Protein AF-0000000070213658 (afdb_homodimer)

Secondary structure (DSSP, 8-state):
------PPPTT----HHHHHHHHHHHT----HHHHHHHHHHHHHHHHHHHHHHHSPP------TTTT--EEEEPPPGGG-TTS-EEEEEEE--TT--S-STTTT-EEEEETTB--TTS---TT-SSS-----SS--HHHHHHHHTT-EEEEEEP--GGG--SSSS--TT-PPBPSSSTTBB--SSSHHHHHHHHTTSSSEEEEEESSSTTHHHHHHHTSEEEEPSTTSS--TTBPPS-TTT-EEEEEESSHHHHHHHHHHH-S--SSSGGGTTSPPGGGS--GGGGGG--SSSTTTT-EEEEEGGGG--TT--HHHHHHHHHHHHHHHHTT-EEEEE--GGGGGHHHHHHHHHHHHHHHHHHT---S--S---HHHHHHHSS--HHHHHT--HHHHHHHHHHHHHHHH-TTHHHHHHHHHHHHHHHHHHHHHH-SEEEEES-SSSPPBPPPTT--HHHHHHTTTTTTTTTHHHHHH---EEEEEEEEEE-SSSTTTTTT-EEEEEEEEE--TT-HHHHHHHHHHHHHH--GGG-/------PPPTT----HHHHHHHHHHHT----HHHHHHHHHHHHHHHHHHHHHHHSPP------TTTT--EEEEPPPGGG-TTS-EEEEEEE--TT--S-STTTT-EEEEETTB--TTS---TT-SSS-----SS--HHHHHHHHTT-EEEEEEP--GGG--SSSS--TT-PPBPSSSTTBB--SSSHHHHHHHHTTSSSEEEEEESSSTTHHHHHHHTSEEEEPSTTSS--TTBPPS-TTT-EEEEEESSHHHHHHHHHHH-S--SSSGGGTTSPPGGGS--GGGGGG--SSSTTTT-EEEEEGGGG--TT--HHHHHHHHHHHHHHHHTT-EEEEE--GGGGGHHHHHHHHHHHHHHHHHHT---S--S---HHHHHHHSS--HHHHHT--HHHHHHHHHHHHHHHH-TTHHHHHHHHHHHHHHHHHHHHHH-SEEEEES-SSSPPBPPPTT--HHHHHHTTTTTTTTTHHHHHH---EEEEEEEEEE-SSSTTTTTT-EEEEEEEEE--TT-HHHHHHHHHHHHHH--GGG-

Foldseek 3Di:
DDDPDLDADPPQPQDLVNVVVVCVVVVHDDDPVCSVVVSSVVRSVSVVVVVVVPDDDDADDDDCVQWPKADWDADDCVVCVQVWAGIWIKTAGPPDPQPFLQAPFEEAEALLFADAPHDRQLLFPLFDDDGFRHGFLLRVLCRNSGYIYTHYTHFAHNFLDQWQARGPSGGRAALQDGQFTLTARNSSQLNCQLVPVGQKYKDKWQQCHQQSNCQQNFWKGKFAFFQFAACARGDDQFNLLITMAMIGRALLSRQSSSLRGTADPVFWPRNVPHHHSVPADSLNCLVVQDLALSQAPAEEEEAPLLCDFPLADVVLVVLQVVLVVVNVRSHYHYYYDYLPCLQCLVVLLCLQRLQRSLCCQEVNDPDTGHDDRVSVSVRSPPGDPVSVVGHALSSVVSNVSNVVCVPPPVCSNVVSLVVLCVLLVSVVVVCVVGFKYKHWQFRDHTGGAQDPPHDSVSNCVNCVRGSSNRRSCSSNRWMKMKHWQAWAFDDDTDCNVVRRITTTIMIITGDRSPVSSSSSSRNSSVVPDDHHVD/DDDPDQDADPPQPQDLVNVVVVCVVVVHDDDPVCSVVVSSVVRSVSVVVVVVVPDDDDADDDDCVQWPKADWDADDCVVCVQVWAGIWIKTAGPPDPQPFLQAPFEEAEALLFADAPHDRQLLFPLFDDDGFRHGFLLRVLCRNSGYIYTHYTHFAHNFLDQWQARGPSGGRAALQDGQFTLTARNSSQLNCQLVVVGQKYKDKWQQCHQQSNCQQNFWKGKFAFFQFAACARGDDQFNLLITMAMIGRALLSRQSSSLRGTADPVFWPRNVPHHHSVPADSLNCLVVQDLALSQAPAEEEEAPLLCDFPLADVVLVVLQVVLVVVNVRSHYHYYYDYLPCLQCLVVLLCLQRLQRSQCCQEVNDPDTGHDDRVSVSVRRPPGDPSSVVGHALSSVVSNVSNVVCVPPPVCSNVVSLVVLCVLLVSVVVVCVVGFKYKHWQFRDHTGGAQDPPDDSVSNCVNCVRGSSNRRSCSSNRWMKMKHWQAWAFDDDTDCNVVRRITTTIMIITGDRSPVSSSSSSRNSSVVVDDHHVD

Nearest PDB structures (foldseek):
  4wj3-assembly2_D  TM=8.784E-01  e=5.407E-32  Pseudomonas aeruginosa PAO1
  2gi3-assembly1_A-2  TM=8.662E-01  e=4.539E-31  Thermotoga maritima
  6c62-assembly1_A  TM=8.951E-01  e=3.576E-29  Pseudomonas sp. ADP
  6c6g-assembly1_B-2  TM=8.966E-01  e=1.036E-28  Pseudomonas sp. ADP
  8es6-assembly1_A  TM=6.679E-01  e=8.748E-21  Escherichia coli

Radius of gyration: 29.36 Å; Cα contacts (8 Å, |Δi|>4): 2739; chains: 2; bounding box: 68×93×71 Å

Structure (mmCIF, N/CA/C/O backbone):
data_AF-0000000070213658-model_v1
#
loop_
_entity.id
_entity.type
_entity.pdbx_description
1 polymer 'Amidase signature enzyme'
#
loop_
_atom_site.group_PDB
_atom_site.id
_atom_site.type_symbol
_atom_site.label_atom_id
_atom_site.label_alt_id
_atom_site.label_comp_id
_atom_site.label_asym_id
_atom_site.label_entity_id
_atom_site.label_seq_id
_atom_site.pdbx_PDB_ins_code
_atom_site.Cartn_x
_atom_site.Cartn_y
_atom_site.Cartn_z
_atom_site.occupancy
_atom_site.B_iso_or_equiv
_atom_site.auth_seq_id
_atom_site.auth_comp_id
_atom_site.auth_asym_id
_atom_site.auth_atom_id
_atom_site.pdbx_PDB_model_num
ATOM 1 N N . MET A 1 1 ? -10.109 16.672 8.648 1 60.69 1 MET A N 1
ATOM 2 C CA . MET A 1 1 ? -10.969 16.281 7.531 1 60.69 1 MET A CA 1
ATOM 3 C C . MET A 1 1 ? -11.836 17.453 7.074 1 60.69 1 MET A C 1
ATOM 5 O O . MET A 1 1 ? -12.281 18.25 7.891 1 60.69 1 MET A O 1
ATOM 9 N N . SER A 1 2 ? -11.664 17.719 5.844 1 67.31 2 SER A N 1
ATOM 10 C CA . SER A 1 2 ? -12.008 19.031 5.301 1 67.31 2 SER A CA 1
ATOM 11 C C . SER A 1 2 ? -13.391 19.016 4.66 1 67.31 2 SER A C 1
ATOM 13 O O . SER A 1 2 ? -13.805 18 4.094 1 67.31 2 SER A O 1
ATOM 15 N N . VAL A 1 3 ? -14.25 19.828 5.121 1 75.81 3 VAL A N 1
ATOM 16 C CA . VAL A 1 3 ? -15.484 20.172 4.426 1 75.81 3 VAL A CA 1
ATOM 17 C C . VAL A 1 3 ? -15.289 21.469 3.648 1 75.81 3 VAL A C 1
ATOM 19 O O . VAL A 1 3 ? -14.742 22.438 4.176 1 75.81 3 VAL A O 1
ATOM 22 N N . PHE A 1 4 ? -15.672 21.484 2.441 1 78.19 4 PHE A N 1
ATOM 23 C CA . PHE A 1 4 ? -15.328 22.594 1.57 1 78.19 4 PHE A CA 1
ATOM 24 C C . PHE A 1 4 ? -16.562 23.422 1.239 1 78.19 4 PHE A C 1
ATOM 26 O O . PHE A 1 4 ? -16.453 24.547 0.728 1 78.19 4 PHE A O 1
ATOM 33 N N . SER A 1 5 ? -17.672 22.859 1.592 1 75.75 5 SER A N 1
ATOM 34 C CA . SER A 1 5 ? -18.938 23.562 1.466 1 75.75 5 SER A CA 1
ATOM 35 C C . SER A 1 5 ? -20 23 2.408 1 75.75 5 SER A C 1
ATOM 37 O O . SER A 1 5 ? -19.875 21.859 2.859 1 75.75 5 SER A O 1
ATOM 39 N N . LEU A 1 6 ? -20.953 23.828 2.797 1 81.12 6 LEU A N 1
ATOM 40 C CA . LEU A 1 6 ? -22.047 23.344 3.621 1 81.12 6 LEU A CA 1
ATOM 41 C C . LEU A 1 6 ? -23.375 23.391 2.848 1 81.12 6 LEU A C 1
ATOM 43 O O . LEU A 1 6 ? -24.422 23.016 3.377 1 81.12 6 LEU A O 1
ATOM 47 N N . ASP A 1 7 ? -23.25 23.734 1.605 1 84.31 7 ASP A N 1
ATOM 48 C CA . ASP A 1 7 ? -24.453 23.844 0.797 1 84.31 7 ASP A CA 1
ATOM 49 C C . ASP A 1 7 ? -24.656 22.609 -0.074 1 84.31 7 ASP A C 1
ATOM 51 O O . ASP A 1 7 ? -23.797 22.266 -0.884 1 84.31 7 ASP A O 1
ATOM 55 N N . ALA A 1 8 ? -25.875 21.953 0.117 1 85.25 8 ALA A N 1
ATOM 56 C CA . ALA A 1 8 ? -26.25 20.797 -0.706 1 85.25 8 ALA A CA 1
ATOM 57 C C . ALA A 1 8 ? -27.141 21.219 -1.875 1 85.25 8 ALA A C 1
ATOM 59 O O . ALA A 1 8 ? -27.875 22.203 -1.776 1 85.25 8 ALA A O 1
ATOM 60 N N . SER A 1 9 ? -27.062 20.5 -2.865 1 85.5 9 SER A N 1
ATOM 61 C CA . SER A 1 9 ? -27.844 20.797 -4.059 1 85.5 9 SER A CA 1
ATOM 62 C C . SER A 1 9 ? -29.328 20.484 -3.842 1 85.5 9 SER A C 1
ATOM 64 O O . SER A 1 9 ? -29.688 19.703 -2.967 1 85.5 9 SER A O 1
ATOM 66 N N . HIS A 1 10 ? -30.094 21.188 -4.742 1 87 10 HIS A N 1
ATOM 67 C CA . HIS A 1 10 ? -31.516 20.859 -4.758 1 87 10 HIS A CA 1
ATOM 68 C C . HIS A 1 10 ? -31.75 19.453 -5.297 1 87 10 HIS A C 1
ATOM 70 O O . HIS A 1 10 ? -31.141 19.062 -6.289 1 87 10 HIS A O 1
ATOM 76 N N . GLY A 1 11 ? -32.562 18.703 -4.656 1 87.94 11 GLY A N 1
ATOM 77 C CA . GLY A 1 11 ? -32.875 17.359 -5.113 1 87.94 11 GLY A CA 1
ATOM 78 C C . GLY A 1 11 ? -31.938 16.312 -4.547 1 87.94 11 GLY A C 1
ATOM 79 O O . GLY A 1 11 ? -31.984 15.156 -4.969 1 87.94 11 GLY A O 1
ATOM 80 N N . ASN A 1 12 ? -31.047 16.734 -3.627 1 91.62 12 ASN A N 1
ATOM 81 C CA . ASN A 1 12 ? -30.156 15.781 -2.961 1 91.62 12 ASN A CA 1
ATOM 82 C C . ASN A 1 12 ? -30.953 14.625 -2.342 1 91.62 12 ASN A C 1
ATOM 84 O O . ASN A 1 12 ? -31.953 14.844 -1.671 1 91.62 12 ASN A O 1
ATOM 88 N N . PRO A 1 13 ? -30.531 13.406 -2.607 1 93.12 13 PRO A N 1
ATOM 89 C CA . PRO A 1 13 ? -31.344 12.25 -2.195 1 93.12 13 PRO A CA 1
ATOM 90 C C . PRO A 1 13 ? -31.172 11.922 -0.714 1 93.12 13 PRO A C 1
ATOM 92 O O . PRO A 1 13 ? -31.891 11.062 -0.189 1 93.12 13 PRO A O 1
ATOM 95 N N . VAL A 1 14 ? -30.25 12.531 0.003 1 95.38 14 VAL A N 1
ATOM 96 C CA . VAL A 1 14 ? -29.969 12.203 1.397 1 95.38 14 VAL A CA 1
ATOM 97 C C . VAL A 1 14 ? -31.109 12.711 2.283 1 95.38 14 VAL A C 1
ATOM 99 O O . VAL A 1 14 ? -31.391 13.914 2.303 1 95.38 14 VAL A O 1
ATOM 102 N N . THR A 1 15 ? -31.781 11.836 2.99 1 95.25 15 THR A N 1
ATOM 103 C CA . THR A 1 15 ? -32.844 12.164 3.912 1 95.25 15 THR A CA 1
ATOM 104 C C . THR A 1 15 ? -32.5 11.773 5.34 1 95.25 15 THR A C 1
ATOM 106 O O . THR A 1 15 ? -31.422 11.211 5.578 1 95.25 15 THR A O 1
ATOM 109 N N . LYS A 1 16 ? -33.344 12.125 6.281 1 94.25 16 LYS A N 1
ATOM 110 C CA . LYS A 1 16 ? -33.156 11.695 7.664 1 94.25 16 LYS A CA 1
ATOM 111 C C . LYS A 1 16 ? -33.219 10.172 7.777 1 94.25 16 LYS A C 1
ATOM 113 O O . LYS A 1 16 ? -32.531 9.578 8.609 1 94.25 16 LYS A O 1
ATOM 118 N N . GLU A 1 17 ? -34.031 9.57 6.953 1 94.88 17 GLU A N 1
ATOM 119 C CA . GLU A 1 17 ? -34.125 8.117 6.93 1 94.88 17 GLU A CA 1
ATOM 120 C C . GLU A 1 17 ? -32.812 7.48 6.484 1 94.88 17 GLU A C 1
ATOM 122 O O . GLU A 1 17 ? -32.438 6.426 6.992 1 94.88 17 GLU A O 1
ATOM 127 N N . THR A 1 18 ? -32.188 8.109 5.48 1 96.19 18 THR A N 1
ATOM 128 C CA . THR A 1 18 ? -30.875 7.652 5.047 1 96.19 18 THR A CA 1
ATOM 129 C C . THR A 1 18 ? -29.891 7.645 6.219 1 96.19 18 THR A C 1
ATOM 131 O O . THR A 1 18 ? -29.172 6.664 6.418 1 96.19 18 THR A O 1
ATOM 134 N N . LEU A 1 19 ? -29.891 8.727 6.949 1 96.19 19 LEU A N 1
ATOM 135 C CA . LEU A 1 19 ? -29 8.859 8.102 1 96.19 19 LEU A CA 1
ATOM 136 C C . LEU A 1 19 ? -29.312 7.797 9.148 1 96.19 19 LEU A C 1
ATOM 138 O O . LEU A 1 19 ? -28.406 7.168 9.695 1 96.19 19 LEU A O 1
ATOM 142 N N . GLU A 1 20 ? -30.562 7.559 9.453 1 96 20 GLU A N 1
ATOM 143 C CA . GLU A 1 20 ? -31 6.586 10.453 1 96 20 GLU A CA 1
ATOM 144 C C . GLU A 1 20 ? -30.609 5.168 10.047 1 96 20 GLU A C 1
ATOM 146 O O . GLU A 1 20 ? -30.219 4.355 10.883 1 96 20 GLU A O 1
ATOM 151 N N . ALA A 1 21 ? -30.75 4.875 8.805 1 95.88 21 ALA A N 1
ATOM 152 C CA . ALA A 1 21 ? -30.359 3.562 8.297 1 95.88 21 ALA A CA 1
ATOM 153 C C . ALA A 1 21 ? -28.875 3.32 8.5 1 95.88 21 ALA A C 1
ATOM 155 O O . ALA A 1 21 ? -28.453 2.217 8.859 1 95.88 21 ALA A O 1
ATOM 156 N N . LEU A 1 22 ? -28.047 4.297 8.203 1 96.62 22 LEU A N 1
ATOM 157 C CA . LEU A 1 22 ? -26.609 4.184 8.406 1 96.62 22 LEU A CA 1
ATOM 158 C C . LEU A 1 22 ? -26.281 3.965 9.875 1 96.62 22 LEU A C 1
ATOM 160 O O . LEU A 1 22 ? -25.438 3.117 10.211 1 96.62 22 LEU A O 1
ATOM 164 N N . CYS A 1 23 ? -26.906 4.746 10.789 1 97 23 CYS A N 1
ATOM 165 C CA . CYS A 1 23 ? -26.688 4.586 12.227 1 97 23 CYS A CA 1
ATOM 166 C C . CYS A 1 23 ? -27.047 3.178 12.68 1 97 23 CYS A C 1
ATOM 168 O O . CYS A 1 23 ? -26.328 2.57 13.477 1 97 23 CYS A O 1
ATOM 170 N N . SER A 1 24 ? -28.188 2.67 12.164 1 96 24 SER A N 1
ATOM 171 C CA . SER A 1 24 ? -28.609 1.312 12.492 1 96 24 SER A CA 1
ATOM 172 C C . SER A 1 24 ? -27.547 0.291 12.086 1 96 24 SER A C 1
ATOM 174 O O . SER A 1 24 ? -27.25 -0.642 12.836 1 96 24 SER A O 1
ATOM 176 N N . GLN A 1 25 ? -27 0.42 10.938 1 93.62 25 GLN A N 1
ATOM 177 C CA . GLN A 1 25 ? -25.969 -0.491 10.445 1 93.62 25 GLN A CA 1
ATOM 178 C C . GLN A 1 25 ? -24.719 -0.416 11.312 1 93.62 25 GLN A C 1
ATOM 180 O O . GLN A 1 25 ? -24.016 -1.418 11.492 1 93.62 25 GLN A O 1
ATOM 185 N N . LEU A 1 26 ? -24.375 0.761 11.844 1 95 26 LEU A N 1
ATOM 186 C CA . LEU A 1 26 ? -23.219 0.958 12.688 1 95 26 LEU A CA 1
ATOM 187 C C . LEU A 1 26 ? -23.5 0.516 14.125 1 95 26 LEU A C 1
ATOM 189 O O . LEU A 1 26 ? -22.578 0.408 14.938 1 95 26 LEU A O 1
ATOM 193 N N . GLY A 1 27 ? -24.766 0.295 14.445 1 94.88 27 GLY A N 1
ATOM 194 C CA . GLY A 1 27 ? -25.172 -0.105 15.781 1 94.88 27 GLY A CA 1
ATOM 195 C C . GLY A 1 27 ? -25.156 1.041 16.781 1 94.88 27 GLY A C 1
ATOM 196 O O . GLY A 1 27 ? -24.859 0.844 17.953 1 94.88 27 GLY A O 1
ATOM 197 N N . VAL A 1 28 ? -25.375 2.279 16.281 1 96.94 28 VAL A N 1
ATOM 198 C CA . VAL A 1 28 ? -25.297 3.451 17.141 1 96.94 28 VAL A CA 1
ATOM 199 C C . VAL A 1 28 ? -26.516 4.348 16.891 1 96.94 28 VAL A C 1
ATOM 201 O O . VAL A 1 28 ? -27.297 4.098 15.977 1 96.94 28 VAL A O 1
ATOM 204 N N . ASN A 1 29 ? -26.672 5.371 17.797 1 95.88 29 ASN A N 1
ATOM 205 C CA . ASN A 1 29 ? -27.719 6.383 17.656 1 95.88 29 ASN A CA 1
ATOM 206 C C . ASN A 1 29 ? -27.141 7.797 17.734 1 95.88 29 ASN A C 1
ATOM 208 O O . ASN A 1 29 ? -26.125 8.031 18.391 1 95.88 29 ASN A O 1
ATOM 212 N N . ILE A 1 30 ? -27.734 8.648 16.984 1 94.81 30 ILE A N 1
ATOM 213 C CA . ILE A 1 30 ? -27.391 10.062 17.047 1 94.81 30 ILE A CA 1
ATOM 214 C C . ILE A 1 30 ? -28.484 10.828 17.781 1 94.81 30 ILE A C 1
ATOM 216 O O . ILE A 1 30 ? -29.672 10.539 17.625 1 94.81 30 ILE A O 1
ATOM 220 N N . ASP A 1 31 ? -28.078 11.781 18.531 1 93.06 31 ASP A N 1
ATOM 221 C CA . ASP A 1 31 ? -29.031 12.648 19.219 1 93.06 31 ASP A CA 1
ATOM 222 C C . ASP A 1 31 ? -29.938 13.359 18.219 1 93.06 31 ASP A C 1
ATOM 224 O O . ASP A 1 31 ? -29.469 13.852 17.188 1 93.06 31 ASP A O 1
ATOM 228 N N . ASP A 1 32 ? -31.234 13.477 18.547 1 93.75 32 ASP A N 1
ATOM 229 C CA . ASP A 1 32 ? -32.219 14.07 17.641 1 93.75 32 ASP A CA 1
ATOM 230 C C . ASP A 1 32 ? -31.828 15.492 17.25 1 93.75 32 ASP A C 1
ATOM 232 O O . ASP A 1 32 ? -32.031 15.898 16.109 1 93.75 32 ASP A O 1
ATOM 236 N N . LYS A 1 33 ? -31.219 16.172 18.141 1 94.19 33 LYS A N 1
ATOM 237 C CA . LYS A 1 33 ? -30.859 17.562 17.906 1 94.19 33 LYS A CA 1
ATOM 238 C C . LYS A 1 33 ? -29.719 17.688 16.906 1 94.19 33 LYS A C 1
ATOM 240 O O . LYS A 1 33 ? -29.484 18.766 16.344 1 94.19 33 LYS A O 1
ATOM 245 N N . GLU A 1 34 ? -29.016 16.625 16.734 1 95.62 34 GLU A N 1
ATOM 246 C CA . GLU A 1 34 ? -27.844 16.656 15.867 1 95.62 34 GLU A CA 1
ATOM 247 C C . GLU A 1 34 ? -28.156 16.031 14.508 1 95.62 34 GLU A C 1
ATOM 249 O O . GLU A 1 34 ? -27.391 16.203 13.555 1 95.62 34 GLU A O 1
ATOM 254 N N . LYS A 1 35 ? -29.25 15.375 14.312 1 95.62 35 LYS A N 1
ATOM 255 C CA . LYS A 1 35 ? -29.578 14.586 13.125 1 95.62 35 LYS A CA 1
ATOM 256 C C . LYS A 1 35 ? -29.562 15.453 11.867 1 95.62 35 LYS A C 1
ATOM 258 O O . LYS A 1 35 ? -29.031 15.055 10.836 1 95.62 35 LYS A O 1
ATOM 263 N N . GLU A 1 36 ? -30.156 16.609 11.992 1 95.38 36 GLU A N 1
ATOM 264 C CA . GLU A 1 36 ? -30.234 17.484 10.812 1 95.38 36 GLU A CA 1
ATOM 265 C C . GLU A 1 36 ? -28.859 17.938 10.383 1 95.38 36 GLU A C 1
ATOM 267 O O . GLU A 1 36 ? -28.594 18.094 9.188 1 95.38 36 GLU A O 1
ATOM 272 N N . ASP A 1 37 ? -27.984 18.188 11.328 1 95.5 37 ASP A N 1
ATOM 273 C CA . ASP A 1 37 ? -26.609 18.594 11.016 1 95.5 37 ASP A CA 1
ATOM 274 C C . ASP A 1 37 ? -25.875 17.516 10.227 1 95.5 37 ASP A C 1
ATOM 276 O O . ASP A 1 37 ? -25.281 17.797 9.188 1 95.5 37 ASP A O 1
ATOM 280 N N . TYR A 1 38 ? -25.953 16.312 10.688 1 95.88 38 TYR A N 1
ATOM 281 C CA . TYR A 1 38 ? -25.25 15.219 10.031 1 95.88 38 TYR A CA 1
ATOM 282 C C . TYR A 1 38 ? -25.906 14.875 8.703 1 95.88 38 TYR A C 1
ATOM 284 O O . TYR A 1 38 ? -25.234 14.477 7.75 1 95.88 38 TYR A O 1
ATOM 292 N N . ARG A 1 39 ? -27.25 15.016 8.617 1 95.44 39 ARG A N 1
ATOM 293 C CA . ARG A 1 39 ? -27.922 14.844 7.336 1 95.44 39 ARG A CA 1
ATOM 294 C C . ARG A 1 39 ? -27.406 15.836 6.297 1 95.44 39 ARG A C 1
ATOM 296 O O . ARG A 1 39 ? -27.125 15.453 5.156 1 95.44 39 ARG A O 1
ATOM 303 N N . ARG A 1 40 ? -27.25 17.062 6.672 1 94.38 40 ARG A N 1
ATOM 304 C CA . ARG A 1 40 ? -26.75 18.109 5.77 1 94.38 40 ARG A CA 1
ATOM 305 C C . ARG A 1 40 ? -25.312 17.812 5.344 1 94.38 40 ARG A C 1
ATOM 307 O O . ARG A 1 40 ? -24.969 17.953 4.168 1 94.38 40 ARG A O 1
ATOM 314 N N . LEU A 1 41 ? -24.484 17.469 6.309 1 93.94 41 LEU A N 1
ATOM 315 C CA . LEU A 1 41 ? -23.094 17.141 6.008 1 93.94 41 LEU A CA 1
ATOM 316 C C . LEU A 1 41 ? -23.016 15.969 5.035 1 93.94 41 LEU A C 1
ATOM 318 O O . LEU A 1 41 ? -22.188 15.961 4.121 1 93.94 41 LEU A O 1
ATOM 322 N N . LEU A 1 42 ? -23.859 14.969 5.234 1 96.12 42 LEU A N 1
ATOM 323 C CA . LEU A 1 42 ? -23.906 13.812 4.344 1 96.12 42 LEU A CA 1
ATOM 324 C C . LEU A 1 42 ? -24.391 14.219 2.953 1 96.12 42 LEU A C 1
ATOM 326 O O . LEU A 1 42 ? -23.891 13.703 1.948 1 96.12 42 LEU A O 1
ATOM 330 N N . ALA A 1 43 ? -25.359 15.125 2.893 1 95.31 43 ALA A N 1
ATOM 331 C CA . ALA A 1 43 ? -25.891 15.609 1.618 1 95.31 43 ALA A CA 1
ATOM 332 C C . ALA A 1 43 ? -24.797 16.312 0.815 1 95.31 43 ALA A C 1
ATOM 334 O O . ALA A 1 43 ? -24.703 16.156 -0.404 1 95.31 43 ALA A O 1
ATOM 335 N N . VAL A 1 44 ? -24.016 17.094 1.461 1 92.81 44 VAL A N 1
ATOM 336 C CA . VAL A 1 44 ? -22.906 17.797 0.821 1 92.81 44 VAL A CA 1
ATOM 337 C C . VAL A 1 44 ? -21.891 16.797 0.277 1 92.81 44 VAL A C 1
ATOM 339 O O . VAL A 1 44 ? -21.391 16.969 -0.831 1 92.81 44 VAL A O 1
ATOM 342 N N . PHE A 1 45 ? -21.609 15.797 1.038 1 95.25 45 PHE A N 1
ATOM 343 C CA . PHE A 1 45 ? -20.688 14.758 0.604 1 95.25 45 PHE A CA 1
ATOM 344 C C . PHE A 1 45 ? -21.234 14.031 -0.622 1 95.25 45 PHE A C 1
ATOM 346 O O . PHE A 1 45 ? -20.484 13.711 -1.544 1 95.25 45 PHE A O 1
ATOM 353 N N . HIS A 1 46 ? -22.531 13.719 -0.603 1 95.94 46 HIS A N 1
ATOM 354 C CA . HIS A 1 46 ? -23.156 13.117 -1.773 1 95.94 46 HIS A CA 1
ATOM 355 C C . HIS A 1 46 ? -22.906 13.945 -3.025 1 95.94 46 HIS A C 1
ATOM 357 O O . HIS A 1 46 ? -22.5 13.406 -4.062 1 95.94 46 HIS A O 1
ATOM 363 N N . ASP A 1 47 ? -23.125 15.234 -2.936 1 94.31 47 ASP A N 1
ATOM 364 C CA . ASP A 1 47 ? -22.938 16.125 -4.078 1 94.31 47 ASP A CA 1
ATOM 365 C C . ASP A 1 47 ? -21.484 16.109 -4.555 1 94.31 47 ASP A C 1
ATOM 367 O O . ASP A 1 47 ? -21.219 16.062 -5.758 1 94.31 47 ASP A O 1
ATOM 371 N N . ALA A 1 48 ? -20.578 16.203 -3.627 1 93.06 48 ALA A N 1
ATOM 372 C CA . ALA A 1 48 ? -19.156 16.172 -3.961 1 93.06 48 ALA A CA 1
ATOM 373 C C . ALA A 1 48 ? -18.781 14.859 -4.648 1 93.06 48 ALA A C 1
ATOM 375 O O . ALA A 1 48 ? -18 14.844 -5.598 1 93.06 48 ALA A O 1
ATOM 376 N N . SER A 1 49 ? -19.281 13.75 -4.172 1 95.56 49 SER A N 1
ATOM 377 C CA . SER A 1 49 ? -19.016 12.43 -4.746 1 95.56 49 SER A CA 1
ATOM 378 C C . SER A 1 49 ? -19.562 12.328 -6.168 1 95.56 49 SER A C 1
ATOM 380 O O . SER A 1 49 ? -18.891 11.789 -7.051 1 95.56 49 SER A O 1
ATOM 382 N N . GLU A 1 50 ? -20.734 12.891 -6.359 1 95.31 50 GLU A N 1
ATOM 383 C CA . GLU A 1 50 ? -21.312 12.906 -7.707 1 95.31 50 GLU A CA 1
ATOM 384 C C . GLU A 1 50 ? -20.422 13.695 -8.664 1 95.31 50 GLU A C 1
ATOM 386 O O . GLU A 1 50 ? -20.219 13.281 -9.805 1 95.31 50 GLU A O 1
ATOM 391 N N . GLN A 1 51 ? -19.953 14.797 -8.195 1 93.31 51 GLN A N 1
ATOM 392 C CA . GLN A 1 51 ? -19.109 15.641 -9.031 1 93.31 51 GLN A CA 1
ATOM 393 C C . GLN A 1 51 ? -17.812 14.922 -9.391 1 93.31 51 GLN A C 1
ATOM 395 O O . GLN A 1 51 ? -17.359 14.984 -10.539 1 93.31 51 GLN A O 1
ATOM 400 N N . LEU A 1 52 ? -17.188 14.289 -8.469 1 95.44 52 LEU A N 1
ATOM 401 C CA . LEU A 1 52 ? -15.961 13.547 -8.734 1 95.44 52 LEU A CA 1
ATOM 402 C C . LEU A 1 52 ? -16.219 12.406 -9.711 1 95.44 52 LEU A C 1
ATOM 404 O O . LEU A 1 52 ? -15.43 12.195 -10.641 1 95.44 52 LEU A O 1
ATOM 408 N N . MET A 1 53 ? -17.312 11.664 -9.492 1 96.31 53 MET A N 1
ATOM 409 C CA . MET A 1 53 ? -17.625 10.516 -10.336 1 96.31 53 MET A CA 1
ATOM 410 C C . MET A 1 53 ? -17.922 10.961 -11.766 1 96.31 53 MET A C 1
ATOM 412 O O . MET A 1 53 ? -17.75 10.188 -12.711 1 96.31 53 MET A O 1
ATOM 416 N N . ALA A 1 54 ? -18.312 12.25 -11.922 1 96.12 54 ALA A N 1
ATOM 417 C CA . ALA A 1 54 ? -18.656 12.773 -13.242 1 96.12 54 ALA A CA 1
ATOM 418 C C . ALA A 1 54 ? -17.422 13.172 -14.023 1 96.12 54 ALA A C 1
ATOM 420 O O . ALA A 1 54 ? -17.469 13.359 -15.242 1 96.12 54 ALA A O 1
ATOM 421 N N . MET A 1 55 ? -16.266 13.352 -13.352 1 96.88 55 MET A N 1
ATOM 422 C CA . MET A 1 55 ? -15.023 13.695 -14.039 1 96.88 55 MET A CA 1
ATOM 423 C C . MET A 1 55 ? -14.562 12.539 -14.922 1 96.88 55 MET A C 1
ATOM 425 O O . MET A 1 55 ? -14.844 11.375 -14.633 1 96.88 55 MET A O 1
ATOM 429 N N . ASP A 1 56 ? -13.812 12.906 -15.992 1 96.56 56 ASP A N 1
ATOM 430 C CA . ASP A 1 56 ? -13.172 11.867 -16.797 1 96.56 56 ASP A CA 1
ATOM 431 C C . ASP A 1 56 ? -12.141 11.102 -15.961 1 96.56 56 ASP A C 1
ATOM 433 O O . ASP A 1 56 ? -11.422 11.695 -15.156 1 96.56 56 ASP A O 1
ATOM 437 N N . ASP A 1 57 ? -12.141 9.805 -16.141 1 96.88 57 ASP A N 1
ATOM 438 C CA . ASP A 1 57 ? -11.133 9 -15.453 1 96.88 57 ASP A CA 1
ATOM 439 C C . ASP A 1 57 ? -9.734 9.289 -16 1 96.88 57 ASP A C 1
ATOM 441 O O . ASP A 1 57 ? -9.586 9.938 -17.031 1 96.88 57 ASP A O 1
ATOM 445 N N . TYR A 1 58 ? -8.711 8.938 -15.211 1 98.06 58 TYR A N 1
ATOM 446 C CA . TYR A 1 58 ? -7.32 9.102 -15.625 1 98.06 58 TYR A CA 1
ATOM 447 C C . TYR A 1 58 ? -6.668 7.746 -15.875 1 98.06 58 TYR A C 1
ATOM 449 O O . TYR A 1 58 ? -6.238 7.07 -14.938 1 98.06 58 TYR A O 1
ATOM 457 N N . VAL A 1 59 ? -6.531 7.316 -17.141 1 97.31 59 VAL A N 1
ATOM 458 C CA . VAL A 1 59 ? -6.082 5.992 -17.547 1 97.31 59 VAL A CA 1
ATOM 459 C C . VAL A 1 59 ? -4.746 6.105 -18.281 1 97.31 59 VAL A C 1
ATOM 461 O O . VAL A 1 59 ? -4.547 7.027 -19.078 1 97.31 59 VAL A O 1
ATOM 464 N N . PRO A 1 60 ? -3.762 5.207 -18 1 96.75 60 PRO A N 1
ATOM 465 C CA . PRO A 1 60 ? -2.527 5.227 -18.781 1 96.75 60 PRO A CA 1
ATOM 466 C C . PRO A 1 60 ? -2.787 5.16 -20.297 1 96.75 60 PRO A C 1
ATOM 468 O O . PRO A 1 60 ? -3.656 4.406 -20.734 1 96.75 60 PRO A O 1
ATOM 471 N N . ILE A 1 61 ? -2.035 5.895 -21.031 1 95.31 61 ILE A N 1
ATOM 472 C CA . ILE A 1 61 ? -2.27 6.039 -22.469 1 95.31 61 ILE A CA 1
ATOM 473 C C . ILE A 1 61 ? -1.697 4.836 -23.203 1 95.31 61 ILE A C 1
ATOM 475 O O . ILE A 1 61 ? -0.613 4.352 -22.875 1 95.31 61 ILE A O 1
ATOM 479 N N . VAL A 1 62 ? -2.387 4.359 -24.172 1 97.5 62 VAL A N 1
ATOM 480 C CA . VAL A 1 62 ? -1.952 3.264 -25.031 1 97.5 62 VAL A CA 1
ATOM 481 C C . VAL A 1 62 ? -1.817 3.758 -26.469 1 97.5 62 VAL A C 1
ATOM 483 O O . VAL A 1 62 ? -2.748 4.355 -27.016 1 97.5 62 VAL A O 1
ATOM 486 N N . ASP A 1 63 ? -0.671 3.609 -27.109 1 97.44 63 ASP A N 1
ATOM 487 C CA . ASP A 1 63 ? -0.44 3.961 -28.5 1 97.44 63 ASP A CA 1
ATOM 488 C C . ASP A 1 63 ? -0.965 2.871 -29.438 1 97.44 63 ASP A C 1
ATOM 490 O O . ASP A 1 63 ? -0.189 2.068 -29.953 1 97.44 63 ASP A O 1
ATOM 494 N N . LYS A 1 64 ? -2.203 2.988 -29.844 1 96.56 64 LYS A N 1
ATOM 495 C CA . LYS A 1 64 ? -2.852 1.936 -30.609 1 96.56 64 LYS A CA 1
ATOM 496 C C . LYS A 1 64 ? -2.338 1.918 -32.062 1 96.56 64 LYS A C 1
ATOM 498 O O . LYS A 1 64 ? -2.457 0.907 -32.75 1 96.56 64 LYS A O 1
ATOM 503 N N . GLU A 1 65 ? -1.812 3.033 -32.5 1 97.62 65 GLU A N 1
ATOM 504 C CA . GLU A 1 65 ? -1.233 3.061 -33.844 1 97.62 65 GLU A CA 1
ATOM 505 C C . GLU A 1 65 ? 0.075 2.277 -33.906 1 97.62 65 GLU A C 1
ATOM 507 O O . GLU A 1 65 ? 0.307 1.508 -34.844 1 97.62 65 GLU A O 1
ATOM 512 N N . ARG A 1 66 ? 0.859 2.482 -32.906 1 98 66 ARG A N 1
ATOM 513 C CA . ARG A 1 66 ? 2.139 1.787 -32.812 1 98 66 ARG A CA 1
ATOM 514 C C . ARG A 1 66 ? 1.938 0.314 -32.469 1 98 66 ARG A C 1
ATOM 516 O O . ARG A 1 66 ? 2.621 -0.554 -33 1 98 66 ARG A O 1
ATOM 523 N N . PHE A 1 67 ? 1.034 0.039 -31.578 1 98.38 67 PHE A N 1
ATOM 524 C CA . PHE A 1 67 ? 0.75 -1.316 -31.109 1 98.38 67 PHE A CA 1
ATOM 525 C C . PHE A 1 67 ? -0.656 -1.741 -31.516 1 98.38 67 PHE A C 1
ATOM 527 O O . PHE A 1 67 ? -1.498 -2.021 -30.656 1 98.38 67 PHE A O 1
ATOM 534 N N . SER A 1 68 ? -0.935 -1.856 -32.781 1 98.12 68 SER A N 1
ATOM 535 C CA . SER A 1 68 ? -2.266 -2.184 -33.281 1 98.12 68 SER A CA 1
ATOM 536 C C . SER A 1 68 ? -2.66 -3.609 -32.906 1 98.12 68 SER A C 1
ATOM 538 O O . SER A 1 68 ? -1.835 -4.523 -32.969 1 98.12 68 SER A O 1
ATOM 540 N N . ARG A 1 69 ? -3.895 -3.809 -32.5 1 98.38 69 ARG A N 1
ATOM 541 C CA . ARG A 1 69 ? -4.457 -5.125 -32.188 1 98.38 69 ARG A CA 1
ATOM 542 C C . ARG A 1 69 ? -5.102 -5.73 -33.438 1 98.38 69 ARG A C 1
ATOM 544 O O . ARG A 1 69 ? -6.07 -5.184 -33.969 1 98.38 69 ARG A O 1
ATOM 551 N N . GLU A 1 70 ? -4.574 -6.836 -33.812 1 98.06 70 GLU A N 1
ATOM 552 C CA . GLU A 1 70 ? -5.078 -7.469 -35.031 1 98.06 70 GLU A CA 1
ATOM 553 C C . GLU A 1 70 ? -5.602 -8.875 -34.75 1 98.06 70 GLU A C 1
ATOM 555 O O . GLU A 1 70 ? -5.113 -9.547 -33.844 1 98.06 70 GLU A O 1
ATOM 560 N N . ASN A 1 71 ? -6.699 -9.328 -35.469 1 97.88 71 ASN A N 1
ATOM 561 C CA . ASN A 1 71 ? -7.223 -10.688 -35.469 1 97.88 71 ASN A CA 1
ATOM 562 C C . ASN A 1 71 ? -7.594 -11.156 -34.062 1 97.88 71 ASN A C 1
ATOM 564 O O . ASN A 1 71 ? -7.109 -12.188 -33.594 1 97.88 71 ASN A O 1
ATOM 568 N N . ILE A 1 72 ? -8.383 -10.32 -33.375 1 98.44 72 ILE A N 1
ATOM 569 C CA . ILE A 1 72 ? -8.875 -10.68 -32.062 1 98.44 72 ILE A CA 1
ATOM 570 C C . ILE A 1 72 ? -10.031 -11.664 -32.188 1 98.44 72 ILE A C 1
ATOM 572 O O . ILE A 1 72 ? -11.07 -11.344 -32.781 1 98.44 72 ILE A O 1
ATOM 576 N N . TYR A 1 73 ? -9.883 -12.867 -31.594 1 97.69 73 TYR A N 1
ATOM 577 C CA . TYR A 1 73 ? -10.969 -13.836 -31.656 1 97.69 73 TYR A CA 1
ATOM 578 C C . TYR A 1 73 ? -10.82 -14.891 -30.562 1 97.69 73 TYR A C 1
ATOM 580 O O . TYR A 1 73 ? -9.734 -15.078 -30.016 1 97.69 73 TYR A O 1
ATOM 588 N N . PHE A 1 74 ? -11.93 -15.445 -30.219 1 96.75 74 PHE A N 1
ATOM 589 C CA . PHE A 1 74 ? -11.938 -16.609 -29.344 1 96.75 74 PHE A CA 1
ATOM 590 C C . PHE A 1 74 ? -11.734 -17.891 -30.141 1 96.75 74 PHE A C 1
ATOM 592 O O . PHE A 1 74 ? -12.5 -18.203 -31.047 1 96.75 74 PHE A O 1
ATOM 599 N N . PRO A 1 75 ? -10.711 -18.641 -29.781 1 96.44 75 PRO A N 1
ATOM 600 C CA . PRO A 1 75 ? -10.406 -19.797 -30.625 1 96.44 75 PRO A CA 1
ATOM 601 C C . PRO A 1 75 ? -11.438 -20.922 -30.484 1 96.44 75 PRO A C 1
ATOM 603 O O . PRO A 1 75 ? -11.977 -21.141 -29.406 1 96.44 75 PRO A O 1
ATOM 606 N N . GLU A 1 76 ? -11.617 -21.703 -31.594 1 95.38 76 GLU A N 1
ATOM 607 C CA . GLU A 1 76 ? -12.461 -22.891 -31.578 1 95.38 76 GLU A CA 1
ATOM 608 C C . GLU A 1 76 ? -11.812 -24.016 -30.781 1 95.38 76 GLU A C 1
ATOM 610 O O . GLU A 1 76 ? -10.586 -24.062 -30.641 1 95.38 76 GLU A O 1
ATOM 615 N N . LYS A 1 77 ? -12.625 -24.859 -30.359 1 92.94 77 LYS A N 1
ATOM 616 C CA . LYS A 1 77 ? -12.148 -25.969 -29.547 1 92.94 77 LYS A CA 1
ATOM 617 C C . LYS A 1 77 ? -11.086 -26.781 -30.281 1 92.94 77 LYS A C 1
ATOM 619 O O . LYS A 1 77 ? -10.125 -27.266 -29.672 1 92.94 77 LYS A O 1
ATOM 624 N N . SER A 1 78 ? -11.227 -26.953 -31.562 1 94.44 78 SER A N 1
ATOM 625 C CA . SER A 1 78 ? -10.297 -27.734 -32.375 1 94.44 78 SER A CA 1
ATOM 626 C C . SER A 1 78 ? -8.914 -27.094 -32.375 1 94.44 78 SER A C 1
ATOM 628 O O . SER A 1 78 ? -7.902 -27.797 -32.5 1 94.44 78 SER A O 1
ATOM 630 N N . ASP A 1 79 ? -8.859 -25.828 -32.219 1 94.12 79 ASP A N 1
ATOM 631 C CA . ASP A 1 79 ? -7.605 -25.078 -32.25 1 94.12 79 ASP A CA 1
ATOM 632 C C . ASP A 1 79 ? -7.113 -24.766 -30.844 1 94.12 79 ASP A C 1
ATOM 634 O O . ASP A 1 79 ? -6.195 -23.969 -30.672 1 94.12 79 ASP A O 1
ATOM 638 N N . ASN A 1 80 ? -7.734 -25.312 -29.891 1 97.69 80 ASN A N 1
ATOM 639 C CA . ASN A 1 80 ? -7.438 -25.125 -28.469 1 97.69 80 ASN A CA 1
ATOM 640 C C . ASN A 1 80 ? -7.586 -26.422 -27.688 1 97.69 80 ASN A C 1
ATOM 642 O O . ASN A 1 80 ? -8.305 -26.469 -26.688 1 97.69 80 ASN A O 1
ATOM 646 N N . ALA A 1 81 ? -6.844 -27.406 -28.141 1 96.69 81 ALA A N 1
ATOM 647 C CA . ALA A 1 81 ? -7.047 -28.781 -27.719 1 96.69 81 ALA A CA 1
ATOM 648 C C . ALA A 1 81 ? -6.793 -28.938 -26.234 1 96.69 81 ALA A C 1
ATOM 650 O O . ALA A 1 81 ? -7.352 -29.828 -25.594 1 96.69 81 ALA A O 1
ATOM 651 N N . HIS A 1 82 ? -5.992 -28.078 -25.672 1 98.56 82 HIS A N 1
ATOM 652 C CA . HIS A 1 82 ? -5.695 -28.203 -24.25 1 98.56 82 HIS A CA 1
ATOM 653 C C . HIS A 1 82 ? -6.465 -27.156 -23.438 1 98.56 82 HIS A C 1
ATOM 655 O O . HIS A 1 82 ? -6.293 -27.062 -22.219 1 98.56 82 HIS A O 1
ATOM 661 N N . GLY A 1 83 ? -7.289 -26.297 -24.094 1 98.25 83 GLY A N 1
ATOM 662 C CA . GLY A 1 83 ? -8.102 -25.297 -23.422 1 98.25 83 GLY A CA 1
ATOM 663 C C . GLY A 1 83 ? -7.277 -24.172 -22.828 1 98.25 83 GLY A C 1
ATOM 664 O O . GLY A 1 83 ? -7.684 -23.562 -21.828 1 98.25 83 GLY A O 1
ATOM 665 N N . ALA A 1 84 ? -6.137 -23.875 -23.422 1 98.75 84 ALA A N 1
ATOM 666 C CA . ALA A 1 84 ? -5.16 -23.016 -22.766 1 98.75 84 ALA A CA 1
ATOM 667 C C . ALA A 1 84 ? -5.277 -21.578 -23.266 1 98.75 84 ALA A C 1
ATOM 669 O O . ALA A 1 84 ? -4.824 -20.641 -22.609 1 98.75 84 ALA A O 1
ATOM 670 N N . TRP A 1 85 ? -5.855 -21.344 -24.422 1 98.69 85 TRP A N 1
ATOM 671 C CA . TRP A 1 85 ? -6.043 -20 -24.953 1 98.69 85 TRP A CA 1
ATOM 672 C C . TRP A 1 85 ? -7.348 -19.391 -24.453 1 98.69 85 TRP A C 1
ATOM 674 O O . TRP A 1 85 ? -8.398 -20.031 -24.5 1 98.69 85 TRP A O 1
ATOM 684 N N . ALA A 1 86 ? -7.293 -18.219 -23.922 1 98.12 86 ALA A N 1
ATOM 685 C CA . ALA A 1 86 ? -8.484 -17.453 -23.578 1 98.12 86 ALA A CA 1
ATOM 686 C C . ALA A 1 86 ? -8.953 -16.609 -24.766 1 98.12 86 ALA A C 1
ATOM 688 O O . ALA A 1 86 ? -10.141 -16.609 -25.109 1 98.12 86 ALA A O 1
ATOM 689 N N . TRP A 1 87 ? -8.023 -15.828 -25.359 1 98.12 87 TRP A N 1
ATOM 690 C CA . TRP A 1 87 ? -8.234 -15.031 -26.562 1 98.12 87 TRP A CA 1
ATOM 691 C C . TRP A 1 87 ? -6.977 -15.008 -27.422 1 98.12 87 TRP A C 1
ATOM 693 O O . TRP A 1 87 ? -5.859 -14.992 -26.906 1 98.12 87 TRP A O 1
ATOM 703 N N . LYS A 1 88 ? -7.219 -15.008 -28.672 1 98.5 88 LYS A N 1
ATOM 704 C CA . LYS A 1 88 ? -6.109 -14.852 -29.609 1 98.5 88 LYS A CA 1
ATOM 705 C C . LYS A 1 88 ? -6.09 -13.453 -30.203 1 98.5 88 LYS A C 1
ATOM 707 O O . LYS A 1 88 ? -7.137 -12.805 -30.328 1 98.5 88 LYS A O 1
ATOM 712 N N . CYS A 1 89 ? -4.957 -12.992 -30.469 1 98.62 89 CYS A N 1
ATOM 713 C CA . CYS A 1 89 ? -4.711 -11.734 -31.156 1 98.62 89 CYS A CA 1
ATOM 714 C C . CYS A 1 89 ? -3.303 -11.695 -31.734 1 98.62 89 CYS A C 1
ATOM 716 O O . CYS A 1 89 ? -2.559 -12.68 -31.641 1 98.62 89 CYS A O 1
ATOM 718 N N . ASN A 1 90 ? -3.018 -10.734 -32.5 1 98.69 90 ASN A N 1
ATOM 719 C CA . ASN A 1 90 ? -1.682 -10.469 -33 1 98.69 90 ASN A CA 1
ATOM 720 C C . ASN A 1 90 ? -1.271 -9.016 -32.812 1 98.69 90 ASN A C 1
ATOM 722 O O . ASN A 1 90 ? -1.879 -8.109 -33.375 1 98.69 90 ASN A O 1
ATOM 726 N N . ILE A 1 91 ? -0.285 -8.773 -31.984 1 98.88 91 ILE A N 1
ATOM 727 C CA . ILE A 1 91 ? 0.17 -7.422 -31.688 1 98.88 91 ILE A CA 1
ATOM 728 C C . ILE A 1 91 ? 1.692 -7.355 -31.781 1 98.88 91 ILE A C 1
ATOM 730 O O . ILE A 1 91 ? 2.393 -8.156 -31.141 1 98.88 91 ILE A O 1
ATOM 734 N N . VAL A 1 92 ? 2.279 -6.422 -32.5 1 98.25 92 VAL A N 1
ATOM 735 C CA . VAL A 1 92 ? 3.705 -6.145 -32.625 1 98.25 92 VAL A CA 1
ATOM 736 C C . VAL A 1 92 ? 3.949 -4.637 -32.531 1 98.25 92 VAL A C 1
ATOM 738 O O . VAL A 1 92 ? 3.016 -3.844 -32.688 1 98.25 92 VAL A O 1
ATOM 741 N N . ASP A 1 93 ? 5.141 -4.289 -32.188 1 98.38 93 ASP A N 1
ATOM 742 C CA . ASP A 1 93 ? 5.586 -2.904 -32.312 1 98.38 93 ASP A CA 1
ATOM 743 C C . ASP A 1 93 ? 5.883 -2.557 -33.75 1 98.38 93 ASP A C 1
ATOM 745 O O . ASP A 1 93 ? 6.891 -3 -34.312 1 98.38 93 ASP A O 1
ATOM 749 N N . LYS A 1 94 ? 5.078 -1.717 -34.312 1 97.5 94 LYS A N 1
ATOM 750 C CA . LYS A 1 94 ? 5.23 -1.354 -35.719 1 97.5 94 LYS A CA 1
ATOM 751 C C . LYS A 1 94 ? 6.469 -0.487 -35.938 1 97.5 94 LYS A C 1
ATOM 753 O O . LYS A 1 94 ? 6.926 -0.313 -37.062 1 97.5 94 LYS A O 1
ATOM 758 N N . LYS A 1 95 ? 7.039 -0.004 -34.875 1 96.19 95 LYS A N 1
ATOM 759 C CA . LYS A 1 95 ? 8.219 0.846 -34.969 1 96.19 95 LYS A CA 1
ATOM 760 C C . LYS A 1 95 ? 9.477 0.094 -34.531 1 96.19 95 LYS A C 1
ATOM 762 O O . LYS A 1 95 ? 10.547 0.686 -34.406 1 96.19 95 LYS A O 1
ATOM 767 N N . ALA A 1 96 ? 9.297 -1.186 -34.281 1 93.62 96 ALA A N 1
ATOM 768 C CA . ALA A 1 96 ? 10.438 -1.966 -33.812 1 93.62 96 ALA A CA 1
ATOM 769 C C . ALA A 1 96 ? 11.594 -1.904 -34.781 1 93.62 96 ALA A C 1
ATOM 771 O O . ALA A 1 96 ? 11.391 -1.962 -36 1 93.62 96 ALA A O 1
ATOM 772 N N . LYS A 1 97 ? 12.852 -1.757 -34.312 1 90.44 97 LYS A N 1
ATOM 773 C CA . LYS A 1 97 ? 14.039 -1.669 -35.156 1 90.44 97 LYS A CA 1
ATOM 774 C C . LYS A 1 97 ? 14.703 -3.033 -35.312 1 90.44 97 LYS A C 1
ATOM 776 O O . LYS A 1 97 ? 15.758 -3.148 -35.938 1 90.44 97 LYS A O 1
ATOM 781 N N . GLY A 1 98 ? 14.211 -4.023 -34.781 1 90.56 98 GLY A N 1
ATOM 782 C CA . GLY A 1 98 ? 14.695 -5.379 -34.969 1 90.56 98 GLY A CA 1
ATOM 783 C C . GLY A 1 98 ? 15.844 -5.73 -34.031 1 90.56 98 GLY A C 1
ATOM 784 O O . GLY A 1 98 ? 16.453 -6.793 -34.156 1 90.56 98 GLY A O 1
ATOM 785 N N . ASN A 1 99 ? 16.109 -4.91 -33.062 1 91.56 99 ASN A N 1
ATOM 786 C CA . ASN A 1 99 ? 17.234 -5.156 -32.156 1 91.56 99 ASN A CA 1
ATOM 787 C C . ASN A 1 99 ? 16.781 -5.266 -30.703 1 91.56 99 ASN A C 1
ATOM 789 O O . ASN A 1 99 ? 17.609 -5.246 -29.797 1 91.56 99 ASN A O 1
ATOM 793 N N . GLY A 1 100 ? 15.547 -5.422 -30.516 1 95.44 100 GLY A N 1
ATOM 794 C CA . GLY A 1 100 ? 15.047 -5.559 -29.156 1 95.44 100 GLY A CA 1
ATOM 795 C C . GLY A 1 100 ? 15.359 -6.906 -28.547 1 95.44 100 GLY A C 1
ATOM 796 O O . GLY A 1 100 ? 15.531 -7.898 -29.25 1 95.44 100 GLY A O 1
ATOM 797 N N . LYS A 1 101 ? 15.391 -6.973 -27.203 1 96.31 101 LYS A N 1
ATOM 798 C CA . LYS A 1 101 ? 15.773 -8.164 -26.438 1 96.31 101 LYS A CA 1
ATOM 799 C C . LYS A 1 101 ? 14.859 -9.336 -26.766 1 96.31 101 LYS A C 1
ATOM 801 O O . LYS A 1 101 ? 15.273 -10.5 -26.672 1 96.31 101 LYS A O 1
ATOM 806 N N . LEU A 1 102 ? 13.617 -9.008 -27.156 1 98.56 102 LEU A N 1
ATOM 807 C CA . LEU A 1 102 ? 12.641 -10.062 -27.375 1 98.56 102 LEU A CA 1
ATOM 808 C C . LEU A 1 102 ? 12.297 -10.203 -28.859 1 98.56 102 LEU A C 1
ATOM 810 O O . LEU A 1 102 ? 11.281 -10.805 -29.203 1 98.56 102 LEU A O 1
ATOM 814 N N . HIS A 1 103 ? 13.141 -9.648 -29.688 1 97.62 103 HIS A N 1
ATOM 815 C CA . HIS A 1 103 ? 12.891 -9.711 -31.125 1 97.62 103 HIS A CA 1
ATOM 816 C C . HIS A 1 103 ? 12.789 -11.156 -31.609 1 97.62 103 HIS A C 1
ATOM 818 O O . HIS A 1 103 ? 13.625 -11.992 -31.25 1 97.62 103 HIS A O 1
ATOM 824 N N . GLY A 1 104 ? 11.758 -11.367 -32.375 1 97.5 104 GLY A N 1
ATOM 825 C CA . GLY A 1 104 ? 11.57 -12.68 -33 1 97.5 104 GLY A CA 1
ATOM 826 C C . GLY A 1 104 ? 10.93 -13.68 -32.062 1 97.5 104 GLY A C 1
ATOM 827 O O . GLY A 1 104 ? 10.766 -14.852 -32.406 1 97.5 104 GLY A O 1
ATOM 828 N N . LYS A 1 105 ? 10.586 -13.305 -30.875 1 98.62 105 LYS A N 1
ATOM 829 C CA . LYS A 1 105 ? 9.984 -14.188 -29.875 1 98.62 105 LYS A CA 1
ATOM 830 C C . LYS A 1 105 ? 8.492 -13.898 -29.719 1 98.62 105 LYS A C 1
ATOM 832 O O . LYS A 1 105 ? 8.055 -12.766 -29.875 1 98.62 105 LYS A O 1
ATOM 837 N N . THR A 1 106 ? 7.668 -14.922 -29.406 1 98.88 106 THR A N 1
ATOM 838 C CA . THR A 1 106 ? 6.223 -14.828 -29.25 1 98.88 106 THR A CA 1
ATOM 839 C C . THR A 1 106 ? 5.82 -15.047 -27.781 1 98.88 106 THR A C 1
ATOM 841 O O . THR A 1 106 ? 6.477 -15.805 -27.062 1 98.88 106 THR A O 1
ATOM 844 N N . PHE A 1 107 ? 4.699 -14.352 -27.422 1 98.94 107 PHE A N 1
ATOM 845 C CA . PHE A 1 107 ? 4.332 -14.391 -26.016 1 98.94 107 PHE A CA 1
ATOM 846 C C . PHE A 1 107 ? 2.82 -14.5 -25.844 1 98.94 107 PHE A C 1
ATOM 848 O O . PHE A 1 107 ? 2.062 -14.031 -26.703 1 98.94 107 PHE A O 1
ATOM 855 N N . ALA A 1 108 ? 2.357 -15.148 -24.812 1 98.94 108 ALA A N 1
ATOM 856 C CA . ALA A 1 108 ? 0.992 -15.125 -24.297 1 98.94 108 ALA A CA 1
ATOM 857 C C . ALA A 1 108 ? 0.938 -14.469 -22.906 1 98.94 108 ALA A C 1
ATOM 859 O O . ALA A 1 108 ? 1.868 -14.609 -22.109 1 98.94 108 ALA A O 1
ATOM 860 N N . LEU A 1 109 ? -0.117 -13.758 -22.656 1 98.94 109 LEU A N 1
ATOM 861 C CA . LEU A 1 109 ? -0.304 -13.109 -21.359 1 98.94 109 LEU A CA 1
ATOM 862 C C . LEU A 1 109 ? -1.452 -13.75 -20.594 1 98.94 109 LEU A C 1
ATOM 864 O O . LEU A 1 109 ? -2.516 -14.016 -21.156 1 98.94 109 LEU A O 1
ATOM 868 N N . LYS A 1 110 ? -1.183 -14.039 -19.219 1 98.88 110 LYS A N 1
ATOM 869 C CA . LYS A 1 110 ? -2.291 -14.484 -18.375 1 98.88 110 LYS A CA 1
ATOM 870 C C . LYS A 1 110 ? -3.5 -13.562 -18.531 1 98.88 110 LYS A C 1
ATOM 872 O O . LYS A 1 110 ? -3.35 -12.344 -18.641 1 98.88 110 LYS A O 1
ATOM 877 N N . ASP A 1 111 ? -4.621 -14.133 -18.422 1 98.5 111 ASP A N 1
ATOM 878 C CA . ASP A 1 111 ? -5.828 -13.398 -18.766 1 98.5 111 ASP A CA 1
ATOM 879 C C . ASP A 1 111 ? -6.125 -12.297 -17.75 1 98.5 111 ASP A C 1
ATOM 881 O O . ASP A 1 111 ? -6.977 -11.445 -17.984 1 98.5 111 ASP A O 1
ATOM 885 N N . ASN A 1 112 ? -5.453 -12.258 -16.594 1 98.44 112 ASN A N 1
ATOM 886 C CA . ASN A 1 112 ? -5.648 -11.148 -15.664 1 98.44 112 ASN A CA 1
ATOM 887 C C . ASN A 1 112 ? -4.766 -9.953 -16.031 1 98.44 112 ASN A C 1
ATOM 889 O O . ASN A 1 112 ? -4.852 -8.898 -15.398 1 98.44 112 ASN A O 1
ATOM 893 N N . VAL A 1 113 ? -3.9 -10.102 -17.016 1 98.81 113 VAL A N 1
ATOM 894 C CA . VAL A 1 113 ? -3.049 -9.039 -17.516 1 98.81 113 VAL A CA 1
ATOM 895 C C . VAL A 1 113 ? -3.781 -8.273 -18.625 1 98.81 113 VAL A C 1
ATOM 897 O O . VAL A 1 113 ? -4.133 -8.852 -19.656 1 98.81 113 VAL A O 1
ATOM 900 N N . ALA A 1 114 ? -3.914 -7.004 -18.484 1 98.81 114 ALA A N 1
ATOM 901 C CA . ALA A 1 114 ? -4.766 -6.223 -19.375 1 98.81 114 ALA A CA 1
ATOM 902 C C . ALA A 1 114 ? -4.074 -5.977 -20.703 1 98.81 114 ALA A C 1
ATOM 904 O O . ALA A 1 114 ? -2.871 -5.711 -20.75 1 98.81 114 ALA A O 1
ATOM 905 N N . VAL A 1 115 ? -4.785 -6.18 -21.719 1 98.88 115 VAL A N 1
ATOM 906 C CA . VAL A 1 115 ? -4.492 -5.742 -23.078 1 98.88 115 VAL A CA 1
ATOM 907 C C . VAL A 1 115 ? -5.656 -4.914 -23.609 1 98.88 115 VAL A C 1
ATOM 909 O O . VAL A 1 115 ? -6.758 -5.434 -23.812 1 98.88 115 VAL A O 1
ATOM 912 N N . LYS A 1 116 ? -5.398 -3.633 -23.812 1 98.56 116 LYS A N 1
ATOM 913 C CA . LYS A 1 116 ? -6.473 -2.75 -24.266 1 98.56 116 LYS A CA 1
ATOM 914 C C . LYS A 1 116 ? -7.168 -3.32 -25.484 1 98.56 116 LYS A C 1
ATOM 916 O O . LYS A 1 116 ? -6.512 -3.793 -26.422 1 98.56 116 LYS A O 1
ATOM 921 N N . ASP A 1 117 ? -8.469 -3.379 -25.484 1 98.31 117 ASP A N 1
ATOM 922 C CA . ASP A 1 117 ? -9.344 -3.738 -26.594 1 98.31 117 ASP A CA 1
ATOM 923 C C . ASP A 1 117 ? -9.375 -5.25 -26.797 1 98.31 117 ASP A C 1
ATOM 925 O O . ASP A 1 117 ? -10.062 -5.746 -27.688 1 98.31 117 ASP A O 1
ATOM 929 N N . VAL A 1 118 ? -8.609 -6.051 -26.109 1 98.62 118 VAL A N 1
ATOM 930 C CA . VAL A 1 118 ? -8.719 -7.504 -26.094 1 98.62 118 VAL A CA 1
ATOM 931 C C . VAL A 1 118 ? -9.484 -7.949 -24.844 1 98.62 118 VAL A C 1
ATOM 933 O O . VAL A 1 118 ? -9.125 -7.574 -23.719 1 98.62 118 VAL A O 1
ATOM 936 N N . PRO A 1 119 ? -10.508 -8.742 -25.016 1 98.19 119 PRO A N 1
ATOM 937 C CA . PRO A 1 119 ? -11.32 -9.125 -23.859 1 98.19 119 PRO A CA 1
ATOM 938 C C . PRO A 1 119 ? -10.492 -9.789 -22.75 1 98.19 119 PRO A C 1
ATOM 940 O O . PRO A 1 119 ? -9.492 -10.445 -23.047 1 98.19 119 PRO A O 1
ATOM 943 N N . MET A 1 120 ? -10.883 -9.547 -21.547 1 97.56 120 MET A N 1
ATOM 944 C CA . MET A 1 120 ? -10.312 -10.109 -20.328 1 97.56 120 MET A CA 1
ATOM 945 C C . MET A 1 120 ? -11.359 -10.867 -19.531 1 97.56 120 MET A C 1
ATOM 947 O O . MET A 1 120 ? -12.156 -10.266 -18.812 1 97.56 120 MET A O 1
ATOM 951 N N . LEU A 1 121 ? -11.273 -12.164 -19.562 1 90.5 121 LEU A N 1
ATOM 952 C CA . LEU A 1 121 ? -12.297 -13.039 -19 1 90.5 121 LEU A CA 1
ATOM 953 C C . LEU A 1 121 ? -12.078 -13.234 -17.5 1 90.5 121 LEU A C 1
ATOM 955 O O . LEU A 1 121 ? -13.031 -13.523 -16.766 1 90.5 121 LEU A O 1
ATOM 959 N N . LEU A 1 122 ? -10.859 -13.18 -17.031 1 96.31 122 LEU A N 1
ATOM 960 C CA . LEU A 1 122 ? -10.43 -13.562 -15.695 1 96.31 122 LEU A CA 1
ATOM 961 C C . LEU A 1 122 ? -10.82 -15 -15.383 1 96.31 122 LEU A C 1
ATOM 963 O O . LEU A 1 122 ? -11.148 -15.32 -14.242 1 96.31 122 LEU A O 1
ATOM 967 N N . GLY A 1 123 ? -10.969 -15.766 -16.375 1 96.38 123 GLY A N 1
ATOM 968 C CA . GLY A 1 123 ? -11.305 -17.172 -16.25 1 96.38 123 GLY A CA 1
ATOM 969 C C . GLY A 1 123 ? -12.664 -17.406 -15.617 1 96.38 123 GLY A C 1
ATOM 970 O O . GLY A 1 123 ? -12.922 -18.484 -15.07 1 96.38 123 GLY A O 1
ATOM 971 N N . THR A 1 124 ? -13.531 -16.453 -15.609 1 96.81 124 THR A N 1
ATOM 972 C CA . THR A 1 124 ? -14.719 -16.594 -14.781 1 96.81 124 THR A CA 1
ATOM 973 C C . THR A 1 124 ? -15.977 -16.297 -15.594 1 96.81 124 THR A C 1
ATOM 975 O O . THR A 1 124 ? -15.898 -15.711 -16.672 1 96.81 124 THR A O 1
ATOM 978 N N . ASN A 1 125 ? -17.094 -16.828 -15.102 1 95.31 125 ASN A N 1
ATOM 979 C CA . ASN A 1 125 ? -18.422 -16.391 -15.547 1 95.31 125 ASN A CA 1
ATOM 980 C C . ASN A 1 125 ? -19.125 -15.555 -14.492 1 95.31 125 ASN A C 1
ATOM 982 O O . ASN A 1 125 ? -20.312 -15.266 -14.617 1 95.31 125 ASN A O 1
ATOM 986 N N . PHE A 1 126 ? -18.422 -15.203 -13.461 1 96.25 126 PHE A N 1
ATOM 987 C CA . PHE A 1 126 ? -18.938 -14.336 -12.406 1 96.25 126 PHE A CA 1
ATOM 988 C C . PHE A 1 126 ? -19.203 -12.938 -12.945 1 96.25 126 PHE A C 1
ATOM 990 O O . PHE A 1 126 ? -20.172 -12.281 -12.539 1 96.25 126 PHE A O 1
ATOM 997 N N . ILE A 1 127 ? -18.297 -12.438 -13.789 1 95.25 127 ILE A N 1
ATOM 998 C CA . ILE A 1 127 ? -18.5 -11.234 -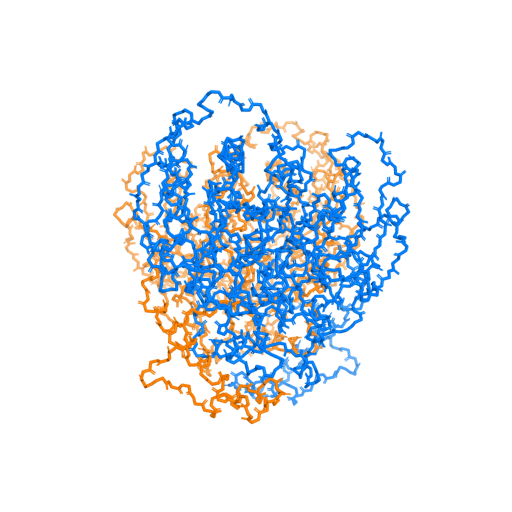14.594 1 95.25 127 ILE A CA 1
ATOM 999 C C . ILE A 1 127 ? -18.359 -11.57 -16.078 1 95.25 127 ILE A C 1
ATOM 1001 O O . ILE A 1 127 ? -17.75 -12.586 -16.438 1 95.25 127 ILE A O 1
ATOM 1005 N N . LYS A 1 128 ? -18.953 -10.719 -16.984 1 93.69 128 LYS A N 1
ATOM 1006 C CA . LYS A 1 128 ? -18.922 -10.992 -18.422 1 93.69 128 LYS A CA 1
ATOM 1007 C C . LYS A 1 128 ? -18.672 -9.719 -19.219 1 93.69 128 LYS A C 1
ATOM 1009 O O . LYS A 1 128 ? -18.969 -8.617 -18.75 1 93.69 128 LYS A O 1
ATOM 1014 N N . GLY A 1 129 ? -18.031 -9.945 -20.328 1 92.75 129 GLY A N 1
ATOM 1015 C CA . GLY A 1 129 ? -17.984 -8.898 -21.344 1 92.75 129 GLY A CA 1
ATOM 1016 C C . GLY A 1 129 ? -16.969 -7.816 -21.047 1 92.75 129 GLY A C 1
ATOM 1017 O O . GLY A 1 129 ? -17.031 -6.719 -21.609 1 92.75 129 GLY A O 1
ATOM 1018 N N . TYR A 1 130 ? -16.047 -8.07 -20.156 1 96.94 130 TYR A N 1
ATOM 1019 C CA . TYR A 1 130 ? -15.086 -7.027 -19.812 1 96.94 130 TYR A CA 1
ATOM 1020 C C . TYR A 1 130 ? -14.016 -6.902 -20.891 1 96.94 130 TYR A C 1
ATOM 1022 O O . TYR A 1 130 ? -13.422 -7.902 -21.312 1 96.94 130 TYR A O 1
ATOM 1030 N N . VAL A 1 131 ? -13.797 -5.73 -21.359 1 98.31 131 VAL A N 1
ATOM 1031 C CA . VAL A 1 131 ? -12.703 -5.371 -22.266 1 98.31 131 VAL A CA 1
ATOM 1032 C C . VAL A 1 131 ? -11.898 -4.215 -21.656 1 98.31 131 VAL A C 1
ATOM 1034 O O . VAL A 1 131 ? -12.422 -3.107 -21.5 1 98.31 131 VAL A O 1
ATOM 1037 N N . PRO A 1 132 ? -10.68 -4.453 -21.359 1 98.19 132 PRO A N 1
ATOM 1038 C CA . PRO A 1 132 ? -9.891 -3.4 -20.719 1 98.19 132 PRO A CA 1
ATOM 1039 C C . PRO A 1 132 ? -9.664 -2.191 -21.609 1 98.19 132 PRO A C 1
ATOM 1041 O O . PRO A 1 132 ? -9.609 -2.33 -22.844 1 98.19 132 PRO A O 1
ATOM 1044 N N . ASP A 1 133 ? -9.461 -1.021 -20.969 1 97.69 133 ASP A N 1
ATOM 1045 C CA . ASP A 1 133 ? -9.172 0.221 -21.672 1 97.69 133 ASP A CA 1
ATOM 1046 C C . ASP A 1 133 ? -7.707 0.618 -21.5 1 97.69 133 ASP A C 1
ATOM 1048 O O . ASP A 1 133 ? -7.324 1.752 -21.812 1 97.69 133 ASP A O 1
ATOM 1052 N N . VAL A 1 134 ? -6.898 -0.295 -21.016 1 98.31 134 VAL A N 1
ATOM 1053 C CA . VAL A 1 134 ? -5.492 -0.021 -20.75 1 98.31 134 VAL A CA 1
ATOM 1054 C C . VAL A 1 134 ? -4.652 -1.249 -21.078 1 98.31 134 VAL A C 1
ATOM 1056 O O . VAL A 1 134 ? -5.156 -2.375 -21.078 1 98.31 134 VAL A O 1
ATOM 1059 N N . ASP A 1 135 ? -3.369 -0.995 -21.453 1 98.81 135 ASP A N 1
ATOM 1060 C CA . ASP A 1 135 ? -2.367 -2.057 -21.422 1 98.81 135 ASP A CA 1
ATOM 1061 C C . ASP A 1 135 ? -1.68 -2.133 -20.062 1 98.81 135 ASP A C 1
ATOM 1063 O O . ASP A 1 135 ? -1.315 -1.106 -19.484 1 98.81 135 ASP A O 1
ATOM 1067 N N . ALA A 1 136 ? -1.62 -3.377 -19.562 1 98.88 136 ALA A N 1
ATOM 1068 C CA . ALA A 1 136 ? -0.713 -3.525 -18.422 1 98.88 136 ALA A CA 1
ATOM 1069 C C . ALA A 1 136 ? 0.7 -3.08 -18.781 1 98.88 136 ALA A C 1
ATOM 1071 O O . ALA A 1 136 ? 1.099 -3.15 -19.953 1 98.88 136 ALA A O 1
ATOM 1072 N N . THR A 1 137 ? 1.471 -2.627 -17.766 1 98.75 137 THR A N 1
ATOM 1073 C CA . THR A 1 137 ? 2.85 -2.207 -18 1 98.75 137 THR A CA 1
ATOM 1074 C C . THR A 1 137 ? 3.65 -3.314 -18.672 1 98.75 137 THR A C 1
ATOM 1076 O O . THR A 1 137 ? 4.418 -3.055 -19.594 1 98.75 137 THR A O 1
ATOM 1079 N N . VAL A 1 138 ? 3.473 -4.555 -18.281 1 98.81 138 VAL A N 1
ATOM 1080 C CA . VAL A 1 138 ? 4.23 -5.68 -18.812 1 98.81 138 VAL A CA 1
ATOM 1081 C C . VAL A 1 138 ? 3.871 -5.891 -20.281 1 98.81 138 VAL A C 1
ATOM 1083 O O . VAL A 1 138 ? 4.723 -6.277 -21.094 1 98.81 138 VAL A O 1
ATOM 1086 N N . THR A 1 139 ? 2.6 -5.641 -20.656 1 98.88 139 THR A N 1
ATOM 1087 C CA . THR A 1 139 ? 2.176 -5.73 -22.047 1 98.88 139 THR A CA 1
ATOM 1088 C C . THR A 1 139 ? 2.982 -4.773 -22.922 1 98.88 139 THR A C 1
ATOM 1090 O O . THR A 1 139 ? 3.592 -5.188 -23.906 1 98.88 139 THR A O 1
ATOM 1093 N N . THR A 1 140 ? 3.039 -3.533 -22.531 1 98.75 140 THR A N 1
ATOM 1094 C CA . THR A 1 140 ? 3.742 -2.492 -23.281 1 98.75 140 THR A CA 1
ATOM 1095 C C . THR A 1 140 ? 5.234 -2.797 -23.344 1 98.75 140 THR A C 1
ATOM 1097 O O . THR A 1 140 ? 5.852 -2.645 -24.406 1 98.75 140 THR A O 1
ATOM 1100 N N . ARG A 1 141 ? 5.785 -3.303 -22.312 1 98.75 141 ARG A N 1
ATOM 1101 C CA . ARG A 1 141 ? 7.227 -3.525 -22.25 1 98.75 141 ARG A CA 1
ATOM 1102 C C . ARG A 1 141 ? 7.641 -4.691 -23.125 1 98.75 141 ARG A C 1
ATOM 1104 O O . ARG A 1 141 ? 8.711 -4.668 -23.75 1 98.75 141 ARG A O 1
ATOM 1111 N N . ILE A 1 142 ? 6.832 -5.719 -23.172 1 98.88 142 ILE A N 1
ATOM 1112 C CA . ILE A 1 142 ? 7.102 -6.828 -24.078 1 98.88 142 ILE A CA 1
ATOM 1113 C C . ILE A 1 142 ? 7.109 -6.328 -25.531 1 98.88 142 ILE A C 1
ATOM 1115 O O . ILE A 1 142 ? 8.016 -6.652 -26.297 1 98.88 142 ILE A O 1
ATOM 1119 N N . LEU A 1 143 ? 6.141 -5.52 -25.875 1 98.75 143 LEU A N 1
ATOM 1120 C CA . LEU A 1 143 ? 6.035 -4.984 -27.234 1 98.75 143 LEU A CA 1
ATOM 1121 C C . LEU A 1 143 ? 7.207 -4.059 -27.547 1 98.75 143 LEU A C 1
ATOM 1123 O O . LEU A 1 143 ? 7.832 -4.18 -28.594 1 98.75 143 LEU A O 1
ATOM 1127 N N . GLU A 1 144 ? 7.559 -3.195 -26.641 1 98.19 144 GLU A N 1
ATOM 1128 C CA . GLU A 1 144 ? 8.656 -2.256 -26.828 1 98.19 144 GLU A CA 1
ATOM 1129 C C . GLU A 1 144 ? 9.992 -2.99 -26.984 1 98.19 144 GLU A C 1
ATOM 1131 O O . GLU A 1 144 ? 10.898 -2.5 -27.641 1 98.19 144 GLU A O 1
ATOM 1136 N N . ALA A 1 145 ? 10.078 -4.152 -26.359 1 98.44 145 ALA A N 1
ATOM 1137 C CA . ALA A 1 145 ? 11.297 -4.949 -26.438 1 98.44 145 ALA A CA 1
ATOM 1138 C C . ALA A 1 145 ? 11.336 -5.773 -27.719 1 98.44 145 ALA A C 1
ATOM 1140 O O . ALA A 1 145 ? 12.281 -6.539 -27.938 1 98.44 145 ALA A O 1
ATOM 1141 N N . GLY A 1 146 ? 10.328 -5.66 -28.531 1 98.19 146 GLY A N 1
ATOM 1142 C CA . GLY A 1 146 ? 10.32 -6.293 -29.828 1 98.19 146 GLY A CA 1
ATOM 1143 C C . GLY A 1 146 ? 9.555 -7.605 -29.859 1 98.19 146 GLY A C 1
ATOM 1144 O O . GLY A 1 146 ? 9.492 -8.281 -30.891 1 98.19 146 GLY A O 1
ATOM 1145 N N . GLY A 1 147 ? 8.945 -8 -28.75 1 98.75 147 GLY A N 1
ATOM 1146 C CA . GLY A 1 147 ? 8.172 -9.234 -28.688 1 98.75 147 GLY A CA 1
ATOM 1147 C C . GLY A 1 147 ? 6.848 -9.141 -29.422 1 98.75 147 GLY A C 1
ATOM 1148 O O . GLY A 1 147 ? 6.324 -8.047 -29.625 1 98.75 147 GLY A O 1
ATOM 1149 N N . GLN A 1 148 ? 6.375 -10.289 -29.859 1 98.75 148 GLN A N 1
ATOM 1150 C CA . GLN A 1 148 ? 5.059 -10.43 -30.469 1 98.75 148 GLN A CA 1
ATOM 1151 C C . GLN A 1 148 ? 4.074 -11.102 -29.516 1 98.75 148 GLN A C 1
ATOM 1153 O O . GLN A 1 148 ? 4.348 -12.188 -29 1 98.75 148 GLN A O 1
ATOM 1158 N N . ILE A 1 149 ? 2.947 -10.453 -29.234 1 98.94 149 ILE A N 1
ATOM 1159 C CA . ILE A 1 149 ? 1.928 -11.031 -28.375 1 98.94 149 ILE A CA 1
ATOM 1160 C C . ILE A 1 149 ? 0.867 -11.734 -29.219 1 98.94 149 ILE A C 1
ATOM 1162 O O . ILE A 1 149 ? 0.244 -11.109 -30.078 1 98.94 149 ILE A O 1
ATOM 1166 N N . LEU A 1 150 ? 0.669 -13 -28.906 1 98.88 150 LEU A N 1
ATOM 1167 C CA . LEU A 1 150 ? -0.236 -13.82 -29.703 1 98.88 150 LEU A CA 1
ATOM 1168 C C . LEU A 1 150 ? -1.603 -13.93 -29.031 1 98.88 150 LEU A C 1
ATOM 1170 O O . LEU A 1 150 ? -2.553 -14.438 -29.641 1 98.88 150 LEU A O 1
ATOM 1174 N N . GLY A 1 151 ? -1.725 -13.492 -27.875 1 98.75 151 GLY A N 1
ATOM 1175 C CA . GLY A 1 151 ? -3.031 -13.531 -27.234 1 98.75 151 GLY A CA 1
ATOM 1176 C C . GLY A 1 151 ? -2.955 -13.656 -25.719 1 98.75 151 GLY A C 1
ATOM 1177 O O . GLY A 1 151 ? -1.95 -13.281 -25.109 1 98.75 151 GLY A O 1
ATOM 1178 N N . LYS A 1 152 ? -4.145 -13.961 -25.156 1 98.75 152 LYS A N 1
ATOM 1179 C CA . LYS A 1 152 ? -4.348 -14.156 -23.734 1 98.75 152 LYS A CA 1
ATOM 1180 C C . LYS A 1 152 ? -4.438 -15.641 -23.375 1 98.75 152 LYS A C 1
ATOM 1182 O O . LYS A 1 152 ? -5.051 -16.422 -24.125 1 98.75 152 LYS A O 1
ATOM 1187 N N . ALA A 1 153 ? -3.762 -15.992 -22.281 1 98.88 153 ALA A N 1
ATOM 1188 C CA . ALA A 1 153 ? -3.816 -17.359 -21.781 1 98.88 153 ALA A CA 1
ATOM 1189 C C . ALA A 1 153 ? -4.855 -17.5 -20.672 1 98.88 153 ALA A C 1
ATOM 1191 O O . ALA A 1 153 ? -4.973 -16.609 -19.812 1 98.88 153 ALA A O 1
ATOM 1192 N N . VAL A 1 154 ? -5.566 -18.641 -20.672 1 98.44 154 VAL A N 1
ATOM 1193 C CA . VAL A 1 154 ? -6.609 -18.891 -19.672 1 98.44 154 VAL A CA 1
ATOM 1194 C C . VAL A 1 154 ? -6.012 -18.859 -18.266 1 98.44 154 VAL A C 1
ATOM 1196 O O . VAL A 1 154 ? -4.906 -19.359 -18.047 1 98.44 154 VAL A O 1
ATOM 1199 N N . CYS A 1 155 ? -6.684 -18.203 -17.375 1 98.12 155 CYS A N 1
ATOM 1200 C CA . CYS A 1 155 ? -6.383 -18.344 -15.961 1 98.12 155 CYS A CA 1
ATOM 1201 C C . CYS A 1 155 ? -7.539 -19 -15.219 1 98.12 155 CYS A C 1
ATOM 1203 O O . CYS A 1 155 ? -8.625 -19.156 -15.781 1 98.12 155 CYS A O 1
ATOM 1205 N N . GLU A 1 156 ? -7.258 -19.484 -14.055 1 97.38 156 GLU A N 1
ATOM 1206 C CA . GLU A 1 156 ? -8.297 -20.062 -13.211 1 97.38 156 GLU A CA 1
ATOM 1207 C C . GLU A 1 156 ? -9.336 -19.016 -12.812 1 97.38 156 GLU A C 1
ATOM 1209 O O . GLU A 1 156 ? -9.07 -17.828 -12.883 1 97.38 156 GLU A O 1
ATOM 1214 N N . ASN A 1 157 ? -10.547 -19.547 -12.422 1 96.44 157 ASN A N 1
ATOM 1215 C CA . ASN A 1 157 ? -11.68 -18.688 -12.102 1 96.44 157 ASN A CA 1
ATOM 1216 C C . ASN A 1 157 ? -11.289 -17.609 -11.102 1 96.44 157 ASN A C 1
ATOM 1218 O O . ASN A 1 157 ? -11.094 -17.891 -9.914 1 96.44 157 ASN A O 1
ATOM 1222 N N . MET A 1 158 ? -11.164 -16.312 -11.57 1 96 158 MET A N 1
ATOM 1223 C CA . MET A 1 158 ? -10.789 -15.133 -10.789 1 96 158 MET A CA 1
ATOM 1224 C C . MET A 1 158 ? -9.414 -15.32 -10.156 1 96 158 MET A C 1
ATOM 1226 O O . MET A 1 158 ? -9.086 -14.656 -9.164 1 96 158 MET A O 1
ATOM 1230 N N . CYS A 1 159 ? -8.664 -16.312 -10.648 1 96.69 159 CYS A N 1
ATOM 1231 C CA . CYS A 1 159 ? -7.312 -16.625 -10.18 1 96.69 159 CYS A CA 1
ATOM 1232 C C . CYS A 1 159 ? -7.34 -17.156 -8.758 1 96.69 159 CYS A C 1
ATOM 1234 O O . CYS A 1 159 ? -6.395 -16.953 -7.992 1 96.69 159 CYS A O 1
ATOM 1236 N N . HIS A 1 160 ? -8.477 -17.875 -8.367 1 95.5 160 HIS A N 1
ATOM 1237 C CA . HIS A 1 160 ? -8.664 -18.312 -6.988 1 95.5 160 HIS A CA 1
ATOM 1238 C C . HIS A 1 160 ? -8.438 -19.812 -6.848 1 95.5 160 HIS A C 1
ATOM 1240 O O . HIS A 1 160 ? -8.766 -20.406 -5.816 1 95.5 160 HIS A O 1
ATOM 1246 N N . SER A 1 161 ? -7.859 -20.422 -7.852 1 94.75 161 SER A N 1
ATOM 1247 C CA . SER A 1 161 ? -7.605 -21.859 -7.789 1 94.75 161 SER A CA 1
ATOM 1248 C C . SER A 1 161 ? -6.199 -22.188 -8.281 1 94.75 161 SER A C 1
ATOM 1250 O O . SER A 1 161 ? -5.688 -21.547 -9.203 1 94.75 161 SER A O 1
ATOM 1252 N N . ALA A 1 162 ? -5.695 -23.25 -7.629 1 95 162 ALA A N 1
ATOM 1253 C CA . ALA A 1 162 ? -4.359 -23.688 -8.016 1 95 162 ALA A CA 1
ATOM 1254 C C . ALA A 1 162 ? -4.43 -24.922 -8.906 1 95 162 ALA A C 1
ATOM 1256 O O . ALA A 1 162 ? -3.396 -25.469 -9.305 1 95 162 ALA A O 1
ATOM 1257 N N . THR A 1 163 ? -5.672 -25.188 -9.156 1 93.56 163 THR A N 1
ATOM 1258 C CA . THR A 1 163 ? -5.867 -26.328 -10.055 1 93.56 163 THR A CA 1
ATOM 1259 C C . THR A 1 163 ? -6.371 -25.844 -11.414 1 93.56 163 THR A C 1
ATOM 1261 O O . THR A 1 163 ? -6.629 -24.656 -11.609 1 93.56 163 THR A O 1
ATOM 1264 N N . SER A 1 164 ? -6.371 -26.625 -12.445 1 97.06 164 SER A N 1
ATOM 1265 C CA . SER A 1 164 ? -6.637 -26.203 -13.812 1 97.06 164 SER A CA 1
ATOM 1266 C C . SER A 1 164 ? -7.996 -26.703 -14.289 1 97.06 164 SER A C 1
ATOM 1268 O O . SER A 1 164 ? -8.148 -27.062 -15.461 1 97.06 164 SER A O 1
ATOM 1270 N N . HIS A 1 165 ? -9 -26.75 -13.281 1 96.75 165 HIS A N 1
ATOM 1271 C CA . HIS A 1 165 ? -10.32 -27.203 -13.695 1 96.75 165 HIS A CA 1
ATOM 1272 C C . HIS A 1 165 ? -11.391 -26.172 -13.352 1 96.75 165 HIS A C 1
ATOM 1274 O O . HIS A 1 165 ? -12.586 -26.484 -13.383 1 96.75 165 HIS A O 1
ATOM 1280 N N . SER A 1 166 ? -11.062 -24.953 -13 1 95.75 166 SER A N 1
ATOM 1281 C CA . SER A 1 166 ? -12.031 -24.016 -12.453 1 95.75 166 SER A CA 1
ATOM 1282 C C . SER A 1 166 ? -12.453 -22.984 -13.5 1 95.75 166 SER A C 1
ATOM 1284 O O . SER A 1 166 ? -13.438 -22.281 -13.312 1 95.75 166 SER A O 1
ATOM 1286 N N . SER A 1 167 ? -11.742 -22.859 -14.555 1 96.06 167 SER A N 1
ATOM 1287 C CA . SER A 1 167 ? -11.992 -21.781 -15.523 1 96.06 167 SER A CA 1
ATOM 1288 C C . SER A 1 167 ? -13.391 -21.906 -16.125 1 96.06 167 SER A C 1
ATOM 1290 O O . SER A 1 167 ? -13.883 -23.016 -16.344 1 96.06 167 SER A O 1
ATOM 1292 N N . GLY A 1 168 ? -13.977 -20.75 -16.438 1 93.81 168 GLY A N 1
ATOM 1293 C CA . GLY A 1 168 ? -15.289 -20.719 -17.062 1 93.81 168 GLY A CA 1
ATOM 1294 C C . GLY A 1 168 ? -15.281 -21.266 -18.484 1 93.81 168 GLY A C 1
ATOM 1295 O O . GLY A 1 168 ? -16.328 -21.672 -19 1 93.81 168 GLY A O 1
ATOM 1296 N N . THR A 1 169 ? -14.125 -21.328 -19.094 1 95 169 THR A N 1
ATOM 1297 C CA . THR A 1 169 ? -14.031 -21.812 -20.469 1 95 169 THR A CA 1
ATOM 1298 C C . THR A 1 169 ? -13.773 -23.312 -20.484 1 95 169 THR A C 1
ATOM 1300 O O . THR A 1 169 ? -13.711 -23.922 -21.562 1 95 169 THR A O 1
ATOM 1303 N N . GLY A 1 170 ? -13.617 -23.922 -19.344 1 94.5 170 GLY A N 1
ATOM 1304 C CA . GLY A 1 170 ? -13.383 -25.359 -19.25 1 94.5 170 GLY A CA 1
ATOM 1305 C C . GLY A 1 170 ? -12.016 -25.703 -18.688 1 94.5 170 GLY A C 1
ATOM 1306 O O . GLY A 1 170 ? -11.234 -24.812 -18.359 1 94.5 170 GLY A O 1
ATOM 1307 N N . VAL A 1 171 ? -11.766 -26.984 -18.672 1 96.81 171 VAL A N 1
ATOM 1308 C CA . VAL A 1 171 ? -10.547 -27.531 -18.078 1 96.81 171 VAL A CA 1
ATOM 1309 C C . VAL A 1 171 ? -9.352 -27.172 -18.953 1 96.81 171 VAL A C 1
ATOM 1311 O O . VAL A 1 171 ? -9.445 -27.172 -20.188 1 96.81 171 VAL A O 1
ATOM 1314 N N . VAL A 1 172 ? -8.273 -26.797 -18.312 1 98.44 172 VAL A N 1
ATOM 1315 C CA . VAL A 1 172 ? -6.98 -26.703 -18.984 1 98.44 172 VAL A CA 1
ATOM 1316 C C . VAL A 1 172 ? -6.184 -27.984 -18.766 1 98.44 172 VAL A C 1
ATOM 1318 O O . VAL A 1 172 ? -5.797 -28.297 -17.625 1 98.44 172 VAL A O 1
ATOM 1321 N N . GLU A 1 173 ? -5.879 -28.672 -19.812 1 98.62 173 GLU A N 1
ATOM 1322 C CA . GLU A 1 173 ? -5.285 -30 -19.734 1 98.62 173 GLU A CA 1
ATOM 1323 C C . GLU A 1 173 ? -3.773 -29.922 -19.547 1 98.62 173 GLU A C 1
ATOM 1325 O O . GLU A 1 173 ? -3.113 -29.078 -20.141 1 98.62 173 GLU A O 1
ATOM 1330 N N . ASN A 1 174 ? -3.305 -30.828 -18.75 1 98.69 174 ASN A N 1
ATOM 1331 C CA . ASN A 1 174 ? -1.86 -30.953 -18.594 1 98.69 174 ASN A CA 1
ATOM 1332 C C . ASN A 1 174 ? -1.175 -31.328 -19.891 1 98.69 174 ASN A C 1
ATOM 1334 O O . ASN A 1 174 ? -1.65 -32.219 -20.625 1 98.69 174 ASN A O 1
ATOM 1338 N N . PRO A 1 175 ? -0.106 -30.672 -20.219 1 98.62 175 PRO A N 1
ATOM 1339 C CA . PRO A 1 175 ? 0.538 -30.922 -21.5 1 98.62 175 PRO A CA 1
ATOM 1340 C C . PRO A 1 175 ? 1.183 -32.312 -21.578 1 98.62 175 PRO A C 1
ATOM 1342 O O . PRO A 1 175 ? 1.479 -32.812 -22.672 1 98.62 175 PRO A O 1
ATOM 1345 N N . PHE A 1 176 ? 1.475 -33 -20.438 1 98.06 176 PHE A N 1
ATOM 1346 C CA . PHE A 1 176 ? 2.092 -34.312 -20.422 1 98.06 176 PHE A CA 1
ATOM 1347 C C . PHE A 1 176 ? 1.031 -35.406 -20.453 1 98.06 176 PHE A C 1
ATOM 1349 O O . PHE A 1 176 ? 1.285 -36.531 -20.938 1 98.06 176 PHE A O 1
ATOM 1356 N N . ALA A 1 177 ? -0.146 -35.094 -19.859 1 98.12 177 ALA A N 1
ATOM 1357 C CA . ALA A 1 177 ? -1.209 -36.094 -19.812 1 98.12 177 ALA A CA 1
ATOM 1358 C C . ALA A 1 177 ? -2.568 -35.438 -19.594 1 98.12 177 ALA A C 1
ATOM 1360 O O . ALA A 1 177 ? -2.811 -34.844 -18.547 1 98.12 177 ALA A O 1
ATOM 1361 N N . LYS A 1 178 ? -3.449 -35.594 -20.594 1 97.5 178 LYS A N 1
ATOM 1362 C CA . LYS A 1 178 ? -4.816 -35.094 -20.406 1 97.5 178 LYS A CA 1
ATOM 1363 C C . LYS A 1 178 ? -5.48 -35.812 -19.219 1 97.5 178 LYS A C 1
ATOM 1365 O O . LYS A 1 178 ? -5.223 -36.969 -18.969 1 97.5 178 LYS A O 1
ATOM 1370 N N . GLY A 1 179 ? -6.352 -35.062 -18.531 1 97.88 179 GLY A N 1
ATOM 1371 C CA . GLY A 1 179 ? -7 -35.594 -17.344 1 97.88 179 GLY A CA 1
ATOM 1372 C C . GLY A 1 179 ? -6.34 -35.125 -16.062 1 97.88 179 GLY A C 1
ATOM 1373 O O . GLY A 1 179 ? -6.871 -35.375 -14.969 1 97.88 179 GLY A O 1
ATOM 1374 N N . TYR A 1 180 ? -5.211 -34.531 -16.156 1 98.5 180 TYR A N 1
ATOM 1375 C CA . TYR A 1 180 ? -4.48 -34.062 -14.977 1 98.5 180 TYR A CA 1
ATOM 1376 C C . TYR A 1 180 ? -4.34 -32.562 -14.969 1 98.5 180 TYR A C 1
ATOM 1378 O O . TYR A 1 180 ? -4.496 -31.906 -16.016 1 98.5 180 TYR A O 1
ATOM 1386 N N . SER A 1 181 ? -4.105 -32.062 -13.797 1 98.38 181 SER A N 1
ATOM 1387 C CA . SER A 1 181 ? -4.02 -30.625 -13.586 1 98.38 181 SER A CA 1
ATOM 1388 C C . SER A 1 181 ? -2.752 -30.047 -14.219 1 98.38 181 SER A C 1
ATOM 1390 O O . SER A 1 181 ? -1.66 -30.578 -14.023 1 98.38 181 SER A O 1
ATOM 1392 N N . ALA A 1 182 ? -2.895 -28.938 -14.961 1 98.75 182 ALA A N 1
ATOM 1393 C CA . ALA A 1 182 ? -1.763 -28.156 -15.445 1 98.75 182 ALA A CA 1
ATOM 1394 C C . ALA A 1 182 ? -1.271 -27.188 -14.367 1 98.75 182 ALA A C 1
ATOM 1396 O O . ALA A 1 182 ? -0.267 -26.5 -14.562 1 98.75 182 ALA A O 1
ATOM 1397 N N . GLY A 1 183 ? -1.916 -27.203 -13.219 1 98.12 183 GLY A N 1
ATOM 1398 C CA . GLY A 1 183 ? -1.619 -26.219 -12.195 1 98.12 183 GLY A CA 1
ATOM 1399 C C . GLY A 1 183 ? -2.271 -24.875 -12.461 1 98.12 183 GLY A C 1
ATOM 1400 O O . GLY A 1 183 ? -2.676 -24.578 -13.586 1 98.12 183 GLY A O 1
ATOM 1401 N N . GLY A 1 184 ? -2.439 -24.031 -11.5 1 97.12 184 GLY A N 1
ATOM 1402 C CA . GLY A 1 184 ? -3.006 -22.688 -11.578 1 97.12 184 GLY A CA 1
ATOM 1403 C C . GLY A 1 184 ? -2.422 -21.734 -10.555 1 97.12 184 GLY A C 1
ATOM 1404 O O . GLY A 1 184 ? -1.607 -22.141 -9.719 1 97.12 184 GLY A O 1
ATOM 1405 N N . SER A 1 185 ? -2.746 -20.359 -10.68 1 97.5 185 SER A N 1
ATOM 1406 C CA . SER A 1 185 ? -3.875 -19.922 -11.5 1 97.5 185 SER A CA 1
ATOM 1407 C C . SER A 1 185 ? -3.426 -19.531 -12.898 1 97.5 185 SER A C 1
ATOM 1409 O O . SER A 1 185 ? -4.246 -19.156 -13.734 1 97.5 185 SER A O 1
ATOM 1411 N N . SER A 1 186 ? -2.131 -19.594 -13.25 1 98.75 186 SER A N 1
ATOM 1412 C CA . SER A 1 186 ? -1.661 -19.297 -14.602 1 98.75 186 SER A CA 1
ATOM 1413 C C . SER A 1 186 ? -1.617 -20.562 -15.453 1 98.75 186 SER A C 1
ATOM 1415 O O . SER A 1 186 ? -0.622 -20.828 -16.141 1 98.75 186 SER A O 1
ATOM 1417 N N . SER A 1 187 ? -2.654 -21.312 -15.5 1 98.75 187 SER A N 1
ATOM 1418 C CA . SER A 1 187 ? -2.715 -22.625 -16.125 1 98.75 187 SER A CA 1
ATOM 1419 C C . SER A 1 187 ? -2.459 -22.531 -17.625 1 98.75 187 SER A C 1
ATOM 1421 O O . SER A 1 187 ? -1.602 -23.25 -18.156 1 98.75 187 SER A O 1
ATOM 1423 N N . GLY A 1 188 ? -3.182 -21.641 -18.266 1 98.88 188 GLY A N 1
ATOM 1424 C CA . GLY A 1 188 ? -2.996 -21.484 -19.703 1 98.88 188 GLY A CA 1
ATOM 1425 C C . GLY A 1 188 ? -1.58 -21.094 -20.078 1 98.88 188 GLY A C 1
ATOM 1426 O O . GLY A 1 188 ? -1.021 -21.625 -21.047 1 98.88 188 GLY A O 1
ATOM 1427 N N . SER A 1 189 ? -0.998 -20.188 -19.344 1 98.94 189 SER A N 1
ATOM 1428 C CA . SER A 1 189 ? 0.371 -19.75 -19.594 1 98.94 189 SER A CA 1
ATOM 1429 C C . SER A 1 189 ? 1.347 -20.922 -19.531 1 98.94 189 SER A C 1
ATOM 1431 O O . SER A 1 189 ? 2.201 -21.062 -20.406 1 98.94 189 SER A O 1
ATOM 1433 N N . GLY A 1 190 ? 1.197 -21.719 -18.484 1 98.94 190 GLY A N 1
ATOM 1434 C CA . GLY A 1 190 ? 2.068 -22.875 -18.359 1 98.94 190 GLY A CA 1
ATOM 1435 C C . GLY A 1 190 ? 1.955 -23.844 -19.516 1 98.94 190 GLY A C 1
ATOM 1436 O O . GLY A 1 190 ? 2.969 -24.281 -20.062 1 98.94 190 GLY A O 1
ATOM 1437 N N . VAL A 1 191 ? 0.779 -24.141 -19.938 1 98.94 191 VAL A N 1
ATOM 1438 C CA . VAL A 1 191 ? 0.505 -25.125 -20.984 1 98.94 191 VAL A CA 1
ATOM 1439 C C . VAL A 1 191 ? 1.013 -24.625 -22.328 1 98.94 191 VAL A C 1
ATOM 1441 O O . VAL A 1 191 ? 1.667 -25.375 -23.062 1 98.94 191 VAL A O 1
ATOM 1444 N N . LEU A 1 192 ? 0.706 -23.359 -22.641 1 98.94 192 LEU A N 1
ATOM 1445 C CA . LEU A 1 192 ? 1.087 -22.812 -23.938 1 98.94 192 LEU A CA 1
ATOM 1446 C C . LEU A 1 192 ? 2.604 -22.797 -24.094 1 98.94 192 LEU A C 1
ATOM 1448 O O . LEU A 1 192 ? 3.117 -23.062 -25.188 1 98.94 192 LEU A O 1
ATOM 1452 N N . VAL A 1 193 ? 3.316 -22.484 -23.047 1 98.94 193 VAL A N 1
ATOM 1453 C CA . VAL A 1 193 ? 4.777 -22.5 -23.078 1 98.94 193 VAL A CA 1
ATOM 1454 C C . VAL A 1 193 ? 5.273 -23.938 -23.219 1 98.94 193 VAL A C 1
ATOM 1456 O O . VAL A 1 193 ? 6.145 -24.219 -24.047 1 98.94 193 VAL A O 1
ATOM 1459 N N . ALA A 1 194 ? 4.738 -24.859 -22.438 1 98.88 194 ALA A N 1
ATOM 1460 C CA . ALA A 1 194 ? 5.168 -26.25 -22.453 1 98.88 194 ALA A CA 1
ATOM 1461 C C . ALA A 1 194 ? 4.961 -26.875 -23.828 1 98.88 194 ALA A C 1
ATOM 1463 O O . ALA A 1 194 ? 5.777 -27.672 -24.281 1 98.88 194 ALA A O 1
ATOM 1464 N N . LEU A 1 195 ? 3.914 -26.516 -24.531 1 98.62 195 LEU A N 1
ATOM 1465 C CA . LEU A 1 195 ? 3.568 -27.078 -25.828 1 98.62 195 LEU A CA 1
ATOM 1466 C C . LEU A 1 195 ? 4.367 -26.406 -26.938 1 98.62 195 LEU A C 1
ATOM 1468 O O . LEU A 1 195 ? 4.332 -26.859 -28.094 1 98.62 195 LEU A O 1
ATOM 1472 N N . GLY A 1 196 ? 5.027 -25.312 -26.625 1 98.5 196 GLY A N 1
ATOM 1473 C CA . GLY A 1 196 ? 5.793 -24.594 -27.625 1 98.5 196 GLY A CA 1
ATOM 1474 C C . GLY A 1 196 ? 4.934 -23.719 -28.531 1 98.5 196 GLY A C 1
ATOM 1475 O O . GLY A 1 196 ? 5.359 -23.328 -29.609 1 98.5 196 GLY A O 1
ATOM 1476 N N . GLU A 1 197 ? 3.736 -23.469 -28.078 1 98.44 197 GLU A N 1
ATOM 1477 C CA . GLU A 1 197 ? 2.869 -22.594 -28.875 1 98.44 197 GLU A CA 1
ATOM 1478 C C . GLU A 1 197 ? 3.334 -21.141 -28.797 1 98.44 197 GLU A C 1
ATOM 1480 O O . GLU A 1 197 ? 3.047 -20.344 -29.703 1 98.44 197 GLU A O 1
ATOM 1485 N N . VAL A 1 198 ? 3.971 -20.781 -27.719 1 98.88 198 VAL A N 1
ATOM 1486 C CA . VAL A 1 198 ? 4.652 -19.516 -27.547 1 98.88 198 VAL A CA 1
ATOM 1487 C C . VAL A 1 198 ? 6.043 -19.734 -26.969 1 98.88 198 VAL A C 1
ATOM 1489 O O . VAL A 1 198 ? 6.312 -20.797 -26.391 1 98.88 198 VAL A O 1
ATOM 1492 N N . ASP A 1 199 ? 6.949 -18.719 -27.141 1 98.88 199 ASP A N 1
ATOM 1493 C CA . ASP A 1 199 ? 8.297 -18.797 -26.594 1 98.88 199 ASP A CA 1
ATOM 1494 C C . ASP A 1 199 ? 8.305 -18.5 -25.094 1 98.88 199 ASP A C 1
ATOM 1496 O O . ASP A 1 199 ? 9.156 -19 -24.359 1 98.88 199 ASP A O 1
ATOM 1500 N N . GLY A 1 200 ? 7.457 -17.703 -24.641 1 98.94 200 GLY A N 1
ATOM 1501 C CA . GLY A 1 200 ? 7.293 -17.344 -23.234 1 98.94 200 GLY A CA 1
ATOM 1502 C C . GLY A 1 200 ? 5.902 -16.828 -22.906 1 98.94 200 GLY A C 1
ATOM 1503 O O . GLY A 1 200 ? 5.109 -16.547 -23.812 1 98.94 200 GLY A O 1
ATOM 1504 N N . ALA A 1 201 ? 5.602 -16.75 -21.656 1 99 201 ALA A N 1
ATOM 1505 C CA . ALA A 1 201 ? 4.324 -16.219 -21.188 1 99 201 ALA A CA 1
ATOM 1506 C C . ALA A 1 201 ? 4.5 -15.438 -19.891 1 99 201 ALA A C 1
ATOM 1508 O O . ALA A 1 201 ? 5.535 -15.547 -19.219 1 99 201 ALA A O 1
ATOM 1509 N N . ILE A 1 202 ? 3.533 -14.578 -19.609 1 98.94 202 ILE A N 1
ATOM 1510 C CA . ILE A 1 202 ? 3.434 -13.898 -18.328 1 98.94 202 ILE A CA 1
ATOM 1511 C C . ILE A 1 202 ? 2.416 -14.617 -17.438 1 98.94 202 ILE A C 1
ATOM 1513 O O . ILE A 1 202 ? 1.331 -14.977 -17.906 1 98.94 202 ILE A O 1
ATOM 1517 N N . GLY A 1 203 ? 2.84 -14.93 -16.234 1 98.94 203 GLY A N 1
ATOM 1518 C CA . GLY A 1 203 ? 1.924 -15.359 -15.195 1 98.94 203 GLY A CA 1
ATOM 1519 C C . GLY A 1 203 ? 1.829 -14.375 -14.047 1 98.94 203 GLY A C 1
ATOM 1520 O O . GLY A 1 203 ? 2.592 -13.414 -13.984 1 98.94 203 GLY A O 1
ATOM 1521 N N . ALA A 1 204 ? 0.814 -14.57 -13.227 1 98.69 204 ALA A N 1
ATOM 1522 C CA . ALA A 1 204 ? 0.692 -13.875 -11.953 1 98.69 204 ALA A CA 1
ATOM 1523 C C . ALA A 1 204 ? 0.694 -14.859 -10.789 1 98.69 204 ALA A C 1
ATOM 1525 O O . ALA A 1 204 ? 0.286 -16.016 -10.945 1 98.69 204 ALA A O 1
ATOM 1526 N N . ASP A 1 205 ? 1.231 -14.414 -9.672 1 98.56 205 ASP A N 1
ATOM 1527 C CA . ASP A 1 205 ? 1.464 -15.297 -8.539 1 98.56 205 ASP A CA 1
ATOM 1528 C C . ASP A 1 205 ? 1.076 -14.625 -7.227 1 98.56 205 ASP A C 1
ATOM 1530 O O . ASP A 1 205 ? 1.694 -13.641 -6.824 1 98.56 205 ASP A O 1
ATOM 1534 N N . GLN A 1 206 ? 0.041 -15.164 -6.539 1 96.88 206 GLN A N 1
ATOM 1535 C CA . GLN A 1 206 ? -0.415 -14.633 -5.258 1 96.88 206 GLN A CA 1
ATOM 1536 C C . GLN A 1 206 ? -0.289 -15.68 -4.156 1 96.88 206 GLN A C 1
ATOM 1538 O O . GLN A 1 206 ? -0.525 -15.383 -2.982 1 96.88 206 GLN A O 1
ATOM 1543 N N . GLY A 1 207 ? 0.046 -16.859 -4.441 1 97.44 207 GLY A N 1
ATOM 1544 C CA . GLY A 1 207 ? 0.255 -17.953 -3.518 1 97.44 207 GLY A CA 1
ATOM 1545 C C . GLY A 1 207 ? 1.029 -19.109 -4.129 1 97.44 207 GLY A C 1
ATOM 1546 O O . GLY A 1 207 ? 1.174 -20.156 -3.51 1 97.44 207 GLY A O 1
ATOM 1547 N N . GLY A 1 208 ? 1.49 -18.906 -5.375 1 98.31 208 GLY A N 1
ATOM 1548 C CA . GLY A 1 208 ? 2.193 -19.938 -6.113 1 98.31 208 GLY A CA 1
ATOM 1549 C C . GLY A 1 208 ? 1.792 -20 -7.574 1 98.31 208 GLY A C 1
ATOM 1550 O O . GLY A 1 208 ? 2.314 -20.828 -8.328 1 98.31 208 GLY A O 1
ATOM 1551 N N . SER A 1 209 ? 1.076 -19.062 -8.055 1 98.56 209 SER A N 1
ATOM 1552 C CA . SER A 1 209 ? 0.317 -19.219 -9.297 1 98.56 209 SER A CA 1
ATOM 1553 C C . SER A 1 209 ? 1.224 -19.094 -10.516 1 98.56 209 SER A C 1
ATOM 1555 O O . SER A 1 209 ? 0.785 -19.312 -11.648 1 98.56 209 SER A O 1
ATOM 1557 N N . ILE A 1 210 ? 2.416 -18.734 -10.391 1 98.88 210 ILE A N 1
ATOM 1558 C CA . ILE A 1 210 ? 3.398 -18.906 -11.453 1 98.88 210 ILE A CA 1
ATOM 1559 C C . ILE A 1 210 ? 4.145 -20.219 -11.266 1 98.88 210 ILE A C 1
ATOM 1561 O O . ILE A 1 210 ? 4.344 -20.969 -12.227 1 98.88 210 ILE A O 1
ATOM 1565 N N . ARG A 1 211 ? 4.453 -20.547 -10.078 1 98.94 211 ARG A N 1
ATOM 1566 C CA . ARG A 1 211 ? 5.324 -21.656 -9.727 1 98.94 211 ARG A CA 1
ATOM 1567 C C . ARG A 1 211 ? 4.566 -22.984 -9.789 1 98.94 211 ARG A C 1
ATOM 1569 O O . ARG A 1 211 ? 5.121 -24 -10.195 1 98.94 211 ARG A O 1
ATOM 1576 N N . VAL A 1 212 ? 3.26 -22.953 -9.438 1 98.81 212 VAL A N 1
ATOM 1577 C CA . VAL A 1 212 ? 2.453 -24.172 -9.477 1 98.81 212 VAL A CA 1
ATOM 1578 C C . VAL A 1 212 ? 2.305 -24.656 -10.914 1 98.81 212 VAL A C 1
ATOM 1580 O O . VAL A 1 212 ? 2.656 -25.797 -11.242 1 98.81 212 VAL A O 1
ATOM 1583 N N . PRO A 1 213 ? 1.845 -23.812 -11.812 1 98.88 213 PRO A N 1
ATOM 1584 C CA . PRO A 1 213 ? 1.749 -24.312 -13.188 1 98.88 213 PRO A CA 1
ATOM 1585 C C . PRO A 1 213 ? 3.115 -24.578 -13.812 1 98.88 213 PRO A C 1
ATOM 1587 O O . PRO A 1 213 ? 3.252 -25.469 -14.656 1 98.88 213 PRO A O 1
ATOM 1590 N N . ALA A 1 214 ? 4.137 -23.797 -13.453 1 98.94 214 ALA A N 1
ATOM 1591 C CA . ALA A 1 214 ? 5.477 -24.141 -13.938 1 98.94 214 ALA A CA 1
ATOM 1592 C C . ALA A 1 214 ? 5.875 -25.547 -13.516 1 98.94 214 ALA A C 1
ATOM 1594 O O . ALA A 1 214 ? 6.41 -26.312 -14.32 1 98.94 214 ALA A O 1
ATOM 1595 N N . ALA A 1 215 ? 5.621 -25.891 -12.305 1 98.88 215 ALA A N 1
ATOM 1596 C CA . ALA A 1 215 ? 5.941 -27.219 -11.766 1 98.88 215 ALA A CA 1
ATOM 1597 C C . ALA A 1 215 ? 5.168 -28.312 -12.492 1 98.88 215 ALA A C 1
ATOM 1599 O O . ALA A 1 215 ? 5.754 -29.297 -12.953 1 98.88 215 ALA A O 1
ATOM 1600 N N . ASN A 1 216 ? 3.848 -28.125 -12.625 1 98.81 216 ASN A N 1
ATOM 1601 C CA . ASN A 1 216 ? 2.992 -29.172 -13.195 1 98.81 216 ASN A CA 1
ATOM 1602 C C . ASN A 1 216 ? 3.221 -29.312 -14.695 1 98.81 216 ASN A C 1
ATOM 1604 O O . ASN A 1 216 ? 3.002 -30.391 -15.258 1 98.81 216 ASN A O 1
ATOM 1608 N N . CYS A 1 217 ? 3.674 -28.25 -15.367 1 98.88 217 CYS A N 1
ATOM 1609 C CA . CYS A 1 217 ? 3.859 -28.281 -16.812 1 98.88 217 CYS A CA 1
ATOM 1610 C C . CYS A 1 217 ? 5.32 -28.516 -17.172 1 98.88 217 CYS A C 1
ATOM 1612 O O . CYS A 1 217 ? 5.68 -28.547 -18.344 1 98.88 217 CYS A O 1
ATOM 1614 N N . GLY A 1 218 ? 6.203 -28.656 -16.203 1 98.81 218 GLY A N 1
ATOM 1615 C CA . GLY A 1 218 ? 7.602 -28.953 -16.469 1 98.81 218 GLY A CA 1
ATOM 1616 C C . GLY A 1 218 ? 8.336 -27.812 -17.156 1 98.81 218 GLY A C 1
ATOM 1617 O O . GLY A 1 218 ? 9.109 -28.047 -18.094 1 98.81 218 GLY A O 1
ATOM 1618 N N . ILE A 1 219 ? 8.07 -26.609 -16.766 1 98.94 219 ILE A N 1
ATOM 1619 C CA . ILE A 1 219 ? 8.758 -25.453 -17.328 1 98.94 219 ILE A CA 1
ATOM 1620 C C . ILE A 1 219 ? 9.344 -24.594 -16.219 1 98.94 219 ILE A C 1
ATOM 1622 O O . ILE A 1 219 ? 9.32 -24.984 -15.039 1 98.94 219 ILE A O 1
ATOM 1626 N N . ILE A 1 220 ? 9.984 -23.422 -16.562 1 98.94 220 ILE A N 1
ATOM 1627 C CA . ILE A 1 220 ? 10.609 -22.484 -15.641 1 98.94 220 ILE A CA 1
ATOM 1628 C C . ILE A 1 220 ? 9.633 -21.359 -15.312 1 98.94 220 ILE A C 1
ATOM 1630 O O . ILE A 1 220 ? 9.047 -20.75 -16.219 1 98.94 220 ILE A O 1
ATOM 1634 N N . GLY A 1 221 ? 9.352 -21.109 -14.062 1 98.94 221 GLY A N 1
ATOM 1635 C CA . GLY A 1 221 ? 8.547 -19.984 -13.633 1 98.94 221 GLY A CA 1
ATOM 1636 C C . GLY A 1 221 ? 9.188 -19.172 -12.516 1 98.94 221 GLY A C 1
ATOM 1637 O O . GLY A 1 221 ? 9.664 -19.75 -11.531 1 98.94 221 GLY A O 1
ATOM 1638 N N . LEU A 1 222 ? 9.227 -17.828 -12.648 1 99 222 LEU A N 1
ATOM 1639 C CA . LEU A 1 222 ? 9.828 -16.953 -11.633 1 99 222 LEU A CA 1
ATOM 1640 C C . LEU A 1 222 ? 8.773 -16.047 -11.016 1 99 222 LEU A C 1
ATOM 1642 O O . LEU A 1 222 ? 8.078 -15.312 -11.727 1 99 222 LEU A O 1
ATOM 1646 N N . LYS A 1 223 ? 8.586 -16.141 -9.727 1 98.94 223 LYS A N 1
ATOM 1647 C CA . LYS A 1 223 ? 8 -15.055 -8.938 1 98.94 223 LYS A CA 1
ATOM 1648 C C . LYS A 1 223 ? 9.07 -14.07 -8.477 1 98.94 223 LYS A C 1
ATOM 1650 O O . LYS A 1 223 ? 9.797 -14.336 -7.516 1 98.94 223 LYS A O 1
ATOM 1655 N N . PRO A 1 224 ? 9.18 -12.922 -9.086 1 98.94 224 PRO A N 1
ATOM 1656 C CA . PRO A 1 224 ? 10.258 -11.992 -8.75 1 98.94 224 PRO A CA 1
ATOM 1657 C C . PRO A 1 224 ? 10.086 -11.367 -7.367 1 98.94 224 PRO A C 1
ATOM 1659 O O . PRO A 1 224 ? 9.086 -11.617 -6.691 1 98.94 224 PRO A O 1
ATOM 1662 N N . THR A 1 225 ? 11.18 -10.672 -6.945 1 98.88 225 THR A N 1
ATOM 1663 C CA . THR A 1 225 ? 11.055 -9.859 -5.742 1 98.88 225 THR A CA 1
ATOM 1664 C C . THR A 1 225 ? 9.789 -9 -5.801 1 98.88 225 THR A C 1
ATOM 1666 O O . THR A 1 225 ? 9.438 -8.477 -6.859 1 98.88 225 THR A O 1
ATOM 1669 N N . PHE A 1 226 ? 9.078 -8.891 -4.641 1 98.62 226 PHE A N 1
ATOM 1670 C CA . PHE A 1 226 ? 7.895 -8.047 -4.531 1 98.62 226 PHE A CA 1
ATOM 1671 C C . PHE A 1 226 ? 8.172 -6.648 -5.066 1 98.62 226 PHE A C 1
ATOM 1673 O O . PHE A 1 226 ? 9.094 -5.973 -4.602 1 98.62 226 PHE A O 1
ATOM 1680 N N . GLY A 1 227 ? 7.43 -6.246 -6.125 1 98.12 227 GLY A N 1
ATOM 1681 C CA . GLY A 1 227 ? 7.5 -4.891 -6.641 1 98.12 227 GLY A CA 1
ATOM 1682 C C . GLY A 1 227 ? 8.492 -4.738 -7.781 1 98.12 227 GLY A C 1
ATOM 1683 O O . GLY A 1 227 ? 8.57 -3.68 -8.406 1 98.12 227 GLY A O 1
ATOM 1684 N N . LEU A 1 228 ? 9.273 -5.793 -8.133 1 98.81 228 LEU A N 1
ATOM 1685 C CA . LEU A 1 228 ? 10.273 -5.684 -9.188 1 98.81 228 LEU A CA 1
ATOM 1686 C C . LEU A 1 228 ? 9.602 -5.473 -10.547 1 98.81 228 LEU A C 1
ATOM 1688 O O . LEU A 1 228 ? 10.141 -4.77 -11.398 1 98.81 228 LEU A O 1
ATOM 1692 N N . VAL A 1 229 ? 8.523 -6.156 -10.797 1 98.94 229 VAL A N 1
ATOM 1693 C CA . VAL A 1 229 ? 7.691 -5.969 -11.977 1 98.94 229 VAL A CA 1
ATOM 1694 C C . VAL A 1 229 ? 6.379 -5.297 -11.578 1 98.94 229 VAL A C 1
ATOM 1696 O O . VAL A 1 229 ? 5.66 -5.789 -10.711 1 98.94 229 VAL A O 1
ATOM 1699 N N . PRO A 1 230 ? 6.055 -4.129 -12.203 1 98.56 230 PRO A N 1
ATOM 1700 C CA . PRO A 1 230 ? 4.828 -3.422 -11.82 1 98.56 230 PRO A CA 1
ATOM 1701 C C . PRO A 1 230 ? 3.568 -4.246 -12.07 1 98.56 230 PRO A C 1
ATOM 1703 O O . PRO A 1 230 ? 3.488 -4.969 -13.07 1 98.56 230 PRO A O 1
ATOM 1706 N N . TYR A 1 231 ? 2.584 -4.035 -11.25 1 98.25 231 TYR A N 1
ATOM 1707 C CA . TYR A 1 231 ? 1.307 -4.73 -11.375 1 98.25 231 TYR A CA 1
ATOM 1708 C C . TYR A 1 231 ? 0.276 -3.854 -12.078 1 98.25 231 TYR A C 1
ATOM 1710 O O . TYR A 1 231 ? -0.907 -4.195 -12.125 1 98.25 231 TYR A O 1
ATOM 1718 N N . THR A 1 232 ? 0.649 -2.676 -12.602 1 98.5 232 THR A N 1
ATOM 1719 C CA . THR A 1 232 ? -0.227 -1.732 -13.289 1 98.5 232 THR A CA 1
ATOM 1720 C C . THR A 1 232 ? -0.979 -2.418 -14.422 1 98.5 232 THR A C 1
ATOM 1722 O O . THR A 1 232 ? -0.364 -3.018 -15.312 1 98.5 232 THR A O 1
ATOM 1725 N N . GLY A 1 233 ? -2.309 -2.318 -14.352 1 98.19 233 GLY A N 1
ATOM 1726 C CA . GLY A 1 233 ? -3.137 -2.855 -15.422 1 98.19 233 GLY A CA 1
ATOM 1727 C C . GLY A 1 233 ? -3.389 -4.344 -15.289 1 98.19 233 GLY A C 1
ATOM 1728 O O . GLY A 1 233 ? -3.934 -4.973 -16.203 1 98.19 233 GLY A O 1
ATOM 1729 N N . CYS A 1 234 ? -2.98 -4.988 -14.219 1 98.19 234 CYS A N 1
ATOM 1730 C CA . CYS A 1 234 ? -3.291 -6.383 -13.914 1 98.19 234 CYS A CA 1
ATOM 1731 C C . CYS A 1 234 ? -4.406 -6.48 -12.883 1 98.19 234 CYS A C 1
ATOM 1733 O O . CYS A 1 234 ? -4.453 -5.688 -11.938 1 98.19 234 CYS A O 1
ATOM 1735 N N . GLY A 1 235 ? -5.324 -7.434 -13.07 1 97 235 GLY A N 1
ATOM 1736 C CA . GLY A 1 235 ? -6.34 -7.672 -12.055 1 97 235 GLY A CA 1
ATOM 1737 C C . GLY A 1 235 ? -5.766 -8.164 -10.742 1 97 235 GLY A C 1
ATOM 1738 O O . GLY A 1 235 ? -5.082 -9.188 -10.703 1 97 235 GLY A O 1
ATOM 1739 N N . SER A 1 236 ? -6.051 -7.465 -9.68 1 95.56 236 SER A N 1
ATOM 1740 C CA . SER A 1 236 ? -5.488 -7.738 -8.359 1 95.56 236 SER A CA 1
ATOM 1741 C C . SER A 1 236 ? -6.465 -8.523 -7.492 1 95.56 236 SER A C 1
ATOM 1743 O O . SER A 1 236 ? -7.676 -8.297 -7.559 1 95.56 236 SER A O 1
ATOM 1745 N N . ASN A 1 237 ? -5.977 -9.508 -6.707 1 94.38 237 ASN A N 1
ATOM 1746 C CA . ASN A 1 237 ? -6.746 -10.125 -5.633 1 94.38 237 ASN A CA 1
ATOM 1747 C C . ASN A 1 237 ? -6.469 -9.461 -4.289 1 94.38 237 ASN A C 1
ATOM 1749 O O . ASN A 1 237 ? -7.398 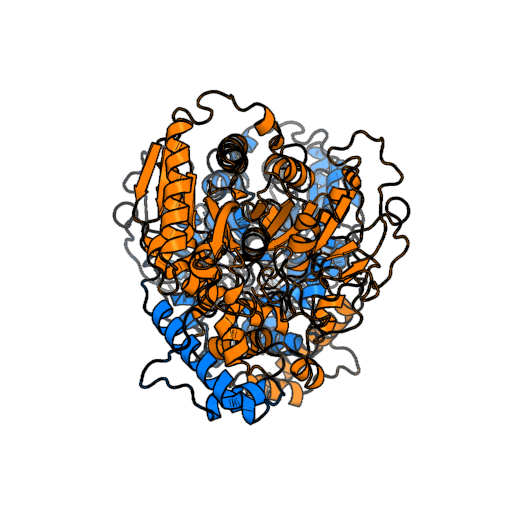-9.062 -3.584 1 94.38 237 ASN A O 1
ATOM 1753 N N . GLU A 1 238 ? -5.234 -9.406 -3.922 1 95.19 238 GLU A N 1
ATOM 1754 C CA . GLU A 1 238 ? -4.75 -8.75 -2.713 1 95.19 238 GLU A CA 1
ATOM 1755 C C . GLU A 1 238 ? -3.363 -8.148 -2.93 1 95.19 238 GLU A C 1
ATOM 1757 O O . GLU A 1 238 ? -2.42 -8.867 -3.279 1 95.19 238 GLU A O 1
ATOM 1762 N N . PRO A 1 239 ? -3.162 -6.871 -2.691 1 95.75 239 PRO A N 1
ATOM 1763 C CA . PRO A 1 239 ? -1.991 -6.152 -3.201 1 95.75 239 PRO A CA 1
ATOM 1764 C C . PRO A 1 239 ? -0.685 -6.637 -2.576 1 95.75 239 PRO A C 1
ATOM 1766 O O . PRO A 1 239 ? 0.37 -6.57 -3.213 1 95.75 239 PRO A O 1
ATOM 1769 N N . THR A 1 240 ? -0.604 -7.109 -1.377 1 96.38 240 THR A N 1
ATOM 1770 C CA . THR A 1 240 ? 0.657 -7.461 -0.736 1 96.38 240 THR A CA 1
ATOM 1771 C C . THR A 1 240 ? 1.132 -8.836 -1.197 1 96.38 240 THR A C 1
ATOM 1773 O O . THR A 1 240 ? 2.281 -9.211 -0.962 1 96.38 240 THR A O 1
ATOM 1776 N N . ASN A 1 241 ? 0.223 -9.523 -1.926 1 96.12 241 ASN A N 1
ATOM 1777 C CA . ASN A 1 241 ? 0.54 -10.852 -2.43 1 96.12 241 ASN A CA 1
ATOM 1778 C C . ASN A 1 241 ? 0.797 -10.836 -3.934 1 96.12 241 ASN A C 1
ATOM 1780 O O . ASN A 1 241 ? 1.324 -11.805 -4.488 1 96.12 241 ASN A O 1
ATOM 1784 N N . ASP A 1 242 ? 0.465 -9.781 -4.637 1 96.94 242 ASP A N 1
ATOM 1785 C CA . ASP A 1 242 ? 0.44 -9.719 -6.094 1 96.94 242 ASP A CA 1
ATOM 1786 C C . ASP A 1 242 ? 1.855 -9.711 -6.668 1 96.94 242 ASP A C 1
ATOM 1788 O O . ASP A 1 242 ? 2.67 -8.859 -6.309 1 96.94 242 ASP A O 1
ATOM 1792 N N . HIS A 1 243 ? 2.127 -10.68 -7.547 1 98.56 243 HIS A N 1
ATOM 1793 C CA . HIS A 1 243 ? 3.352 -10.711 -8.336 1 98.56 243 HIS A CA 1
ATOM 1794 C C . HIS A 1 243 ? 3.055 -11.055 -9.797 1 98.56 243 HIS A C 1
ATOM 1796 O O . HIS A 1 243 ? 2.125 -11.812 -10.086 1 98.56 243 HIS A O 1
ATOM 1802 N N . VAL A 1 244 ? 3.752 -10.484 -10.703 1 98.69 244 VAL A N 1
ATOM 1803 C CA . VAL A 1 244 ? 3.766 -10.867 -12.109 1 98.69 244 VAL A CA 1
ATOM 1804 C C . VAL A 1 244 ? 5.184 -11.258 -12.523 1 98.69 244 VAL A C 1
ATOM 1806 O O . VAL A 1 244 ? 6.16 -10.695 -12.031 1 98.69 244 VAL A O 1
ATOM 1809 N N . GLY A 1 245 ? 5.285 -12.297 -13.344 1 98.88 245 GLY A N 1
ATOM 1810 C CA . GLY A 1 245 ? 6.617 -12.758 -13.703 1 98.88 245 GLY A CA 1
ATOM 1811 C C . GLY A 1 245 ? 6.625 -13.656 -14.93 1 98.88 245 GLY A C 1
ATOM 1812 O O . GLY A 1 245 ? 5.57 -13.992 -15.469 1 98.88 245 GLY A O 1
ATOM 1813 N N . PRO A 1 246 ? 7.785 -14.039 -15.352 1 98.94 246 PRO A N 1
ATOM 1814 C CA . PRO A 1 246 ? 7.957 -14.789 -16.594 1 98.94 246 PRO A CA 1
ATOM 1815 C C . PRO A 1 246 ? 7.801 -16.297 -16.406 1 98.94 246 PRO A C 1
ATOM 1817 O O . PRO A 1 246 ? 8.148 -16.828 -15.344 1 98.94 246 PRO A O 1
ATOM 1820 N N . MET A 1 247 ? 7.281 -16.969 -17.375 1 99 247 MET A N 1
ATOM 1821 C CA . MET A 1 247 ? 7.215 -18.406 -17.562 1 99 247 MET A CA 1
ATOM 1822 C C . MET A 1 247 ? 7.797 -18.828 -18.906 1 99 247 MET A C 1
ATOM 1824 O O . MET A 1 247 ? 7.363 -18.328 -19.953 1 99 247 MET A O 1
ATOM 1828 N N . THR A 1 248 ? 8.805 -19.656 -18.906 1 98.94 248 THR A N 1
ATOM 1829 C CA . THR A 1 248 ? 9.508 -20.031 -20.125 1 98.94 248 THR A CA 1
ATOM 1830 C C . THR A 1 248 ? 9.953 -21.484 -20.047 1 98.94 248 THR A C 1
ATOM 1832 O O . THR A 1 248 ? 9.727 -22.172 -19.047 1 98.94 248 THR A O 1
ATOM 1835 N N . ARG A 1 249 ? 10.609 -21.969 -21.156 1 98.81 249 ARG A N 1
ATOM 1836 C CA . ARG A 1 249 ? 11.062 -23.359 -21.203 1 98.81 249 ARG A CA 1
ATOM 1837 C C . ARG A 1 249 ? 12.461 -23.5 -20.609 1 98.81 249 ARG A C 1
ATOM 1839 O O . ARG A 1 249 ? 12.828 -24.562 -20.125 1 98.81 249 ARG A O 1
ATOM 1846 N N . THR A 1 250 ? 13.234 -22.422 -20.688 1 98.81 250 THR A N 1
ATOM 1847 C CA . THR A 1 250 ? 14.594 -22.484 -20.156 1 98.81 250 THR A CA 1
ATOM 1848 C C . THR A 1 250 ? 14.852 -21.328 -19.188 1 98.81 250 THR A C 1
ATOM 1850 O O . THR A 1 250 ? 14.141 -20.312 -19.203 1 98.81 250 THR A O 1
ATOM 1853 N N . VAL A 1 251 ? 15.859 -21.516 -18.375 1 98.94 251 VAL A N 1
ATOM 1854 C CA . VAL A 1 251 ? 16.234 -20.5 -17.375 1 98.94 251 VAL A CA 1
ATOM 1855 C C . VAL A 1 251 ? 16.734 -19.25 -18.078 1 98.94 251 VAL A C 1
ATOM 1857 O O . VAL A 1 251 ? 16.391 -18.125 -17.688 1 98.94 251 VAL A O 1
ATOM 1860 N N . LEU A 1 252 ? 17.531 -19.375 -19.141 1 98.88 252 LEU A N 1
ATOM 1861 C CA . LEU A 1 252 ? 18.078 -18.234 -19.844 1 98.88 252 LEU A CA 1
ATOM 1862 C C . LEU A 1 252 ? 16.953 -17.406 -20.484 1 98.88 252 LEU A C 1
ATOM 1864 O O . LEU A 1 252 ? 16.969 -16.172 -20.406 1 98.88 252 LEU A O 1
ATOM 1868 N N . GLU A 1 253 ? 15.977 -18.047 -21.141 1 98.81 253 GLU A N 1
ATOM 1869 C CA . GLU A 1 253 ? 14.844 -17.344 -21.719 1 98.81 253 GLU A CA 1
ATOM 1870 C C . GLU A 1 253 ? 14.055 -16.594 -20.641 1 98.81 253 GLU A C 1
ATOM 1872 O O . GLU A 1 253 ? 13.523 -15.508 -20.906 1 98.81 253 GLU A O 1
ATOM 1877 N N . ASN A 1 254 ? 13.984 -17.234 -19.5 1 98.94 254 ASN A N 1
ATOM 1878 C CA . ASN A 1 254 ? 13.305 -16.594 -18.375 1 98.94 254 ASN A CA 1
ATOM 1879 C C . ASN A 1 254 ? 14.008 -15.305 -17.953 1 98.94 254 ASN A C 1
ATOM 1881 O O . ASN A 1 254 ? 13.367 -14.281 -17.734 1 98.94 254 ASN A O 1
ATOM 1885 N N . ALA A 1 255 ? 15.312 -15.383 -17.844 1 98.94 255 ALA A N 1
ATOM 1886 C CA . ALA A 1 255 ? 16.125 -14.234 -17.484 1 98.94 255 ALA A CA 1
ATOM 1887 C C . ALA A 1 255 ? 15.969 -13.102 -18.5 1 98.94 255 ALA A C 1
ATOM 1889 O O . ALA A 1 255 ? 15.836 -11.938 -18.109 1 98.94 255 ALA A O 1
ATOM 1890 N N . VAL A 1 256 ? 15.984 -13.414 -19.781 1 98.88 256 VAL A N 1
ATOM 1891 C CA . VAL A 1 256 ? 15.852 -12.422 -20.844 1 98.88 256 VAL A CA 1
ATOM 1892 C C . VAL A 1 256 ? 14.484 -11.742 -20.75 1 98.88 256 VAL A C 1
ATOM 1894 O O . VAL A 1 256 ? 14.375 -10.523 -20.875 1 98.88 256 VAL A O 1
ATOM 1897 N N . LEU A 1 257 ? 13.445 -12.523 -20.547 1 98.94 257 LEU A N 1
ATOM 1898 C CA . LEU A 1 257 ? 12.102 -11.977 -20.438 1 98.94 257 LEU A CA 1
ATOM 1899 C C . LEU A 1 257 ? 11.984 -11.07 -19.219 1 98.94 257 LEU A C 1
ATOM 1901 O O . LEU A 1 257 ? 11.391 -9.984 -19.297 1 98.94 257 LEU A O 1
ATOM 1905 N N . LEU A 1 258 ? 12.547 -11.5 -18.062 1 98.94 258 LEU A N 1
ATOM 1906 C CA . LEU A 1 258 ? 12.523 -10.648 -16.875 1 98.94 258 LEU A CA 1
ATOM 1907 C C . LEU A 1 258 ? 13.219 -9.32 -17.156 1 98.94 258 LEU A C 1
ATOM 1909 O O . LEU A 1 258 ? 12.734 -8.266 -16.734 1 98.94 258 LEU A O 1
ATOM 1913 N N . GLU A 1 259 ? 14.383 -9.398 -17.781 1 98.69 259 GLU A N 1
ATOM 1914 C CA . GLU A 1 259 ? 15.164 -8.211 -18.109 1 98.69 259 GLU A CA 1
ATOM 1915 C C . GLU A 1 259 ? 14.328 -7.195 -18.891 1 98.69 259 GLU A C 1
ATOM 1917 O O . GLU A 1 259 ? 14.484 -5.988 -18.703 1 98.69 259 GLU A O 1
ATOM 1922 N N . ALA A 1 260 ? 13.438 -7.629 -19.719 1 98.69 260 ALA A N 1
ATOM 1923 C CA . ALA A 1 260 ? 12.609 -6.77 -20.562 1 98.69 260 ALA A CA 1
ATOM 1924 C C . ALA A 1 260 ? 11.469 -6.152 -19.766 1 98.69 260 ALA A C 1
ATOM 1926 O O . ALA A 1 260 ? 11.016 -5.047 -20.078 1 98.69 260 ALA A O 1
ATOM 1927 N N . ILE A 1 261 ? 11 -6.77 -18.672 1 98.88 261 ILE A N 1
ATOM 1928 C CA . ILE A 1 261 ? 9.727 -6.344 -18.109 1 98.88 261 ILE A CA 1
ATOM 1929 C C . ILE A 1 261 ? 9.953 -5.75 -16.719 1 98.88 261 ILE A C 1
ATOM 1931 O O . ILE A 1 261 ? 9.062 -5.121 -16.141 1 98.88 261 ILE A O 1
ATOM 1935 N N . ALA A 1 262 ? 11.141 -5.871 -16.156 1 98.88 262 ALA A N 1
ATOM 1936 C CA . ALA A 1 262 ? 11.422 -5.473 -14.781 1 98.88 262 ALA A CA 1
ATOM 1937 C C . ALA A 1 262 ? 11.656 -3.967 -14.68 1 98.88 262 ALA A C 1
ATOM 1939 O O . ALA A 1 262 ? 11.953 -3.312 -15.68 1 98.88 262 ALA A O 1
ATOM 1940 N N . GLY A 1 263 ? 11.477 -3.426 -13.445 1 98.81 263 GLY A N 1
ATOM 1941 C CA . GLY A 1 263 ? 11.75 -2.031 -13.125 1 98.81 263 GLY A CA 1
ATOM 1942 C C . GLY A 1 263 ? 10.492 -1.232 -12.836 1 98.81 263 GLY A C 1
ATOM 1943 O O . GLY A 1 263 ? 9.398 -1.593 -13.289 1 98.81 263 GLY A O 1
ATOM 1944 N N . THR A 1 264 ? 10.617 -0.111 -12.078 1 98.5 264 THR A N 1
ATOM 1945 C CA . THR A 1 264 ? 9.492 0.735 -11.703 1 98.5 264 THR A CA 1
ATOM 1946 C C . THR A 1 264 ? 8.844 1.362 -12.93 1 98.5 264 THR A C 1
ATOM 1948 O O . THR A 1 264 ? 9.523 1.643 -13.922 1 98.5 264 THR A O 1
ATOM 1951 N N . ASP A 1 265 ? 7.539 1.533 -12.898 1 98.25 265 ASP A N 1
ATOM 1952 C CA . ASP A 1 265 ? 6.848 2.262 -13.953 1 98.25 265 ASP A CA 1
ATOM 1953 C C . ASP A 1 265 ? 6.367 3.625 -13.461 1 98.25 265 ASP A C 1
ATOM 1955 O O . ASP A 1 265 ? 5.656 4.336 -14.172 1 98.25 265 ASP A O 1
ATOM 1959 N N . ASN A 1 266 ? 6.664 3.92 -12.141 1 96.75 266 ASN A N 1
ATOM 1960 C CA . ASN A 1 266 ? 6.301 5.176 -11.492 1 96.75 266 ASN A CA 1
ATOM 1961 C C . ASN A 1 266 ? 4.785 5.344 -11.406 1 96.75 266 ASN A C 1
ATOM 1963 O O . ASN A 1 266 ? 4.285 6.469 -11.367 1 96.75 266 ASN A O 1
ATOM 1967 N N . ILE A 1 267 ? 4 4.305 -11.469 1 98 267 ILE A N 1
ATOM 1968 C CA . ILE A 1 267 ? 2.551 4.293 -11.305 1 98 267 ILE A CA 1
ATOM 1969 C C . ILE A 1 267 ? 2.174 3.426 -10.109 1 98 267 ILE A C 1
ATOM 1971 O O . ILE A 1 267 ? 1.609 3.918 -9.125 1 98 267 ILE A O 1
ATOM 1975 N N . ASP A 1 268 ? 2.572 2.188 -10.117 1 97.38 268 ASP A N 1
ATOM 1976 C CA . ASP A 1 268 ? 2.322 1.225 -9.047 1 97.38 268 ASP A CA 1
ATOM 1977 C C . ASP A 1 268 ? 3.273 1.444 -7.875 1 97.38 268 ASP A C 1
ATOM 1979 O O . ASP A 1 268 ? 4.477 1.197 -7.992 1 97.38 268 ASP A O 1
ATOM 1983 N N . ASP A 1 269 ? 2.732 1.867 -6.676 1 96.75 269 ASP A N 1
ATOM 1984 C CA . ASP A 1 269 ? 3.629 2.229 -5.578 1 96.75 269 ASP A CA 1
ATOM 1985 C C . ASP A 1 269 ? 4.297 0.99 -4.988 1 96.75 269 ASP A C 1
ATOM 1987 O O . ASP A 1 269 ? 5.297 1.1 -4.27 1 96.75 269 ASP A O 1
ATOM 1991 N N . ARG A 1 270 ? 3.951 -0.251 -5.344 1 97.12 270 ARG A N 1
ATOM 1992 C CA . ARG A 1 270 ? 4.695 -1.462 -5.008 1 97.12 270 ARG A CA 1
ATOM 1993 C C . ARG A 1 270 ? 6.074 -1.456 -5.66 1 97.12 270 ARG A C 1
ATOM 1995 O O . ARG A 1 270 ? 7.02 -2.045 -5.129 1 97.12 270 ARG A O 1
ATOM 2002 N N . SER A 1 271 ? 6.145 -0.807 -6.82 1 97.75 271 SER A N 1
ATOM 2003 C CA . SER A 1 271 ? 7.359 -0.902 -7.625 1 97.75 271 SER A CA 1
ATOM 2004 C C . SER A 1 271 ? 8.266 0.302 -7.398 1 97.75 271 SER A C 1
ATOM 2006 O O . SER A 1 271 ? 9.344 0.391 -7.988 1 97.75 271 SER A O 1
ATOM 2008 N N . PHE A 1 272 ? 7.93 1.216 -6.469 1 96.31 272 PHE A N 1
ATOM 2009 C CA . PHE A 1 272 ? 8.68 2.453 -6.305 1 96.31 272 PHE A CA 1
ATOM 2010 C C . PHE A 1 272 ? 10.125 2.158 -5.918 1 96.31 272 PHE A C 1
ATOM 2012 O O . PHE A 1 272 ? 11.039 2.906 -6.285 1 96.31 272 PHE A O 1
ATOM 2019 N N . ALA A 1 273 ? 10.312 1.046 -5.242 1 96.25 273 ALA A N 1
ATOM 2020 C CA . ALA A 1 273 ? 11.641 0.726 -4.738 1 96.25 273 ALA A CA 1
ATOM 2021 C C . ALA A 1 273 ? 12.492 0.056 -5.816 1 96.25 273 ALA A C 1
ATOM 2023 O O . ALA A 1 273 ? 13.711 -0.031 -5.691 1 96.25 273 ALA A O 1
ATOM 2024 N N . ALA A 1 274 ? 11.828 -0.481 -6.879 1 98.19 274 ALA A N 1
ATOM 2025 C CA . ALA A 1 274 ? 12.562 -1.122 -7.965 1 98.19 274 ALA A CA 1
ATOM 2026 C C . ALA A 1 274 ? 13.398 -0.104 -8.734 1 98.19 274 ALA A C 1
ATOM 2028 O O . ALA A 1 274 ? 13.055 1.078 -8.797 1 98.19 274 ALA A O 1
ATOM 2029 N N . PRO A 1 275 ? 14.555 -0.521 -9.352 1 97.38 275 PRO A N 1
ATOM 2030 C CA . PRO A 1 275 ? 15.32 0.391 -10.211 1 97.38 275 PRO A CA 1
ATOM 2031 C C . PRO A 1 275 ? 14.547 0.819 -11.453 1 97.38 275 PRO A C 1
ATOM 2033 O O . PRO A 1 275 ? 13.609 0.135 -11.867 1 97.38 275 PRO A O 1
ATOM 2036 N N . HIS A 1 276 ? 14.992 1.98 -11.953 1 97.62 276 HIS A N 1
ATOM 2037 C CA . HIS A 1 276 ? 14.523 2.332 -13.289 1 97.62 276 HIS A CA 1
ATOM 2038 C C . HIS A 1 276 ? 14.852 1.232 -14.297 1 97.62 276 HIS A C 1
ATOM 2040 O O . HIS A 1 276 ? 15.891 0.577 -14.188 1 97.62 276 HIS A O 1
ATOM 2046 N N . PRO A 1 277 ? 13.984 0.997 -15.305 1 97.81 277 PRO A N 1
ATOM 2047 C CA . PRO A 1 277 ? 14.234 -0.065 -16.281 1 97.81 277 PRO A CA 1
ATOM 2048 C C . PRO A 1 277 ? 15.625 0.007 -16.891 1 97.81 277 PRO A C 1
ATOM 2050 O O . PRO A 1 277 ? 16.234 -1.028 -17.188 1 97.81 277 PRO A O 1
ATOM 2053 N N . SER A 1 278 ? 16.203 1.207 -17.031 1 97.5 278 SER A N 1
ATOM 2054 C CA . SER A 1 278 ? 17.531 1.377 -17.641 1 97.5 278 SER A CA 1
ATOM 2055 C C . SER A 1 278 ? 18.641 0.951 -16.688 1 97.5 278 SER A C 1
ATOM 2057 O O . SER A 1 278 ? 19.797 0.829 -17.094 1 97.5 278 SER A O 1
ATOM 2059 N N . LYS A 1 279 ? 18.312 0.673 -15.43 1 97.75 279 LYS A N 1
ATOM 2060 C CA . LYS A 1 279 ? 19.328 0.38 -14.422 1 97.75 279 LYS A CA 1
ATOM 2061 C C . LYS A 1 279 ? 19.125 -1.016 -13.836 1 97.75 279 LYS A C 1
ATOM 2063 O O . LYS A 1 279 ? 19.766 -1.367 -12.836 1 97.75 279 LYS A O 1
ATOM 2068 N N . ILE A 1 280 ? 18.234 -1.789 -14.375 1 97.88 280 ILE A N 1
ATOM 2069 C CA . ILE A 1 280 ? 18.047 -3.156 -13.898 1 97.88 280 ILE A CA 1
ATOM 2070 C C . ILE A 1 280 ? 19.281 -3.996 -14.25 1 97.88 280 ILE A C 1
ATOM 2072 O O . ILE A 1 280 ? 19.969 -3.715 -15.227 1 97.88 280 ILE A O 1
ATOM 2076 N N . PRO A 1 281 ? 19.641 -4.98 -13.484 1 98.06 281 PRO A N 1
ATOM 2077 C CA . PRO A 1 281 ? 20.75 -5.871 -13.844 1 98.06 281 PRO A CA 1
ATOM 2078 C C . PRO A 1 281 ? 20.531 -6.559 -15.195 1 98.06 281 PRO A C 1
ATOM 2080 O O . PRO A 1 281 ? 19.391 -6.82 -15.586 1 98.06 281 PRO A O 1
ATOM 2083 N N . ILE A 1 282 ? 21.656 -6.844 -15.828 1 98.38 282 ILE A N 1
ATOM 2084 C CA . ILE A 1 282 ? 21.578 -7.652 -17.047 1 98.38 282 ILE A CA 1
ATOM 2085 C C . ILE A 1 282 ? 21.422 -9.125 -16.672 1 98.38 282 ILE A C 1
ATOM 2087 O O . ILE A 1 282 ? 22.406 -9.875 -16.656 1 98.38 282 ILE A O 1
ATOM 2091 N N . TYR A 1 283 ? 20.219 -9.547 -16.438 1 98.75 283 TYR A N 1
ATOM 2092 C CA . TYR A 1 283 ? 19.953 -10.898 -15.961 1 98.75 283 TYR A CA 1
ATOM 2093 C C . TYR A 1 283 ? 20.469 -11.938 -16.938 1 98.75 283 TYR A C 1
ATOM 2095 O O . TYR A 1 283 ? 20.922 -13.016 -16.547 1 98.75 283 TYR A O 1
ATOM 2103 N N . SER A 1 284 ? 20.438 -11.688 -18.203 1 98.31 284 SER A N 1
ATOM 2104 C CA . SER A 1 284 ? 20.844 -12.617 -19.25 1 98.31 284 SER A CA 1
ATOM 2105 C C . SER A 1 284 ? 22.344 -12.867 -19.219 1 98.31 284 SER A C 1
ATOM 2107 O O . SER A 1 284 ? 22.844 -13.789 -19.875 1 98.31 284 SER A O 1
ATOM 2109 N N . SER A 1 285 ? 23.062 -12.156 -18.406 1 98.31 285 SER A N 1
ATOM 2110 C CA . SER A 1 285 ? 24.5 -12.336 -18.281 1 98.31 285 SER A CA 1
ATOM 2111 C C . SER A 1 285 ? 24.828 -13.695 -17.656 1 98.31 285 SER A C 1
ATOM 2113 O O . SER A 1 285 ? 25.969 -14.148 -17.719 1 98.31 285 SER A O 1
ATOM 2115 N N . ILE A 1 286 ? 23.859 -14.352 -17.172 1 98.12 286 ILE A N 1
ATOM 2116 C CA . ILE A 1 286 ? 24.078 -15.664 -16.578 1 98.12 286 ILE A CA 1
ATOM 2117 C C . ILE A 1 286 ? 24.609 -16.625 -17.641 1 98.12 286 ILE A C 1
ATOM 2119 O O . ILE A 1 286 ? 25.172 -17.672 -17.328 1 98.12 286 ILE A O 1
ATOM 2123 N N . SER A 1 287 ? 24.375 -16.297 -18.922 1 97.69 287 SER A N 1
ATOM 2124 C CA . SER A 1 287 ? 24.906 -17.109 -20.016 1 97.69 287 SER A CA 1
ATOM 2125 C C . SER A 1 287 ? 26.422 -17.188 -19.953 1 97.69 287 SER A C 1
ATOM 2127 O O . SER A 1 287 ? 27.031 -18.078 -20.547 1 97.69 287 SER A O 1
ATOM 2129 N N . ASN A 1 288 ? 27.047 -16.281 -19.188 1 97.62 288 ASN A N 1
ATOM 2130 C CA . ASN A 1 288 ? 28.5 -16.203 -19.094 1 97.62 288 ASN A CA 1
ATOM 2131 C C . ASN A 1 288 ? 29.031 -17 -17.891 1 97.62 288 ASN A C 1
ATOM 2133 O O . ASN A 1 288 ? 30.234 -17.016 -17.625 1 97.62 288 ASN A O 1
ATOM 2137 N N . LEU A 1 289 ? 28.188 -17.688 -17.188 1 97.06 289 LEU A N 1
ATOM 2138 C CA . LEU A 1 289 ? 28.625 -18.484 -16.047 1 97.06 289 LEU A CA 1
ATOM 2139 C C . LEU A 1 289 ? 29.656 -19.516 -16.469 1 97.06 289 LEU A C 1
ATOM 2141 O O . LEU A 1 289 ? 29.516 -20.156 -17.516 1 97.06 289 LEU A O 1
ATOM 2145 N N . PRO A 1 290 ? 30.672 -19.703 -15.656 1 96.75 290 PRO A N 1
ATOM 2146 C CA . PRO A 1 290 ? 31.688 -20.719 -16 1 96.75 290 PRO A CA 1
ATOM 2147 C C . PRO A 1 290 ? 31.094 -22.125 -16.109 1 96.75 290 PRO A C 1
ATOM 2149 O O . PRO A 1 290 ? 30.109 -22.438 -15.445 1 96.75 290 PRO A O 1
ATOM 2152 N N . LYS A 1 291 ? 31.781 -22.906 -16.953 1 94.56 291 LYS A N 1
ATOM 2153 C CA . LYS A 1 291 ? 31.328 -24.281 -17.141 1 94.56 291 LYS A CA 1
ATOM 2154 C C . LYS A 1 291 ? 31.781 -25.172 -15.992 1 94.56 291 LYS A C 1
ATOM 2156 O O . LYS A 1 291 ? 31.047 -26.062 -15.562 1 94.56 291 LYS A O 1
ATOM 2161 N N . HIS A 1 292 ? 33.031 -24.875 -15.531 1 95.88 292 HIS A N 1
ATOM 2162 C CA . HIS A 1 292 ? 33.562 -25.688 -14.453 1 95.88 292 HIS A CA 1
ATOM 2163 C C . HIS A 1 292 ? 33.281 -25.047 -13.094 1 95.88 292 HIS A C 1
ATOM 2165 O O . HIS A 1 292 ? 33.719 -23.938 -12.812 1 95.88 292 HIS A O 1
ATOM 2171 N N . LYS A 1 293 ? 32.594 -25.719 -12.266 1 97.25 293 LYS A N 1
ATOM 2172 C CA . LYS A 1 293 ? 32.219 -25.328 -10.906 1 97.25 293 LYS A CA 1
ATOM 2173 C C . LYS A 1 293 ? 31.672 -23.906 -10.867 1 97.25 293 LYS A C 1
ATOM 2175 O O . LYS A 1 293 ? 32.188 -23.062 -10.141 1 97.25 293 LYS A O 1
ATOM 2180 N N . PRO A 1 294 ? 30.641 -23.703 -11.617 1 98 294 PRO A N 1
ATOM 2181 C CA . PRO A 1 294 ? 30.094 -22.344 -11.758 1 98 294 PRO A CA 1
ATOM 2182 C C . PRO A 1 294 ? 29.609 -21.766 -10.438 1 98 294 PRO A C 1
ATOM 2184 O O . PRO A 1 294 ? 29.438 -20.547 -10.32 1 98 294 PRO A O 1
ATOM 2187 N N . LEU A 1 295 ? 29.484 -22.625 -9.406 1 98.56 295 LEU A N 1
ATOM 2188 C CA . LEU A 1 295 ? 28.938 -22.156 -8.141 1 98.56 295 LEU A CA 1
ATOM 2189 C C . LEU A 1 295 ? 29.969 -22.297 -7.023 1 98.56 295 LEU A C 1
ATOM 2191 O O . LEU A 1 295 ? 29.609 -22.438 -5.852 1 98.56 295 LEU A O 1
ATOM 2195 N N . GLN A 1 296 ? 31.219 -22.297 -7.434 1 98.06 296 GLN A N 1
ATOM 2196 C CA . GLN A 1 296 ? 32.281 -22.406 -6.453 1 98.06 296 GLN A CA 1
ATOM 2197 C C . GLN A 1 296 ? 32.188 -21.312 -5.391 1 98.06 296 GLN A C 1
ATOM 2199 O O . GLN A 1 296 ? 32.062 -20.141 -5.711 1 98.06 296 GLN A O 1
ATOM 2204 N N . GLY A 1 297 ? 32.188 -21.719 -4.16 1 97.62 297 GLY A N 1
ATOM 2205 C CA . GLY A 1 297 ? 32.188 -20.797 -3.041 1 97.62 297 GLY A CA 1
ATOM 2206 C C . GLY A 1 297 ? 30.797 -20.391 -2.59 1 97.62 297 GLY A C 1
ATOM 2207 O O . GLY A 1 297 ? 30.641 -19.703 -1.579 1 97.62 297 GLY A O 1
ATOM 2208 N N . LYS A 1 298 ? 29.766 -20.859 -3.277 1 98.56 298 LYS A N 1
ATOM 2209 C CA . LYS A 1 298 ? 28.406 -20.516 -2.898 1 98.56 298 LYS A CA 1
ATOM 2210 C C . LYS A 1 298 ? 27.859 -21.5 -1.849 1 98.56 298 LYS A C 1
ATOM 2212 O O . LYS A 1 298 ? 28.203 -22.672 -1.861 1 98.56 298 LYS A O 1
ATOM 2217 N N . SER A 1 299 ? 27.094 -20.969 -0.919 1 98.81 299 SER A N 1
ATOM 2218 C CA . SER A 1 299 ? 26.469 -21.766 0.132 1 98.81 299 SER A CA 1
ATOM 2219 C C . SER A 1 299 ? 24.953 -21.797 -0.031 1 98.81 299 SER A C 1
ATOM 2221 O O . SER A 1 299 ? 24.297 -20.766 -0.045 1 98.81 299 SER A O 1
ATOM 2223 N N . PHE A 1 300 ? 24.422 -23.031 -0.122 1 98.88 300 PHE A N 1
ATOM 2224 C CA . PHE A 1 300 ? 22.984 -23.25 -0.254 1 98.88 300 PHE A CA 1
ATOM 2225 C C . PHE A 1 300 ? 22.422 -23.938 0.98 1 98.88 300 PHE A C 1
ATOM 2227 O O . PHE A 1 300 ? 23.172 -24.547 1.751 1 98.88 300 PHE A O 1
ATOM 2234 N N . ALA A 1 301 ? 21.078 -23.766 1.196 1 98.94 301 ALA A N 1
ATOM 2235 C CA . ALA A 1 301 ? 20.469 -24.422 2.346 1 98.94 301 ALA A CA 1
ATOM 2236 C C . ALA A 1 301 ? 19.094 -24.969 1.989 1 98.94 301 ALA A C 1
ATOM 2238 O O . ALA A 1 301 ? 18.328 -24.328 1.273 1 98.94 301 ALA A O 1
ATOM 2239 N N . ILE A 1 302 ? 18.812 -26.188 2.475 1 98.88 302 ILE A N 1
ATOM 2240 C CA . ILE A 1 302 ? 17.469 -26.766 2.447 1 98.88 302 ILE A CA 1
ATOM 2241 C C . ILE A 1 302 ? 16.703 -26.359 3.705 1 98.88 302 ILE A C 1
ATOM 2243 O O . ILE A 1 302 ? 17.234 -26.469 4.816 1 98.88 302 ILE A O 1
ATOM 2247 N N . ILE A 1 303 ? 15.484 -25.812 3.557 1 98.88 303 ILE A N 1
ATOM 2248 C CA . ILE A 1 303 ? 14.641 -25.547 4.719 1 98.88 303 ILE A CA 1
ATOM 2249 C C . ILE A 1 303 ? 14.047 -26.859 5.234 1 98.88 303 ILE A C 1
ATOM 2251 O O . ILE A 1 303 ? 13.195 -27.453 4.574 1 98.88 303 ILE A O 1
ATOM 2255 N N . THR A 1 304 ? 14.359 -27.234 6.426 1 98.56 304 THR A N 1
ATOM 2256 C CA . THR A 1 304 ? 13.93 -28.5 7.004 1 98.56 304 THR A CA 1
ATOM 2257 C C . THR A 1 304 ? 12.414 -28.594 7.055 1 98.56 304 THR A C 1
ATOM 2259 O O . THR A 1 304 ? 11.836 -29.625 6.719 1 98.56 304 THR A O 1
ATOM 2262 N N . GLU A 1 305 ? 11.734 -27.516 7.438 1 98.25 305 GLU A N 1
ATOM 2263 C CA . GLU A 1 305 ? 10.289 -27.484 7.625 1 98.25 305 GLU A CA 1
ATOM 2264 C C . GLU A 1 305 ? 9.555 -27.641 6.297 1 98.25 305 GLU A C 1
ATOM 2266 O O . GLU A 1 305 ? 8.375 -27.984 6.273 1 98.25 305 GLU A O 1
ATOM 2271 N N . SER A 1 306 ? 10.234 -27.406 5.207 1 98.25 306 SER A N 1
ATOM 2272 C CA . SER A 1 306 ? 9.609 -27.562 3.896 1 98.25 306 SER A CA 1
ATOM 2273 C C . SER A 1 306 ? 9.445 -29.031 3.531 1 98.25 306 SER A C 1
ATOM 2275 O O . SER A 1 306 ? 8.703 -29.375 2.607 1 98.25 306 SER A O 1
ATOM 2277 N N . LEU A 1 307 ? 10.062 -29.953 4.258 1 98.06 307 LEU A N 1
ATOM 2278 C CA . LEU A 1 307 ? 10.047 -31.375 3.971 1 98.06 307 LEU A CA 1
ATOM 2279 C C . LEU A 1 307 ? 9.109 -32.125 4.922 1 98.06 307 LEU A C 1
ATOM 2281 O O . LEU A 1 307 ? 9.062 -33.344 4.926 1 98.06 307 LEU A O 1
ATOM 2285 N N . SER A 1 308 ? 8.352 -31.406 5.719 1 92 308 SER A N 1
ATOM 2286 C CA . SER A 1 308 ? 7.523 -32.062 6.738 1 92 308 SER A CA 1
ATOM 2287 C C . SER A 1 308 ? 6.062 -31.625 6.609 1 92 308 SER A C 1
ATOM 2289 O O . SER A 1 308 ? 5.273 -31.812 7.539 1 92 308 SER A O 1
ATOM 2291 N N . THR A 1 309 ? 5.617 -31.25 5.543 1 86.38 309 THR A N 1
ATOM 2292 C CA . THR A 1 309 ? 4.211 -30.875 5.383 1 86.38 309 THR A CA 1
ATOM 2293 C C . THR A 1 309 ? 3.336 -32.125 5.301 1 86.38 309 THR A C 1
ATOM 2295 O O . THR A 1 309 ? 3.754 -33.156 4.758 1 86.38 309 THR A O 1
ATOM 2298 N N . PRO A 1 310 ? 2.139 -32.125 5.832 1 82.19 310 PRO A N 1
ATOM 2299 C CA . PRO A 1 310 ? 1.288 -33.312 5.914 1 82.19 310 PRO A CA 1
ATOM 2300 C C . PRO A 1 310 ? 0.994 -33.938 4.547 1 82.19 310 PRO A C 1
ATOM 2302 O O . PRO A 1 310 ? 0.87 -35.156 4.426 1 82.19 310 PRO A O 1
ATOM 2305 N N . ALA A 1 311 ? 0.947 -33.25 3.562 1 85 311 ALA A N 1
ATOM 2306 C CA . ALA A 1 311 ? 0.538 -33.719 2.242 1 85 311 ALA A CA 1
ATOM 2307 C C . ALA A 1 311 ? 1.743 -34.188 1.429 1 85 311 ALA A C 1
ATOM 2309 O O . ALA A 1 311 ? 1.59 -34.688 0.318 1 85 311 ALA A O 1
ATOM 2310 N N . LEU A 1 312 ? 2.85 -34.188 1.971 1 92 312 LEU A N 1
ATOM 2311 C CA . LEU A 1 312 ? 4.066 -34.344 1.18 1 92 312 LEU A CA 1
ATOM 2312 C C . LEU A 1 312 ? 4.297 -35.812 0.817 1 92 312 LEU A C 1
ATOM 2314 O O . LEU A 1 312 ? 4.297 -36.688 1.693 1 92 312 LEU A O 1
ATOM 2318 N N . ASP A 1 313 ? 4.484 -36.094 -0.497 1 95.94 313 ASP A N 1
ATOM 2319 C CA . ASP A 1 313 ? 4.848 -37.375 -1.096 1 95.94 313 ASP A CA 1
ATOM 2320 C C . ASP A 1 313 ? 6.328 -37.656 -0.89 1 95.94 313 ASP A C 1
ATOM 2322 O O . ASP A 1 313 ? 7.191 -36.906 -1.3 1 95.94 313 ASP A O 1
ATOM 2326 N N . SER A 1 314 ? 6.695 -38.812 -0.301 1 97.44 314 SER A N 1
ATOM 2327 C CA . SER A 1 314 ? 8.078 -39.188 -0.009 1 97.44 314 SER A CA 1
ATOM 2328 C C . SER A 1 314 ? 8.898 -39.281 -1.288 1 97.44 314 SER A C 1
ATOM 2330 O O . SER A 1 314 ? 10.109 -39.031 -1.278 1 97.44 314 SER A O 1
ATOM 2332 N N . ARG A 1 315 ? 8.266 -39.625 -2.346 1 97.94 315 ARG A N 1
ATOM 2333 C CA . ARG A 1 315 ? 8.977 -39.719 -3.619 1 97.94 315 ARG A CA 1
ATOM 2334 C C . ARG A 1 315 ? 9.438 -38.344 -4.07 1 97.94 315 ARG A C 1
ATOM 2336 O O . ARG A 1 315 ? 10.508 -38.188 -4.672 1 97.94 315 ARG A O 1
ATOM 2343 N N . VAL A 1 316 ? 8.594 -37.344 -3.83 1 98.06 316 VAL A N 1
ATOM 2344 C CA . VAL A 1 316 ? 8.961 -35.969 -4.152 1 98.06 316 VAL A CA 1
ATOM 2345 C C . VAL A 1 316 ? 10.18 -35.562 -3.338 1 98.06 316 VAL A C 1
ATOM 2347 O O . VAL A 1 316 ? 11.109 -34.938 -3.863 1 98.06 316 VAL A O 1
ATOM 2350 N N . ILE A 1 317 ? 10.258 -35.938 -2.037 1 98.12 317 ILE A N 1
ATOM 2351 C CA . ILE A 1 317 ? 11.383 -35.625 -1.17 1 98.12 317 ILE A CA 1
ATOM 2352 C C . ILE A 1 317 ? 12.656 -36.25 -1.724 1 98.12 317 ILE A C 1
ATOM 2354 O O . ILE A 1 317 ? 13.703 -35.594 -1.793 1 98.12 317 ILE A O 1
ATOM 2358 N N . GLN A 1 318 ? 12.57 -37.469 -2.086 1 98.12 318 GLN A N 1
ATOM 2359 C CA . GLN A 1 318 ? 13.734 -38.188 -2.598 1 98.12 318 GLN A CA 1
ATOM 2360 C C . GLN A 1 318 ? 14.234 -37.594 -3.9 1 98.12 318 GLN A C 1
ATOM 2362 O O . GLN A 1 318 ? 15.438 -37.406 -4.094 1 98.12 318 GLN A O 1
ATOM 2367 N N . THR A 1 319 ? 13.281 -37.344 -4.828 1 98.25 319 THR A N 1
ATOM 2368 C CA . THR A 1 319 ? 13.641 -36.688 -6.082 1 98.25 319 THR A CA 1
ATOM 2369 C C . THR A 1 319 ? 14.312 -35.344 -5.82 1 98.25 319 THR A C 1
ATOM 2371 O O . THR A 1 319 ? 15.312 -35 -6.453 1 98.25 319 THR A O 1
ATOM 2374 N N . PHE A 1 320 ? 13.797 -34.594 -4.836 1 98.56 320 PHE A N 1
ATOM 2375 C CA . PHE A 1 320 ? 14.328 -33.281 -4.438 1 98.56 320 PHE A CA 1
ATOM 2376 C C . PHE A 1 320 ? 15.742 -33.438 -3.891 1 98.56 320 PHE A C 1
ATOM 2378 O O . PHE A 1 320 ? 16.641 -32.719 -4.301 1 98.56 320 PHE A O 1
ATOM 2385 N N . ARG A 1 321 ? 15.977 -34.344 -3.053 1 98.12 321 ARG A N 1
ATOM 2386 C CA . ARG A 1 321 ? 17.297 -34.531 -2.465 1 98.12 321 ARG A CA 1
ATOM 2387 C C . ARG A 1 321 ? 18.312 -34.938 -3.529 1 98.12 321 ARG A C 1
ATOM 2389 O O . ARG A 1 321 ? 19.453 -34.5 -3.502 1 98.12 321 ARG A O 1
ATOM 2396 N N . THR A 1 322 ? 17.906 -35.781 -4.422 1 98.25 322 THR A N 1
ATOM 2397 C CA . THR A 1 322 ? 18.766 -36.188 -5.523 1 98.25 322 THR A CA 1
ATOM 2398 C C . THR A 1 322 ? 19.156 -34.969 -6.371 1 98.25 322 THR A C 1
ATOM 2400 O O . THR A 1 322 ? 20.328 -34.781 -6.707 1 98.25 322 THR A O 1
ATOM 2403 N N . ALA A 1 323 ? 18.141 -34.219 -6.688 1 98.62 323 ALA A N 1
ATOM 2404 C CA . ALA A 1 323 ? 18.406 -33 -7.48 1 98.62 323 ALA A CA 1
ATOM 2405 C C . ALA A 1 323 ? 19.344 -32.062 -6.75 1 98.62 323 ALA A C 1
ATOM 2407 O O . ALA A 1 323 ? 20.25 -31.484 -7.352 1 98.62 323 ALA A O 1
ATOM 2408 N N . VAL A 1 324 ? 19.141 -31.844 -5.453 1 98.62 324 VAL A N 1
ATOM 2409 C CA . VAL A 1 324 ? 19.922 -30.906 -4.641 1 98.62 324 VAL A CA 1
ATOM 2410 C C . VAL A 1 324 ? 21.359 -31.391 -4.555 1 98.62 324 VAL A C 1
ATOM 2412 O O . VAL A 1 324 ? 22.297 -30.578 -4.531 1 98.62 324 VAL A O 1
ATOM 2415 N N . SER A 1 325 ? 21.562 -32.656 -4.516 1 98.06 325 SER A N 1
ATOM 2416 C CA . SER A 1 325 ? 22.906 -33.219 -4.402 1 98.06 325 SER A CA 1
ATOM 2417 C C . SER A 1 325 ? 23.766 -32.812 -5.602 1 98.06 325 SER A C 1
ATOM 2419 O O . SER A 1 325 ? 24.984 -32.781 -5.504 1 98.06 325 SER A O 1
ATOM 2421 N N . LYS A 1 326 ? 23.141 -32.562 -6.723 1 98 326 LYS A N 1
ATOM 2422 C CA . LYS A 1 326 ? 23.875 -32.188 -7.938 1 98 326 LYS A CA 1
ATOM 2423 C C . LYS A 1 326 ? 24.562 -30.828 -7.77 1 98 326 LYS A C 1
ATOM 2425 O O . LYS A 1 326 ? 25.516 -30.516 -8.484 1 98 326 LYS A O 1
ATOM 2430 N N . TYR A 1 327 ? 24.125 -29.969 -6.844 1 98.5 327 TYR A N 1
ATOM 2431 C CA . TYR A 1 327 ? 24.734 -28.656 -6.625 1 98.5 327 TYR A CA 1
ATOM 2432 C C . TYR A 1 327 ? 26.156 -28.797 -6.074 1 98.5 327 TYR A C 1
ATOM 2434 O O . TYR A 1 327 ? 27.016 -27.953 -6.309 1 98.5 327 TYR A O 1
ATOM 2442 N N . THR A 1 328 ? 26.406 -29.891 -5.355 1 97.75 328 THR A N 1
ATOM 2443 C CA . THR A 1 328 ? 27.75 -30.141 -4.84 1 97.75 328 THR A CA 1
ATOM 2444 C C . THR A 1 328 ? 28.734 -30.359 -5.984 1 97.75 328 THR A C 1
ATOM 2446 O O . THR A 1 328 ? 29.859 -29.875 -5.934 1 97.75 328 THR A O 1
ATOM 2449 N N . ASP A 1 329 ? 28.312 -31.016 -6.996 1 96.75 329 ASP A N 1
ATOM 2450 C CA . ASP A 1 329 ? 29.141 -31.234 -8.18 1 96.75 329 ASP A CA 1
ATOM 2451 C C . ASP A 1 329 ? 29.422 -29.922 -8.898 1 96.75 329 ASP A C 1
ATOM 2453 O O . ASP A 1 329 ? 30.422 -29.781 -9.586 1 96.75 329 ASP A O 1
ATOM 2457 N N . LEU A 1 330 ? 28.562 -29.047 -8.727 1 98.06 330 LEU A N 1
ATOM 2458 C CA . LEU A 1 330 ? 28.672 -27.75 -9.406 1 98.06 330 LEU A CA 1
ATOM 2459 C C . LEU A 1 330 ? 29.5 -26.766 -8.578 1 98.06 330 LEU A C 1
ATOM 2461 O O . LEU A 1 330 ? 29.734 -25.641 -9.008 1 98.06 330 LEU A O 1
ATOM 2465 N N . GLY A 1 331 ? 29.875 -27.156 -7.379 1 98.31 331 GLY A N 1
ATOM 2466 C CA . GLY A 1 331 ? 30.812 -26.375 -6.594 1 98.31 331 GLY A CA 1
ATOM 2467 C C . GLY A 1 331 ? 30.188 -25.781 -5.34 1 98.31 331 GLY A C 1
ATOM 2468 O O . GLY A 1 331 ? 30.891 -25.281 -4.465 1 98.31 331 GLY A O 1
ATOM 2469 N N . ALA A 1 332 ? 28.906 -25.875 -5.191 1 98.69 332 ALA A N 1
ATOM 2470 C CA . ALA A 1 332 ? 28.234 -25.297 -4.031 1 98.69 332 ALA A CA 1
ATOM 2471 C C . ALA A 1 332 ? 28.297 -26.234 -2.832 1 98.69 332 ALA A C 1
ATOM 2473 O O . ALA A 1 332 ? 28.5 -27.438 -2.992 1 98.69 332 ALA A O 1
ATOM 2474 N N . THR A 1 333 ? 28.219 -25.641 -1.643 1 98.62 333 THR A N 1
ATOM 2475 C CA . THR A 1 333 ? 27.922 -26.422 -0.447 1 98.62 333 THR A CA 1
ATOM 2476 C C . THR A 1 333 ? 26.438 -26.344 -0.118 1 98.62 333 THR A C 1
ATOM 2478 O O . THR A 1 333 ? 25.781 -25.312 -0.345 1 98.62 333 THR A O 1
ATOM 2481 N N . VAL A 1 334 ? 25.906 -27.453 0.359 1 98.56 334 VAL A N 1
ATOM 2482 C CA . VAL A 1 334 ? 24.484 -27.5 0.709 1 98.56 334 VAL A CA 1
ATOM 2483 C C . VAL A 1 334 ? 24.328 -28.016 2.141 1 98.56 334 VAL A C 1
ATOM 2485 O O . VAL A 1 334 ? 24.891 -29.047 2.51 1 98.56 334 VAL A O 1
ATOM 2488 N N . THR A 1 335 ? 23.625 -27.25 2.957 1 98.25 335 THR A N 1
ATOM 2489 C CA . THR A 1 335 ? 23.297 -27.609 4.332 1 98.25 335 THR A CA 1
ATOM 2490 C C . THR A 1 335 ? 21.797 -27.594 4.559 1 98.25 335 THR A C 1
ATOM 2492 O O . THR A 1 335 ? 21.047 -26.984 3.787 1 98.25 335 THR A O 1
ATOM 2495 N N . GLU A 1 336 ? 21.328 -28.453 5.441 1 98.38 336 GLU A N 1
ATOM 2496 C CA . GLU A 1 336 ? 19.938 -28.375 5.875 1 98.38 336 GLU A CA 1
ATOM 2497 C C . GLU A 1 336 ? 19.797 -27.531 7.148 1 98.38 336 GLU A C 1
ATOM 2499 O O . GLU A 1 336 ? 20.516 -27.766 8.125 1 98.38 336 GLU A O 1
ATOM 2504 N N . ILE A 1 337 ? 18.953 -26.562 7.102 1 98.81 337 ILE A N 1
ATOM 2505 C CA . ILE A 1 337 ? 18.781 -25.688 8.242 1 98.81 337 ILE A CA 1
ATOM 2506 C C . ILE A 1 337 ? 17.312 -25.625 8.641 1 98.81 337 ILE A C 1
ATOM 2508 O O . ILE A 1 337 ? 16.438 -25.938 7.844 1 98.81 337 ILE A O 1
ATOM 2512 N N . SER A 1 338 ? 17.109 -25.203 9.914 1 98.62 338 SER A N 1
ATOM 2513 C CA . SER A 1 338 ? 15.75 -25.031 10.422 1 98.62 338 SER A CA 1
ATOM 2514 C C . SER A 1 338 ? 15.312 -23.562 10.367 1 98.62 338 SER A C 1
ATOM 2516 O O . SER A 1 338 ? 16.047 -22.688 10.812 1 98.62 338 SER A O 1
ATOM 2518 N N . ILE A 1 339 ? 14.219 -23.297 9.75 1 98.69 339 ILE A N 1
ATOM 2519 C CA . ILE A 1 339 ? 13.461 -22.047 9.828 1 98.69 339 ILE A CA 1
ATOM 2520 C C . ILE A 1 339 ? 12.039 -22.344 10.297 1 98.69 339 ILE A C 1
ATOM 2522 O O . ILE A 1 339 ? 11.117 -22.406 9.484 1 98.69 339 ILE A O 1
ATOM 2526 N N . PRO A 1 340 ? 11.82 -22.453 11.539 1 98 340 PRO A N 1
ATOM 2527 C CA . PRO A 1 340 ? 10.578 -23 12.094 1 98 340 PRO A CA 1
ATOM 2528 C C . PRO A 1 340 ? 9.344 -22.25 11.594 1 98 340 PRO A C 1
ATOM 2530 O O . PRO A 1 340 ? 8.297 -22.875 11.367 1 98 340 PRO A O 1
ATOM 2533 N N . LEU A 1 341 ? 9.445 -20.969 11.367 1 98.06 341 LEU A N 1
ATOM 2534 C CA . LEU A 1 341 ? 8.281 -20.172 10.984 1 98.06 341 LEU A CA 1
ATOM 2535 C C . LEU A 1 341 ? 7.801 -20.562 9.586 1 98.06 341 LEU A C 1
ATOM 2537 O O . LEU A 1 341 ? 6.672 -20.234 9.211 1 98.06 341 LEU A O 1
ATOM 2541 N N . HIS A 1 342 ? 8.586 -21.203 8.789 1 98.31 342 HIS A N 1
ATOM 2542 C CA . HIS A 1 342 ? 8.18 -21.656 7.465 1 98.31 342 HIS A CA 1
ATOM 2543 C C . HIS A 1 342 ? 6.926 -22.516 7.547 1 98.31 342 HIS A C 1
ATOM 2545 O O . HIS A 1 342 ? 6.055 -22.438 6.676 1 98.31 342 HIS A O 1
ATOM 2551 N N . SER A 1 343 ? 6.773 -23.297 8.602 1 96.12 343 SER A N 1
ATOM 2552 C CA . SER A 1 343 ? 5.645 -24.219 8.758 1 96.12 343 SER A CA 1
ATOM 2553 C C . SER A 1 343 ? 4.348 -23.453 8.992 1 96.12 343 SER A C 1
ATOM 2555 O O . SER A 1 343 ? 3.256 -24 8.836 1 96.12 343 SER A O 1
ATOM 2557 N N . LYS A 1 344 ? 4.445 -22.172 9.352 1 96 344 LYS A N 1
ATOM 2558 C CA . LYS A 1 344 ? 3.271 -21.344 9.617 1 96 344 LYS A CA 1
ATOM 2559 C C . LYS A 1 344 ? 2.975 -20.422 8.445 1 96 344 LYS A C 1
ATOM 2561 O O . LYS A 1 344 ? 1.964 -19.703 8.445 1 96 344 LYS A O 1
ATOM 2566 N N . GLY A 1 345 ? 3.857 -20.438 7.461 1 96.62 345 GLY A N 1
ATOM 2567 C CA . GLY A 1 345 ? 3.793 -19.469 6.371 1 96.62 345 GLY A CA 1
ATOM 2568 C C . GLY A 1 345 ? 2.479 -19.516 5.613 1 96.62 345 GLY A C 1
ATOM 2569 O O . GLY A 1 345 ? 1.914 -18.469 5.277 1 96.62 345 GLY A O 1
ATOM 2570 N N . ALA A 1 346 ? 1.967 -20.672 5.332 1 95.12 346 ALA A N 1
ATOM 2571 C CA . ALA A 1 346 ? 0.717 -20.828 4.586 1 95.12 346 ALA A CA 1
ATOM 2572 C C . ALA A 1 346 ? -0.463 -20.281 5.387 1 95.12 346 ALA A C 1
ATOM 2574 O O . ALA A 1 346 ? -1.376 -19.672 4.82 1 95.12 346 ALA A O 1
ATOM 2575 N N . ALA A 1 347 ? -0.471 -20.547 6.664 1 94.81 347 ALA A N 1
ATOM 2576 C CA . ALA A 1 347 ? -1.53 -20.016 7.527 1 94.81 347 ALA A CA 1
ATOM 2577 C C . ALA A 1 347 ? -1.494 -18.5 7.586 1 94.81 347 ALA A C 1
ATOM 2579 O O . ALA A 1 347 ? -2.539 -17.844 7.547 1 94.81 347 ALA A O 1
ATOM 2580 N N . ILE A 1 348 ? -0.279 -17.938 7.73 1 97.25 348 ILE A N 1
ATOM 2581 C CA . ILE A 1 348 ? -0.101 -16.5 7.746 1 97.25 348 ILE A CA 1
ATOM 2582 C C . ILE A 1 348 ? -0.634 -15.891 6.445 1 97.25 348 ILE A C 1
ATOM 2584 O O . ILE A 1 348 ? -1.41 -14.938 6.469 1 97.25 348 ILE A O 1
ATOM 2588 N N . TRP A 1 349 ? -0.271 -16.5 5.379 1 97.31 349 TRP A N 1
ATOM 2589 C CA . TRP A 1 349 ? -0.751 -16.078 4.062 1 97.31 349 TRP A CA 1
ATOM 2590 C C . TRP A 1 349 ? -2.275 -16.125 4.008 1 97.31 349 TRP A C 1
ATOM 2592 O O . TRP A 1 349 ? -2.902 -15.211 3.455 1 97.31 349 TRP A O 1
ATOM 2602 N N . THR A 1 350 ? -2.918 -17.109 4.527 1 96.19 350 THR A N 1
ATOM 2603 C CA . THR A 1 350 ? -4.367 -17.281 4.5 1 96.19 350 THR A CA 1
ATOM 2604 C C . THR A 1 350 ? -5.059 -16.125 5.223 1 96.19 350 THR A C 1
ATOM 2606 O O . THR A 1 350 ? -6.082 -15.617 4.754 1 96.19 350 THR A O 1
ATOM 2609 N N . GLY A 1 351 ? -4.48 -15.75 6.359 1 95.81 351 GLY A N 1
ATOM 2610 C CA . GLY A 1 351 ? -5.043 -14.617 7.086 1 95.81 351 GLY A CA 1
ATOM 2611 C C . GLY A 1 351 ? -5.102 -13.344 6.258 1 95.81 351 GLY A C 1
ATOM 2612 O O . GLY A 1 351 ? -6.098 -12.617 6.305 1 95.81 351 GLY A O 1
ATOM 2613 N N . VAL A 1 352 ? -4.09 -13.102 5.457 1 96 352 VAL A N 1
ATOM 2614 C CA . VAL A 1 352 ? -4.016 -11.914 4.617 1 96 352 VAL A CA 1
ATOM 2615 C C . VAL A 1 352 ? -4.906 -12.086 3.389 1 96 352 VAL A C 1
ATOM 2617 O O . VAL A 1 352 ? -5.715 -11.219 3.07 1 96 352 VAL A O 1
ATOM 2620 N N . SER A 1 353 ? -4.836 -13.211 2.768 1 95.44 353 SER A N 1
ATOM 2621 C CA . SER A 1 353 ? -5.469 -13.453 1.475 1 95.44 353 SER A CA 1
ATOM 2622 C C . SER A 1 353 ? -6.988 -13.484 1.598 1 95.44 353 SER A C 1
ATOM 2624 O O . SER A 1 353 ? -7.695 -12.945 0.74 1 95.44 353 SER A O 1
ATOM 2626 N N . LYS A 1 354 ? -7.555 -14.125 2.65 1 96 354 LYS A N 1
ATOM 2627 C CA . LYS A 1 354 ? -9 -14.258 2.783 1 96 354 LYS A CA 1
ATOM 2628 C C . LYS A 1 354 ? -9.648 -12.922 3.137 1 96 354 LYS A C 1
ATOM 2630 O O . LYS A 1 354 ? -10.617 -12.508 2.498 1 96 354 LYS A O 1
ATOM 2635 N N . VAL A 1 355 ? -9.062 -12.258 4.109 1 95.25 355 VAL A N 1
ATOM 2636 C CA . VAL A 1 355 ? -9.641 -10.992 4.531 1 95.25 355 VAL A CA 1
ATOM 2637 C C . VAL A 1 355 ? -9.414 -9.93 3.451 1 95.25 355 VAL A C 1
ATOM 2639 O O . VAL A 1 355 ? -10.352 -9.258 3.025 1 95.25 355 VAL A O 1
ATOM 2642 N N . GLY A 1 356 ? -8.164 -9.828 2.99 1 94.5 356 GLY A N 1
ATOM 2643 C CA . GLY A 1 356 ? -7.84 -8.859 1.956 1 94.5 356 GLY A CA 1
ATOM 2644 C C . GLY A 1 356 ? -8.539 -9.141 0.638 1 94.5 356 GLY A C 1
ATOM 2645 O O . GLY A 1 356 ? -8.922 -8.211 -0.073 1 94.5 356 GLY A O 1
ATOM 2646 N N . GLY A 1 357 ? -8.648 -10.406 0.255 1 94.25 357 GLY A N 1
ATOM 2647 C CA . GLY A 1 357 ? -9.367 -10.766 -0.956 1 94.25 357 GLY A CA 1
ATOM 2648 C C . GLY A 1 357 ? -10.82 -10.352 -0.93 1 94.25 357 GLY A C 1
ATOM 2649 O O . GLY A 1 357 ? -11.344 -9.828 -1.917 1 94.25 357 GLY A O 1
ATOM 2650 N N . PHE A 1 358 ? -11.508 -10.57 0.224 1 95.38 358 PHE A N 1
ATOM 2651 C CA . PHE A 1 358 ? -12.891 -10.156 0.416 1 95.38 358 PHE A CA 1
ATOM 2652 C C . PHE A 1 358 ? -13.023 -8.641 0.294 1 95.38 358 PHE A C 1
ATOM 2654 O O . PHE A 1 358 ? -13.883 -8.148 -0.438 1 95.38 358 PHE A O 1
ATOM 2661 N N . LEU A 1 359 ? -12.141 -7.91 0.957 1 93.5 359 LEU A N 1
ATOM 2662 C CA . LEU A 1 359 ? -12.203 -6.453 0.97 1 93.5 359 LEU A CA 1
ATOM 2663 C C . LEU A 1 359 ? -11.922 -5.887 -0.417 1 93.5 359 LEU A C 1
ATOM 2665 O O . LEU A 1 359 ? -12.617 -4.969 -0.869 1 93.5 359 LEU A O 1
ATOM 2669 N N . ALA A 1 360 ? -10.961 -6.402 -1.112 1 92.94 360 ALA A N 1
ATOM 2670 C CA . ALA A 1 360 ? -10.633 -5.949 -2.461 1 92.94 360 ALA A CA 1
ATOM 2671 C C . ALA A 1 360 ? -11.828 -6.113 -3.4 1 92.94 360 ALA A C 1
ATOM 2673 O O . ALA A 1 360 ? -12.047 -5.285 -4.285 1 92.94 360 ALA A O 1
ATOM 2674 N N . LYS A 1 361 ? -12.602 -7.148 -3.227 1 93.06 361 LYS A N 1
ATOM 2675 C CA . LYS A 1 361 ? -13.703 -7.461 -4.137 1 93.06 361 LYS A CA 1
ATOM 2676 C C . LYS A 1 361 ? -14.953 -6.672 -3.773 1 93.06 361 LYS A C 1
ATOM 2678 O O . LYS A 1 361 ? -15.82 -6.449 -4.621 1 93.06 361 LYS A O 1
ATOM 2683 N N . THR A 1 362 ? -15.055 -6.23 -2.518 1 91.06 362 THR A N 1
ATOM 2684 C CA . THR A 1 362 ? -16.312 -5.648 -2.074 1 91.06 362 THR A CA 1
ATOM 2685 C C . THR A 1 362 ? -16.172 -4.141 -1.882 1 91.06 362 THR A C 1
ATOM 2687 O O . THR A 1 362 ? -17.125 -3.391 -2.102 1 91.06 362 THR A O 1
ATOM 2690 N N . THR A 1 363 ? -15.023 -3.631 -1.47 1 87.44 363 THR A N 1
ATOM 2691 C CA . THR A 1 363 ? -14.828 -2.205 -1.228 1 87.44 363 THR A CA 1
ATOM 2692 C C . THR A 1 363 ? -13.812 -1.625 -2.203 1 87.44 363 THR A C 1
ATOM 2694 O O . THR A 1 363 ? -13.695 -0.405 -2.336 1 87.44 363 THR A O 1
ATOM 2697 N N . GLY A 1 364 ? -13.164 -2.518 -2.938 1 86.75 364 GLY A N 1
ATOM 2698 C CA . GLY A 1 364 ? -12.039 -2.072 -3.754 1 86.75 364 GLY A CA 1
ATOM 2699 C C . GLY A 1 364 ? -10.734 -1.987 -2.984 1 86.75 364 GLY A C 1
ATOM 2700 O O . GLY A 1 364 ? -10.734 -1.971 -1.751 1 86.75 364 GLY A O 1
ATOM 2701 N N . SER A 1 365 ? -9.664 -1.913 -3.729 1 85.25 365 SER A N 1
ATOM 2702 C CA . SER A 1 365 ? -8.344 -1.807 -3.121 1 85.25 365 SER A CA 1
ATOM 2703 C C . SER A 1 365 ? -8.133 -0.43 -2.5 1 85.25 365 SER A C 1
ATOM 2705 O O . SER A 1 365 ? -8.43 0.59 -3.121 1 85.25 365 SER A O 1
ATOM 2707 N N . PHE A 1 366 ? -7.77 -0.354 -1.235 1 85.06 366 PHE A N 1
ATOM 2708 C CA . PHE A 1 366 ? -7.461 0.914 -0.583 1 85.06 366 PHE A CA 1
ATOM 2709 C C . PHE A 1 366 ? -6.074 0.875 0.047 1 85.06 366 PHE A C 1
ATOM 2711 O O . PHE A 1 366 ? -5.543 -0.202 0.322 1 85.06 366 PHE A O 1
ATOM 2718 N N . GLY A 1 367 ? -5.516 2.053 0.189 1 90.38 367 GLY A N 1
ATOM 2719 C CA . GLY A 1 367 ? -4.246 2.234 0.873 1 90.38 367 GLY A CA 1
ATOM 2720 C C . GLY A 1 367 ? -3.053 2.203 -0.064 1 90.38 367 GLY A C 1
ATOM 2721 O O . GLY A 1 367 ? -1.905 2.191 0.384 1 90.38 367 GLY A O 1
ATOM 2722 N N . ARG A 1 368 ? -3.4 2.154 -1.396 1 95.25 368 ARG A N 1
ATOM 2723 C CA . ARG A 1 368 ? -2.326 2.1 -2.383 1 95.25 368 ARG A CA 1
ATOM 2724 C C . ARG A 1 368 ? -2.41 3.275 -3.35 1 95.25 368 ARG A C 1
ATOM 2726 O O . ARG A 1 368 ? -3.502 3.77 -3.643 1 95.25 368 ARG A O 1
ATOM 2733 N N . ARG A 1 369 ? -1.23 3.746 -3.803 1 96.31 369 ARG A N 1
ATOM 2734 C CA . ARG A 1 369 ? -1.149 4.676 -4.922 1 96.31 369 ARG A CA 1
ATOM 2735 C C . ARG A 1 369 ? -0.935 3.936 -6.238 1 96.31 369 ARG A C 1
ATOM 2737 O O . ARG A 1 369 ? -0.219 2.932 -6.281 1 96.31 369 ARG A O 1
ATOM 2744 N N . GLY A 1 370 ? -1.585 4.371 -7.309 1 95.38 370 GLY A N 1
ATOM 2745 C CA . GLY A 1 370 ? -1.428 3.717 -8.594 1 95.38 370 GLY A CA 1
ATOM 2746 C C . GLY A 1 370 ? -2.645 3.865 -9.492 1 95.38 370 GLY A C 1
ATOM 2747 O O . GLY A 1 370 ? -3.324 4.895 -9.461 1 95.38 370 GLY A O 1
ATOM 2748 N N . HIS A 1 371 ? -2.846 2.859 -10.367 1 97.56 371 HIS A N 1
ATOM 2749 C CA . HIS A 1 371 ? -3.977 2.84 -11.289 1 97.56 371 HIS A CA 1
ATOM 2750 C C . HIS A 1 371 ? -5.012 1.803 -10.867 1 97.56 371 HIS A C 1
ATOM 2752 O O . HIS A 1 371 ? -4.68 0.634 -10.656 1 97.56 371 HIS A O 1
ATOM 2758 N N . GLN A 1 372 ? -6.191 2.264 -10.711 1 97.12 372 GLN A N 1
ATOM 2759 C CA . GLN A 1 372 ? -7.332 1.386 -10.469 1 97.12 372 GLN A CA 1
ATOM 2760 C C . GLN A 1 372 ? -8.109 1.131 -11.758 1 97.12 372 GLN A C 1
ATOM 2762 O O . GLN A 1 372 ? -8.375 2.061 -12.523 1 97.12 372 GLN A O 1
ATOM 2767 N N . MET A 1 373 ? -8.391 -0.115 -11.969 1 96.69 373 MET A N 1
ATOM 2768 C CA . MET A 1 373 ? -9.18 -0.483 -13.141 1 96.69 373 MET A CA 1
ATOM 2769 C C . MET A 1 373 ? -10.664 -0.296 -12.883 1 96.69 373 MET A C 1
ATOM 2771 O O . MET A 1 373 ? -11.383 -1.262 -12.602 1 96.69 373 MET A O 1
ATOM 2775 N N . LEU A 1 374 ? -11.109 0.916 -13.07 1 95.62 374 LEU A N 1
ATOM 2776 C CA . LEU A 1 374 ? -12.445 1.369 -12.672 1 95.62 374 LEU A CA 1
ATOM 2777 C C . LEU A 1 374 ? -13.523 0.532 -13.344 1 95.62 374 LEU A C 1
ATOM 2779 O O . LEU A 1 374 ? -14.5 0.132 -12.703 1 95.62 374 LEU A O 1
ATOM 2783 N N . ASP A 1 375 ? -13.391 0.243 -14.578 1 94.69 375 ASP A N 1
ATOM 2784 C CA . ASP A 1 375 ? -14.398 -0.516 -15.312 1 94.69 375 ASP A CA 1
ATOM 2785 C C . ASP A 1 375 ? -14.484 -1.95 -14.797 1 94.69 375 ASP A C 1
ATOM 2787 O O . ASP A 1 375 ? -15.586 -2.504 -14.68 1 94.69 375 ASP A O 1
ATOM 2791 N N . LEU A 1 376 ? -13.359 -2.529 -14.578 1 96.31 376 LEU A N 1
ATOM 2792 C CA . LEU A 1 376 ? -13.359 -3.881 -14.031 1 96.31 376 LEU A CA 1
ATOM 2793 C C . LEU A 1 376 ? -14.016 -3.906 -12.656 1 96.31 376 LEU A C 1
ATOM 2795 O O . LEU A 1 376 ? -14.844 -4.77 -12.375 1 96.31 376 LEU A O 1
ATOM 2799 N N . ASN A 1 377 ? -13.625 -2.951 -11.805 1 95.19 377 ASN A N 1
ATOM 2800 C CA . ASN A 1 377 ? -14.188 -2.852 -10.461 1 95.19 377 ASN A CA 1
ATOM 2801 C C . ASN A 1 377 ? -15.711 -2.73 -10.5 1 95.19 377 ASN A C 1
ATOM 2803 O O . ASN A 1 377 ? -16.406 -3.291 -9.648 1 95.19 377 ASN A O 1
ATOM 2807 N N . SER A 1 378 ? -16.219 -1.998 -11.469 1 93.94 378 SER A N 1
ATOM 2808 C CA . SER A 1 378 ? -17.641 -1.743 -11.578 1 93.94 378 SER A CA 1
ATOM 2809 C C . SER A 1 378 ? -18.406 -3.02 -11.914 1 93.94 378 SER A C 1
ATOM 2811 O O . SER A 1 378 ? -19.625 -3.109 -11.672 1 93.94 378 SER A O 1
ATOM 2813 N N . LEU A 1 379 ? -17.688 -3.994 -12.492 1 94.69 379 LEU A N 1
ATOM 2814 C CA . LEU A 1 379 ? -18.328 -5.262 -12.836 1 94.69 379 LEU A CA 1
ATOM 2815 C C . LEU A 1 379 ? -18.25 -6.242 -11.664 1 94.69 379 LEU A C 1
ATOM 2817 O O . LEU A 1 379 ? -19.078 -7.156 -11.562 1 94.69 379 LEU A O 1
ATOM 2821 N N . LEU A 1 380 ? -17.312 -6.059 -10.797 1 94.25 380 LEU A N 1
ATOM 2822 C CA . LEU A 1 380 ? -17.094 -6.98 -9.688 1 94.25 380 LEU A CA 1
ATOM 2823 C C . LEU A 1 380 ? -18.062 -6.695 -8.539 1 94.25 380 LEU A C 1
ATOM 2825 O O . LEU A 1 380 ? -18.531 -7.621 -7.875 1 94.25 380 LEU A O 1
ATOM 2829 N N . HIS A 1 381 ? -18.328 -5.477 -8.289 1 92.25 381 HIS A N 1
ATOM 2830 C CA . HIS A 1 381 ? -19.172 -5.055 -7.176 1 92.25 381 HIS A CA 1
ATOM 2831 C C . HIS A 1 381 ? -20.047 -3.865 -7.566 1 92.25 381 HIS A C 1
ATOM 2833 O O . HIS A 1 381 ? -19.594 -2.955 -8.258 1 92.25 381 HIS A O 1
ATOM 2839 N N . PRO A 1 382 ? -21.297 -3.785 -7.121 1 91.69 382 PRO A N 1
ATOM 2840 C CA . PRO A 1 382 ? -21.969 -4.812 -6.324 1 91.69 382 PRO A CA 1
ATOM 2841 C C . PRO A 1 382 ? -22.312 -6.059 -7.137 1 91.69 382 PRO A C 1
ATOM 2843 O O . PRO A 1 382 ? -22.547 -5.969 -8.344 1 91.69 382 PRO A O 1
ATOM 2846 N N . MET A 1 383 ? -22.25 -7.219 -6.395 1 91.94 383 MET A N 1
ATOM 2847 C CA . MET A 1 383 ? -22.609 -8.484 -7.035 1 91.94 383 MET A CA 1
ATOM 2848 C C . MET A 1 383 ? -24.062 -8.836 -6.766 1 91.94 383 MET A C 1
ATOM 2850 O O . MET A 1 383 ? -24.641 -8.406 -5.762 1 91.94 383 MET A O 1
ATOM 2854 N N . GLY A 1 384 ? -24.703 -9.609 -7.723 1 93.88 384 GLY A N 1
ATOM 2855 C CA . GLY A 1 384 ? -26.016 -10.18 -7.535 1 93.88 384 GLY A CA 1
ATOM 2856 C C . GLY A 1 384 ? -26.016 -11.695 -7.473 1 93.88 384 GLY A C 1
ATOM 2857 O O . GLY A 1 384 ? -24.953 -12.32 -7.523 1 93.88 384 GLY A O 1
ATOM 2858 N N . GLN A 1 385 ? -27.172 -12.211 -7.254 1 96.56 385 GLN A N 1
ATOM 2859 C CA . GLN A 1 385 ? -27.328 -13.664 -7.188 1 96.56 385 GLN A CA 1
ATOM 2860 C C . GLN A 1 385 ? -26.797 -14.328 -8.453 1 96.56 385 GLN A C 1
ATOM 2862 O O . GLN A 1 385 ? -26.234 -15.422 -8.391 1 96.56 385 GLN A O 1
ATOM 2867 N N . GLU A 1 386 ? -26.984 -13.688 -9.555 1 95.69 386 GLU A N 1
ATOM 2868 C CA . GLU A 1 386 ? -26.547 -14.258 -10.828 1 95.69 386 GLU A CA 1
ATOM 2869 C C . GLU A 1 386 ? -25.031 -14.391 -10.883 1 95.69 386 GLU A C 1
ATOM 2871 O O . GLU A 1 386 ? -24.516 -15.367 -11.43 1 95.69 386 GLU A O 1
ATOM 2876 N N . ASN A 1 387 ? -24.312 -13.352 -10.391 1 96.19 387 ASN A N 1
ATOM 2877 C CA . ASN A 1 387 ? -22.859 -13.453 -10.266 1 96.19 387 ASN A CA 1
ATOM 2878 C C . ASN A 1 387 ? -22.453 -14.609 -9.352 1 96.19 387 ASN A C 1
ATOM 2880 O O . ASN A 1 387 ? -21.641 -15.453 -9.734 1 96.19 387 ASN A O 1
ATOM 2884 N N . TRP A 1 388 ? -23.141 -14.648 -8.242 1 96.5 388 TRP A N 1
ATOM 2885 C CA . TRP A 1 388 ? -22.844 -15.633 -7.199 1 96.5 388 TRP A CA 1
ATOM 2886 C C . TRP A 1 388 ? -23.047 -17.047 -7.719 1 96.5 388 TRP A C 1
ATOM 2888 O O . TRP A 1 388 ? -22.25 -17.953 -7.43 1 96.5 388 TRP A O 1
ATOM 2898 N N . ASN A 1 389 ? -24.062 -17.219 -8.516 1 95.81 389 ASN A N 1
ATOM 2899 C CA . ASN A 1 389 ? -24.375 -18.531 -9.055 1 95.81 389 ASN A CA 1
ATOM 2900 C C . ASN A 1 389 ? -23.266 -19.047 -9.969 1 95.81 389 ASN A C 1
ATOM 2902 O O . ASN A 1 389 ? -23.062 -20.25 -10.094 1 95.81 389 ASN A O 1
ATOM 2906 N N . GLU A 1 390 ? -22.562 -18.156 -10.516 1 94.69 390 GLU A N 1
ATOM 2907 C CA . GLU A 1 390 ? -21.516 -18.516 -11.477 1 94.69 390 GLU A CA 1
ATOM 2908 C C . GLU A 1 390 ? -20.156 -18.578 -10.812 1 94.69 390 GLU A C 1
ATOM 2910 O O . GLU A 1 390 ? -19.156 -18.938 -11.453 1 94.69 390 GLU A O 1
ATOM 2915 N N . ALA A 1 391 ? -20.078 -18.312 -9.586 1 94.62 391 ALA A N 1
ATOM 2916 C CA . ALA A 1 391 ? -18.812 -18.297 -8.883 1 94.62 391 ALA A CA 1
ATOM 2917 C C . ALA A 1 391 ? -18.297 -19.703 -8.625 1 94.62 391 ALA A C 1
ATOM 2919 O O . ALA A 1 391 ? -19.094 -20.609 -8.305 1 94.62 391 ALA A O 1
ATOM 2920 N N . TYR A 1 392 ? -17 -19.859 -8.852 1 94.44 392 TYR A N 1
ATOM 2921 C CA . TYR A 1 392 ? -16.359 -21.109 -8.445 1 94.44 392 TYR A CA 1
ATOM 2922 C C . TYR A 1 392 ? -16.297 -21.219 -6.926 1 94.44 392 TYR A C 1
ATOM 2924 O O . TYR A 1 392 ? -16.438 -20.234 -6.215 1 94.44 392 TYR A O 1
ATOM 2932 N N . ALA A 1 393 ? -16.141 -22.438 -6.434 1 94.25 393 ALA A N 1
ATOM 2933 C CA . ALA A 1 393 ? -16.188 -22.734 -5.004 1 94.25 393 ALA A CA 1
ATOM 2934 C C . ALA A 1 393 ? -15.172 -21.891 -4.234 1 94.25 393 ALA A C 1
ATOM 2936 O O . ALA A 1 393 ? -15.469 -21.406 -3.146 1 94.25 393 ALA A O 1
ATOM 2937 N N . SER A 1 394 ? -14.031 -21.719 -4.754 1 94.19 394 SER A N 1
ATOM 2938 C CA . SER A 1 394 ? -12.992 -20.969 -4.066 1 94.19 394 SER A CA 1
ATOM 2939 C C . SER A 1 394 ? -13.367 -19.5 -3.938 1 94.19 394 SER A C 1
ATOM 2941 O O . SER A 1 394 ? -13.016 -18.844 -2.957 1 94.19 394 SER A O 1
ATOM 2943 N N . THR A 1 395 ? -14.047 -18.922 -4.938 1 94.75 395 THR A N 1
ATOM 2944 C CA . THR A 1 395 ? -14.516 -17.547 -4.879 1 94.75 395 THR A CA 1
ATOM 2945 C C . THR A 1 395 ? -15.562 -17.375 -3.785 1 94.75 395 THR A C 1
ATOM 2947 O O . THR A 1 395 ? -15.492 -16.438 -2.99 1 94.75 395 THR A O 1
ATOM 2950 N N . LYS A 1 396 ? -16.531 -18.297 -3.756 1 95.94 396 LYS A N 1
ATOM 2951 C CA . LYS A 1 396 ? -17.531 -18.266 -2.689 1 95.94 396 LYS A CA 1
ATOM 2952 C C . LYS A 1 396 ? -16.859 -18.359 -1.316 1 95.94 396 LYS A C 1
ATOM 2954 O O . LYS A 1 396 ? -17.266 -17.672 -0.376 1 95.94 396 LYS A O 1
ATOM 2959 N N . ASN A 1 397 ? -15.891 -19.234 -1.303 1 95.5 397 ASN A N 1
ATOM 2960 C CA . ASN A 1 397 ? -15.148 -19.422 -0.06 1 95.5 397 ASN A CA 1
ATOM 2961 C C . ASN A 1 397 ? -14.484 -18.125 0.397 1 95.5 397 ASN A C 1
ATOM 2963 O O . ASN A 1 397 ? -14.43 -17.844 1.595 1 95.5 397 ASN A O 1
ATOM 2967 N N . ILE A 1 398 ? -13.961 -17.312 -0.491 1 95.81 398 ILE A N 1
ATOM 2968 C CA . ILE A 1 398 ? -13.32 -16.047 -0.173 1 95.81 398 ILE A CA 1
ATOM 2969 C C . ILE A 1 398 ? -14.352 -15.07 0.41 1 95.81 398 ILE A C 1
ATOM 2971 O O . ILE A 1 398 ? -14.109 -14.453 1.447 1 95.81 398 ILE A O 1
ATOM 2975 N N . TYR A 1 399 ? -15.5 -14.961 -0.196 1 96.44 399 TYR A N 1
ATOM 2976 C CA . TYR A 1 399 ? -16.547 -14.062 0.278 1 96.44 399 TYR A CA 1
ATOM 2977 C C . TYR A 1 399 ? -17.016 -14.453 1.674 1 96.44 399 TYR A C 1
ATOM 2979 O O . TYR A 1 399 ? -17.125 -13.609 2.562 1 96.44 399 TYR A O 1
ATOM 2987 N N . LEU A 1 400 ? -17.203 -15.75 1.864 1 97 400 LEU A N 1
ATOM 2988 C CA . LEU A 1 400 ? -17.75 -16.234 3.133 1 97 400 LEU A CA 1
ATOM 2989 C C . LEU A 1 400 ? -16.703 -16.125 4.242 1 97 400 LEU A C 1
ATOM 2991 O O . LEU A 1 400 ? -17 -15.586 5.312 1 97 400 LEU A O 1
ATOM 2995 N N . ASN A 1 401 ? -15.461 -16.625 3.98 1 97.38 401 ASN A N 1
ATOM 2996 C CA . ASN A 1 401 ? -14.391 -16.547 4.969 1 97.38 401 ASN A CA 1
ATOM 2997 C C . ASN A 1 401 ? -14.031 -15.109 5.305 1 97.38 401 ASN A C 1
ATOM 2999 O O . ASN A 1 401 ? -13.828 -14.773 6.473 1 97.38 401 ASN A O 1
ATOM 3003 N N . GLY A 1 402 ? -13.922 -14.273 4.262 1 96.38 402 GLY A N 1
ATOM 3004 C CA . GLY A 1 402 ? -13.57 -12.883 4.473 1 96.38 402 GLY A CA 1
ATOM 3005 C C . GLY A 1 402 ? -14.578 -12.125 5.312 1 96.38 402 GLY A C 1
ATOM 3006 O O . GLY A 1 402 ? -14.219 -11.445 6.273 1 96.38 402 GLY A O 1
ATOM 3007 N N . LEU A 1 403 ? -15.852 -12.211 4.945 1 96.19 403 LEU A N 1
ATOM 3008 C CA . LEU A 1 403 ? -16.906 -11.547 5.703 1 96.19 403 LEU A CA 1
ATOM 3009 C C . LEU A 1 403 ? -16.938 -12.047 7.145 1 96.19 403 LEU A C 1
ATOM 3011 O O . LEU A 1 403 ? -17.062 -11.25 8.078 1 96.19 403 LEU A O 1
ATOM 3015 N N . TYR A 1 404 ? -16.797 -13.359 7.32 1 96.75 404 TYR A N 1
ATOM 3016 C CA . TYR A 1 404 ? -16.75 -13.961 8.648 1 96.75 404 TYR A CA 1
ATOM 3017 C C . TYR A 1 404 ? -15.625 -13.367 9.477 1 96.75 404 TYR A C 1
ATOM 3019 O O . TYR A 1 404 ? -15.828 -13.008 10.641 1 96.75 404 TYR A O 1
ATOM 3027 N N . ALA A 1 405 ? -14.477 -13.281 8.914 1 95.62 405 ALA A N 1
ATOM 3028 C CA . ALA A 1 405 ? -13.289 -12.812 9.633 1 95.62 405 ALA A CA 1
ATOM 3029 C C . ALA A 1 405 ? -13.453 -11.359 10.07 1 95.62 405 ALA A C 1
ATOM 3031 O O . ALA A 1 405 ? -13.023 -10.977 11.164 1 95.62 405 ALA A O 1
ATOM 3032 N N . THR A 1 406 ? -14.031 -10.477 9.234 1 93.31 406 THR A N 1
ATOM 3033 C CA . THR A 1 406 ? -14.203 -9.078 9.594 1 93.31 406 THR A CA 1
ATOM 3034 C C . THR A 1 406 ? -15.078 -8.945 10.836 1 93.31 406 THR A C 1
ATOM 3036 O O . THR A 1 406 ? -14.984 -7.949 11.562 1 93.31 406 THR A O 1
ATOM 3039 N N . GLN A 1 407 ? -15.898 -9.969 11.141 1 93.12 407 GLN A N 1
ATOM 3040 C CA . GLN A 1 407 ? -16.828 -9.906 12.25 1 93.12 407 GLN A CA 1
ATOM 3041 C C . GLN A 1 407 ? -16.297 -10.648 13.469 1 93.12 407 GLN A C 1
ATOM 3043 O O . GLN A 1 407 ? -16.359 -10.141 14.594 1 93.12 407 GLN A O 1
ATOM 3048 N N . LYS A 1 408 ? -15.711 -11.828 13.227 1 94.62 408 LYS A N 1
ATOM 3049 C CA . LYS A 1 408 ? -15.352 -12.711 14.336 1 94.62 408 LYS A CA 1
ATOM 3050 C C . LYS A 1 408 ? -13.875 -12.57 14.688 1 94.62 408 LYS A C 1
ATOM 3052 O O . LYS A 1 408 ? -13.469 -12.883 15.805 1 94.62 408 LYS A O 1
ATOM 3057 N N . PHE A 1 409 ? -13.07 -12.133 13.781 1 95.12 409 PHE A N 1
ATOM 3058 C CA . PHE A 1 409 ? -11.641 -11.93 13.977 1 95.12 409 PHE A CA 1
ATOM 3059 C C . PHE A 1 409 ? -11.203 -10.578 13.422 1 95.12 409 PHE A C 1
ATOM 3061 O O . PHE A 1 409 ? -10.344 -10.508 12.539 1 95.12 409 PHE A O 1
ATOM 3068 N N . PRO A 1 410 ? -11.672 -9.453 14.031 1 93.38 410 PRO A N 1
ATOM 3069 C CA . PRO A 1 410 ? -11.43 -8.133 13.438 1 93.38 410 PRO A CA 1
ATOM 3070 C C . PRO A 1 410 ? -9.945 -7.77 13.398 1 93.38 410 PRO A C 1
ATOM 3072 O O . PRO A 1 410 ? -9.547 -6.879 12.641 1 93.38 410 PRO A O 1
ATOM 3075 N N . ASN A 1 411 ? -9.062 -8.438 14.148 1 94.69 411 ASN A N 1
ATOM 3076 C CA . ASN A 1 411 ? -7.641 -8.102 14.188 1 94.69 411 ASN A CA 1
ATOM 3077 C C . ASN A 1 411 ? -6.805 -9.117 13.414 1 94.69 411 ASN A C 1
ATOM 3079 O O . ASN A 1 411 ? -5.574 -9.078 13.461 1 94.69 411 ASN A O 1
ATOM 3083 N N . LEU A 1 412 ? -7.465 -10.031 12.719 1 96.19 412 LEU A N 1
ATOM 3084 C CA . LEU A 1 412 ? -6.762 -11.117 12.031 1 96.19 412 LEU A CA 1
ATOM 3085 C C . LEU A 1 412 ? -5.816 -10.562 10.969 1 96.19 412 LEU A C 1
ATOM 3087 O O . LEU A 1 412 ? -4.668 -11 10.867 1 96.19 412 LEU A O 1
ATOM 3091 N N . LEU A 1 413 ? -6.34 -9.656 10.195 1 95.5 413 LEU A N 1
ATOM 3092 C CA . LEU A 1 413 ? -5.523 -9.07 9.141 1 95.5 413 LEU A CA 1
ATOM 3093 C C . LEU A 1 413 ? -4.285 -8.398 9.719 1 95.5 413 LEU A C 1
ATOM 3095 O O . LEU A 1 413 ? -3.178 -8.578 9.203 1 95.5 413 LEU A O 1
ATOM 3099 N N . ALA A 1 414 ? -4.414 -7.629 10.789 1 96.56 414 ALA A N 1
ATOM 3100 C CA . ALA A 1 414 ? -3.299 -6.953 11.445 1 96.56 414 ALA A CA 1
ATOM 3101 C C . ALA A 1 414 ? -2.273 -7.957 11.961 1 96.56 414 ALA A C 1
ATOM 3103 O O . ALA A 1 414 ? -1.072 -7.801 11.727 1 96.56 414 ALA A O 1
ATOM 3104 N N . LYS A 1 415 ? -2.783 -8.992 12.664 1 97.38 415 LYS A N 1
ATOM 3105 C CA . LYS A 1 415 ? -1.923 -10.055 13.18 1 97.38 415 LYS A CA 1
ATOM 3106 C C . LYS A 1 415 ? -1.145 -10.727 12.047 1 97.38 415 LYS A C 1
ATOM 3108 O O . LYS A 1 415 ? 0.073 -10.891 12.141 1 97.38 415 LYS A O 1
ATOM 3113 N N . ALA A 1 416 ? -1.844 -11.102 11.016 1 97.44 416 ALA A N 1
ATOM 3114 C CA . ALA A 1 416 ? -1.221 -11.789 9.891 1 97.44 416 ALA A CA 1
ATOM 3115 C C . ALA A 1 416 ? -0.195 -10.891 9.203 1 97.44 416 ALA A C 1
ATOM 3117 O O . ALA A 1 416 ? 0.832 -11.367 8.711 1 97.44 416 ALA A O 1
ATOM 3118 N N . THR A 1 417 ? -0.452 -9.602 9.125 1 97.38 417 THR A N 1
ATOM 3119 C CA . THR A 1 417 ? 0.484 -8.656 8.531 1 97.38 417 THR A CA 1
ATOM 3120 C C . THR A 1 417 ? 1.78 -8.602 9.328 1 97.38 417 THR A C 1
ATOM 3122 O O . THR A 1 417 ? 2.873 -8.656 8.766 1 97.38 417 THR A O 1
ATOM 3125 N N . ASN A 1 418 ? 1.688 -8.477 10.625 1 98.19 418 ASN A N 1
ATOM 3126 C CA . ASN A 1 418 ? 2.871 -8.477 11.477 1 98.19 418 ASN A CA 1
ATOM 3127 C C . ASN A 1 418 ? 3.66 -9.773 11.344 1 98.19 418 ASN A C 1
ATOM 3129 O O . ASN A 1 418 ? 4.891 -9.75 11.258 1 98.19 418 ASN A O 1
ATOM 3133 N N . LEU A 1 419 ? 2.928 -10.852 11.266 1 98.44 419 LEU A N 1
ATOM 3134 C CA . LEU A 1 419 ? 3.58 -12.148 11.148 1 98.44 419 LEU A CA 1
ATOM 3135 C C . LEU A 1 419 ? 4.203 -12.32 9.766 1 98.44 419 LEU A C 1
ATOM 3137 O O . LEU A 1 419 ? 5.215 -13.016 9.625 1 98.44 419 LEU A O 1
ATOM 3141 N N . SER A 1 420 ? 3.641 -11.727 8.75 1 98.19 420 SER A N 1
ATOM 3142 C CA . SER A 1 420 ? 4.254 -11.719 7.43 1 98.19 420 SER A CA 1
ATOM 3143 C C . SER A 1 420 ? 5.625 -11.055 7.461 1 98.19 420 SER A C 1
ATOM 3145 O O . SER A 1 420 ? 6.562 -11.523 6.812 1 98.19 420 SER A O 1
ATOM 3147 N N . ARG A 1 421 ? 5.758 -9.945 8.148 1 98.25 421 ARG A N 1
ATOM 3148 C CA . ARG A 1 421 ? 7.051 -9.297 8.32 1 98.25 421 ARG A CA 1
ATOM 3149 C C . ARG A 1 421 ? 8.031 -10.219 9.047 1 98.25 421 ARG A C 1
ATOM 3151 O O . ARG A 1 421 ? 9.211 -10.266 8.719 1 98.25 421 ARG A O 1
ATOM 3158 N N . GLN A 1 422 ? 7.547 -10.945 10.047 1 98.62 422 GLN A N 1
ATOM 3159 C CA . GLN A 1 422 ? 8.383 -11.898 10.766 1 98.62 422 GLN A CA 1
ATOM 3160 C C . GLN A 1 422 ? 8.922 -12.977 9.828 1 98.62 422 GLN A C 1
ATOM 3162 O O . GLN A 1 422 ? 10.078 -13.383 9.938 1 98.62 422 GLN A O 1
ATOM 3167 N N . LEU A 1 423 ? 8.055 -13.406 8.969 1 98.56 423 LEU A N 1
ATOM 3168 C CA . LEU A 1 423 ? 8.445 -14.398 7.969 1 98.56 423 LEU A CA 1
ATOM 3169 C C . LEU A 1 423 ? 9.586 -13.867 7.102 1 98.56 423 LEU A C 1
ATOM 3171 O O . LEU A 1 423 ? 10.57 -14.57 6.863 1 98.56 423 LEU A O 1
ATOM 3175 N N . ARG A 1 424 ? 9.461 -12.672 6.598 1 98.56 424 ARG A N 1
ATOM 3176 C CA . ARG A 1 424 ? 10.508 -12.062 5.789 1 98.56 424 ARG A CA 1
ATOM 3177 C C . ARG A 1 424 ? 11.82 -11.984 6.562 1 98.56 424 ARG A C 1
ATOM 3179 O O . ARG A 1 424 ? 12.875 -12.367 6.047 1 98.56 424 ARG A O 1
ATOM 3186 N N . ASP A 1 425 ? 11.734 -11.539 7.812 1 98.38 425 ASP A N 1
ATOM 3187 C CA . ASP A 1 425 ? 12.93 -11.406 8.641 1 98.38 425 ASP A CA 1
ATOM 3188 C C . ASP A 1 425 ? 13.602 -12.758 8.859 1 98.38 425 ASP A C 1
ATOM 3190 O O . ASP A 1 425 ? 14.828 -12.852 8.898 1 98.38 425 ASP A O 1
ATOM 3194 N N . ALA A 1 426 ? 12.797 -13.789 9.023 1 98.81 426 ALA A N 1
ATOM 3195 C CA . ALA A 1 426 ? 13.336 -15.133 9.227 1 98.81 426 ALA A CA 1
ATOM 3196 C C . ALA A 1 426 ? 14.133 -15.594 8.016 1 98.81 426 ALA A C 1
ATOM 3198 O O . ALA A 1 426 ? 15.234 -16.125 8.156 1 98.81 426 ALA A O 1
ATOM 3199 N N . TYR A 1 427 ? 13.602 -15.43 6.852 1 98.94 427 TYR A N 1
ATOM 3200 C CA . TYR A 1 427 ? 14.312 -15.812 5.633 1 98.94 427 TYR A CA 1
ATOM 3201 C C . TYR A 1 427 ? 15.531 -14.922 5.414 1 98.94 427 TYR A C 1
ATOM 3203 O O . TYR A 1 427 ? 16.578 -15.398 4.969 1 98.94 427 TYR A O 1
ATOM 3211 N N . ASP A 1 428 ? 15.406 -13.625 5.668 1 98.69 428 ASP A N 1
ATOM 3212 C CA . ASP A 1 428 ? 16.547 -12.711 5.547 1 98.69 428 ASP A CA 1
ATOM 3213 C C . ASP A 1 428 ? 17.703 -13.156 6.434 1 98.69 428 ASP A C 1
ATOM 3215 O O . ASP A 1 428 ? 18.859 -13.102 6.023 1 98.69 428 ASP A O 1
ATOM 3219 N N . THR A 1 429 ? 17.375 -13.555 7.652 1 98.69 429 THR A N 1
ATOM 3220 C CA . THR A 1 429 ? 18.406 -14.023 8.578 1 98.69 429 THR A CA 1
ATOM 3221 C C . THR A 1 429 ? 19.141 -15.227 7.996 1 98.69 429 THR A C 1
ATOM 3223 O O . THR A 1 429 ? 20.375 -15.281 8.047 1 98.69 429 THR A O 1
ATOM 3226 N N . ALA A 1 430 ? 18.422 -16.141 7.426 1 98.88 430 ALA A N 1
ATOM 3227 C CA . ALA A 1 430 ? 19.047 -17.297 6.797 1 98.88 430 ALA A CA 1
ATOM 3228 C C . ALA A 1 430 ? 19.875 -16.891 5.586 1 98.88 430 ALA A C 1
ATOM 3230 O O . ALA A 1 430 ? 20.984 -17.391 5.391 1 98.88 430 ALA A O 1
ATOM 3231 N N . LEU A 1 431 ? 19.438 -15.977 4.82 1 98.81 431 LEU A N 1
ATOM 3232 C CA . LEU A 1 431 ? 20.062 -15.578 3.561 1 98.81 431 LEU A CA 1
ATOM 3233 C C . LEU A 1 431 ? 21.25 -14.648 3.803 1 98.81 431 LEU A C 1
ATOM 3235 O O . LEU A 1 431 ? 21.969 -14.297 2.865 1 98.81 431 LEU A O 1
ATOM 3239 N N . GLN A 1 432 ? 21.406 -14.242 5.016 1 98.31 432 GLN A N 1
ATOM 3240 C CA . GLN A 1 432 ? 22.656 -13.586 5.387 1 98.31 432 GLN A CA 1
ATOM 3241 C C . GLN A 1 432 ? 23.812 -14.578 5.438 1 98.31 432 GLN A C 1
ATOM 3243 O O . GLN A 1 432 ? 24.969 -14.219 5.195 1 98.31 432 GLN A O 1
ATOM 3248 N N . GLN A 1 433 ? 23.469 -15.812 5.711 1 98.25 433 GLN A N 1
ATOM 3249 C CA . GLN A 1 433 ? 24.469 -16.859 5.871 1 98.25 433 GLN A CA 1
ATOM 3250 C C . GLN A 1 433 ? 24.578 -17.719 4.613 1 98.25 433 GLN A C 1
ATOM 3252 O O . GLN A 1 433 ? 25.656 -18.25 4.312 1 98.25 433 GLN A O 1
ATOM 3257 N N . TYR A 1 434 ? 23.516 -17.844 3.914 1 98.81 434 TYR A N 1
ATOM 3258 C CA . TYR A 1 434 ? 23.453 -18.672 2.719 1 98.81 434 TYR A CA 1
ATOM 3259 C C . TYR A 1 434 ? 23.094 -17.844 1.493 1 98.81 434 TYR A C 1
ATOM 3261 O O . TYR A 1 434 ? 22.375 -16.844 1.598 1 98.81 434 TYR A O 1
ATOM 3269 N N . ASP A 1 435 ? 23.562 -18.234 0.354 1 98.88 435 ASP A N 1
ATOM 3270 C CA . ASP A 1 435 ? 23.281 -17.5 -0.88 1 98.88 435 ASP A CA 1
ATOM 3271 C C . ASP A 1 435 ? 21.891 -17.844 -1.419 1 98.88 435 ASP A C 1
ATOM 3273 O O . ASP A 1 435 ? 21.25 -16.984 -2.033 1 98.88 435 ASP A O 1
ATOM 3277 N N . ILE A 1 436 ? 21.5 -19.078 -1.234 1 98.88 436 ILE A N 1
ATOM 3278 C CA . ILE A 1 436 ? 20.266 -19.609 -1.805 1 98.88 436 ILE A CA 1
ATOM 3279 C C . ILE A 1 436 ? 19.594 -20.562 -0.807 1 98.88 436 ILE A C 1
ATOM 3281 O O . ILE A 1 436 ? 20.266 -21.312 -0.112 1 98.88 436 ILE A O 1
ATOM 3285 N N . LEU A 1 437 ? 18.25 -20.469 -0.736 1 98.94 437 LEU A N 1
ATOM 3286 C CA . LEU A 1 437 ? 17.453 -21.5 -0.081 1 98.94 437 LEU A CA 1
ATOM 3287 C C . LEU A 1 437 ? 16.781 -22.406 -1.11 1 98.94 437 LEU A C 1
ATOM 3289 O O . LEU A 1 437 ? 16.5 -21.969 -2.229 1 98.94 437 LEU A O 1
ATOM 3293 N N . LEU A 1 438 ? 16.547 -23.672 -0.713 1 98.94 438 LEU A N 1
ATOM 3294 C CA . LEU A 1 438 ? 15.953 -24.656 -1.6 1 98.94 438 LEU A CA 1
ATOM 3295 C C . LEU A 1 438 ? 14.797 -25.375 -0.911 1 98.94 438 LEU A C 1
ATOM 3297 O O . LEU A 1 438 ? 14.883 -25.703 0.275 1 98.94 438 LEU A O 1
ATOM 3301 N N . THR A 1 439 ? 13.695 -25.547 -1.62 1 98.94 439 THR A N 1
ATOM 3302 C CA . THR A 1 439 ? 12.547 -26.344 -1.188 1 98.94 439 THR A CA 1
ATOM 3303 C C . THR A 1 439 ? 11.93 -27.078 -2.367 1 98.94 439 THR A C 1
ATOM 3305 O O . THR A 1 439 ? 12.125 -26.703 -3.521 1 98.94 439 THR A O 1
ATOM 3308 N N . PRO A 1 440 ? 11.203 -28.266 -2.061 1 98.75 440 PRO A N 1
ATOM 3309 C CA . PRO A 1 440 ? 10.281 -28.703 -3.115 1 98.75 440 PRO A CA 1
ATOM 3310 C C . PRO A 1 440 ? 9.266 -27.625 -3.488 1 98.75 440 PRO A C 1
ATOM 3312 O O . PRO A 1 440 ? 8.859 -26.828 -2.637 1 98.75 440 PRO A O 1
ATOM 3315 N N . THR A 1 441 ? 8.891 -27.547 -4.73 1 98.62 441 THR A N 1
ATOM 3316 C CA . THR A 1 441 ? 7.852 -26.594 -5.098 1 98.62 441 THR A CA 1
ATOM 3317 C C . THR A 1 441 ? 6.492 -27.062 -4.586 1 98.62 441 THR A C 1
ATOM 3319 O O . THR A 1 441 ? 5.797 -26.312 -3.898 1 98.62 441 THR A O 1
ATOM 3322 N N . LEU A 1 442 ? 6.121 -28.266 -4.949 1 98.06 442 LEU A N 1
ATOM 3323 C CA . LEU A 1 442 ? 4.824 -28.828 -4.598 1 98.06 442 LEU A CA 1
ATOM 3324 C C . LEU A 1 442 ? 4.992 -30.109 -3.791 1 98.06 442 LEU A C 1
ATOM 3326 O O . LEU A 1 442 ? 6.008 -30.797 -3.914 1 98.06 442 LEU A O 1
ATOM 3330 N N . PRO A 1 443 ? 4.023 -30.453 -2.98 1 96.75 443 PRO A N 1
ATOM 3331 C CA . PRO A 1 443 ? 4.164 -31.609 -2.1 1 96.75 443 PRO A CA 1
ATOM 3332 C C . PRO A 1 443 ? 3.926 -32.938 -2.824 1 96.75 443 PRO A C 1
ATOM 3334 O O . PRO A 1 443 ? 4.324 -34 -2.33 1 96.75 443 PRO A O 1
ATOM 3337 N N . TYR A 1 444 ? 3.283 -32.906 -3.967 1 96.5 444 TYR A N 1
ATOM 3338 C CA . TYR A 1 444 ? 2.941 -34.094 -4.727 1 96.5 444 TYR A CA 1
ATOM 3339 C C . TYR A 1 444 ? 2.803 -33.781 -6.211 1 96.5 444 TYR A C 1
ATOM 3341 O O . TYR A 1 444 ? 2.807 -32.625 -6.605 1 96.5 444 TYR A O 1
ATOM 3349 N N . VAL A 1 445 ? 2.766 -34.875 -7.039 1 96.75 445 VAL A N 1
ATOM 3350 C CA . VAL A 1 445 ? 2.613 -34.688 -8.477 1 96.75 445 VAL A CA 1
ATOM 3351 C C . VAL A 1 445 ? 1.194 -34.219 -8.797 1 96.75 445 VAL A C 1
ATOM 3353 O O . VAL A 1 445 ? 0.29 -34.344 -7.965 1 96.75 445 VAL A O 1
ATOM 3356 N N . ALA A 1 446 ? 0.986 -33.656 -9.977 1 98 446 ALA A N 1
ATOM 3357 C CA . ALA A 1 446 ? -0.3 -33.094 -10.391 1 98 446 ALA A CA 1
ATOM 3358 C C . ALA A 1 446 ? -1.432 -34.094 -10.148 1 98 446 ALA A C 1
ATOM 3360 O O . ALA A 1 446 ? -1.291 -35.281 -10.422 1 98 446 ALA A O 1
ATOM 3361 N N . THR A 1 447 ? -2.559 -33.625 -9.641 1 96.44 447 THR A N 1
ATOM 3362 C CA . THR A 1 447 ? -3.742 -34.469 -9.406 1 96.44 447 THR A CA 1
ATOM 3363 C C . THR A 1 447 ? -4.613 -34.5 -10.656 1 96.44 447 THR A C 1
ATOM 3365 O O . THR A 1 447 ? -4.473 -33.688 -11.555 1 96.44 447 THR A O 1
ATOM 3368 N N . SER A 1 448 ? -5.453 -35.562 -10.688 1 97.69 448 SER A N 1
ATOM 3369 C CA . SER A 1 448 ? -6.469 -35.562 -11.734 1 97.69 448 SER A CA 1
ATOM 3370 C C . SER A 1 448 ? -7.5 -34.469 -11.531 1 97.69 448 SER A C 1
ATOM 3372 O O . SER A 1 448 ? -7.59 -33.906 -10.445 1 97.69 448 SER A O 1
ATOM 3374 N N . HIS A 1 449 ? -8.219 -34.094 -12.57 1 97.62 449 HIS A N 1
ATOM 3375 C CA . HIS A 1 449 ? -9.266 -33.062 -12.469 1 97.62 449 HIS A CA 1
ATOM 3376 C C . HIS A 1 449 ? -10.414 -33.562 -11.586 1 97.62 449 HIS A C 1
ATOM 3378 O O . HIS A 1 449 ? -10.688 -34.75 -11.516 1 97.62 449 HIS A O 1
ATOM 3384 N N . ALA A 1 450 ? -11.031 -32.594 -10.914 1 95.12 450 ALA A N 1
ATOM 3385 C CA . ALA A 1 450 ? -12.281 -32.906 -10.234 1 95.12 450 ALA A CA 1
ATOM 3386 C C . ALA A 1 450 ? -13.367 -33.312 -11.242 1 95.12 450 ALA A C 1
ATOM 3388 O O . ALA A 1 450 ? -13.414 -32.75 -12.352 1 95.12 450 ALA A O 1
ATOM 3389 N N . GLY A 1 451 ? -14.203 -34.219 -10.789 1 92.25 451 GLY A N 1
ATOM 3390 C CA . GLY A 1 451 ? -15.312 -34.594 -11.648 1 92.25 451 GLY A CA 1
ATOM 3391 C C . GLY A 1 451 ? -16.281 -33.469 -11.922 1 92.25 451 GLY A C 1
ATOM 3392 O O . GLY A 1 451 ? -16.359 -32.5 -11.164 1 92.25 451 GLY A O 1
ATOM 3393 N N . VAL A 1 452 ? -17.031 -33.594 -12.969 1 88.38 452 VAL A N 1
ATOM 3394 C CA . VAL A 1 452 ? -17.984 -32.562 -13.414 1 88.38 452 VAL A CA 1
ATOM 3395 C C . VAL A 1 452 ? -19.031 -32.344 -12.336 1 88.38 452 VAL A C 1
ATOM 3397 O O . VAL A 1 452 ? -19.5 -31.219 -12.148 1 88.38 452 VAL A O 1
ATOM 3400 N N . ASP A 1 453 ? -19.328 -33.344 -11.555 1 92.19 453 ASP A N 1
ATOM 3401 C CA . ASP A 1 453 ? -20.359 -33.25 -10.531 1 92.19 453 ASP A CA 1
ATOM 3402 C C . ASP A 1 453 ? -19.766 -33.094 -9.141 1 92.19 453 ASP A C 1
ATOM 3404 O O . ASP A 1 453 ? -20.438 -33.344 -8.141 1 92.19 453 ASP A O 1
ATOM 3408 N N . ALA A 1 454 ? -18.484 -32.781 -9.188 1 95.25 454 ALA A N 1
ATOM 3409 C CA . ALA A 1 454 ? -17.812 -32.688 -7.898 1 95.25 454 ALA A CA 1
ATOM 3410 C C . ALA A 1 454 ? -18.438 -31.609 -7.027 1 95.25 454 ALA A C 1
ATOM 3412 O O . ALA A 1 454 ? -18.812 -30.547 -7.527 1 95.25 454 ALA A O 1
ATOM 3413 N N . THR A 1 455 ? -18.641 -31.859 -5.672 1 95.12 455 THR A N 1
ATOM 3414 C CA . THR A 1 455 ? -19.094 -30.875 -4.691 1 95.12 455 THR A CA 1
ATOM 3415 C C . THR A 1 455 ? -18.016 -29.844 -4.43 1 95.12 455 THR A C 1
ATOM 3417 O O . THR A 1 455 ? -16.859 -30.016 -4.824 1 95.12 455 THR A O 1
ATOM 3420 N N . PRO A 1 456 ? -18.422 -28.703 -3.779 1 94.06 456 PRO A N 1
ATOM 3421 C CA . PRO A 1 456 ? -17.406 -27.719 -3.424 1 94.06 456 PRO A CA 1
ATOM 3422 C C . PRO A 1 456 ? -16.25 -28.312 -2.627 1 94.06 456 PRO A C 1
ATOM 3424 O O . PRO A 1 456 ? -15.078 -28 -2.889 1 94.06 456 PRO A O 1
ATOM 3427 N N . LEU A 1 457 ? -16.5 -29.172 -1.725 1 93.5 457 LEU A N 1
ATOM 3428 C CA . LEU A 1 457 ? -15.461 -29.781 -0.899 1 93.5 457 LEU A CA 1
ATOM 3429 C C . LEU A 1 457 ? -14.555 -30.672 -1.739 1 93.5 457 LEU A C 1
ATOM 3431 O O . LEU A 1 457 ? -13.336 -30.703 -1.528 1 93.5 457 LEU A O 1
ATOM 3435 N N . GLU A 1 458 ? -15.148 -31.422 -2.645 1 94.12 458 GLU A N 1
ATOM 3436 C CA . GLU A 1 458 ? -14.375 -32.281 -3.527 1 94.12 458 GLU A CA 1
ATOM 3437 C C . GLU A 1 458 ? -13.469 -31.469 -4.449 1 94.12 458 GLU A C 1
ATOM 3439 O O . GLU A 1 458 ? -12.336 -31.875 -4.727 1 94.12 458 GLU A O 1
ATOM 3444 N N . GLN A 1 459 ? -13.969 -30.375 -4.977 1 94.38 459 GLN A N 1
ATOM 3445 C CA . GLN A 1 459 ? -13.188 -29.469 -5.824 1 94.38 459 GLN A CA 1
ATOM 3446 C C . GLN A 1 459 ? -11.984 -28.922 -5.066 1 94.38 459 GLN A C 1
ATOM 3448 O O . GLN A 1 459 ? -10.859 -28.938 -5.578 1 94.38 459 GLN A O 1
ATOM 3453 N N . ILE A 1 460 ? -12.203 -28.5 -3.846 1 92.56 460 ILE A N 1
ATOM 3454 C CA . ILE A 1 460 ? -11.156 -27.891 -3.033 1 92.56 460 ILE A CA 1
ATOM 3455 C C . ILE A 1 460 ? -10.164 -28.953 -2.572 1 92.56 460 ILE A C 1
ATOM 3457 O O . ILE A 1 460 ? -8.961 -28.688 -2.494 1 92.56 460 ILE A O 1
ATOM 3461 N N . ALA A 1 461 ? -10.594 -30.172 -2.373 1 91.81 461 ALA A N 1
ATOM 3462 C CA . ALA A 1 461 ? -9.766 -31.266 -1.896 1 91.81 461 ALA A CA 1
ATOM 3463 C C . ALA A 1 461 ? -8.641 -31.578 -2.883 1 91.81 461 ALA A C 1
ATOM 3465 O O . ALA A 1 461 ? -7.578 -32.062 -2.492 1 91.81 461 ALA A O 1
ATOM 3466 N N . LYS A 1 462 ? -8.82 -31.25 -4.129 1 93.06 462 LYS A N 1
ATOM 3467 C CA . LYS A 1 462 ? -7.84 -31.516 -5.172 1 93.06 462 LYS A CA 1
ATOM 3468 C C . LYS A 1 462 ? -6.578 -30.688 -4.965 1 93.06 462 LYS A C 1
ATOM 3470 O O . LYS A 1 462 ? -5.531 -30.969 -5.555 1 93.06 462 LYS A O 1
ATOM 3475 N N . GLN A 1 463 ? -6.637 -29.672 -4.098 1 93 463 GLN A N 1
ATOM 3476 C CA . GLN A 1 463 ? -5.484 -28.781 -3.951 1 93 463 GLN A CA 1
ATOM 3477 C C . GLN A 1 463 ? -5.086 -28.625 -2.486 1 93 463 GLN A C 1
ATOM 3479 O O . GLN A 1 463 ? -4.406 -27.672 -2.115 1 93 463 GLN A O 1
ATOM 3484 N N . ILE A 1 464 ? -5.5 -29.531 -1.63 1 90.69 464 ILE A N 1
ATOM 3485 C CA . ILE A 1 464 ? -5.172 -29.422 -0.212 1 90.69 464 ILE A CA 1
ATOM 3486 C C . ILE A 1 464 ? -3.66 -29.516 -0.023 1 90.69 464 ILE A C 1
ATOM 3488 O O . ILE A 1 464 ? -3.016 -30.438 -0.513 1 90.69 464 ILE A O 1
ATOM 3492 N N . GLY A 1 465 ? -3.082 -28.484 0.61 1 92.44 465 GLY A N 1
ATOM 3493 C CA . GLY A 1 465 ? -1.669 -28.469 0.951 1 92.44 465 GLY A CA 1
ATOM 3494 C C . GLY A 1 465 ? -0.778 -28.109 -0.226 1 92.44 465 GLY A C 1
ATOM 3495 O O . GLY A 1 465 ? 0.44 -28 -0.076 1 92.44 465 GLY A O 1
ATOM 3496 N N . LEU A 1 466 ? -1.38 -27.875 -1.336 1 95.56 466 LEU A N 1
ATOM 3497 C CA . LEU A 1 466 ? -0.645 -27.734 -2.588 1 95.56 466 LEU A CA 1
ATOM 3498 C C . LEU A 1 466 ? 0.341 -26.578 -2.506 1 95.56 466 LEU A C 1
ATOM 3500 O O . LEU A 1 466 ? 1.458 -26.656 -3.021 1 95.56 466 LEU A O 1
ATOM 3504 N N . THR A 1 467 ? -0.039 -25.438 -1.861 1 96.38 467 THR A N 1
ATOM 3505 C CA . THR A 1 467 ? 0.761 -24.219 -1.891 1 96.38 467 THR A CA 1
ATOM 3506 C C . THR A 1 467 ? 1.482 -24 -0.562 1 96.38 467 THR A C 1
ATOM 3508 O O . THR A 1 467 ? 1.854 -22.891 -0.219 1 96.38 467 THR A O 1
ATOM 3511 N N . SER A 1 468 ? 1.705 -25.094 0.19 1 95.94 468 SER A N 1
ATOM 3512 C CA . SER A 1 468 ? 2.311 -24.984 1.514 1 95.94 468 SER A CA 1
ATOM 3513 C C . SER A 1 468 ? 3.725 -24.422 1.436 1 95.94 468 SER A C 1
ATOM 3515 O O . SER A 1 468 ? 4.156 -23.688 2.324 1 95.94 468 SER A O 1
ATOM 3517 N N . ASN A 1 469 ? 4.457 -24.734 0.353 1 97.75 469 ASN A N 1
ATOM 3518 C CA . ASN A 1 469 ? 5.836 -24.281 0.225 1 97.75 469 ASN A CA 1
ATOM 3519 C C . ASN A 1 469 ? 5.934 -23.031 -0.654 1 97.75 469 ASN A C 1
ATOM 3521 O O . ASN A 1 469 ? 6.984 -22.391 -0.712 1 97.75 469 ASN A O 1
ATOM 3525 N N . THR A 1 470 ? 4.871 -22.656 -1.332 1 98.38 470 THR A N 1
ATOM 3526 C CA . THR A 1 470 ? 4.957 -21.516 -2.242 1 98.38 470 THR A CA 1
ATOM 3527 C C . THR A 1 470 ? 4.379 -20.25 -1.593 1 98.38 470 THR A C 1
ATOM 3529 O O . THR A 1 470 ? 4.992 -19.188 -1.639 1 98.38 470 THR A O 1
ATOM 3532 N N . ALA A 1 471 ? 3.277 -20.359 -0.823 1 97.69 471 ALA A N 1
ATOM 3533 C CA . ALA A 1 471 ? 2.51 -19.234 -0.294 1 97.69 471 ALA A CA 1
ATOM 3534 C C . ALA A 1 471 ? 3.355 -18.391 0.653 1 97.69 471 ALA A C 1
ATOM 3536 O O . ALA A 1 471 ? 3.264 -17.156 0.647 1 97.69 471 ALA A O 1
ATOM 3537 N N . PRO A 1 472 ? 4.262 -19.062 1.462 1 97.94 472 PRO A N 1
ATOM 3538 C CA . PRO A 1 472 ? 5.039 -18.25 2.41 1 97.94 472 PRO A CA 1
ATOM 3539 C C . PRO A 1 472 ? 5.871 -17.172 1.726 1 97.94 472 PRO A C 1
ATOM 3541 O O . PRO A 1 472 ? 6.02 -16.078 2.264 1 97.94 472 PRO A O 1
ATOM 3544 N N . PHE A 1 473 ? 6.336 -17.422 0.544 1 98.81 473 PHE A N 1
ATOM 3545 C CA . PHE A 1 473 ? 7.266 -16.516 -0.117 1 98.81 473 PHE A CA 1
ATOM 3546 C C . PHE A 1 473 ? 6.52 -15.367 -0.782 1 98.81 473 PHE A C 1
ATOM 3548 O O . PHE A 1 473 ? 7.125 -14.359 -1.142 1 98.81 473 PHE A O 1
ATOM 3555 N N . ASN A 1 474 ? 5.164 -15.5 -0.99 1 98.44 474 ASN A N 1
ATOM 3556 C CA . ASN A 1 474 ? 4.375 -14.352 -1.43 1 98.44 474 ASN A CA 1
ATOM 3557 C C . ASN A 1 474 ? 4.262 -13.297 -0.332 1 98.44 474 ASN A C 1
ATOM 3559 O O . ASN A 1 474 ? 4.297 -12.102 -0.611 1 98.44 474 ASN A O 1
ATOM 3563 N N . GLN A 1 475 ? 4.184 -13.734 0.913 1 96.88 475 GLN A N 1
ATOM 3564 C CA . GLN A 1 475 ? 4.121 -12.797 2.033 1 96.88 475 GLN A CA 1
ATOM 3565 C C . GLN A 1 475 ? 5.496 -12.211 2.334 1 96.88 475 GLN A C 1
ATOM 3567 O O . GLN A 1 475 ? 5.609 -11.031 2.688 1 96.88 475 GLN A O 1
ATOM 3572 N N . SER A 1 476 ? 6.516 -13.086 2.166 1 98.38 476 SER A N 1
ATOM 3573 C CA . SER A 1 476 ? 7.844 -12.578 2.492 1 98.38 476 SER A CA 1
ATOM 3574 C C . SER A 1 476 ? 8.398 -11.711 1.367 1 98.38 476 SER A C 1
ATOM 3576 O O . SER A 1 476 ? 9.289 -10.891 1.592 1 98.38 476 SER A O 1
ATOM 3578 N N . GLY A 1 477 ? 7.969 -11.914 0.111 1 98.56 477 GLY A N 1
ATOM 3579 C CA . GLY A 1 477 ? 8.312 -11.062 -1.013 1 98.56 477 GLY A CA 1
ATOM 3580 C C . GLY A 1 477 ? 9.578 -11.492 -1.725 1 98.56 477 GLY A C 1
ATOM 3581 O O . GLY A 1 477 ? 9.977 -10.875 -2.719 1 98.56 477 GLY A O 1
ATOM 3582 N N . HIS A 1 478 ? 10.227 -12.578 -1.333 1 98.94 478 HIS A N 1
ATOM 3583 C CA . HIS A 1 478 ? 11.5 -13.023 -1.89 1 98.94 478 HIS A CA 1
ATOM 3584 C C . HIS A 1 478 ? 11.328 -13.547 -3.314 1 98.94 478 HIS A C 1
ATOM 3586 O O . HIS A 1 478 ? 10.266 -14.062 -3.664 1 98.94 478 HIS A O 1
ATOM 3592 N N . PRO A 1 479 ? 12.352 -13.391 -4.145 1 98.94 479 PRO A N 1
ATOM 3593 C CA . PRO A 1 479 ? 12.297 -14.016 -5.465 1 98.94 479 PRO A CA 1
ATOM 3594 C C . PRO A 1 479 ? 12.438 -15.539 -5.402 1 98.94 479 PRO A C 1
ATOM 3596 O O . PRO A 1 479 ? 13.289 -16.047 -4.664 1 98.94 479 PRO A O 1
ATOM 3599 N N . VAL A 1 480 ? 11.594 -16.203 -6.164 1 99 480 VAL A N 1
ATOM 3600 C CA . VAL A 1 480 ? 11.578 -17.672 -6.145 1 99 480 VAL A CA 1
ATOM 3601 C C . VAL A 1 480 ? 11.375 -18.203 -7.559 1 99 480 VAL A C 1
ATOM 3603 O O . VAL A 1 480 ? 10.398 -17.859 -8.227 1 99 480 VAL A O 1
ATOM 3606 N N . LEU A 1 481 ? 12.297 -19.047 -7.969 1 99 481 LEU A N 1
ATOM 3607 C CA . LEU A 1 481 ? 12.195 -19.703 -9.266 1 99 481 LEU A CA 1
ATOM 3608 C C . LEU A 1 481 ? 11.852 -21.188 -9.094 1 99 481 LEU A C 1
ATOM 3610 O O . LEU A 1 481 ? 12.445 -21.875 -8.258 1 99 481 LEU A O 1
ATOM 3614 N N . ALA A 1 482 ? 10.812 -21.625 -9.812 1 98.94 482 ALA A N 1
ATOM 3615 C CA . ALA A 1 482 ? 10.484 -23.047 -9.891 1 98.94 482 ALA A CA 1
ATOM 3616 C C . ALA A 1 482 ? 11.062 -23.672 -11.156 1 98.94 482 ALA A C 1
ATOM 3618 O O . ALA A 1 482 ? 10.938 -23.109 -12.25 1 98.94 482 ALA A O 1
ATOM 3619 N N . MET A 1 483 ? 11.711 -24.812 -11.023 1 98.88 483 MET A N 1
ATOM 3620 C CA . MET A 1 483 ? 12.281 -25.5 -12.172 1 98.88 483 MET A CA 1
ATOM 3621 C C . MET A 1 483 ? 12.07 -27 -12.062 1 98.88 483 MET A C 1
ATOM 3623 O O . MET A 1 483 ? 12.078 -27.562 -10.961 1 98.88 483 MET A O 1
ATOM 3627 N N . PRO A 1 484 ? 11.852 -27.688 -13.156 1 98.88 484 PRO A N 1
ATOM 3628 C CA . PRO A 1 484 ? 11.656 -29.141 -13.125 1 98.88 484 PRO A CA 1
ATOM 3629 C C . PRO A 1 484 ? 12.938 -29.906 -12.781 1 98.88 484 PRO A C 1
ATOM 3631 O O . PRO A 1 484 ? 14.023 -29.516 -13.219 1 98.88 484 PRO A O 1
ATOM 3634 N N . ILE A 1 485 ? 12.766 -31.016 -12.016 1 98.81 485 ILE A N 1
ATOM 3635 C CA . ILE A 1 485 ? 13.961 -31.703 -11.531 1 98.81 485 ILE A CA 1
ATOM 3636 C C . ILE A 1 485 ? 13.789 -33.219 -11.695 1 98.81 485 ILE A C 1
ATOM 3638 O O . ILE A 1 485 ? 14.664 -34 -11.312 1 98.81 485 ILE A O 1
ATOM 3642 N N . GLY A 1 486 ? 12.664 -33.594 -12.156 1 98.56 486 GLY A N 1
ATOM 3643 C CA . GLY A 1 486 ? 12.414 -35 -12.344 1 98.56 486 GLY A CA 1
ATOM 3644 C C . GLY A 1 486 ? 10.977 -35.312 -12.719 1 98.56 486 GLY A C 1
ATOM 3645 O O . GLY A 1 486 ? 10.18 -34.406 -12.953 1 98.56 486 GLY A O 1
ATOM 3646 N N . MET A 1 487 ? 10.711 -36.625 -12.891 1 98.25 487 MET A N 1
ATOM 3647 C CA . MET A 1 487 ? 9.367 -37.125 -13.172 1 98.25 487 MET A CA 1
ATOM 3648 C C . MET A 1 487 ? 9 -38.281 -12.25 1 98.25 487 MET A C 1
ATOM 3650 O O . MET A 1 487 ? 9.859 -39.094 -11.906 1 98.25 487 MET A O 1
ATOM 3654 N N . LEU A 1 488 ? 7.785 -38.344 -11.844 1 98.38 488 LEU A N 1
ATOM 3655 C CA . LEU A 1 488 ? 7.293 -39.406 -10.992 1 98.38 488 LEU A CA 1
ATOM 3656 C C . LEU A 1 488 ? 5.969 -39.969 -11.523 1 98.38 488 LEU A C 1
ATOM 3658 O O . LEU A 1 488 ? 5.164 -39.219 -12.078 1 98.38 488 LEU A O 1
ATOM 3662 N N . PRO A 1 489 ? 5.684 -41.25 -11.336 1 97.75 489 PRO A N 1
ATOM 3663 C CA . PRO A 1 489 ? 4.395 -41.812 -11.742 1 97.75 489 PRO A CA 1
ATOM 3664 C C . PRO A 1 489 ? 3.227 -41.25 -10.938 1 97.75 489 PRO A C 1
ATOM 3666 O O . PRO A 1 489 ? 3.365 -40.969 -9.742 1 97.75 489 PRO A O 1
ATOM 3669 N N . VAL A 1 490 ? 2.133 -41.094 -11.633 1 97.62 490 VAL A N 1
ATOM 3670 C CA . VAL A 1 490 ? 0.919 -40.656 -10.953 1 97.62 490 VAL A CA 1
ATOM 3671 C C . VAL A 1 490 ? 0.378 -41.781 -10.078 1 97.62 490 VAL A C 1
ATOM 3673 O O . VAL A 1 490 ? 0.626 -42.938 -10.336 1 97.62 490 VAL A O 1
ATOM 3676 N N . LEU A 1 491 ? -0.344 -41.344 -9.031 1 95.06 491 LEU A N 1
ATOM 3677 C CA . LEU A 1 491 ? -0.88 -42.312 -8.086 1 95.06 491 LEU A CA 1
ATOM 3678 C C . LEU A 1 491 ? -2.4 -42.375 -8.18 1 95.06 491 LEU A C 1
ATOM 3680 O O . LEU A 1 491 ? -3.025 -43.25 -7.566 1 95.06 491 LEU A O 1
ATOM 3684 N N . GLU A 1 492 ? -3.035 -41.469 -8.891 1 95.56 492 GLU A N 1
ATOM 3685 C CA . GLU A 1 492 ? -4.484 -41.438 -9.07 1 95.56 492 GLU A CA 1
ATOM 3686 C C . GLU A 1 492 ? -4.855 -40.969 -10.469 1 95.56 492 GLU A C 1
ATOM 3688 O O . GLU A 1 492 ? -3.99 -40.531 -11.234 1 95.56 492 GLU A O 1
ATOM 3693 N N . GLY A 1 493 ? -6.156 -41.188 -10.797 1 95.38 493 GLY A N 1
ATOM 3694 C CA . GLY A 1 493 ? -6.648 -40.688 -12.07 1 95.38 493 GLY A CA 1
ATOM 3695 C C . GLY A 1 493 ? -6.473 -41.656 -13.211 1 95.38 493 GLY A C 1
ATOM 3696 O O . GLY A 1 493 ? -6.172 -42.844 -12.984 1 95.38 493 GLY A O 1
ATOM 3697 N N . PRO A 1 494 ? -6.727 -41.25 -14.383 1 95.38 494 PRO A N 1
ATOM 3698 C CA . PRO A 1 494 ? -6.871 -42.125 -15.531 1 95.38 494 PRO A CA 1
ATOM 3699 C C . PRO A 1 494 ? -5.535 -42.719 -16 1 95.38 494 PRO A C 1
ATOM 3701 O O . PRO A 1 494 ? -5.512 -43.688 -16.75 1 95.38 494 PRO A O 1
ATOM 3704 N N . GLY A 1 495 ? -4.457 -42.219 -15.602 1 96.25 495 GLY A N 1
ATOM 3705 C CA . GLY A 1 495 ? -3.172 -42.625 -16.156 1 96.25 495 GLY A CA 1
ATOM 3706 C C . GLY A 1 495 ? -2.402 -43.562 -15.258 1 96.25 495 GLY A C 1
ATOM 3707 O O . GLY A 1 495 ? -1.237 -43.875 -15.523 1 96.25 495 GLY A O 1
ATOM 3708 N N . VAL A 1 496 ? -3.01 -44.094 -14.148 1 97.06 496 VAL A N 1
ATOM 3709 C CA . VAL A 1 496 ? -2.307 -44.906 -13.164 1 97.06 496 VAL A CA 1
ATOM 3710 C C . VAL A 1 496 ? -1.869 -46.219 -13.812 1 97.06 496 VAL A C 1
ATOM 3712 O O . VAL A 1 496 ? -0.708 -46.625 -13.695 1 97.06 496 VAL A O 1
ATOM 3715 N N . GLU A 1 497 ? -2.734 -46.906 -14.5 1 96.75 497 GLU A N 1
ATOM 3716 C CA . GLU A 1 497 ? -2.459 -48.219 -15.086 1 96.75 497 GLU A CA 1
ATOM 3717 C C . GLU A 1 497 ? -1.414 -48.094 -16.188 1 96.75 497 GLU A C 1
ATOM 3719 O O . GLU A 1 497 ? -0.633 -49.031 -16.406 1 96.75 497 GLU A O 1
ATOM 3724 N N . GLU A 1 498 ? -1.399 -47 -16.844 1 96.62 498 GLU A N 1
ATOM 3725 C CA . GLU A 1 498 ? -0.47 -46.781 -17.953 1 96.62 498 GLU A CA 1
ATOM 3726 C C . GLU A 1 498 ? 0.896 -46.344 -17.453 1 96.62 498 GLU A C 1
ATOM 3728 O O . GLU A 1 498 ? 1.845 -46.219 -18.234 1 96.62 498 GLU A O 1
ATOM 3733 N N . GLY A 1 499 ? 0.988 -46.094 -16.203 1 96.31 499 GLY A N 1
ATOM 3734 C CA . GLY A 1 499 ? 2.256 -45.656 -15.625 1 96.31 499 GLY A CA 1
ATOM 3735 C C . GLY A 1 499 ? 2.662 -44.25 -16.047 1 96.31 499 GLY A C 1
ATOM 3736 O O . GLY A 1 499 ? 3.85 -43.969 -16.234 1 96.31 499 GLY A O 1
ATOM 3737 N N . ILE A 1 500 ? 1.716 -43.406 -16.25 1 97.19 500 ILE A N 1
ATOM 3738 C CA . ILE A 1 500 ? 1.982 -42 -16.656 1 97.19 500 ILE A CA 1
ATOM 3739 C C . ILE A 1 500 ? 2.854 -41.344 -15.609 1 97.19 500 ILE A C 1
ATOM 3741 O O . ILE A 1 500 ? 2.625 -41.5 -14.406 1 97.19 500 ILE A O 1
ATOM 3745 N N . LYS A 1 501 ? 3.896 -40.625 -16.047 1 98.25 501 LYS A N 1
ATOM 3746 C CA . LYS A 1 501 ? 4.758 -39.844 -15.164 1 98.25 501 LYS A CA 1
ATOM 3747 C C . LYS A 1 501 ? 4.562 -38.344 -15.383 1 98.25 501 LYS A C 1
ATOM 3749 O O . LYS A 1 501 ? 4.336 -37.906 -16.516 1 98.25 501 LYS A O 1
ATOM 3754 N N . LEU A 1 502 ? 4.578 -37.625 -14.344 1 98.56 502 LEU A N 1
ATOM 3755 C CA . LEU A 1 502 ? 4.426 -36.156 -14.391 1 98.56 502 LEU A CA 1
ATOM 3756 C C . LEU A 1 502 ? 5.598 -35.469 -13.703 1 98.56 502 LEU A C 1
ATOM 3758 O O . LEU A 1 502 ? 6.312 -36.094 -12.914 1 98.56 502 LEU A O 1
ATOM 3762 N N . PRO A 1 503 ? 5.801 -34.219 -14 1 98.75 503 PRO A N 1
ATOM 3763 C CA . PRO A 1 503 ? 6.988 -33.5 -13.531 1 98.75 503 PRO A CA 1
ATOM 3764 C C . PRO A 1 503 ? 6.98 -33.25 -12.023 1 98.75 503 PRO A C 1
ATOM 3766 O O . PRO A 1 503 ? 5.914 -33.094 -11.422 1 98.75 503 PRO A O 1
ATOM 3769 N N . VAL A 1 504 ? 8.18 -33.219 -11.477 1 98.5 504 VAL A N 1
ATOM 3770 C CA . VAL A 1 504 ? 8.5 -32.75 -10.133 1 98.5 504 VAL A CA 1
ATOM 3771 C C . VAL A 1 504 ? 9.391 -31.516 -10.219 1 98.5 504 VAL A C 1
ATOM 3773 O O . VAL A 1 504 ? 10.188 -31.391 -11.148 1 98.5 504 VAL A O 1
ATOM 3776 N N . SER A 1 505 ? 9.227 -30.609 -9.266 1 98.81 505 SER A N 1
ATOM 3777 C CA . SER A 1 505 ? 9.867 -29.297 -9.359 1 98.81 505 SER A CA 1
ATOM 3778 C C . SER A 1 505 ? 10.492 -28.891 -8.031 1 98.81 505 SER A C 1
ATOM 3780 O O . SER A 1 505 ? 10.055 -29.344 -6.965 1 98.81 505 SER A O 1
ATOM 3782 N N . MET A 1 506 ? 11.531 -28.109 -8.055 1 98.88 506 MET A N 1
ATOM 3783 C CA . MET A 1 506 ? 12.102 -27.5 -6.855 1 98.88 506 MET A CA 1
ATOM 3784 C C . MET A 1 506 ? 12.102 -25.984 -6.965 1 98.88 506 MET A C 1
ATOM 3786 O O . MET A 1 506 ? 12.055 -25.438 -8.07 1 98.88 506 MET A O 1
ATOM 3790 N N . GLN A 1 507 ? 12.117 -25.312 -5.797 1 98.94 507 GLN A N 1
ATOM 3791 C CA . GLN A 1 507 ? 12.203 -23.859 -5.715 1 98.94 507 GLN A CA 1
ATOM 3792 C C . GLN A 1 507 ? 13.617 -23.406 -5.371 1 98.94 507 GLN A C 1
ATOM 3794 O O . GLN A 1 507 ? 14.281 -24.016 -4.535 1 98.94 507 GLN A O 1
ATOM 3799 N N . VAL A 1 508 ? 14.094 -22.406 -6.086 1 99 508 VAL A N 1
ATOM 3800 C CA . VAL A 1 508 ? 15.336 -21.688 -5.82 1 99 508 VAL A CA 1
ATOM 3801 C C . VAL A 1 508 ? 15.008 -20.281 -5.293 1 99 508 VAL A C 1
ATOM 3803 O O . VAL A 1 508 ? 14.516 -19.438 -6.035 1 99 508 VAL A O 1
ATOM 3806 N N . ILE A 1 509 ? 15.289 -20.016 -3.98 1 98.94 509 ILE A N 1
ATOM 3807 C CA . ILE A 1 509 ? 14.883 -18.797 -3.301 1 98.94 509 ILE A CA 1
ATOM 3808 C C . ILE A 1 509 ? 16.094 -17.906 -3.039 1 98.94 509 ILE A C 1
ATOM 3810 O O . ILE A 1 509 ? 17.109 -18.391 -2.521 1 98.94 509 ILE A O 1
ATOM 3814 N N . GLY A 1 510 ? 16.062 -16.656 -3.447 1 98.94 510 GLY A N 1
ATOM 3815 C CA . GLY A 1 510 ? 17.172 -15.742 -3.252 1 98.94 510 GLY A CA 1
ATOM 3816 C C . GLY A 1 510 ? 16.828 -14.57 -2.354 1 98.94 510 GLY A C 1
ATOM 3817 O O . GLY A 1 510 ? 15.727 -14.508 -1.806 1 98.94 510 GLY A O 1
ATOM 3818 N N . LYS A 1 511 ? 17.859 -13.656 -2.121 1 98.69 511 LYS A N 1
ATOM 3819 C CA . LYS A 1 511 ? 17.688 -12.414 -1.381 1 98.69 511 LYS A CA 1
ATOM 3820 C C . LYS A 1 511 ? 16.828 -11.422 -2.16 1 98.69 511 LYS A C 1
ATOM 3822 O O . LYS A 1 511 ? 16.719 -11.516 -3.385 1 98.69 511 LYS A O 1
ATOM 3827 N N . TRP A 1 512 ? 16.141 -10.516 -1.385 1 98.25 512 TRP A N 1
ATOM 3828 C CA . TRP A 1 512 ? 15.477 -9.406 -2.062 1 98.25 512 TRP A CA 1
ATOM 3829 C C . TRP A 1 512 ? 16.422 -8.719 -3.043 1 98.25 512 TRP A C 1
ATOM 3831 O O . TRP A 1 512 ? 17.547 -8.383 -2.691 1 98.25 512 TRP A O 1
ATOM 3841 N N . TRP A 1 513 ? 15.906 -8.602 -4.367 1 98.06 513 TRP A N 1
ATOM 3842 C CA . TRP A 1 513 ? 16.562 -7.867 -5.445 1 98.06 513 TRP A CA 1
ATOM 3843 C C . TRP A 1 513 ? 17.719 -8.664 -6.02 1 98.06 513 TRP A C 1
ATOM 3845 O O . TRP A 1 513 ? 18.5 -8.141 -6.824 1 98.06 513 TRP A O 1
ATOM 3855 N N . ASP A 1 514 ? 17.875 -9.922 -5.605 1 98.38 514 ASP A N 1
ATOM 3856 C CA . ASP A 1 514 ? 18.969 -10.734 -6.129 1 98.38 514 ASP A CA 1
ATOM 3857 C C . ASP A 1 514 ? 18.453 -11.82 -7.066 1 98.38 514 ASP A C 1
ATOM 3859 O O . ASP A 1 514 ? 18.734 -13.008 -6.867 1 98.38 514 ASP A O 1
ATOM 3863 N N . GLU A 1 515 ? 17.766 -11.406 -8.055 1 98.88 515 GLU A N 1
ATOM 3864 C CA . GLU A 1 515 ? 17.328 -12.344 -9.086 1 98.88 515 GLU A CA 1
ATOM 3865 C C . GLU A 1 515 ? 18.516 -12.945 -9.828 1 98.88 515 GLU A C 1
ATOM 3867 O O . GLU A 1 515 ? 18.453 -14.102 -10.266 1 98.88 515 GLU A O 1
ATOM 3872 N N . VAL A 1 516 ? 19.625 -12.203 -9.922 1 98.75 516 VAL A N 1
ATOM 3873 C CA . VAL A 1 516 ? 20.812 -12.719 -10.594 1 98.75 516 VAL A CA 1
ATOM 3874 C C . VAL A 1 516 ? 21.281 -14 -9.906 1 98.75 516 VAL A C 1
ATOM 3876 O O . VAL A 1 516 ? 21.547 -15.008 -10.57 1 98.75 516 VAL A O 1
ATOM 3879 N N . GLY A 1 517 ? 21.359 -13.938 -8.555 1 98.75 517 GLY A N 1
ATOM 3880 C CA . GLY A 1 517 ? 21.766 -15.125 -7.82 1 98.75 517 GLY A CA 1
ATOM 3881 C C . GLY A 1 517 ? 20.828 -16.312 -8.023 1 98.75 517 GLY A C 1
ATOM 3882 O O . GLY A 1 517 ? 21.281 -17.438 -8.18 1 98.75 517 GLY A O 1
ATOM 3883 N N . VAL A 1 518 ? 19.562 -16.078 -8.055 1 98.94 518 VAL A N 1
ATOM 3884 C CA . VAL A 1 518 ? 18.562 -17.109 -8.281 1 98.94 518 VAL A CA 1
ATOM 3885 C C . VAL A 1 518 ? 18.75 -17.734 -9.664 1 98.94 518 VAL A C 1
ATOM 3887 O O . VAL A 1 518 ? 18.781 -18.953 -9.797 1 98.94 518 VAL A O 1
ATOM 3890 N N . PHE A 1 519 ? 18.922 -16.875 -10.688 1 98.94 519 PHE A N 1
ATOM 3891 C CA . PHE A 1 519 ? 19.078 -17.344 -12.055 1 98.94 519 PHE A CA 1
ATOM 3892 C C . PHE A 1 519 ? 20.375 -18.125 -12.211 1 98.94 519 PHE A C 1
ATOM 3894 O O . PHE A 1 519 ? 20.438 -19.125 -12.93 1 98.94 519 PHE A O 1
ATOM 3901 N N . GLU A 1 520 ? 21.469 -17.656 -11.586 1 98.88 520 GLU A N 1
ATOM 3902 C CA . GLU A 1 520 ? 22.75 -18.344 -11.68 1 98.88 520 GLU A CA 1
ATOM 3903 C C . GLU A 1 520 ? 22.656 -19.766 -11.133 1 98.88 520 GLU A C 1
ATOM 3905 O O . GLU A 1 520 ? 23.125 -20.719 -11.766 1 98.88 520 GLU A O 1
ATOM 3910 N N . ALA A 1 521 ? 22.031 -19.891 -9.977 1 98.88 521 ALA A N 1
ATOM 3911 C CA . ALA A 1 521 ? 21.859 -21.203 -9.367 1 98.88 521 ALA A CA 1
ATOM 3912 C C . ALA A 1 521 ? 21.031 -22.125 -10.266 1 98.88 521 ALA A C 1
ATOM 3914 O O . ALA A 1 521 ? 21.406 -23.281 -10.492 1 98.88 521 ALA A O 1
ATOM 3915 N N . ALA A 1 522 ? 19.938 -21.641 -10.766 1 98.94 522 ALA A N 1
ATOM 3916 C CA . ALA A 1 522 ? 19.031 -22.438 -11.594 1 98.94 522 ALA A CA 1
ATOM 3917 C C . ALA A 1 522 ? 19.688 -22.797 -12.922 1 98.94 522 ALA A C 1
ATOM 3919 O O . ALA A 1 522 ? 19.594 -23.938 -13.383 1 98.94 522 ALA A O 1
ATOM 3920 N N . PHE A 1 523 ? 20.359 -21.844 -13.547 1 98.88 523 PHE A N 1
ATOM 3921 C CA . PHE A 1 523 ? 20.969 -22.047 -14.859 1 98.88 523 PHE A CA 1
ATOM 3922 C C . PHE A 1 523 ? 22.094 -23.062 -14.781 1 98.88 523 PHE A C 1
ATOM 3924 O O . PHE A 1 523 ? 22.219 -23.938 -15.648 1 98.88 523 PHE A O 1
ATOM 3931 N N . ALA A 1 524 ? 22.938 -22.922 -13.766 1 98.81 524 ALA A N 1
ATOM 3932 C CA . ALA A 1 524 ? 24.016 -23.891 -13.57 1 98.81 524 ALA A CA 1
ATOM 3933 C C . ALA A 1 524 ? 23.484 -25.312 -13.492 1 98.81 524 ALA A C 1
ATOM 3935 O O . ALA A 1 524 ? 24.047 -26.25 -14.07 1 98.81 524 ALA A O 1
ATOM 3936 N N . TRP A 1 525 ? 22.406 -25.484 -12.758 1 98.69 525 TRP A N 1
ATOM 3937 C CA . TRP A 1 525 ? 21.797 -26.797 -12.609 1 98.69 525 TRP A CA 1
ATOM 3938 C C . TRP A 1 525 ? 21.219 -27.297 -13.938 1 98.69 525 TRP A C 1
ATOM 3940 O O . TRP A 1 525 ? 21.469 -28.438 -14.336 1 98.69 525 TRP A O 1
ATOM 3950 N N . GLU A 1 526 ? 20.422 -26.453 -14.602 1 98.44 526 GLU A N 1
ATOM 3951 C CA . GLU A 1 526 ? 19.719 -26.797 -15.836 1 98.44 526 GLU A CA 1
ATOM 3952 C C . GLU A 1 526 ? 20.719 -27.234 -16.922 1 98.44 526 GLU A C 1
ATOM 3954 O O . GLU A 1 526 ? 20.438 -28.172 -17.672 1 98.44 526 GLU A O 1
ATOM 3959 N N . ARG A 1 527 ? 21.844 -26.609 -16.953 1 97.19 527 ARG A N 1
ATOM 3960 C CA . ARG A 1 527 ? 22.828 -26.859 -17.984 1 97.19 527 ARG A CA 1
ATOM 3961 C C . ARG A 1 527 ? 23.422 -28.266 -17.844 1 97.19 527 ARG A C 1
ATOM 3963 O O . ARG A 1 527 ? 23.781 -28.891 -18.844 1 97.19 527 ARG A O 1
ATOM 3970 N N . GLU A 1 528 ? 23.469 -28.812 -16.719 1 96.5 528 GLU A N 1
ATOM 3971 C CA . GLU A 1 528 ? 24.234 -30.031 -16.469 1 96.5 528 GLU A CA 1
ATOM 3972 C C . GLU A 1 528 ? 23.328 -31.234 -16.219 1 96.5 528 GLU A C 1
ATOM 3974 O O . GLU A 1 528 ? 23.797 -32.375 -16.141 1 96.5 528 GLU A O 1
ATOM 3979 N N . ASN A 1 529 ? 22.031 -30.938 -16.125 1 96.75 529 ASN A N 1
ATOM 3980 C CA . ASN A 1 529 ? 21.156 -32.031 -15.727 1 96.75 529 ASN A CA 1
ATOM 3981 C C . ASN A 1 529 ? 19.938 -32.125 -16.641 1 96.75 529 ASN A C 1
ATOM 3983 O O . ASN A 1 529 ? 19.359 -31.109 -17.031 1 96.75 529 ASN A O 1
ATOM 3987 N N . ASP A 1 530 ? 19.594 -33.344 -17.031 1 96.44 530 ASP A N 1
ATOM 3988 C CA . ASP A 1 530 ? 18.359 -33.656 -17.766 1 96.44 530 ASP A CA 1
ATOM 3989 C C . ASP A 1 530 ? 17.297 -34.188 -16.812 1 96.44 530 ASP A C 1
ATOM 3991 O O . ASP A 1 530 ? 17.25 -35.375 -16.531 1 96.44 530 ASP A O 1
ATOM 3995 N N . TRP A 1 531 ? 16.406 -33.344 -16.469 1 96.56 531 TRP A N 1
ATOM 3996 C CA . TRP A 1 531 ? 15.43 -33.688 -15.438 1 96.56 531 TRP A CA 1
ATOM 3997 C C . TRP A 1 531 ? 14.453 -34.75 -15.922 1 96.56 531 TRP A C 1
ATOM 3999 O O . TRP A 1 531 ? 13.891 -35.5 -15.125 1 96.56 531 TRP A O 1
ATOM 4009 N N . ARG A 1 532 ? 14.18 -34.844 -17.219 1 94.88 532 ARG A N 1
ATOM 4010 C CA . ARG A 1 532 ? 13.211 -35.812 -17.734 1 94.88 532 ARG A CA 1
ATOM 4011 C C . ARG A 1 532 ? 13.672 -37.219 -17.5 1 94.88 532 ARG A C 1
ATOM 4013 O O . ARG A 1 532 ? 12.852 -38.156 -17.406 1 94.88 532 ARG A O 1
ATOM 4020 N N . GLY A 1 533 ? 15.016 -37.344 -17.422 1 91.81 533 GLY A N 1
ATOM 4021 C CA . GLY A 1 533 ? 15.578 -38.656 -17.172 1 91.81 533 GLY A CA 1
ATOM 4022 C C . GLY A 1 533 ? 15.758 -38.969 -15.703 1 91.81 533 GLY A C 1
ATOM 4023 O O . GLY A 1 533 ? 16.125 -40.094 -15.344 1 91.81 533 GLY A O 1
ATOM 4024 N N . MET A 1 534 ? 15.5 -38.094 -14.914 1 88.38 534 MET A N 1
ATOM 4025 C CA . MET A 1 534 ? 15.695 -38.25 -13.477 1 88.38 534 MET A CA 1
ATOM 4026 C C . MET A 1 534 ? 14.422 -38.75 -12.805 1 88.38 534 MET A C 1
ATOM 4028 O O . MET A 1 534 ? 13.328 -38.312 -13.125 1 88.38 534 MET A O 1
ATOM 4032 N N . MET B 1 1 ? -6.227 -20.219 -3.926 1 59.94 1 MET B N 1
ATOM 4033 C CA . MET B 1 1 ? -6.508 -20.031 -2.504 1 59.94 1 MET B CA 1
ATOM 4034 C C . MET B 1 1 ? -6.48 -21.375 -1.772 1 59.94 1 MET B C 1
ATOM 4036 O O . MET B 1 1 ? -6.879 -22.391 -2.33 1 59.94 1 MET B O 1
ATOM 4040 N N . SER B 1 2 ? -5.629 -21.359 -0.824 1 66.5 2 SER B N 1
ATOM 4041 C CA . SER B 1 2 ? -5.113 -22.625 -0.295 1 66.5 2 SER B CA 1
ATOM 4042 C C . SER B 1 2 ? -5.887 -23.062 0.944 1 66.5 2 SER B C 1
ATOM 4044 O O . SER B 1 2 ? -6.312 -22.219 1.743 1 66.5 2 SER B O 1
ATOM 4046 N N . VAL B 1 3 ? -6.496 -24.172 0.864 1 75.56 3 VAL B N 1
ATOM 4047 C CA . VAL B 1 3 ? -6.98 -24.875 2.043 1 75.56 3 VAL B CA 1
ATOM 4048 C C . VAL B 1 3 ? -5.957 -25.938 2.465 1 75.56 3 VAL B C 1
ATOM 4050 O O . VAL B 1 3 ? -5.457 -26.688 1.63 1 75.56 3 VAL B O 1
ATOM 4053 N N . PHE B 1 4 ? -5.625 -25.953 3.697 1 77.81 4 PHE B N 1
ATOM 4054 C CA . PHE B 1 4 ? -4.5 -26.781 4.137 1 77.81 4 PHE B CA 1
ATOM 4055 C C . PHE B 1 4 ? -4.984 -27.953 4.965 1 77.81 4 PHE B C 1
ATOM 4057 O O . PHE B 1 4 ? -4.227 -28.891 5.223 1 77.81 4 PHE B O 1
ATOM 4064 N N . SER B 1 5 ? -6.238 -27.891 5.309 1 75.38 5 SER B N 1
ATOM 4065 C CA . SER B 1 5 ? -6.898 -29 5.988 1 75.38 5 SER B CA 1
ATOM 4066 C C . SER B 1 5 ? -8.406 -28.953 5.789 1 75.38 5 SER B C 1
ATOM 4068 O O . SER B 1 5 ? -8.969 -27.891 5.469 1 75.38 5 SER B O 1
ATOM 4070 N N . LEU B 1 6 ? -9.055 -30.109 5.863 1 80.75 6 LEU B N 1
ATOM 4071 C CA . LEU B 1 6 ? -10.508 -30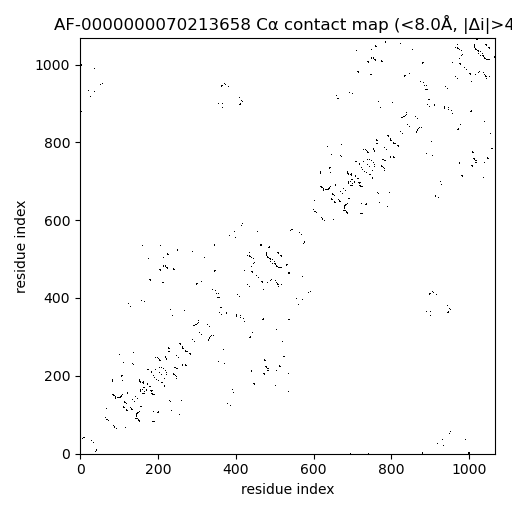.156 5.777 1 80.75 6 LEU B CA 1
ATOM 4072 C C . LEU B 1 6 ? -11.117 -30.578 7.105 1 80.75 6 LEU B C 1
ATOM 4074 O O . LEU B 1 6 ? -12.344 -30.672 7.23 1 80.75 6 LEU B O 1
ATOM 4078 N N . ASP B 1 7 ? -10.266 -30.703 8.07 1 84.25 7 ASP B N 1
ATOM 4079 C CA . ASP B 1 7 ? -10.75 -31.172 9.375 1 84.25 7 ASP B CA 1
ATOM 4080 C C . ASP B 1 7 ? -10.891 -30 10.352 1 84.25 7 ASP B C 1
ATOM 4082 O O . ASP B 1 7 ? -9.922 -29.297 10.641 1 84.25 7 ASP B O 1
ATOM 4086 N N . ALA B 1 8 ? -12.18 -29.859 10.859 1 84.81 8 ALA B N 1
ATOM 4087 C CA . ALA B 1 8 ? -12.453 -28.828 11.867 1 84.81 8 ALA B CA 1
ATOM 4088 C C . ALA B 1 8 ? -12.375 -29.422 13.273 1 84.81 8 ALA B C 1
ATOM 4090 O O . ALA B 1 8 ? -12.648 -30.609 13.477 1 84.81 8 ALA B O 1
ATOM 4091 N N . SER B 1 9 ? -12.039 -28.625 14.195 1 86.25 9 SER B N 1
ATOM 4092 C CA . SER B 1 9 ? -11.914 -29.062 15.586 1 86.25 9 SER B CA 1
ATOM 4093 C C . SER B 1 9 ? -13.281 -29.328 16.203 1 86.25 9 SER B C 1
ATOM 4095 O O . SER B 1 9 ? -14.297 -28.828 15.734 1 86.25 9 SER B O 1
ATOM 4097 N N . HIS B 1 10 ? -13.156 -30.172 17.266 1 87 10 HIS B N 1
ATOM 4098 C CA . HIS B 1 10 ? -14.359 -30.391 18.062 1 87 10 HIS B CA 1
ATOM 4099 C C . HIS B 1 10 ? -14.773 -29.125 18.797 1 87 10 HIS B C 1
ATOM 4101 O O . HIS B 1 10 ? -13.93 -28.422 19.359 1 87 10 HIS B O 1
ATOM 4107 N N . GLY B 1 11 ? -16.016 -28.781 18.75 1 87.88 11 GLY B N 1
ATOM 4108 C CA . GLY B 1 11 ? -16.5 -27.594 19.438 1 87.88 11 GLY B CA 1
ATOM 4109 C C . GLY B 1 11 ? -16.453 -26.344 18.578 1 87.88 11 GLY B C 1
ATOM 4110 O O . GLY B 1 11 ? -16.688 -25.234 19.078 1 87.88 11 GLY B O 1
ATOM 4111 N N . ASN B 1 12 ? -16.078 -26.5 17.297 1 91.69 12 ASN B N 1
ATOM 4112 C CA . ASN B 1 12 ? -16.094 -25.359 16.375 1 91.69 12 ASN B CA 1
ATOM 4113 C C . ASN B 1 12 ? -17.438 -24.656 16.375 1 91.69 12 ASN B C 1
ATOM 4115 O O . ASN B 1 12 ? -18.484 -25.297 16.312 1 91.69 12 ASN B O 1
ATOM 4119 N N . PRO B 1 13 ? -17.422 -23.344 16.516 1 93.19 13 PRO B N 1
ATOM 4120 C CA . PRO B 1 13 ? -18.688 -22.609 16.703 1 93.19 13 PRO B CA 1
ATOM 4121 C C . PRO B 1 13 ? -19.453 -22.406 15.406 1 93.19 13 PRO B C 1
ATOM 4123 O O . PRO B 1 13 ? -20.578 -21.922 15.422 1 93.19 13 PRO B O 1
ATOM 4126 N N . VAL B 1 14 ? -18.875 -22.719 14.242 1 95.38 14 VAL B N 1
ATOM 4127 C CA . VAL B 1 14 ? -19.516 -22.453 12.953 1 95.38 14 VAL B CA 1
ATOM 4128 C C . VAL B 1 14 ? -20.656 -23.438 12.727 1 95.38 14 VAL B C 1
ATOM 4130 O O . VAL B 1 14 ? -20.469 -24.641 12.727 1 95.38 14 VAL B O 1
ATOM 4133 N N . THR B 1 15 ? -21.875 -22.938 12.57 1 95.19 15 THR B N 1
ATOM 4134 C CA . THR B 1 15 ? -23.062 -23.734 12.305 1 95.19 15 THR B CA 1
ATOM 4135 C C . THR B 1 15 ? -23.656 -23.375 10.945 1 95.19 15 THR B C 1
ATOM 4137 O O . THR B 1 15 ? -23.156 -22.484 10.258 1 95.19 15 THR B O 1
ATOM 4140 N N . LYS B 1 16 ? -24.688 -24.109 10.555 1 94.25 16 LYS B N 1
ATOM 4141 C CA . LYS B 1 16 ? -25.406 -23.781 9.328 1 94.25 16 LYS B CA 1
ATOM 4142 C C . LYS B 1 16 ? -26.078 -22.422 9.438 1 94.25 16 LYS B C 1
ATOM 4144 O O . LYS B 1 16 ? -26.188 -21.703 8.445 1 94.25 16 LYS B O 1
ATOM 4149 N N . GLU B 1 17 ? -26.484 -22.062 10.625 1 94.81 17 GLU B N 1
ATOM 4150 C CA . GLU B 1 17 ? -27.078 -20.75 10.852 1 94.81 17 GLU B CA 1
ATOM 4151 C C . GLU B 1 17 ? -26.062 -19.641 10.625 1 94.81 17 GLU B C 1
ATOM 4153 O O . GLU B 1 17 ? -26.406 -18.578 10.109 1 94.81 17 GLU B O 1
ATOM 4158 N N . THR B 1 18 ? -24.828 -19.891 11.07 1 96.19 18 THR B N 1
ATOM 4159 C CA . THR B 1 18 ? -23.75 -18.953 10.812 1 96.19 18 THR B CA 1
ATOM 4160 C C . THR B 1 18 ? -23.594 -18.703 9.312 1 96.19 18 THR B C 1
ATOM 4162 O O . THR B 1 18 ? -23.484 -17.547 8.875 1 96.19 18 THR B O 1
ATOM 4165 N N . LEU B 1 19 ? -23.578 -19.781 8.57 1 96.12 19 LEU B N 1
ATOM 4166 C CA . LEU B 1 19 ? -23.453 -19.703 7.121 1 96.12 19 LEU B CA 1
ATOM 4167 C C . LEU B 1 19 ? -24.625 -18.938 6.512 1 96.12 19 LEU B C 1
ATOM 4169 O O . LEU B 1 19 ? -24.422 -18.078 5.645 1 96.12 19 LEU B O 1
ATOM 4173 N N . GLU B 1 20 ? -25.844 -19.203 6.922 1 95.94 20 GLU B N 1
ATOM 4174 C CA . GLU B 1 20 ? -27.047 -18.562 6.398 1 95.94 20 GLU B CA 1
ATOM 4175 C C . GLU B 1 20 ? -27.047 -17.062 6.699 1 95.94 20 GLU B C 1
ATOM 4177 O O . GLU B 1 20 ? -27.469 -16.25 5.871 1 95.94 20 GLU B O 1
ATOM 4182 N N . ALA B 1 21 ? -26.625 -16.719 7.859 1 95.88 21 ALA B N 1
ATOM 4183 C CA . ALA B 1 21 ? -26.531 -15.312 8.227 1 95.88 21 ALA B CA 1
ATOM 4184 C C . ALA B 1 21 ? -25.562 -14.562 7.312 1 95.88 21 ALA B C 1
ATOM 4186 O O . ALA B 1 21 ? -25.828 -13.43 6.91 1 95.88 21 ALA B O 1
ATOM 4187 N N . LEU B 1 22 ? -24.422 -15.133 7.023 1 96.5 22 LEU B N 1
ATOM 4188 C CA . LEU B 1 22 ? -23.453 -14.523 6.117 1 96.5 22 LEU B CA 1
ATOM 4189 C C . LEU B 1 22 ? -24.047 -14.352 4.723 1 96.5 22 LEU B C 1
ATOM 4191 O O . LEU B 1 22 ? -23.875 -13.305 4.102 1 96.5 22 LEU B O 1
ATOM 4195 N N . CYS B 1 23 ? -24.719 -15.398 4.191 1 97 23 CYS B N 1
ATOM 4196 C CA . CYS B 1 23 ? -25.359 -15.328 2.883 1 97 23 CYS B CA 1
ATOM 4197 C C . CYS B 1 23 ? -26.391 -14.203 2.84 1 97 23 CYS B C 1
ATOM 4199 O O . CYS B 1 23 ? -26.469 -13.461 1.858 1 97 23 CYS B O 1
ATOM 4201 N N . SER B 1 24 ? -27.172 -14.078 3.914 1 96 24 SER B N 1
ATOM 4202 C CA . SER B 1 24 ? -28.156 -13 4.008 1 96 24 SER B CA 1
ATOM 4203 C C . SER B 1 24 ? -27.5 -11.633 3.914 1 96 24 SER B C 1
ATOM 4205 O O . SER B 1 24 ? -28 -10.742 3.225 1 96 24 SER B O 1
ATOM 4207 N N . GLN B 1 25 ? -26.422 -11.445 4.586 1 93.69 25 GLN B N 1
ATOM 4208 C CA . GLN B 1 25 ? -25.703 -10.18 4.566 1 93.69 25 GLN B CA 1
ATOM 4209 C C . GLN B 1 25 ? -25.156 -9.875 3.178 1 93.69 25 GLN B C 1
ATOM 4211 O O . GLN B 1 25 ? -25.078 -8.719 2.771 1 93.69 25 GLN B O 1
ATOM 4216 N N . LEU B 1 26 ? -24.75 -10.898 2.43 1 94.94 26 LEU B N 1
ATOM 4217 C CA . LEU B 1 26 ? -24.219 -10.742 1.081 1 94.94 26 LEU B CA 1
ATOM 4218 C C . LEU B 1 26 ? -25.344 -10.586 0.066 1 94.94 26 LEU B C 1
ATOM 4220 O O . LEU B 1 26 ? -25.094 -10.227 -1.089 1 94.94 26 LEU B O 1
ATOM 4224 N N . GLY B 1 27 ? -26.562 -10.875 0.464 1 94.94 27 GLY B N 1
ATOM 4225 C CA . GLY B 1 27 ? -27.719 -10.797 -0.422 1 94.94 27 GLY B CA 1
ATOM 4226 C C . GLY B 1 27 ? -27.812 -11.953 -1.396 1 94.94 27 GLY B C 1
ATOM 4227 O O . GLY B 1 27 ? -28.25 -11.781 -2.533 1 94.94 27 GLY B O 1
ATOM 4228 N N . VAL B 1 28 ? -27.266 -13.133 -0.992 1 96.94 28 VAL B N 1
ATOM 4229 C CA . VAL B 1 28 ? -27.234 -14.281 -1.888 1 96.94 28 VAL B CA 1
ATOM 4230 C C . VAL B 1 28 ? -27.719 -15.523 -1.146 1 96.94 28 VAL B C 1
ATOM 4232 O O . VAL B 1 28 ? -27.938 -15.484 0.067 1 96.94 28 VAL B O 1
ATOM 4235 N N . ASN B 1 29 ? -27.953 -16.625 -1.937 1 95.88 29 ASN B N 1
ATOM 4236 C CA . ASN B 1 29 ? -28.328 -17.922 -1.396 1 95.88 29 ASN B CA 1
ATOM 4237 C C . ASN B 1 29 ? -27.406 -19.031 -1.91 1 95.88 29 ASN B C 1
ATOM 4239 O O . ASN B 1 29 ? -26.906 -18.953 -3.033 1 95.88 29 ASN B O 1
ATOM 4243 N N . ILE B 1 30 ? -27.156 -19.953 -1.061 1 94.75 30 ILE B N 1
ATOM 4244 C CA . ILE B 1 30 ? -26.422 -21.156 -1.446 1 94.75 30 ILE B CA 1
ATOM 4245 C C . ILE B 1 30 ? -27.375 -22.328 -1.578 1 94.75 30 ILE B C 1
ATOM 4247 O O . ILE B 1 30 ? -28.297 -22.484 -0.785 1 94.75 30 ILE B O 1
ATOM 4251 N N . ASP B 1 31 ? -27.125 -23.156 -2.521 1 93.12 31 ASP B N 1
ATOM 4252 C CA . ASP B 1 31 ? -27.906 -24.375 -2.691 1 93.12 31 ASP B CA 1
ATOM 4253 C C . ASP B 1 31 ? -27.828 -25.25 -1.446 1 93.12 31 ASP B C 1
ATOM 4255 O O . ASP B 1 31 ? -26.75 -25.422 -0.866 1 93.12 31 ASP B O 1
ATOM 4259 N N . ASP B 1 32 ? -28.938 -25.859 -1.071 1 93.81 32 ASP B N 1
ATOM 4260 C CA . ASP B 1 32 ? -29.031 -26.672 0.14 1 93.81 32 ASP B CA 1
ATOM 4261 C C . ASP B 1 32 ? -28 -27.812 0.118 1 93.81 32 ASP B C 1
ATOM 4263 O O . ASP B 1 32 ? -27.422 -28.141 1.152 1 93.81 32 ASP B O 1
ATOM 4267 N N . LYS B 1 33 ? -27.75 -28.312 -1.025 1 94.25 33 LYS B N 1
ATOM 4268 C CA . LYS B 1 33 ? -26.844 -29.453 -1.159 1 94.25 33 LYS B CA 1
ATOM 4269 C C . LYS B 1 33 ? -25.391 -29.047 -0.919 1 94.25 33 LYS B C 1
ATOM 4271 O O . LYS B 1 33 ? -24.531 -29.906 -0.698 1 94.25 33 LYS B O 1
ATOM 4276 N N . GLU B 1 34 ? -25.156 -27.781 -1.032 1 95.62 34 GLU B N 1
ATOM 4277 C CA . GLU B 1 34 ? -23.781 -27.312 -0.905 1 95.62 34 GLU B CA 1
ATOM 4278 C C . GLU B 1 34 ? -23.531 -26.703 0.473 1 95.62 34 GLU B C 1
ATOM 4280 O O . GLU B 1 34 ? -22.391 -26.469 0.861 1 95.62 34 GLU B O 1
ATOM 4285 N N . LYS B 1 35 ? -24.516 -26.469 1.282 1 95.69 35 LYS B N 1
ATOM 4286 C CA . LYS B 1 35 ? -24.422 -25.719 2.535 1 95.69 35 LYS B CA 1
ATOM 4287 C C . LYS B 1 35 ? -23.453 -26.391 3.504 1 95.69 35 LYS B C 1
ATOM 4289 O O . LYS B 1 35 ? -22.641 -25.719 4.141 1 95.69 35 LYS B O 1
ATOM 4294 N N . GLU B 1 36 ? -23.562 -27.688 3.588 1 95.38 36 GLU B N 1
ATOM 4295 C CA . GLU B 1 36 ? -22.703 -28.391 4.531 1 95.38 36 GLU B CA 1
ATOM 4296 C C . GLU B 1 36 ? -21.234 -28.281 4.125 1 95.38 36 GLU B C 1
ATOM 4298 O O . GLU B 1 36 ? -20.344 -28.188 4.984 1 95.38 36 GLU B O 1
ATOM 4303 N N . ASP B 1 37 ? -20.969 -28.297 2.846 1 95.5 37 ASP B N 1
ATOM 4304 C CA . ASP B 1 37 ? -19.594 -28.141 2.355 1 95.5 37 ASP B CA 1
ATOM 4305 C C . ASP B 1 37 ? -19.016 -26.797 2.762 1 95.5 37 ASP B C 1
ATOM 4307 O O . ASP B 1 37 ? -17.906 -26.734 3.303 1 95.5 37 ASP B O 1
ATOM 4311 N N . TYR B 1 38 ? -19.75 -25.75 2.535 1 95.88 38 TYR B N 1
ATOM 4312 C CA . TYR B 1 38 ? -19.25 -24.422 2.846 1 95.88 38 TYR B CA 1
ATOM 4313 C C . TYR B 1 38 ? -19.188 -24.188 4.352 1 95.88 38 TYR B C 1
ATOM 4315 O O . TYR B 1 38 ? -18.312 -23.484 4.848 1 95.88 38 TYR B O 1
ATOM 4323 N N . ARG B 1 39 ? -20.125 -24.812 5.105 1 95.44 39 ARG B N 1
ATOM 4324 C CA . ARG B 1 39 ? -20.047 -24.766 6.562 1 95.44 39 ARG B CA 1
ATOM 4325 C C . ARG B 1 39 ? -18.734 -25.375 7.062 1 95.44 39 ARG B C 1
ATOM 4327 O O . ARG B 1 39 ? -18.062 -24.812 7.926 1 95.44 39 ARG B O 1
ATOM 4334 N N . ARG B 1 40 ? -18.375 -26.5 6.527 1 94.38 40 ARG B N 1
ATOM 4335 C CA . ARG B 1 40 ? -17.156 -27.188 6.922 1 94.38 40 ARG B CA 1
ATOM 4336 C C . ARG B 1 40 ? -15.922 -26.359 6.574 1 94.38 40 ARG B C 1
ATOM 4338 O O . ARG B 1 40 ? -14.992 -26.25 7.375 1 94.38 40 ARG B O 1
ATOM 4345 N N . LEU B 1 41 ? -15.898 -25.844 5.359 1 94 41 LEU B N 1
ATOM 4346 C CA . LEU B 1 41 ? -14.789 -24.984 4.938 1 94 41 LEU B CA 1
ATOM 4347 C C . LEU B 1 41 ? -14.648 -23.781 5.852 1 94 41 LEU B C 1
ATOM 4349 O O . LEU B 1 41 ? -13.539 -23.391 6.203 1 94 41 LEU B O 1
ATOM 4353 N N . LEU B 1 42 ? -15.773 -23.188 6.23 1 96.12 42 LEU B N 1
ATOM 4354 C CA . LEU B 1 42 ? -15.766 -22.047 7.137 1 96.12 42 LEU B CA 1
ATOM 4355 C C . LEU B 1 42 ? -15.273 -22.438 8.523 1 96.12 42 LEU B C 1
ATOM 4357 O O . LEU B 1 42 ? -14.547 -21.688 9.172 1 96.12 42 LEU B O 1
ATOM 4361 N N . ALA B 1 43 ? -15.664 -23.625 8.977 1 95.31 43 ALA B N 1
ATOM 4362 C CA . ALA B 1 43 ? -15.234 -24.141 10.273 1 95.31 43 ALA B CA 1
ATOM 4363 C C . ALA B 1 43 ? -13.719 -24.312 10.32 1 95.31 43 ALA B C 1
ATOM 4365 O O . ALA B 1 43 ? -13.078 -24 11.328 1 95.31 43 ALA B O 1
ATOM 4366 N N . VAL B 1 44 ? -13.164 -24.812 9.289 1 92.88 44 VAL B N 1
ATOM 4367 C CA . VAL B 1 44 ? -11.727 -25 9.188 1 92.88 44 VAL B CA 1
ATOM 4368 C C . VAL B 1 44 ? -11.016 -23.656 9.227 1 92.88 44 VAL B C 1
ATOM 4370 O O . VAL B 1 44 ? -9.984 -23.5 9.891 1 92.88 44 VAL B O 1
ATOM 4373 N N . PHE B 1 45 ? -11.547 -22.703 8.539 1 95.31 45 PHE B N 1
ATOM 4374 C CA . PHE B 1 45 ? -10.992 -21.359 8.547 1 95.31 45 PHE B CA 1
ATOM 4375 C C . PHE B 1 45 ? -11.039 -20.75 9.945 1 95.31 45 PHE B C 1
ATOM 4377 O O . PHE B 1 45 ? -10.094 -20.094 10.375 1 95.31 45 PHE B O 1
ATOM 4384 N N . HIS B 1 46 ? -12.156 -20.938 10.625 1 95.94 46 HIS B N 1
ATOM 4385 C CA . HIS B 1 46 ? -12.25 -20.484 12.008 1 95.94 46 HIS B CA 1
ATOM 4386 C C . HIS B 1 46 ? -11.109 -21.031 12.852 1 95.94 46 HIS B C 1
ATOM 4388 O O . HIS B 1 46 ? -10.453 -20.281 13.586 1 95.94 46 HIS B O 1
ATOM 4394 N N . ASP B 1 47 ? -10.859 -22.312 12.758 1 94.38 47 ASP B N 1
ATOM 4395 C CA . ASP B 1 47 ? -9.805 -22.953 13.531 1 94.38 47 ASP B CA 1
ATOM 4396 C C . ASP B 1 47 ? -8.438 -22.359 13.188 1 94.38 47 ASP B C 1
ATOM 4398 O O . ASP B 1 47 ? -7.629 -22.094 14.078 1 94.38 47 ASP B O 1
ATOM 4402 N N . ALA B 1 48 ? -8.172 -22.219 11.922 1 93.06 48 ALA B N 1
ATOM 4403 C CA . ALA B 1 48 ? -6.91 -21.641 11.477 1 93.06 48 ALA B CA 1
ATOM 4404 C C . ALA B 1 48 ? -6.746 -20.219 12.008 1 93.06 48 ALA B C 1
ATOM 4406 O O . ALA B 1 48 ? -5.648 -19.828 12.406 1 93.06 48 ALA B O 1
ATOM 4407 N N . SER B 1 49 ? -7.781 -19.406 11.977 1 95.62 49 SER B N 1
ATOM 4408 C CA . SER B 1 49 ? -7.758 -18.047 12.469 1 95.62 49 SER B CA 1
ATOM 4409 C C . SER B 1 49 ? -7.469 -18 13.969 1 95.62 49 SER B C 1
ATOM 4411 O O . SER B 1 49 ? -6.695 -17.156 14.43 1 95.62 49 SER B O 1
ATOM 4413 N N . GLU B 1 50 ? -8.086 -18.922 14.68 1 95.38 50 GLU B N 1
ATOM 4414 C CA . GLU B 1 50 ? -7.816 -19 16.109 1 95.38 50 GLU B CA 1
ATOM 4415 C C . GLU B 1 50 ? -6.348 -19.312 16.391 1 95.38 50 GLU B C 1
ATOM 4417 O O . GLU B 1 50 ? -5.742 -18.734 17.297 1 95.38 50 GLU B O 1
ATOM 4422 N N . GLN B 1 51 ? -5.836 -20.219 15.633 1 93.44 51 GLN B N 1
ATOM 4423 C CA . GLN B 1 51 ? -4.441 -20.594 15.805 1 93.44 51 GLN B CA 1
ATOM 4424 C C . GLN B 1 51 ? -3.51 -19.422 15.523 1 93.44 51 GLN B C 1
ATOM 4426 O O . GLN B 1 51 ? -2.541 -19.203 16.25 1 93.44 51 GLN B O 1
ATOM 4431 N N . LEU B 1 52 ? -3.729 -18.703 14.484 1 95.44 52 LEU B N 1
ATOM 4432 C CA . LEU B 1 52 ? -2.912 -17.547 14.148 1 95.44 52 LEU B CA 1
ATOM 4433 C C . LEU B 1 52 ? -3.012 -16.484 15.227 1 95.44 52 LEU B C 1
ATOM 4435 O O . LEU B 1 52 ? -1.999 -15.906 15.633 1 95.44 52 LEU B O 1
ATOM 4439 N N . MET B 1 53 ? -4.238 -16.219 15.695 1 96.31 53 MET B N 1
ATOM 4440 C CA . MET B 1 53 ? -4.469 -15.18 16.688 1 96.31 53 MET B CA 1
ATOM 4441 C C . MET B 1 53 ? -3.799 -15.539 18.016 1 96.31 53 MET B C 1
ATOM 4443 O O . MET B 1 53 ? -3.455 -14.656 18.812 1 96.31 53 MET B O 1
ATOM 4447 N N . ALA B 1 54 ? -3.537 -16.859 18.219 1 96.12 54 ALA B N 1
ATOM 4448 C CA . ALA B 1 54 ? -2.934 -17.328 19.453 1 96.12 54 ALA B CA 1
ATOM 4449 C C . ALA B 1 54 ? -1.418 -17.156 19.422 1 96.12 54 ALA B C 1
ATOM 4451 O O . ALA B 1 54 ? -0.761 -17.219 20.469 1 96.12 54 ALA B O 1
ATOM 4452 N N . MET B 1 55 ? -0.813 -16.984 18.25 1 96.88 55 MET B N 1
ATOM 4453 C CA . MET B 1 55 ? 0.627 -16.781 18.141 1 96.88 55 MET B CA 1
ATOM 4454 C C . MET B 1 55 ? 1.025 -15.445 18.781 1 96.88 55 MET B C 1
ATOM 4456 O O . MET B 1 55 ? 0.23 -14.5 18.797 1 96.88 55 MET B O 1
ATOM 4460 N N . ASP B 1 56 ? 2.295 -15.391 19.266 1 96.56 56 ASP B N 1
ATOM 4461 C CA . ASP B 1 56 ? 2.824 -14.102 19.719 1 96.56 56 ASP B CA 1
ATOM 4462 C C . ASP B 1 56 ? 2.912 -13.109 18.562 1 96.56 56 ASP B C 1
ATOM 4464 O O . ASP B 1 56 ? 3.27 -13.484 17.438 1 96.56 56 ASP B O 1
ATOM 4468 N N . ASP B 1 57 ? 2.525 -11.898 18.828 1 96.94 57 ASP B N 1
ATOM 4469 C CA . ASP B 1 57 ? 2.658 -10.859 17.812 1 96.94 57 ASP B CA 1
ATOM 4470 C C . ASP B 1 57 ? 4.125 -10.562 17.531 1 96.94 57 ASP B C 1
ATOM 4472 O O . ASP B 1 57 ? 5.012 -10.977 18.281 1 96.94 57 ASP B O 1
ATOM 4476 N N . TYR B 1 58 ? 4.379 -9.953 16.359 1 98 58 TYR B N 1
ATOM 4477 C CA . TYR B 1 58 ? 5.73 -9.555 15.977 1 98 58 TYR B CA 1
ATOM 4478 C C . TYR B 1 58 ? 5.871 -8.039 16 1 98 58 TYR B C 1
ATOM 4480 O O . TYR B 1 58 ? 5.465 -7.352 15.062 1 98 58 TYR B O 1
ATOM 4488 N N . VAL B 1 59 ? 6.477 -7.457 17.047 1 97.31 59 VAL B N 1
ATOM 4489 C CA . VAL B 1 59 ? 6.555 -6.023 17.297 1 97.31 59 VAL B CA 1
ATOM 4490 C C . VAL B 1 59 ? 8.008 -5.566 17.234 1 97.31 59 VAL B C 1
ATOM 4492 O O . VAL B 1 59 ? 8.914 -6.262 17.703 1 97.31 59 VAL B O 1
ATOM 4495 N N . PRO B 1 60 ? 8.312 -4.41 16.562 1 96.75 60 PRO B N 1
ATOM 4496 C CA . PRO B 1 60 ? 9.68 -3.896 16.594 1 96.75 60 PRO B CA 1
ATOM 4497 C C . PRO B 1 60 ? 10.227 -3.77 18.016 1 96.75 60 PRO B C 1
ATOM 4499 O O . PRO B 1 60 ? 9.508 -3.338 18.922 1 96.75 60 PRO B O 1
ATOM 4502 N N . ILE B 1 61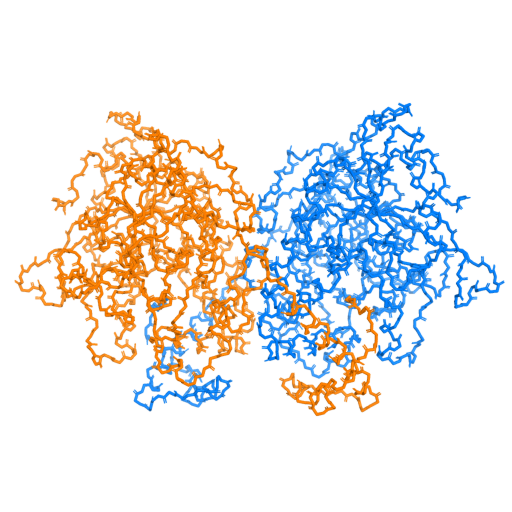 ? 11.453 -4.098 18.188 1 95.31 61 ILE B N 1
ATOM 4503 C CA . ILE B 1 61 ? 12.062 -4.164 19.516 1 95.31 61 ILE B CA 1
ATOM 4504 C C . ILE B 1 61 ? 12.453 -2.764 19.969 1 95.31 61 ILE B C 1
ATOM 4506 O O . ILE B 1 61 ? 12.953 -1.961 19.172 1 95.31 61 ILE B O 1
ATOM 4510 N N . VAL B 1 62 ? 12.25 -2.477 21.188 1 97.5 62 VAL B N 1
ATOM 4511 C CA . VAL B 1 62 ? 12.641 -1.214 21.812 1 97.5 62 VAL B CA 1
ATOM 4512 C C . VAL B 1 62 ? 13.672 -1.47 22.906 1 97.5 62 VAL B C 1
ATOM 4514 O O . VAL B 1 62 ? 13.453 -2.297 23.797 1 97.5 62 VAL B O 1
ATOM 4517 N N . ASP B 1 63 ? 14.836 -0.848 22.859 1 97.44 63 ASP B N 1
ATOM 4518 C CA . ASP B 1 63 ? 15.867 -0.939 23.891 1 97.44 63 ASP B CA 1
ATOM 4519 C C . ASP B 1 63 ? 15.555 -0.024 25.062 1 97.44 63 ASP B C 1
ATOM 4521 O O . ASP B 1 63 ? 16.125 1.06 25.188 1 97.44 63 ASP B O 1
ATOM 4525 N N . LYS B 1 64 ? 14.859 -0.544 26.047 1 96.56 64 LYS B N 1
ATOM 4526 C CA . LYS B 1 64 ? 14.375 0.277 27.156 1 96.56 64 LYS B CA 1
ATOM 4527 C C . LYS B 1 64 ? 15.516 0.632 28.109 1 96.56 64 LYS B C 1
ATOM 4529 O O . LYS B 1 64 ? 15.422 1.6 28.859 1 96.56 64 LYS B O 1
ATOM 4534 N N . GLU B 1 65 ? 16.562 -0.153 28.109 1 97.69 65 GLU B N 1
ATOM 4535 C CA . GLU B 1 65 ? 17.719 0.173 28.938 1 97.69 65 GLU B CA 1
ATOM 4536 C C . GLU B 1 65 ? 18.469 1.379 28.375 1 97.69 65 GLU B C 1
ATOM 4538 O O . GLU B 1 65 ? 18.844 2.275 29.141 1 97.69 65 GLU B O 1
ATOM 4543 N N . ARG B 1 66 ? 18.625 1.365 27.094 1 98 66 ARG B N 1
ATOM 4544 C CA . ARG B 1 66 ? 19.312 2.463 26.422 1 98 66 ARG B CA 1
ATOM 4545 C C . ARG B 1 66 ? 18.453 3.717 26.406 1 98 66 ARG B C 1
ATOM 4547 O O . ARG B 1 66 ? 18.953 4.828 26.609 1 98 66 ARG B O 1
ATOM 4554 N N . PHE B 1 67 ? 17.188 3.547 26.125 1 98.38 67 PHE B N 1
ATOM 4555 C CA . PHE B 1 67 ? 16.234 4.648 26.031 1 98.38 67 PHE B CA 1
ATOM 4556 C C . PHE B 1 67 ? 15.211 4.57 27.156 1 98.38 67 PHE B C 1
ATOM 4558 O O . PHE B 1 67 ? 14.008 4.43 26.906 1 98.38 67 PHE B O 1
ATOM 4565 N N . SER B 1 68 ? 15.609 4.711 28.391 1 98.12 68 SER B N 1
ATOM 4566 C CA . SER B 1 68 ? 14.719 4.582 29.547 1 98.12 68 SER B CA 1
ATOM 4567 C C . SER B 1 68 ? 13.703 5.715 29.578 1 98.12 68 SER B C 1
ATOM 4569 O O . SER B 1 68 ? 14.031 6.867 29.297 1 98.12 68 SER B O 1
ATOM 4571 N N . ARG B 1 69 ? 12.445 5.402 29.875 1 98.38 69 ARG B N 1
ATOM 4572 C CA . ARG B 1 69 ? 11.383 6.383 30.062 1 98.38 69 ARG B CA 1
ATOM 4573 C C . ARG B 1 69 ? 11.305 6.844 31.516 1 98.38 69 ARG B C 1
ATOM 4575 O O . ARG B 1 69 ? 11.023 6.043 32.406 1 98.38 69 ARG B O 1
ATOM 4582 N N . GLU B 1 70 ? 11.508 8.094 31.672 1 98.06 70 GLU B N 1
ATOM 4583 C CA . GLU B 1 70 ? 11.516 8.625 33.031 1 98.06 70 GLU B CA 1
ATOM 4584 C C . GLU B 1 70 ? 10.453 9.703 33.219 1 98.06 70 GLU B C 1
ATOM 4586 O O . GLU B 1 70 ? 10.109 10.414 32.25 1 98.06 70 GLU B O 1
ATOM 4591 N N . ASN B 1 71 ? 9.805 9.805 34.438 1 97.88 71 ASN B N 1
ATOM 4592 C CA . ASN B 1 71 ? 8.914 10.883 34.875 1 97.88 71 ASN B CA 1
ATOM 4593 C C . ASN B 1 71 ? 7.73 11.031 33.906 1 97.88 71 ASN B C 1
ATOM 4595 O O . ASN B 1 71 ? 7.496 12.125 33.375 1 97.88 71 ASN B O 1
ATOM 4599 N N . ILE B 1 72 ? 7.059 9.898 33.656 1 98.44 72 ILE B N 1
ATOM 4600 C CA . ILE B 1 72 ? 5.863 9.922 32.812 1 98.44 72 ILE B CA 1
ATOM 4601 C C . ILE B 1 72 ? 4.672 10.43 33.625 1 98.44 72 ILE B C 1
ATOM 4603 O O . ILE B 1 72 ? 4.289 9.82 34.625 1 98.44 72 ILE B O 1
ATOM 4607 N N . TYR B 1 73 ? 4.051 11.539 33.188 1 97.62 73 TYR B N 1
ATOM 4608 C CA . TYR B 1 73 ? 2.889 12.055 33.906 1 97.62 73 TYR B CA 1
ATOM 4609 C C . TYR B 1 73 ? 2.061 12.969 33 1 97.62 73 TYR B C 1
ATOM 4611 O O . TYR B 1 73 ? 2.559 13.484 32 1 97.62 73 TYR B O 1
ATOM 4619 N N . PHE B 1 74 ? 0.82 13.055 33.312 1 96.5 74 PHE B N 1
ATOM 4620 C CA . PHE B 1 74 ? -0.054 14.047 32.719 1 96.5 74 PHE B CA 1
ATOM 4621 C C . PHE B 1 74 ? 0.062 15.391 33.438 1 96.5 74 PHE B C 1
ATOM 4623 O O . PHE B 1 74 ? -0.171 15.477 34.625 1 96.5 74 PHE B O 1
ATOM 4630 N N . PRO B 1 75 ? 0.409 16.422 32.688 1 96.25 75 PRO B N 1
ATOM 4631 C CA . PRO B 1 75 ? 0.661 17.688 33.375 1 96.25 75 PRO B CA 1
ATOM 4632 C C . PRO B 1 75 ? -0.617 18.328 33.906 1 96.25 75 PRO B C 1
ATOM 4634 O O . PRO B 1 75 ? -1.675 18.219 33.281 1 96.25 75 PRO B O 1
ATOM 4637 N N . GLU B 1 76 ? -0.477 19.094 35.031 1 95.19 76 GLU B N 1
ATOM 4638 C CA . GLU B 1 76 ? -1.57 19.891 35.562 1 95.19 76 GLU B CA 1
ATOM 4639 C C . GLU B 1 76 ? -1.878 21.094 34.688 1 95.19 76 GLU B C 1
ATOM 4641 O O . GLU B 1 76 ? -1.018 21.547 33.938 1 95.19 76 GLU B O 1
ATOM 4646 N N . LYS B 1 77 ? -3.031 21.531 34.844 1 92.75 77 LYS B N 1
ATOM 4647 C CA . LYS B 1 77 ? -3.482 22.656 34 1 92.75 77 LYS B CA 1
ATOM 4648 C C . LYS B 1 77 ? -2.557 23.859 34.156 1 92.75 77 LYS B C 1
ATOM 4650 O O . LYS B 1 77 ? -2.303 24.578 33.219 1 92.75 77 LYS B O 1
ATOM 4655 N N . SER B 1 78 ? -2.064 24.094 35.344 1 94.25 78 SER B N 1
ATOM 4656 C CA . SER B 1 78 ? -1.198 25.25 35.625 1 94.25 78 SER B CA 1
ATOM 4657 C C . SER B 1 78 ? 0.111 25.141 34.844 1 94.25 78 SER B C 1
ATOM 4659 O O . SER B 1 78 ? 0.703 26.156 34.469 1 94.25 78 SER B O 1
ATOM 4661 N N . ASP B 1 79 ? 0.527 23.953 34.562 1 94 79 ASP B N 1
ATOM 4662 C CA . ASP B 1 79 ? 1.781 23.719 33.844 1 94 79 ASP B CA 1
ATOM 4663 C C . ASP B 1 79 ? 1.534 23.453 32.344 1 94 79 ASP B C 1
ATOM 4665 O O . ASP B 1 79 ? 2.438 23.016 31.641 1 94 79 ASP B O 1
ATOM 4669 N N . ASN B 1 80 ? 0.348 23.641 31.922 1 97.62 80 ASN B N 1
ATOM 4670 C CA . ASN B 1 80 ? -0.099 23.422 30.562 1 97.62 80 ASN B CA 1
ATOM 4671 C C . ASN B 1 80 ? -1.092 24.5 30.109 1 97.62 80 ASN B C 1
ATOM 4673 O O . ASN B 1 80 ? -2.189 24.172 29.656 1 97.62 80 ASN B O 1
ATOM 4677 N N . ALA B 1 81 ? -0.624 25.719 30.219 1 96.56 81 ALA B N 1
ATOM 4678 C CA . ALA B 1 81 ? -1.498 26.875 30.125 1 96.56 81 ALA B CA 1
ATOM 4679 C C . ALA B 1 81 ? -2.139 26.969 28.734 1 96.56 81 ALA B C 1
ATOM 4681 O O . ALA B 1 81 ? -3.225 27.531 28.578 1 96.56 81 ALA B O 1
ATOM 4682 N N . HIS B 1 82 ? -1.503 26.391 27.75 1 98.5 82 HIS B N 1
ATOM 4683 C CA . HIS B 1 82 ? -2.059 26.469 26.406 1 98.5 82 HIS B CA 1
ATOM 4684 C C . HIS B 1 82 ? -2.701 25.141 26 1 98.5 82 HIS B C 1
ATOM 4686 O O . HIS B 1 82 ? -3.166 24.984 24.875 1 98.5 82 HIS B O 1
ATOM 4692 N N . GLY B 1 83 ? -2.68 24.109 26.891 1 98.12 83 GLY B N 1
ATOM 4693 C CA . GLY B 1 83 ? -3.293 22.828 26.641 1 98.12 83 GLY B CA 1
ATOM 4694 C C . GLY B 1 83 ? -2.561 22.016 25.594 1 98.12 83 GLY B C 1
ATOM 4695 O O . GLY B 1 83 ? -3.168 21.203 24.891 1 98.12 83 GLY B O 1
ATOM 4696 N N . ALA B 1 84 ? -1.267 22.219 25.484 1 98.69 84 ALA B N 1
ATOM 4697 C CA . ALA B 1 84 ? -0.537 21.703 24.328 1 98.69 84 ALA B CA 1
ATOM 4698 C C . ALA B 1 84 ? 0.149 20.375 24.656 1 98.69 84 ALA B C 1
ATOM 4700 O O . ALA B 1 84 ? 0.493 19.609 23.766 1 98.69 84 ALA B O 1
ATOM 4701 N N . TRP B 1 85 ? 0.378 20.078 25.906 1 98.69 85 TRP B N 1
ATOM 4702 C CA . TRP B 1 85 ? 0.997 18.828 26.312 1 98.69 85 TRP B CA 1
ATOM 4703 C C . TRP B 1 85 ? -0.055 17.734 26.5 1 98.69 85 TRP B C 1
ATOM 4705 O O . TRP B 1 85 ? -1.075 17.953 27.156 1 98.69 85 TRP B O 1
ATOM 4715 N N . ALA B 1 86 ? 0.151 16.609 25.906 1 98.06 86 ALA B N 1
ATOM 4716 C CA . ALA B 1 86 ? -0.675 15.438 26.172 1 98.06 86 ALA B CA 1
ATOM 4717 C C . ALA B 1 86 ? -0.114 14.609 27.312 1 98.06 86 ALA B C 1
ATOM 4719 O O . ALA B 1 86 ? -0.854 14.211 28.219 1 98.06 86 ALA B O 1
ATOM 4720 N N . TRP B 1 87 ? 1.198 14.297 27.25 1 98.12 87 TRP B N 1
ATOM 4721 C CA . TRP B 1 87 ? 1.953 13.594 28.281 1 98.12 87 TRP B CA 1
ATOM 4722 C C . TRP B 1 87 ? 3.381 14.125 28.375 1 98.12 87 TRP B C 1
ATOM 4724 O O . TRP B 1 87 ? 3.986 14.469 27.359 1 98.12 87 TRP B O 1
ATOM 4734 N N . LYS B 1 88 ? 3.836 14.18 29.562 1 98.5 88 LYS B N 1
ATOM 4735 C CA . LYS B 1 88 ? 5.238 14.539 29.766 1 98.5 88 LYS B CA 1
ATOM 4736 C C . LYS B 1 88 ? 6.07 13.305 30.109 1 98.5 88 LYS B C 1
ATOM 4738 O O . LYS B 1 88 ? 5.559 12.344 30.688 1 98.5 88 LYS B O 1
ATOM 4743 N N . CYS B 1 89 ? 7.254 13.32 29.703 1 98.62 89 CYS B N 1
ATOM 4744 C CA . CYS B 1 89 ? 8.258 12.312 30.016 1 98.62 89 CYS B CA 1
ATOM 4745 C C . CYS B 1 89 ? 9.664 12.844 29.781 1 98.62 89 CYS B C 1
ATOM 4747 O O . CYS B 1 89 ? 9.836 14.008 29.391 1 98.62 89 CYS B O 1
ATOM 4749 N N . ASN B 1 90 ? 10.625 12.141 30.172 1 98.69 90 ASN B N 1
ATOM 4750 C CA . ASN B 1 90 ? 12.023 12.438 29.891 1 98.69 90 ASN B CA 1
ATOM 4751 C C . ASN B 1 90 ? 12.758 11.211 29.344 1 98.69 90 ASN B C 1
ATOM 4753 O O . ASN B 1 90 ? 12.906 10.211 30.047 1 98.69 90 ASN B O 1
ATOM 4757 N N . ILE B 1 91 ? 13.188 11.258 28.109 1 98.88 91 ILE B N 1
ATOM 4758 C CA . ILE B 1 91 ? 13.875 10.133 27.484 1 98.88 91 ILE B CA 1
ATOM 4759 C C . ILE B 1 91 ? 15.125 10.633 26.766 1 98.88 91 ILE B C 1
ATOM 4761 O O . ILE B 1 91 ? 15.047 11.555 25.938 1 98.88 91 ILE B O 1
ATOM 4765 N N . VAL B 1 92 ? 16.281 10.07 26.953 1 98.19 92 VAL B N 1
ATOM 4766 C CA . VAL B 1 92 ? 17.547 10.344 26.297 1 98.19 92 VAL B CA 1
ATOM 4767 C C . VAL B 1 92 ? 18.25 9.031 25.938 1 98.19 92 VAL B C 1
ATOM 4769 O O . VAL B 1 92 ? 17.875 7.969 26.453 1 98.19 92 VAL B O 1
ATOM 4772 N N . ASP B 1 93 ? 19.109 9.094 24.969 1 98.38 93 ASP B N 1
ATOM 4773 C CA . ASP B 1 93 ? 20.031 7.988 24.703 1 98.38 93 ASP B CA 1
ATOM 4774 C C . ASP B 1 93 ? 21.141 7.93 25.75 1 98.38 93 ASP B C 1
ATOM 4776 O O . ASP B 1 93 ? 22.047 8.766 25.75 1 98.38 93 ASP B O 1
ATOM 4780 N N . LYS B 1 94 ? 21.109 6.922 26.562 1 97.44 94 LYS B N 1
ATOM 4781 C CA . LYS B 1 94 ? 22.094 6.793 27.641 1 97.44 94 LYS B CA 1
ATOM 4782 C C . LYS B 1 94 ? 23.484 6.461 27.078 1 97.44 94 LYS B C 1
ATOM 4784 O O . LYS B 1 94 ? 24.484 6.586 27.781 1 97.44 94 LYS B O 1
ATOM 4789 N N . LYS B 1 95 ? 23.547 6.094 25.828 1 96.12 95 LYS B N 1
ATOM 4790 C CA . LYS B 1 95 ? 24.812 5.742 25.203 1 96.12 95 LYS B CA 1
ATOM 4791 C C . LYS B 1 95 ? 25.281 6.848 24.266 1 96.12 95 LYS B C 1
ATOM 4793 O O . LYS B 1 95 ? 26.266 6.676 23.531 1 96.12 95 LYS B O 1
ATOM 4798 N N . ALA B 1 96 ? 24.562 7.945 24.281 1 93.44 96 ALA B N 1
ATOM 4799 C CA . ALA B 1 96 ? 24.906 9.031 23.359 1 93.44 96 ALA B CA 1
ATOM 4800 C C . ALA B 1 96 ? 26.344 9.5 23.594 1 93.44 96 ALA B C 1
ATOM 4802 O O . ALA B 1 96 ? 26.781 9.602 24.75 1 93.44 96 ALA B O 1
ATOM 4803 N N . LYS B 1 97 ? 27.094 9.766 22.516 1 90.62 97 LYS B N 1
ATOM 4804 C CA . LYS B 1 97 ? 28.484 10.211 22.609 1 90.62 97 LYS B CA 1
ATOM 4805 C C . LYS B 1 97 ? 28.578 11.734 22.547 1 90.62 97 LYS B C 1
ATOM 4807 O O . LYS B 1 97 ? 29.672 12.289 22.531 1 90.62 97 LYS B O 1
ATOM 4812 N N . GLY B 1 98 ? 27.594 12.414 22.453 1 90.62 98 GLY B N 1
ATOM 4813 C CA . GLY B 1 98 ? 27.562 13.867 22.5 1 90.62 98 GLY B CA 1
ATOM 4814 C C . GLY B 1 98 ? 27.828 14.516 21.156 1 90.62 98 GLY B C 1
ATOM 4815 O O . GLY B 1 98 ? 28.016 15.727 21.062 1 90.62 98 GLY B O 1
ATOM 4816 N N . ASN B 1 99 ? 27.844 13.75 20.094 1 91.25 99 ASN B N 1
ATOM 4817 C CA . ASN B 1 99 ? 28.156 14.297 18.781 1 91.25 99 ASN B CA 1
ATOM 4818 C C . ASN B 1 99 ? 27.016 14.078 17.797 1 91.25 99 ASN B C 1
ATOM 4820 O O . ASN B 1 99 ? 27.172 14.266 16.594 1 91.25 99 ASN B O 1
ATOM 4824 N N . GLY B 1 100 ? 25.906 13.75 18.281 1 95.25 100 GLY B N 1
ATOM 4825 C CA . GLY B 1 100 ? 24.766 13.547 17.406 1 95.25 100 GLY B CA 1
ATOM 4826 C C . GLY B 1 100 ? 24.188 14.844 16.859 1 95.25 100 GLY B C 1
ATOM 4827 O O . GLY B 1 100 ? 24.328 15.898 17.484 1 95.25 100 GLY B O 1
ATOM 4828 N N . LYS B 1 101 ? 23.5 14.781 15.719 1 96.19 101 LYS B N 1
ATOM 4829 C CA . LYS B 1 101 ? 22.969 15.945 15.008 1 96.19 101 LYS B CA 1
ATOM 4830 C C . LYS B 1 101 ? 22 16.734 15.891 1 96.19 101 LYS B C 1
ATOM 4832 O O . LYS B 1 101 ? 21.859 17.953 15.719 1 96.19 101 LYS B O 1
ATOM 4837 N N . LEU B 1 102 ? 21.359 16.016 16.828 1 98.56 102 LEU B N 1
ATOM 4838 C CA . LEU B 1 102 ? 20.328 16.656 17.625 1 98.56 102 LEU B CA 1
ATOM 4839 C C . LEU B 1 102 ? 20.781 16.812 19.078 1 98.56 102 LEU B C 1
ATOM 4841 O O . LEU B 1 102 ? 19.969 17.031 19.969 1 98.56 102 LEU B O 1
ATOM 4845 N N . HIS B 1 103 ? 22.062 16.703 19.281 1 97.56 103 HIS B N 1
ATOM 4846 C CA . HIS B 1 103 ? 22.594 16.812 20.641 1 97.56 103 HIS B CA 1
ATOM 4847 C C . HIS B 1 103 ? 22.25 18.156 21.25 1 97.56 103 HIS B C 1
ATOM 4849 O O . HIS B 1 103 ? 22.422 19.203 20.625 1 97.56 103 HIS B O 1
ATOM 4855 N N . GLY B 1 104 ? 21.781 18.078 22.484 1 97.5 104 GLY B N 1
ATOM 4856 C CA . GLY B 1 104 ? 21.469 19.281 23.234 1 97.5 104 GLY B CA 1
ATOM 4857 C C . GLY B 1 104 ? 20.125 19.875 22.875 1 97.5 104 GLY B C 1
ATOM 4858 O O . GLY B 1 104 ? 19.75 20.938 23.375 1 97.5 104 GLY B O 1
ATOM 4859 N N . LYS B 1 105 ? 19.391 19.281 22 1 98.62 105 LYS B N 1
ATOM 4860 C CA . LYS B 1 105 ? 18.078 19.781 21.578 1 98.62 105 LYS B CA 1
ATOM 4861 C C . LYS B 1 105 ? 16.953 18.953 22.172 1 98.62 105 LYS B C 1
ATOM 4863 O O . LYS B 1 105 ? 17.109 17.766 22.422 1 98.62 105 LYS B O 1
ATOM 4868 N N . THR B 1 106 ? 15.773 19.562 22.453 1 98.88 106 THR B N 1
ATOM 4869 C CA . THR B 1 106 ? 14.609 18.938 23.047 1 98.88 106 THR B CA 1
ATOM 4870 C C . THR B 1 106 ? 13.461 18.844 22.047 1 98.88 106 THR B C 1
ATOM 4872 O O . THR B 1 106 ? 13.32 19.703 21.172 1 98.88 106 THR B O 1
ATOM 4875 N N . PHE B 1 107 ? 12.656 17.75 22.234 1 98.94 107 PHE B N 1
ATOM 4876 C CA . PHE B 1 107 ? 11.625 17.5 21.234 1 98.94 107 PHE B CA 1
ATOM 4877 C C . PHE B 1 107 ? 10.328 17.047 21.891 1 98.94 107 PHE B C 1
ATOM 4879 O O . PHE B 1 107 ? 10.352 16.422 22.953 1 98.94 107 PHE B O 1
ATOM 4886 N N . ALA B 1 108 ? 9.188 17.375 21.328 1 98.94 108 ALA B N 1
ATOM 4887 C CA . ALA B 1 108 ? 7.875 16.797 21.594 1 98.94 108 ALA B CA 1
ATOM 4888 C C . ALA B 1 108 ? 7.352 16.031 20.375 1 98.94 108 ALA B C 1
ATOM 4890 O O . ALA B 1 108 ? 7.613 16.422 19.234 1 98.94 108 ALA B O 1
ATOM 4891 N N . LEU B 1 109 ? 6.668 14.961 20.625 1 98.94 109 LEU B N 1
ATOM 4892 C CA . LEU B 1 109 ? 6.094 14.148 19.562 1 98.94 109 LEU B CA 1
ATOM 4893 C C . LEU B 1 109 ? 4.57 14.242 19.562 1 98.94 109 LEU B C 1
ATOM 4895 O O . LEU B 1 109 ? 3.945 14.156 20.625 1 98.94 109 LEU B O 1
ATOM 4899 N N . LYS B 1 110 ? 3.957 14.461 18.297 1 98.88 110 LYS B N 1
ATOM 4900 C CA . LYS B 1 110 ? 2.502 14.383 18.203 1 98.88 110 LYS B CA 1
ATOM 4901 C C . LYS B 1 110 ? 1.976 13.117 18.859 1 98.88 110 LYS B C 1
ATOM 4903 O O . LYS B 1 110 ? 2.596 12.055 18.766 1 98.88 110 LYS B O 1
ATOM 4908 N N . ASP B 1 111 ? 0.834 13.219 19.391 1 98.5 111 ASP B N 1
ATOM 4909 C CA . ASP B 1 111 ? 0.342 12.141 20.25 1 98.5 111 ASP B CA 1
ATOM 4910 C C . ASP B 1 111 ? -0.012 10.906 19.422 1 98.5 111 ASP B C 1
ATOM 4912 O O . ASP B 1 111 ? -0.253 9.836 19.969 1 98.5 111 ASP B O 1
ATOM 4916 N N . ASN B 1 112 ? -0.067 10.984 18.094 1 98.44 112 ASN B N 1
ATOM 4917 C CA . ASN B 1 112 ? -0.294 9.789 17.297 1 98.44 112 ASN B CA 1
ATOM 4918 C C . ASN B 1 112 ? 1.009 9.047 17.016 1 98.44 112 ASN B C 1
ATOM 4920 O O . ASN B 1 112 ? 1 7.977 16.406 1 98.44 112 ASN B O 1
ATOM 4924 N N . VAL B 1 113 ? 2.139 9.609 17.422 1 98.81 113 VAL B N 1
ATOM 4925 C CA . VAL B 1 113 ? 3.449 8.977 17.297 1 98.81 113 VAL B CA 1
ATOM 4926 C C . VAL B 1 113 ? 3.734 8.125 18.516 1 98.81 113 VAL B C 1
ATOM 4928 O O . VAL B 1 113 ? 3.787 8.633 19.641 1 98.81 113 VAL B O 1
ATOM 4931 N N . ALA B 1 114 ? 4.031 6.887 18.328 1 98.81 114 ALA B N 1
ATOM 4932 C CA . ALA B 1 114 ? 4.121 5.949 19.453 1 98.81 114 ALA B CA 1
ATOM 4933 C C . ALA B 1 114 ? 5.434 6.117 20.203 1 98.81 114 ALA B C 1
ATOM 4935 O O . ALA B 1 114 ? 6.488 6.312 19.594 1 98.81 114 ALA B O 1
ATOM 4936 N N . VAL B 1 115 ? 5.34 6.164 21.438 1 98.88 115 VAL B N 1
ATOM 4937 C CA . VAL B 1 115 ? 6.426 6.012 22.406 1 98.88 115 VAL B CA 1
ATOM 4938 C C . VAL B 1 115 ? 6.098 4.883 23.375 1 98.88 115 VAL B C 1
ATOM 4940 O O . VAL B 1 115 ? 5.164 4.992 24.172 1 98.88 115 VAL B O 1
ATOM 4943 N N . LYS B 1 116 ? 6.859 3.801 23.266 1 98.56 116 LYS B N 1
ATOM 4944 C CA . LYS B 1 116 ? 6.578 2.645 24.109 1 98.56 116 LYS B CA 1
ATOM 4945 C C . LYS B 1 116 ? 6.469 3.049 25.578 1 98.56 116 LYS B C 1
ATOM 4947 O O . LYS B 1 116 ? 7.289 3.82 26.078 1 98.56 116 LYS B O 1
ATOM 4952 N N . ASP B 1 117 ? 5.43 2.629 26.25 1 98.31 117 ASP B N 1
ATOM 4953 C CA . ASP B 1 117 ? 5.191 2.756 27.688 1 98.31 117 ASP B CA 1
ATOM 4954 C C . ASP B 1 117 ? 4.738 4.172 28.047 1 98.31 117 ASP B C 1
ATOM 4956 O O . ASP B 1 117 ? 4.484 4.469 29.219 1 98.31 117 ASP B O 1
ATOM 4960 N N . VAL B 1 118 ? 4.676 5.117 27.156 1 98.62 118 VAL B N 1
ATOM 4961 C CA . VAL B 1 118 ? 4.059 6.426 27.344 1 98.62 118 VAL B CA 1
ATOM 4962 C C . VAL B 1 118 ? 2.662 6.434 26.734 1 98.62 118 VAL B C 1
ATOM 4964 O O . VAL B 1 118 ? 2.494 6.098 25.547 1 98.62 118 VAL B O 1
ATOM 4967 N N . PRO B 1 119 ? 1.67 6.812 27.5 1 98.06 119 PRO B N 1
ATOM 4968 C CA . PRO B 1 119 ? 0.307 6.766 26.969 1 98.06 119 PRO B CA 1
ATOM 4969 C C . PRO B 1 119 ? 0.153 7.559 25.672 1 98.06 119 PRO B C 1
ATOM 4971 O O . PRO B 1 119 ? 0.854 8.555 25.469 1 98.06 119 PRO B O 1
ATOM 4974 N N . MET B 1 120 ? -0.686 7.059 24.828 1 97.56 120 MET B N 1
ATOM 4975 C CA . MET B 1 120 ? -1.063 7.656 23.547 1 97.56 120 MET B CA 1
ATOM 4976 C C . MET B 1 120 ? -2.564 7.914 23.5 1 97.56 120 MET B C 1
ATOM 4978 O O . MET B 1 120 ? -3.354 6.984 23.328 1 97.56 120 MET B O 1
ATOM 4982 N N . LEU B 1 121 ? -2.92 9.172 23.531 1 91.06 121 LEU B N 1
ATOM 4983 C CA . LEU B 1 121 ? -4.312 9.562 23.703 1 91.06 121 LEU B CA 1
ATOM 4984 C C . LEU B 1 121 ? -5.012 9.695 22.359 1 91.06 121 LEU B C 1
ATOM 4986 O O . LEU B 1 121 ? -6.234 9.57 22.266 1 91.06 121 LEU B O 1
ATOM 4990 N N . LEU B 1 122 ? -4.316 10.016 21.312 1 96.31 122 LEU B N 1
ATOM 4991 C CA . LEU B 1 122 ? -4.855 10.344 20 1 96.31 122 LEU B CA 1
ATOM 4992 C C . LEU B 1 122 ? -5.844 11.508 20.094 1 96.31 122 LEU B C 1
ATOM 4994 O O . LEU B 1 122 ? -6.801 11.57 19.312 1 96.31 122 LEU B O 1
ATOM 4998 N N . GLY B 1 123 ? -5.707 12.273 21.094 1 96.38 123 GLY B N 1
ATOM 4999 C CA . GLY B 1 123 ? -6.555 13.438 21.297 1 96.38 123 GLY B CA 1
ATOM 5000 C C . GLY B 1 123 ? -8.016 13.078 21.516 1 96.38 123 GLY B C 1
ATOM 5001 O O . GLY B 1 123 ? -8.898 13.906 21.312 1 96.38 123 GLY B O 1
ATOM 5002 N N . THR B 1 124 ? -8.32 11.859 21.859 1 96.69 124 THR B N 1
ATOM 5003 C CA . THR B 1 124 ? -9.719 11.445 21.781 1 96.69 124 THR B CA 1
ATOM 5004 C C . THR B 1 124 ? -10.164 10.812 23.094 1 96.69 124 THR B C 1
ATOM 5006 O O . THR B 1 124 ? -9.328 10.422 23.922 1 96.69 124 THR B O 1
ATOM 5009 N N . ASN B 1 125 ? -11.477 10.859 23.328 1 95.31 125 ASN B N 1
ATOM 5010 C CA . ASN B 1 125 ? -12.117 10.031 24.344 1 95.31 125 AS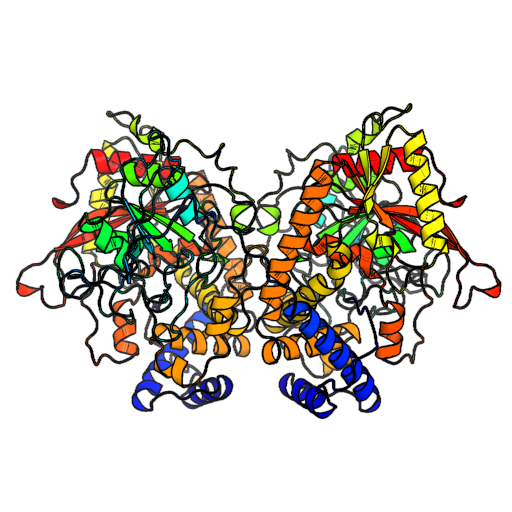N B CA 1
ATOM 5011 C C . ASN B 1 125 ? -12.93 8.898 23.719 1 95.31 125 ASN B C 1
ATOM 5013 O O . ASN B 1 125 ? -13.695 8.219 24.406 1 95.31 125 ASN B O 1
ATOM 5017 N N . PHE B 1 126 ? -12.773 8.719 22.438 1 96.31 126 PHE B N 1
ATOM 5018 C CA . PHE B 1 126 ? -13.406 7.625 21.703 1 96.31 126 PHE B CA 1
ATOM 5019 C C . PHE B 1 126 ? -12.844 6.281 22.156 1 96.31 126 PHE B C 1
ATOM 5021 O O . PHE B 1 126 ? -13.578 5.293 22.234 1 96.31 126 PHE B O 1
ATOM 5028 N N . ILE B 1 127 ? -11.539 6.23 22.359 1 95.06 127 ILE B N 1
ATOM 5029 C CA . ILE B 1 127 ? -10.852 5.121 23 1 95.06 127 ILE B CA 1
ATOM 5030 C C . ILE B 1 127 ? -10.117 5.621 24.25 1 95.06 127 ILE B C 1
ATOM 5032 O O . ILE B 1 127 ? -9.875 6.82 24.391 1 95.06 127 ILE B O 1
ATOM 5036 N N . LYS B 1 128 ? -9.773 4.688 25.219 1 93.69 128 LYS B N 1
ATOM 5037 C CA . LYS B 1 128 ? -9.125 5.086 26.469 1 93.69 128 LYS B CA 1
ATOM 5038 C C . LYS B 1 128 ? -8.039 4.09 26.859 1 93.69 128 LYS B C 1
ATOM 5040 O O . LYS B 1 128 ? -8.062 2.932 26.438 1 93.69 128 LYS B O 1
ATOM 5045 N N . GLY B 1 129 ? -7.07 4.637 27.516 1 92.94 129 GLY B N 1
ATOM 5046 C CA . GLY B 1 129 ? -6.121 3.797 28.234 1 92.94 129 GLY B CA 1
ATOM 5047 C C . GLY B 1 129 ? -5.078 3.172 27.328 1 92.94 129 GLY B C 1
ATOM 5048 O O . GLY B 1 129 ? -4.414 2.209 27.703 1 92.94 129 GLY B O 1
ATOM 5049 N N . TYR B 1 130 ? -4.914 3.643 26.141 1 96.94 130 TYR B N 1
ATOM 5050 C CA . TYR B 1 130 ? -3.961 3.02 25.219 1 96.94 130 TYR B CA 1
ATOM 5051 C C . TYR B 1 130 ? -2.531 3.406 25.578 1 96.94 130 TYR B C 1
ATOM 5053 O O . TYR B 1 130 ? -2.227 4.59 25.75 1 96.94 130 TYR B O 1
ATOM 5061 N N . VAL B 1 131 ? -1.688 2.459 25.75 1 98.25 131 VAL B N 1
ATOM 5062 C CA . VAL B 1 131 ? -0.247 2.609 25.922 1 98.25 131 VAL B CA 1
ATOM 5063 C C . VAL B 1 131 ? 0.483 1.763 24.875 1 98.25 131 VAL B C 1
ATOM 5065 O O . VAL B 1 131 ? 0.392 0.533 24.891 1 98.25 131 VAL B O 1
ATOM 5068 N N . PRO B 1 132 ? 1.186 2.381 24 1 98.25 132 PRO B N 1
ATOM 5069 C CA . PRO B 1 132 ? 1.827 1.614 22.938 1 98.25 132 PRO B CA 1
ATOM 5070 C C . PRO B 1 132 ? 2.922 0.683 23.453 1 98.25 132 PRO B C 1
ATOM 5072 O O . PRO B 1 132 ? 3.557 0.974 24.469 1 98.25 132 PRO B O 1
ATOM 5075 N N . ASP B 1 133 ? 3.172 -0.401 22.688 1 97.69 133 ASP B N 1
ATOM 5076 C CA . ASP B 1 133 ? 4.219 -1.367 23.016 1 97.69 133 ASP B CA 1
ATOM 5077 C C . ASP B 1 133 ? 5.41 -1.223 22.062 1 97.69 133 ASP B C 1
ATOM 5079 O O . ASP B 1 133 ? 6.27 -2.104 22 1 97.69 133 ASP B O 1
ATOM 5083 N N . VAL B 1 134 ? 5.441 -0.134 21.328 1 98.38 134 VAL B N 1
ATOM 5084 C CA . VAL B 1 134 ? 6.484 0.091 20.344 1 98.38 134 VAL B CA 1
ATOM 5085 C C . VAL B 1 134 ? 6.871 1.568 20.312 1 98.38 134 VAL B C 1
ATOM 5087 O O . VAL B 1 134 ? 6.078 2.43 20.703 1 98.38 134 VAL B O 1
ATOM 5090 N N . ASP B 1 135 ? 8.148 1.841 19.938 1 98.81 135 ASP B N 1
ATOM 5091 C CA . ASP B 1 135 ? 8.531 3.184 19.516 1 98.81 135 ASP B CA 1
ATOM 5092 C C . ASP B 1 135 ? 8.336 3.359 18 1 98.81 135 ASP B C 1
ATOM 5094 O O . ASP B 1 135 ? 8.695 2.48 17.219 1 98.81 135 ASP B O 1
ATOM 5098 N N . ALA B 1 136 ? 7.664 4.469 17.672 1 98.88 136 ALA B N 1
ATOM 5099 C CA . ALA B 1 136 ? 7.727 4.812 16.25 1 98.88 136 ALA B CA 1
ATOM 5100 C C . ALA B 1 136 ? 9.172 4.949 15.789 1 98.88 136 ALA B C 1
ATOM 5102 O O . ALA B 1 136 ? 10.055 5.281 16.578 1 98.88 136 ALA B O 1
ATOM 5103 N N . THR B 1 137 ? 9.406 4.711 14.484 1 98.75 137 THR B N 1
ATOM 5104 C CA . THR B 1 137 ? 10.75 4.848 13.914 1 98.75 137 THR B CA 1
ATOM 5105 C C . THR B 1 137 ? 11.312 6.234 14.195 1 98.75 137 THR B C 1
ATOM 5107 O O . THR B 1 137 ? 12.484 6.371 14.562 1 98.75 137 THR B O 1
ATOM 5110 N N . VAL B 1 138 ? 10.523 7.273 14.078 1 98.81 138 VAL B N 1
ATOM 5111 C CA . VAL B 1 138 ? 10.977 8.648 14.258 1 98.81 138 VAL B CA 1
ATOM 5112 C C . VAL B 1 138 ? 11.383 8.867 15.719 1 98.81 138 VAL B C 1
ATOM 5114 O O . VAL B 1 138 ? 12.32 9.617 16 1 98.81 138 VAL B O 1
ATOM 5117 N N . THR B 1 139 ? 10.68 8.219 16.672 1 98.88 139 THR B N 1
ATOM 5118 C CA . THR B 1 139 ? 11.039 8.289 18.078 1 98.88 139 THR B CA 1
ATOM 5119 C C . THR B 1 139 ? 12.469 7.793 18.297 1 98.88 139 THR B C 1
ATOM 5121 O O . THR B 1 139 ? 13.297 8.5 18.875 1 98.88 139 THR B O 1
ATOM 5124 N N . THR B 1 140 ? 12.758 6.621 17.797 1 98.75 140 THR B N 1
ATOM 5125 C CA . THR B 1 140 ? 14.062 5.992 17.969 1 98.75 140 THR B CA 1
ATOM 5126 C C . THR B 1 140 ? 15.148 6.82 17.281 1 98.75 140 THR B C 1
ATOM 5128 O O . THR B 1 140 ? 16.234 7.016 17.844 1 98.75 140 THR B O 1
ATOM 5131 N N . ARG B 1 141 ? 14.852 7.379 16.156 1 98.69 141 ARG B N 1
ATOM 5132 C CA . ARG B 1 141 ? 15.852 8.102 15.391 1 98.69 141 ARG B CA 1
ATOM 5133 C C . ARG B 1 141 ? 16.203 9.43 16.047 1 98.69 141 ARG B C 1
ATOM 5135 O O . ARG B 1 141 ? 17.359 9.859 16.016 1 98.69 141 ARG B O 1
ATOM 5142 N N . ILE B 1 142 ? 15.234 10.094 16.609 1 98.88 142 ILE B N 1
ATOM 5143 C CA . ILE B 1 142 ? 15.516 11.312 17.359 1 98.88 142 ILE B CA 1
ATOM 5144 C C . ILE B 1 142 ? 16.453 11 18.531 1 98.88 142 ILE B C 1
ATOM 5146 O O . ILE B 1 142 ? 17.438 11.711 18.75 1 98.88 142 ILE B O 1
ATOM 5150 N N . LEU B 1 143 ? 16.172 9.945 19.25 1 98.75 143 LEU B N 1
ATOM 5151 C CA . LEU B 1 143 ? 16.984 9.555 20.391 1 98.75 143 LEU B CA 1
ATOM 5152 C C . LEU B 1 143 ? 18.391 9.156 19.953 1 98.75 143 LEU B C 1
ATOM 5154 O O . LEU B 1 143 ? 19.375 9.609 20.531 1 98.75 143 LEU B O 1
ATOM 5158 N N . GLU B 1 144 ? 18.5 8.375 18.922 1 98.19 144 GLU B N 1
ATOM 5159 C CA . GLU B 1 144 ? 19.797 7.926 18.406 1 98.19 144 GLU B CA 1
ATOM 5160 C C . GLU B 1 144 ? 20.641 9.102 17.922 1 98.19 144 GLU B C 1
ATOM 5162 O O . GLU B 1 144 ? 21.875 9.055 17.969 1 98.19 144 GLU B O 1
ATOM 5167 N N . ALA B 1 145 ? 19.969 10.148 17.469 1 98.44 145 ALA B N 1
ATOM 5168 C CA . ALA B 1 145 ? 20.672 11.336 16.984 1 98.44 145 ALA B CA 1
ATOM 5169 C C . ALA B 1 145 ? 21.062 12.25 18.141 1 98.44 145 ALA B C 1
ATOM 5171 O O . ALA B 1 145 ? 21.641 13.32 17.922 1 98.44 145 ALA B O 1
ATOM 5172 N N . GLY B 1 146 ? 20.734 11.859 19.328 1 98.19 146 GLY B N 1
ATOM 5173 C CA . GLY B 1 146 ? 21.188 12.578 20.516 1 98.19 146 GLY B CA 1
ATOM 5174 C C . GLY B 1 146 ? 20.125 13.516 21.078 1 98.19 146 GLY B C 1
ATOM 5175 O O . GLY B 1 146 ? 20.375 14.227 22.062 1 98.19 146 GLY B O 1
ATOM 5176 N N . GLY B 1 147 ? 18.938 13.562 20.484 1 98.69 147 GLY B N 1
ATOM 5177 C CA . GLY B 1 147 ? 17.859 14.414 20.969 1 98.69 147 GLY B CA 1
ATOM 5178 C C . GLY B 1 147 ? 17.25 13.922 22.266 1 98.69 147 GLY B C 1
ATOM 5179 O O . GLY B 1 147 ? 17.359 12.742 22.594 1 98.69 147 GLY B O 1
ATOM 5180 N N . GLN B 1 148 ? 16.688 14.859 23.016 1 98.75 148 GLN B N 1
ATOM 5181 C CA . GLN B 1 148 ? 15.945 14.57 24.234 1 98.75 148 GLN B CA 1
ATOM 5182 C C . GLN B 1 148 ? 14.445 14.742 24 1 98.75 148 GLN B C 1
ATOM 5184 O O . GLN B 1 148 ? 13.992 15.789 23.531 1 98.75 148 GLN B O 1
ATOM 5189 N N . ILE B 1 149 ? 13.656 13.695 24.281 1 98.94 149 ILE B N 1
ATOM 5190 C CA . ILE B 1 149 ? 12.203 13.766 24.125 1 98.94 149 ILE B CA 1
ATOM 5191 C C . ILE B 1 149 ? 11.57 14.125 25.469 1 98.94 149 ILE B C 1
ATOM 5193 O O . ILE B 1 149 ? 11.766 13.422 26.469 1 98.94 149 ILE B O 1
ATOM 5197 N N . LEU B 1 150 ? 10.797 15.203 25.453 1 98.88 150 LEU B N 1
ATOM 5198 C CA . LEU B 1 150 ? 10.211 15.719 26.688 1 98.88 150 LEU B CA 1
ATOM 5199 C C . LEU B 1 150 ? 8.766 15.258 26.844 1 98.88 150 LEU B C 1
ATOM 5201 O O . LEU B 1 150 ? 8.156 15.445 27.891 1 98.88 150 LEU B O 1
ATOM 5205 N N . GLY B 1 151 ? 8.219 14.672 25.859 1 98.75 151 GLY B N 1
ATOM 5206 C CA . GLY B 1 151 ? 6.867 14.172 26 1 98.75 151 GLY B CA 1
ATOM 5207 C C . GLY B 1 151 ? 6.098 14.148 24.703 1 98.75 151 GLY B C 1
ATOM 5208 O O . GLY B 1 151 ? 6.691 14.109 23.625 1 98.75 151 GLY B O 1
ATOM 5209 N N . LYS B 1 152 ? 4.773 13.945 24.875 1 98.75 152 LYS B N 1
ATOM 5210 C CA . LYS B 1 152 ? 3.803 13.906 23.781 1 98.75 152 LYS B CA 1
ATOM 5211 C C . LYS B 1 152 ? 3.021 15.211 23.688 1 98.75 152 LYS B C 1
ATOM 5213 O O . LYS B 1 152 ? 2.65 15.789 24.719 1 98.75 152 LYS B O 1
ATOM 5218 N N . ALA B 1 153 ? 2.84 15.672 22.438 1 98.88 153 ALA B N 1
ATOM 5219 C CA . ALA B 1 153 ? 2.039 16.875 22.188 1 98.88 153 ALA B CA 1
ATOM 5220 C C . ALA B 1 153 ? 0.612 16.5 21.797 1 98.88 153 ALA B C 1
ATOM 5222 O O . ALA B 1 153 ? 0.395 15.547 21.047 1 98.88 153 ALA B O 1
ATOM 5223 N N . VAL B 1 154 ? -0.349 17.312 22.281 1 98.38 154 VAL B N 1
ATOM 5224 C CA . VAL B 1 154 ? -1.761 17.062 22 1 98.38 154 VAL B CA 1
ATOM 5225 C C . VAL B 1 154 ? -2.006 17.094 20.5 1 98.38 154 VAL B C 1
ATOM 5227 O O . VAL B 1 154 ? -1.426 17.922 19.781 1 98.38 154 VAL B O 1
ATOM 5230 N N . CYS B 1 155 ? -2.781 16.156 20.016 1 98.06 155 CYS B N 1
ATOM 5231 C CA . CYS B 1 155 ? -3.332 16.25 18.672 1 98.06 155 CYS B CA 1
ATOM 5232 C C . CYS B 1 155 ? -4.852 16.359 18.719 1 98.06 155 CYS B C 1
ATOM 5234 O O . CYS B 1 155 ? -5.465 16.172 19.766 1 98.06 155 CYS B O 1
ATOM 5236 N N . GLU B 1 156 ? -5.414 16.781 17.625 1 97.31 156 GLU B N 1
ATOM 5237 C CA . GLU B 1 156 ? -6.867 16.859 17.516 1 97.31 156 GLU B CA 1
ATOM 5238 C C . GLU B 1 156 ? -7.492 15.461 17.594 1 97.31 156 GLU B C 1
ATOM 5240 O O . GLU B 1 156 ? -6.816 14.461 17.375 1 97.31 156 GLU B O 1
ATOM 5245 N N . ASN B 1 157 ? -8.82 15.469 17.953 1 96.44 157 ASN B N 1
ATOM 5246 C CA . ASN B 1 157 ? -9.547 14.227 18.188 1 96.44 157 ASN B CA 1
ATOM 5247 C C . ASN B 1 157 ? -9.383 13.258 17.016 1 96.44 157 ASN B C 1
ATOM 5249 O O . ASN B 1 157 ? -9.945 13.477 15.945 1 96.44 157 ASN B O 1
ATOM 5253 N N . MET B 1 158 ? -8.586 12.148 17.219 1 96.12 158 MET B N 1
ATOM 5254 C CA . MET B 1 158 ? -8.281 11.117 16.234 1 96.12 158 MET B CA 1
ATOM 5255 C C . MET B 1 158 ? -7.602 11.719 15 1 96.12 158 MET B C 1
ATOM 5257 O O . MET B 1 158 ? -7.613 11.117 13.922 1 96.12 158 MET B O 1
ATOM 5261 N N . CYS B 1 159 ? -7.117 12.953 15.141 1 96.69 159 CYS B N 1
ATOM 5262 C CA . CYS B 1 159 ? -6.422 13.68 14.078 1 96.69 159 CYS B CA 1
ATOM 5263 C C . CYS B 1 159 ? -7.371 14.023 12.945 1 96.69 159 CYS B C 1
ATOM 5265 O O . CYS B 1 159 ? -6.957 14.102 11.781 1 96.69 159 CYS B O 1
ATOM 5267 N N . HIS B 1 160 ? -8.719 14.25 13.281 1 95.62 160 HIS B N 1
ATOM 5268 C CA . HIS B 1 160 ? -9.727 14.445 12.25 1 95.62 160 HIS B CA 1
ATOM 5269 C C . HIS B 1 160 ? -10.172 15.898 12.18 1 95.62 160 HIS B C 1
ATOM 5271 O O . HIS B 1 160 ? -11.18 16.219 11.547 1 95.62 160 HIS B O 1
ATOM 5277 N N . SER B 1 161 ? -9.43 16.781 12.781 1 94.69 161 SER B N 1
ATOM 5278 C CA . SER B 1 161 ? -9.781 18.188 12.758 1 94.69 161 SER B CA 1
ATOM 5279 C C . SER B 1 161 ? -8.555 19.062 12.484 1 94.69 161 SER B C 1
ATOM 5281 O O . SER B 1 161 ? -7.445 18.734 12.914 1 94.69 161 SER B O 1
ATOM 5283 N N . ALA B 1 162 ? -8.883 20.141 11.797 1 94.88 162 ALA B N 1
ATOM 5284 C CA . ALA B 1 162 ? -7.805 21.078 11.484 1 94.88 162 ALA B CA 1
ATOM 5285 C C . ALA B 1 162 ? -7.848 22.297 12.398 1 94.88 162 ALA B C 1
ATOM 5287 O O . ALA B 1 162 ? -7.059 23.234 12.242 1 94.88 162 ALA B O 1
ATOM 5288 N N . THR B 1 163 ? -8.758 22.078 13.297 1 93.06 163 THR B N 1
ATOM 5289 C CA . THR B 1 163 ? -8.867 23.156 14.266 1 93.06 163 THR B CA 1
ATOM 5290 C C . THR B 1 163 ? -8.367 22.703 15.633 1 93.06 163 THR B C 1
ATOM 5292 O O . THR B 1 163 ? -7.973 21.547 15.805 1 93.06 163 THR B O 1
ATOM 5295 N N . SER B 1 164 ? -8.102 23.484 16.578 1 96.94 164 SER B N 1
ATOM 5296 C CA . SER B 1 164 ? -7.445 23.172 17.844 1 96.94 164 SER B CA 1
ATOM 5297 C C . SER B 1 164 ? -8.438 23.188 19 1 96.94 164 SER B C 1
ATOM 5299 O O . SER B 1 164 ? -8.102 23.625 20.109 1 96.94 164 SER B O 1
ATOM 5301 N N . HIS B 1 165 ? -9.758 22.75 18.656 1 96.62 165 HIS B N 1
ATOM 5302 C CA . HIS B 1 165 ? -10.734 22.75 19.75 1 96.62 165 HIS B CA 1
ATOM 5303 C C . HIS B 1 165 ? -11.375 21.375 19.906 1 96.62 165 HIS B C 1
ATOM 5305 O O . HIS B 1 165 ? -12.391 21.25 20.609 1 96.62 165 HIS B O 1
ATOM 5311 N N . SER B 1 166 ? -10.867 20.328 19.312 1 95.62 166 SER B N 1
ATOM 5312 C CA . SER B 1 166 ? -11.57 19.047 19.266 1 95.62 166 SER B CA 1
ATOM 5313 C C . SER B 1 166 ? -10.977 18.062 20.266 1 95.62 166 SER B C 1
ATOM 5315 O O . SER B 1 166 ? -11.578 17.016 20.531 1 95.62 166 SER B O 1
ATOM 5317 N N . SER B 1 167 ? -9.828 18.297 20.781 1 95.88 167 SER B N 1
ATOM 5318 C CA . SER B 1 167 ? -9.133 17.328 21.609 1 95.88 167 SER B CA 1
ATOM 5319 C C . SER B 1 167 ? -9.938 16.984 22.859 1 95.88 167 SER B C 1
ATOM 5321 O O . SER B 1 167 ? -10.617 17.859 23.422 1 95.88 167 SER B O 1
ATOM 5323 N N . GLY B 1 168 ? -9.805 15.734 23.312 1 93.62 168 GLY B N 1
ATOM 5324 C CA . GLY B 1 168 ? -10.469 15.289 24.516 1 93.62 168 GLY B CA 1
ATOM 5325 C C . GLY B 1 168 ? -9.945 15.961 25.781 1 93.62 168 GLY B C 1
ATOM 5326 O O . GLY B 1 168 ? -10.641 16.016 26.781 1 93.62 168 GLY B O 1
ATOM 5327 N N . THR B 1 169 ? -8.742 16.5 25.688 1 94.56 169 THR B N 1
ATOM 5328 C CA . THR B 1 169 ? -8.148 17.141 26.859 1 94.56 169 THR B CA 1
ATOM 5329 C C . THR B 1 169 ? -8.484 18.625 26.891 1 94.56 169 THR B C 1
ATOM 5331 O O . THR B 1 169 ? -8.117 19.344 27.828 1 94.56 169 THR B O 1
ATOM 5334 N N . GLY B 1 170 ? -9.18 19.125 25.891 1 94.19 170 GLY B N 1
ATOM 5335 C CA . GLY B 1 170 ? -9.57 20.531 25.844 1 94.19 170 GLY B CA 1
ATOM 5336 C C . GLY B 1 170 ? -8.93 21.281 24.688 1 94.19 170 GLY B C 1
ATOM 5337 O O . GLY B 1 170 ? -8.172 20.703 23.906 1 94.19 170 GLY B O 1
ATOM 5338 N N . VAL B 1 171 ? -9.211 22.547 24.688 1 96.69 171 VAL B N 1
ATOM 5339 C CA . VAL B 1 171 ? -8.773 23.422 23.609 1 96.69 171 VAL B CA 1
ATOM 5340 C C . VAL B 1 171 ? -7.266 23.641 23.688 1 96.69 171 VAL B C 1
ATOM 5342 O O . VAL B 1 171 ? -6.703 23.734 24.781 1 96.69 171 VAL B O 1
ATOM 5345 N N . VAL B 1 172 ? -6.625 23.609 22.562 1 98.38 172 VAL B N 1
ATOM 5346 C CA . VAL B 1 172 ? -5.242 24.062 22.453 1 98.38 172 VAL B CA 1
ATOM 5347 C C . VAL B 1 172 ? -5.203 25.516 21.969 1 98.38 172 VAL B C 1
ATOM 5349 O O . VAL B 1 172 ? -5.609 25.812 20.844 1 98.38 172 VAL B O 1
ATOM 5352 N N . GLU B 1 173 ? -4.668 26.375 22.797 1 98.62 173 GLU B N 1
ATOM 5353 C CA . GLU B 1 173 ? -4.73 27.812 22.562 1 98.62 173 GLU B CA 1
ATOM 5354 C C . GLU B 1 173 ? -3.625 28.266 21.609 1 98.62 173 GLU B C 1
ATOM 5356 O O . GLU B 1 173 ? -2.498 27.766 21.672 1 98.62 173 GLU B O 1
ATOM 5361 N N . ASN B 1 174 ? -4.008 29.188 20.781 1 98.69 174 ASN B N 1
ATOM 5362 C CA . ASN B 1 174 ? -3.02 29.828 19.906 1 98.69 174 ASN B CA 1
ATOM 5363 C C . ASN B 1 174 ? -1.945 30.547 20.703 1 98.69 174 ASN B C 1
ATOM 5365 O O . ASN B 1 174 ? -2.254 31.266 21.672 1 98.69 174 ASN B O 1
ATOM 5369 N N . PRO B 1 175 ? -0.711 30.359 20.359 1 98.62 175 PRO B N 1
ATOM 5370 C CA . PRO B 1 175 ? 0.362 30.969 21.141 1 98.62 175 PRO B CA 1
ATOM 5371 C C . PRO B 1 175 ? 0.398 32.5 21.016 1 98.62 175 PRO B C 1
ATOM 5373 O O . PRO B 1 175 ? 1.016 33.156 21.844 1 98.62 175 PRO B O 1
ATOM 5376 N N . PHE B 1 176 ? -0.21 33.125 20 1 98 176 PHE B N 1
ATOM 5377 C CA . PHE B 1 176 ? -0.225 34.562 19.797 1 98 176 PHE B CA 1
ATOM 5378 C C . PHE B 1 176 ? -1.424 35.188 20.5 1 98 176 PHE B C 1
ATOM 5380 O O . PHE B 1 176 ? -1.371 36.344 20.906 1 98 176 PHE B O 1
ATOM 5387 N N . ALA B 1 177 ? -2.523 34.406 20.562 1 98.12 177 ALA B N 1
ATOM 5388 C CA . ALA B 1 177 ? -3.736 34.938 21.172 1 98.12 177 ALA B CA 1
ATOM 5389 C C . ALA B 1 177 ? -4.664 33.812 21.625 1 98.12 177 ALA B C 1
ATOM 5391 O O . ALA B 1 177 ? -5.172 33.062 20.797 1 98.12 177 ALA B O 1
ATOM 5392 N N . LYS B 1 178 ? -4.871 33.75 22.953 1 97.44 178 LYS B N 1
ATOM 5393 C CA . LYS B 1 178 ? -5.855 32.781 23.438 1 97.44 178 LYS B CA 1
ATOM 5394 C C . LYS B 1 178 ? -7.238 33.062 22.859 1 97.44 178 LYS B C 1
ATOM 5396 O O . LYS B 1 178 ? -7.602 34.219 22.625 1 97.44 178 LYS B O 1
ATOM 5401 N N . GLY B 1 179 ? -8 31.984 22.641 1 97.81 179 GLY B N 1
ATOM 5402 C CA . GLY B 1 179 ? -9.312 32.094 22.031 1 97.81 179 GLY B CA 1
ATOM 5403 C C . GLY B 1 179 ? -9.305 31.797 20.547 1 97.81 179 GLY B C 1
ATOM 5404 O O . GLY B 1 179 ? -10.367 31.703 19.922 1 97.81 179 GLY B O 1
ATOM 5405 N N . TYR B 1 180 ? -8.164 31.656 19.969 1 98.5 180 TYR B N 1
ATOM 5406 C CA . TYR B 1 180 ? -8.055 31.375 18.547 1 98.5 180 TYR B CA 1
ATOM 5407 C C . TYR B 1 180 ? -7.398 30.031 18.312 1 98.5 180 TYR B C 1
ATOM 5409 O O . TYR B 1 180 ? -6.742 29.484 19.203 1 98.5 180 TYR B O 1
ATOM 5417 N N . SER B 1 181 ? -7.648 29.531 17.141 1 98.38 181 SER B N 1
ATOM 5418 C CA . SER B 1 181 ? -7.164 28.203 16.75 1 98.38 181 SER B CA 1
ATOM 5419 C C . SER B 1 181 ? -5.648 28.203 16.578 1 98.38 181 SER B C 1
ATOM 5421 O O . SER B 1 181 ? -5.094 29.078 15.922 1 98.38 181 SER B O 1
ATOM 5423 N N . ALA B 1 182 ? -4.977 27.188 17.156 1 98.75 182 ALA B N 1
ATOM 5424 C CA . ALA B 1 182 ? -3.564 26.922 16.891 1 98.75 182 ALA B CA 1
ATOM 5425 C C . ALA B 1 182 ? -3.391 26.094 15.633 1 98.75 182 ALA B C 1
ATOM 5427 O O . ALA B 1 182 ? -2.264 25.828 15.203 1 98.75 182 ALA B O 1
ATOM 5428 N N . GLY B 1 183 ? -4.496 25.766 14.969 1 98.06 183 GLY B N 1
ATOM 5429 C CA . GLY B 1 183 ? -4.441 24.844 13.844 1 98.06 183 GLY B CA 1
ATOM 5430 C C . GLY B 1 183 ? -4.332 23.391 14.266 1 98.06 183 GLY B C 1
ATOM 5431 O O . GLY B 1 183 ? -3.984 23.094 15.414 1 98.06 183 GLY B O 1
ATOM 5432 N N . GLY B 1 184 ? -4.637 22.453 13.445 1 97.06 184 GLY B N 1
ATOM 5433 C CA . GLY B 1 184 ? -4.555 21.016 13.656 1 97.06 184 GLY B CA 1
ATOM 5434 C C . GLY B 1 184 ? -4.297 20.234 12.383 1 97.06 184 GLY B C 1
ATOM 5435 O O . GLY B 1 184 ? -4.258 20.812 11.297 1 97.06 184 GLY B O 1
ATOM 5436 N N . SER B 1 185 ? -3.973 18.859 12.531 1 97.5 185 SER B N 1
ATOM 5437 C CA . SER B 1 185 ? -4.266 18.141 13.766 1 97.5 185 SER B CA 1
ATOM 5438 C C . SER B 1 185 ? -3.045 18.078 14.68 1 97.5 185 SER B C 1
ATOM 5440 O O . SER B 1 185 ? -3.107 17.531 15.781 1 97.5 185 SER B O 1
ATOM 5442 N N . SER B 1 186 ? -1.885 18.641 14.312 1 98.75 186 SER B N 1
ATOM 5443 C CA . SER B 1 186 ? -0.716 18.688 15.188 1 98.75 186 SER B CA 1
ATOM 5444 C C . SER B 1 186 ? -0.694 19.969 16.016 1 98.75 186 SER B C 1
ATOM 5446 O O . SER B 1 186 ? 0.334 20.641 16.109 1 98.75 186 SER B O 1
ATOM 5448 N N . SER B 1 187 ? -1.745 20.281 16.672 1 98.69 187 SER B N 1
ATOM 5449 C CA . SER B 1 187 ? -1.945 21.531 17.375 1 98.69 187 SER B CA 1
ATOM 5450 C C . SER B 1 187 ? -0.934 21.703 18.516 1 98.69 187 SER B C 1
ATOM 5452 O O . SER B 1 187 ? -0.257 22.734 18.594 1 98.69 187 SER B O 1
ATOM 5454 N N . GLY B 1 188 ? -0.826 20.688 19.328 1 98.88 188 GLY B N 1
ATOM 5455 C CA . GLY B 1 188 ? 0.117 20.766 20.438 1 98.88 188 GLY B CA 1
ATOM 5456 C C . GLY B 1 188 ? 1.553 20.953 19.984 1 98.88 188 GLY B C 1
ATOM 5457 O O . GLY B 1 188 ? 2.295 21.734 20.562 1 98.88 188 GLY B O 1
ATOM 5458 N N . SER B 1 189 ? 1.942 20.25 18.953 1 98.94 189 SER B N 1
ATOM 5459 C CA . SER B 1 189 ? 3.291 20.359 18.406 1 98.94 189 SER B CA 1
ATOM 5460 C C . SER B 1 189 ? 3.592 21.797 17.984 1 98.94 189 SER B C 1
ATOM 5462 O O . SER B 1 189 ? 4.656 22.328 18.297 1 98.94 189 SER B O 1
ATOM 5464 N N . GLY B 1 190 ? 2.641 22.375 17.25 1 98.94 190 GLY B N 1
ATOM 5465 C CA . GLY B 1 190 ? 2.826 23.75 16.812 1 98.94 190 GLY B CA 1
ATOM 5466 C C . GLY B 1 190 ? 2.994 24.719 17.969 1 98.94 190 GLY B C 1
ATOM 5467 O O . GLY B 1 190 ? 3.906 25.547 17.953 1 98.94 190 GLY B O 1
ATOM 5468 N N . VAL B 1 191 ? 2.203 24.609 18.969 1 98.94 191 VAL B N 1
ATOM 5469 C CA . VAL B 1 191 ? 2.166 25.531 20.094 1 98.94 191 VAL B CA 1
ATOM 5470 C C . VAL B 1 191 ? 3.441 25.406 20.922 1 98.94 191 VAL B C 1
ATOM 5472 O O . VAL B 1 191 ? 4.062 26.406 21.297 1 98.94 191 VAL B O 1
ATOM 5475 N N . LEU B 1 192 ? 3.828 24.156 21.219 1 98.94 192 LEU B N 1
ATOM 5476 C CA . LEU B 1 192 ? 4.996 23.906 22.062 1 98.94 192 LEU B CA 1
ATOM 5477 C C . LEU B 1 192 ? 6.258 24.469 21.406 1 98.94 192 LEU B C 1
ATOM 5479 O O . LEU B 1 192 ? 7.121 25.016 22.094 1 98.94 192 LEU B O 1
ATOM 5483 N N . VAL B 1 193 ? 6.371 24.312 20.109 1 98.94 193 VAL B N 1
ATOM 5484 C CA . VAL B 1 193 ? 7.512 24.875 19.391 1 98.94 193 VAL B CA 1
ATOM 5485 C C . VAL B 1 193 ? 7.453 26.391 19.406 1 98.94 193 VAL B C 1
ATOM 5487 O O . VAL B 1 193 ? 8.453 27.062 19.688 1 98.94 193 VAL B O 1
ATOM 5490 N N . ALA B 1 194 ? 6.301 26.969 19.125 1 98.88 194 ALA B N 1
ATOM 5491 C CA . ALA B 1 194 ? 6.133 28.422 19.062 1 98.88 194 ALA B CA 1
ATOM 5492 C C . ALA B 1 194 ? 6.457 29.062 20.406 1 98.88 194 ALA B C 1
ATOM 5494 O O . ALA B 1 194 ? 7.031 30.156 20.453 1 98.88 194 ALA B O 1
ATOM 5495 N N . LEU B 1 195 ? 6.148 28.422 21.484 1 98.62 195 LEU B N 1
ATOM 5496 C CA . LEU B 1 195 ? 6.348 28.953 22.828 1 98.62 195 LEU B CA 1
ATOM 5497 C C . LEU B 1 195 ? 7.785 28.734 23.297 1 98.62 195 LEU B C 1
ATOM 5499 O O . LEU B 1 195 ? 8.195 29.266 24.328 1 98.62 195 LEU B O 1
ATOM 5503 N N . GLY B 1 196 ? 8.539 27.938 22.578 1 98.5 196 GLY B N 1
ATOM 5504 C CA . GLY B 1 196 ? 9.914 27.656 22.953 1 98.5 196 GLY B CA 1
ATOM 5505 C C . GLY B 1 196 ? 10.023 26.625 24.062 1 98.5 196 GLY B C 1
ATOM 5506 O O . GLY B 1 196 ? 11.062 26.531 24.719 1 98.5 196 GLY B O 1
ATOM 5507 N N . GLU B 1 197 ? 8.961 25.906 24.281 1 98.44 197 GLU B N 1
ATOM 5508 C CA . GLU B 1 197 ? 9.016 24.875 25.312 1 98.44 197 GLU B CA 1
ATOM 5509 C C . GLU B 1 197 ? 9.859 23.688 24.844 1 98.44 197 GLU B C 1
ATOM 5511 O O . GLU B 1 197 ? 10.391 22.938 25.672 1 98.44 197 GLU B O 1
ATOM 5516 N N . VAL B 1 198 ? 9.914 23.484 23.562 1 98.88 198 VAL B N 1
ATOM 5517 C CA . VAL B 1 198 ? 10.812 22.516 22.938 1 98.88 198 VAL B CA 1
ATOM 5518 C C . VAL B 1 198 ? 11.508 23.172 21.734 1 98.88 198 VAL B C 1
ATOM 5520 O O . VAL B 1 198 ? 11.039 24.188 21.219 1 98.88 198 VAL B O 1
ATOM 5523 N N . ASP B 1 199 ? 12.672 22.578 21.312 1 98.88 199 ASP B N 1
ATOM 5524 C CA . ASP B 1 199 ? 13.406 23.078 20.156 1 98.88 199 ASP B CA 1
ATOM 5525 C C . ASP B 1 199 ? 12.742 22.656 18.844 1 98.88 199 ASP B C 1
ATOM 5527 O O . ASP B 1 199 ? 12.836 23.359 17.844 1 98.88 199 ASP B O 1
ATOM 5531 N N . GLY B 1 200 ? 12.141 21.562 18.812 1 98.88 200 GLY B N 1
ATOM 5532 C CA . GLY B 1 200 ? 11.414 21.016 17.672 1 98.88 200 GLY B CA 1
ATOM 5533 C C . GLY B 1 200 ? 10.352 20 18.062 1 98.88 200 GLY B C 1
ATOM 5534 O O . GLY B 1 200 ? 10.305 19.562 19.203 1 98.88 200 GLY B O 1
ATOM 5535 N N . ALA B 1 201 ? 9.5 19.688 17.141 1 99 201 ALA B N 1
ATOM 5536 C CA . ALA B 1 201 ? 8.453 18.703 17.344 1 99 201 ALA B CA 1
ATOM 5537 C C . ALA B 1 201 ? 8.203 17.891 16.062 1 99 201 ALA B C 1
ATOM 5539 O O . ALA B 1 201 ? 8.609 18.312 14.977 1 99 201 ALA B O 1
ATOM 5540 N N . ILE B 1 202 ? 7.617 16.719 16.234 1 98.94 202 ILE B N 1
ATOM 5541 C CA . ILE B 1 202 ? 7.117 15.914 15.133 1 98.94 202 ILE B CA 1
ATOM 5542 C C . ILE B 1 202 ? 5.613 16.109 14.984 1 98.94 202 ILE B C 1
ATOM 5544 O O . ILE B 1 202 ? 4.879 16.109 15.969 1 98.94 202 ILE B O 1
ATOM 5548 N N . GLY B 1 203 ? 5.203 16.438 13.781 1 98.94 203 GLY B N 1
ATOM 5549 C CA . GLY B 1 203 ? 3.797 16.391 13.414 1 98.94 203 GLY B CA 1
ATOM 5550 C C . GLY B 1 203 ? 3.482 15.328 12.383 1 98.94 203 GLY B C 1
ATOM 5551 O O . GLY B 1 203 ? 4.391 14.703 11.828 1 98.94 203 GLY B O 1
ATOM 5552 N N . ALA B 1 204 ? 2.205 15.047 12.227 1 98.69 204 ALA B N 1
ATOM 5553 C CA . ALA B 1 204 ? 1.7 14.227 11.125 1 98.69 204 ALA B CA 1
ATOM 5554 C C . ALA B 1 204 ? 0.743 15.023 10.242 1 98.69 204 ALA B C 1
ATOM 5556 O O . ALA B 1 204 ? 0.091 15.961 10.711 1 98.69 204 ALA B O 1
ATOM 5557 N N . ASP B 1 205 ? 0.744 14.688 8.977 1 98.56 205 ASP B N 1
ATOM 5558 C CA . ASP B 1 205 ? 0.014 15.477 7.988 1 98.56 205 ASP B CA 1
ATOM 5559 C C . ASP B 1 205 ? -0.724 14.578 7 1 98.56 205 ASP B C 1
ATOM 5561 O O . ASP B 1 205 ? -0.097 13.844 6.234 1 98.56 205 ASP B O 1
ATOM 5565 N N . GLN B 1 206 ? -2.072 14.633 7.02 1 96.94 206 GLN B N 1
ATOM 5566 C CA . GLN B 1 206 ? -2.9 13.844 6.113 1 96.94 206 GLN B CA 1
ATOM 5567 C C . GLN B 1 206 ? -3.756 14.742 5.227 1 96.94 206 GLN B C 1
ATOM 5569 O O . GLN B 1 206 ? -4.438 14.258 4.32 1 96.94 206 GLN B O 1
ATOM 5574 N N . GLY B 1 207 ? -3.779 15.977 5.426 1 97.5 207 GLY B N 1
ATOM 5575 C CA . GLY B 1 207 ? -4.5 16.969 4.656 1 97.5 207 GLY B CA 1
ATOM 5576 C C . GLY B 1 207 ? -3.998 18.391 4.895 1 97.5 207 GLY B C 1
ATOM 5577 O O . GLY B 1 207 ? -4.578 19.344 4.387 1 97.5 207 GLY B O 1
ATOM 5578 N N . GLY B 1 208 ? -2.926 18.5 5.688 1 98.31 208 GLY B N 1
ATOM 5579 C CA . GLY B 1 208 ? -2.371 19.797 6.062 1 98.31 208 GLY B CA 1
ATOM 5580 C C . GLY B 1 208 ? -1.945 19.859 7.516 1 98.31 208 GLY B C 1
ATOM 5581 O O . GLY B 1 208 ? -1.445 20.891 7.977 1 98.31 208 GLY B O 1
ATOM 5582 N N . SER B 1 209 ? -1.912 18.766 8.195 1 98.56 209 SER B N 1
ATOM 5583 C CA . SER B 1 209 ? -1.911 18.75 9.656 1 98.56 209 SER B CA 1
ATOM 5584 C C . SER B 1 209 ? -0.533 19.109 10.211 1 98.56 209 SER B C 1
ATOM 5586 O O . SER B 1 209 ? -0.369 19.266 11.422 1 98.56 209 SER B O 1
ATOM 5588 N N . ILE B 1 210 ? 0.458 19.203 9.445 1 98.88 210 ILE B N 1
ATOM 5589 C CA . ILE B 1 210 ? 1.714 19.828 9.852 1 98.88 210 ILE B CA 1
ATOM 5590 C C . ILE B 1 210 ? 1.72 21.297 9.453 1 98.88 210 ILE B C 1
ATOM 5592 O O . ILE B 1 210 ? 2.102 22.156 10.242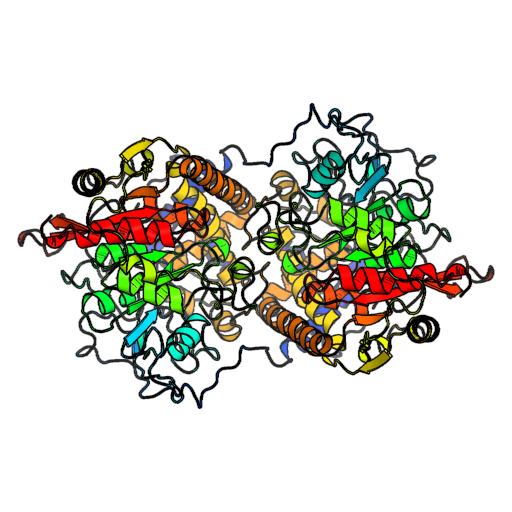 1 98.88 210 ILE B O 1
ATOM 5596 N N . ARG B 1 211 ? 1.221 21.578 8.312 1 98.94 211 ARG B N 1
ATOM 5597 C CA . ARG B 1 211 ? 1.31 22.891 7.688 1 98.94 211 ARG B CA 1
ATOM 5598 C C . ARG B 1 211 ? 0.277 23.844 8.273 1 98.94 211 ARG B C 1
ATOM 5600 O O . ARG B 1 211 ? 0.549 25.031 8.438 1 98.94 211 ARG B O 1
ATOM 5607 N N . VAL B 1 212 ? -0.902 23.312 8.656 1 98.81 212 VAL B N 1
ATOM 5608 C CA . VAL B 1 212 ? -1.948 24.156 9.234 1 98.81 212 VAL B CA 1
ATOM 5609 C C . VAL B 1 212 ? -1.491 24.688 10.586 1 98.81 212 VAL B C 1
ATOM 5611 O O . VAL B 1 212 ? -1.462 25.906 10.797 1 98.81 212 VAL B O 1
ATOM 5614 N N . PRO B 1 213 ? -1.079 23.844 11.484 1 98.88 213 PRO B N 1
ATOM 5615 C CA . PRO B 1 213 ? -0.616 24.406 12.758 1 98.88 213 PRO B CA 1
ATOM 5616 C C . PRO B 1 213 ? 0.673 25.219 12.609 1 98.88 213 PRO B C 1
ATOM 5618 O O . PRO B 1 213 ? 0.891 26.188 13.344 1 98.88 213 PRO B O 1
ATOM 5621 N N . ALA B 1 214 ? 1.553 24.828 11.695 1 98.94 214 ALA B N 1
ATOM 5622 C CA . ALA B 1 214 ? 2.719 25.672 11.445 1 98.94 214 ALA B CA 1
ATOM 5623 C C . ALA B 1 214 ? 2.299 27.094 11.031 1 98.94 214 ALA B C 1
ATOM 5625 O O . ALA B 1 214 ? 2.855 28.078 11.516 1 98.94 214 ALA B O 1
ATOM 5626 N N . ALA B 1 215 ? 1.354 27.188 10.172 1 98.88 215 ALA B N 1
ATOM 5627 C CA . ALA B 1 215 ? 0.845 28.469 9.688 1 98.88 215 ALA B CA 1
ATOM 5628 C C . ALA B 1 215 ? 0.227 29.281 10.82 1 98.88 215 ALA B C 1
ATOM 5630 O O . ALA B 1 215 ? 0.555 30.453 11.008 1 98.88 215 ALA B O 1
ATOM 5631 N N . ASN B 1 216 ? -0.668 28.656 11.602 1 98.81 216 ASN B N 1
ATOM 5632 C CA . ASN B 1 216 ? -1.41 29.359 12.633 1 98.81 216 ASN B CA 1
ATOM 5633 C C . ASN B 1 216 ? -0.512 29.75 13.812 1 98.81 216 ASN B C 1
ATOM 5635 O O . ASN B 1 216 ? -0.78 30.719 14.516 1 98.81 216 ASN B O 1
ATOM 5639 N N . CYS B 1 217 ? 0.573 28.984 14.023 1 98.88 217 CYS B N 1
ATOM 5640 C CA . CYS B 1 217 ? 1.453 29.234 15.164 1 98.88 217 CYS B CA 1
ATOM 5641 C C . CYS B 1 217 ? 2.684 30.031 14.734 1 98.88 217 CYS B C 1
ATOM 5643 O O . CYS B 1 217 ? 3.557 30.312 15.555 1 98.88 217 CYS B O 1
ATOM 5645 N N . GLY B 1 218 ? 2.826 30.359 13.477 1 98.81 218 GLY B N 1
ATOM 5646 C CA . GLY B 1 218 ? 3.939 31.172 13.008 1 98.81 218 GLY B CA 1
ATOM 5647 C C . GLY B 1 218 ? 5.273 30.453 13.094 1 98.81 218 GLY B C 1
ATOM 5648 O O . GLY B 1 218 ? 6.273 31.047 13.508 1 98.81 218 GLY B O 1
ATOM 5649 N N . ILE B 1 219 ? 5.301 29.203 12.758 1 98.94 219 ILE B N 1
ATOM 5650 C CA . ILE B 1 219 ? 6.543 28.438 12.766 1 98.94 219 ILE B CA 1
ATOM 5651 C C . ILE B 1 219 ? 6.727 27.734 11.422 1 98.94 219 ILE B C 1
ATOM 5653 O O . ILE B 1 219 ? 5.965 27.984 10.477 1 98.94 219 ILE B O 1
ATOM 5657 N N . ILE B 1 220 ? 7.836 26.922 11.266 1 98.94 220 ILE B N 1
ATOM 5658 C CA . ILE B 1 220 ? 8.18 26.188 10.055 1 98.94 220 ILE B CA 1
ATOM 5659 C C . ILE B 1 220 ? 7.668 24.75 10.156 1 98.94 220 ILE B C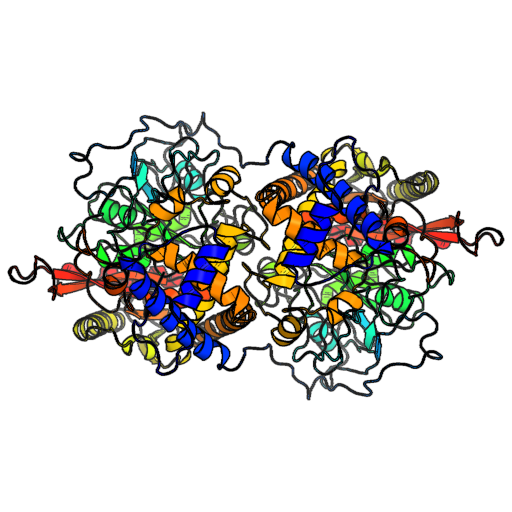 1
ATOM 5661 O O . ILE B 1 220 ? 7.902 24.078 11.164 1 98.94 220 ILE B O 1
ATOM 5665 N N . GLY B 1 221 ? 6.883 24.281 9.219 1 98.94 221 GLY B N 1
ATOM 5666 C CA . GLY B 1 221 ? 6.449 22.906 9.148 1 98.94 221 GLY B CA 1
ATOM 5667 C C . GLY B 1 221 ? 6.656 22.281 7.785 1 98.94 221 GLY B C 1
ATOM 5668 O O . GLY B 1 221 ? 6.305 22.859 6.766 1 98.94 221 GLY B O 1
ATOM 5669 N N . LEU B 1 222 ? 7.25 21.047 7.727 1 99 222 LEU B N 1
ATOM 5670 C CA . LEU B 1 222 ? 7.5 20.359 6.469 1 99 222 LEU B CA 1
ATOM 5671 C C . LEU B 1 222 ? 6.699 19.062 6.391 1 99 222 LEU B C 1
ATOM 5673 O O . LEU B 1 222 ? 6.801 18.219 7.273 1 99 222 LEU B O 1
ATOM 5677 N N . LYS B 1 223 ? 5.84 18.938 5.395 1 98.94 223 LYS B N 1
ATOM 5678 C CA . LYS B 1 223 ? 5.371 17.656 4.914 1 98.94 223 LYS B CA 1
ATOM 5679 C C . LYS B 1 223 ? 6.32 17.078 3.867 1 98.94 223 LYS B C 1
ATOM 5681 O O . LYS B 1 223 ? 6.293 17.484 2.703 1 98.94 223 LYS B O 1
ATOM 5686 N N . PRO B 1 224 ? 7.145 16.125 4.211 1 98.94 224 PRO B N 1
ATOM 5687 C CA . PRO B 1 224 ? 8.141 15.625 3.266 1 98.94 224 PRO B CA 1
ATOM 5688 C C . PRO B 1 224 ? 7.516 14.836 2.117 1 98.94 224 PRO B C 1
ATOM 5690 O O . PRO B 1 224 ? 6.301 14.625 2.092 1 98.94 224 PRO B O 1
ATOM 5693 N N . THR B 1 225 ? 8.398 14.547 1.119 1 98.88 225 THR B N 1
ATOM 5694 C CA . THR B 1 225 ? 7.973 13.617 0.077 1 98.88 225 THR B CA 1
ATOM 5695 C C . THR B 1 225 ? 7.34 12.367 0.688 1 98.88 225 THR B C 1
ATOM 5697 O O . THR B 1 225 ? 7.809 11.867 1.711 1 98.88 225 THR B O 1
ATOM 5700 N N . PHE B 1 226 ? 6.23 11.883 0.07 1 98.62 226 PHE B N 1
ATOM 5701 C CA . PHE B 1 226 ? 5.559 10.664 0.499 1 98.62 226 PHE B CA 1
ATOM 5702 C C . PHE B 1 226 ? 6.562 9.523 0.665 1 98.62 226 PHE B C 1
ATOM 5704 O O . PHE B 1 226 ? 7.277 9.18 -0.277 1 98.62 226 PHE B O 1
ATOM 5711 N N . GLY B 1 227 ? 6.668 9 1.896 1 98.12 227 GLY B N 1
ATOM 5712 C CA . GLY B 1 227 ? 7.484 7.824 2.156 1 98.12 227 GLY B CA 1
ATOM 5713 C C . GLY B 1 227 ? 8.898 8.164 2.596 1 98.12 227 GLY B C 1
ATOM 5714 O O . GLY B 1 227 ? 9.664 7.277 2.98 1 98.12 227 GLY B O 1
ATOM 5715 N N . LEU B 1 228 ? 9.297 9.461 2.592 1 98.81 228 LEU B N 1
ATOM 5716 C CA . LEU B 1 228 ? 10.664 9.828 2.961 1 98.81 228 LEU B CA 1
ATOM 5717 C C . LEU B 1 228 ? 10.922 9.531 4.434 1 98.81 228 LEU B C 1
ATOM 5719 O O . LEU B 1 228 ? 12.039 9.172 4.809 1 98.81 228 LEU B O 1
ATOM 5723 N N . VAL B 1 229 ? 9.969 9.805 5.281 1 98.94 229 VAL B N 1
ATOM 5724 C CA . VAL B 1 229 ? 10.008 9.453 6.699 1 98.94 229 VAL B CA 1
ATOM 5725 C C . VAL B 1 229 ? 9.023 8.312 6.969 1 98.94 229 VAL B C 1
ATOM 5727 O O . VAL B 1 229 ? 7.836 8.422 6.648 1 98.94 229 VAL B O 1
ATOM 5730 N N . PRO B 1 230 ? 9.508 7.18 7.539 1 98.56 230 PRO B N 1
ATOM 5731 C CA . PRO B 1 230 ? 8.617 6.043 7.77 1 98.56 230 PRO B CA 1
ATOM 5732 C C . PRO B 1 230 ? 7.477 6.371 8.727 1 98.56 230 PRO B C 1
ATOM 5734 O O . PRO B 1 230 ? 7.672 7.117 9.695 1 98.56 230 PRO B O 1
ATOM 5737 N N . TYR B 1 231 ? 6.363 5.738 8.516 1 98.25 231 TYR B N 1
ATOM 5738 C CA . TYR B 1 231 ? 5.188 5.93 9.359 1 98.25 231 TYR B CA 1
ATOM 5739 C C . TYR B 1 231 ? 5.074 4.816 10.391 1 98.25 231 TYR B C 1
ATOM 5741 O O . TYR B 1 231 ? 4.062 4.715 11.094 1 98.25 231 TYR B O 1
ATOM 5749 N N . THR B 1 232 ? 6.066 3.922 10.523 1 98.5 232 THR B N 1
ATOM 5750 C CA . THR B 1 232 ? 6.086 2.801 11.453 1 98.5 232 THR B CA 1
ATOM 5751 C C . THR B 1 232 ? 5.848 3.285 12.883 1 98.5 232 THR B C 1
ATOM 5753 O O . THR B 1 232 ? 6.566 4.156 13.375 1 98.5 232 THR B O 1
ATOM 5756 N N . GLY B 1 233 ? 4.809 2.703 13.5 1 98.25 233 GLY B N 1
ATOM 5757 C CA . GLY B 1 233 ? 4.527 3.012 14.898 1 98.25 233 GLY B CA 1
ATOM 5758 C C . GLY B 1 233 ? 3.723 4.285 15.07 1 98.25 233 GLY B C 1
ATOM 5759 O O . GLY B 1 233 ? 3.543 4.758 16.203 1 98.25 233 GLY B O 1
ATOM 5760 N N . CYS B 1 234 ? 3.258 4.918 14.023 1 98.25 234 CYS B N 1
ATOM 5761 C CA . CYS B 1 234 ? 2.355 6.062 14.086 1 98.25 234 CYS B CA 1
ATOM 5762 C C . CYS B 1 234 ? 0.92 5.641 13.797 1 98.25 234 CYS B C 1
ATOM 5764 O O . CYS B 1 234 ? 0.68 4.785 12.945 1 98.25 234 CYS B O 1
ATOM 5766 N N . GLY B 1 235 ? -0.039 6.211 14.531 1 97.06 235 GLY B N 1
ATOM 5767 C CA . GLY B 1 235 ? -1.438 5.957 14.219 1 97.06 235 GLY B CA 1
ATOM 5768 C C . GLY B 1 235 ? -1.854 6.477 12.859 1 97.06 235 GLY B C 1
ATOM 5769 O O . GLY B 1 235 ? -1.719 7.668 12.57 1 97.06 235 GLY B O 1
ATOM 5770 N N . SER B 1 236 ? -2.365 5.605 12.039 1 95.62 236 SER B N 1
ATOM 5771 C CA . SER B 1 236 ? -2.709 5.918 10.656 1 95.62 236 SER B CA 1
ATOM 5772 C C . SER B 1 236 ? -4.199 6.215 10.508 1 95.62 236 SER B C 1
ATOM 5774 O O . SER B 1 236 ? -5.027 5.605 11.188 1 95.62 236 SER B O 1
ATOM 5776 N N . ASN B 1 237 ? -4.582 7.215 9.68 1 94.38 237 ASN B N 1
ATOM 5777 C CA . ASN B 1 237 ? -5.961 7.398 9.227 1 94.38 237 ASN B CA 1
ATOM 5778 C C . ASN B 1 237 ? -6.199 6.734 7.875 1 94.38 237 ASN B C 1
ATOM 5780 O O . ASN B 1 237 ? -7.125 5.934 7.723 1 94.38 237 ASN B O 1
ATOM 5784 N N . GLU B 1 238 ? -5.422 7.105 6.918 1 95.25 238 GLU B N 1
ATOM 5785 C CA . GLU B 1 238 ? -5.426 6.531 5.574 1 95.25 238 GLU B CA 1
ATOM 5786 C C . GLU B 1 238 ? -4.023 6.512 4.977 1 95.25 238 GLU B C 1
ATOM 5788 O O . GLU B 1 238 ? -3.375 7.555 4.863 1 95.25 238 GLU B O 1
ATOM 5793 N N . PRO B 1 239 ? -3.525 5.379 4.535 1 95.75 239 PRO B N 1
ATOM 5794 C CA . PRO B 1 239 ? -2.096 5.199 4.281 1 95.75 239 PRO B CA 1
ATOM 5795 C C . PRO B 1 239 ? -1.587 6.059 3.127 1 95.75 239 PRO B C 1
ATOM 5797 O O . PRO B 1 239 ? -0.42 6.461 3.117 1 95.75 239 PRO B O 1
ATOM 5800 N N . THR B 1 240 ? -2.322 6.395 2.117 1 96.31 240 THR B N 1
ATOM 5801 C CA . THR B 1 240 ? -1.81 7.117 0.958 1 96.31 240 THR B CA 1
ATOM 5802 C C . THR B 1 240 ? -1.7 8.609 1.254 1 96.31 240 THR B C 1
ATOM 5804 O O . THR B 1 240 ? -1.066 9.352 0.501 1 96.31 240 THR B O 1
ATOM 5807 N N . ASN B 1 241 ? -2.283 8.984 2.408 1 96.06 241 ASN B N 1
ATOM 5808 C CA . ASN B 1 241 ? -2.264 10.391 2.816 1 96.06 241 ASN B CA 1
ATOM 5809 C C . ASN B 1 241 ? -1.282 10.625 3.961 1 96.06 241 ASN B C 1
ATOM 5811 O O . ASN B 1 241 ? -0.938 11.766 4.262 1 96.06 241 ASN B O 1
ATOM 5815 N N . ASP B 1 242 ? -0.798 9.594 4.621 1 96.94 242 ASP B N 1
ATOM 5816 C CA . ASP B 1 242 ? -0.036 9.68 5.863 1 96.94 242 ASP B CA 1
ATOM 5817 C C . ASP B 1 242 ? 1.362 10.242 5.613 1 96.94 242 ASP B C 1
ATOM 5819 O O . ASP B 1 242 ? 2.109 9.711 4.789 1 96.94 242 ASP B O 1
ATOM 5823 N N . HIS B 1 243 ? 1.68 11.328 6.312 1 98.56 243 HIS B N 1
ATOM 5824 C CA . HIS B 1 243 ? 3.027 11.883 6.355 1 98.56 243 HIS B CA 1
ATOM 5825 C C . HIS B 1 243 ? 3.434 12.242 7.781 1 98.56 243 HIS B C 1
ATOM 5827 O O . HIS B 1 243 ? 2.59 12.633 8.594 1 98.56 243 HIS B O 1
ATOM 5833 N N . VAL B 1 244 ? 4.648 12.07 8.125 1 98.69 244 VAL B N 1
ATOM 5834 C CA . VAL B 1 244 ? 5.25 12.578 9.359 1 98.69 244 VAL B CA 1
ATOM 5835 C C . VAL B 1 244 ? 6.422 13.5 9.016 1 98.69 244 VAL B C 1
ATOM 5837 O O . VAL B 1 244 ? 7.129 13.273 8.031 1 98.69 244 VAL B O 1
ATOM 5840 N N . GLY B 1 245 ? 6.551 14.586 9.766 1 98.88 245 GLY B N 1
ATOM 5841 C CA . GLY B 1 245 ? 7.602 15.531 9.438 1 98.88 245 GLY B CA 1
ATOM 5842 C C . GLY B 1 245 ? 7.918 16.5 10.562 1 98.88 245 GLY B C 1
ATOM 5843 O O . GLY B 1 245 ? 7.258 16.469 11.609 1 98.88 245 GLY B O 1
ATOM 5844 N N . PRO B 1 246 ? 8.898 17.312 10.367 1 98.94 246 PRO B N 1
ATOM 5845 C CA . PRO B 1 246 ? 9.398 18.203 11.414 1 98.94 246 PRO B CA 1
ATOM 5846 C C . PRO B 1 246 ? 8.633 19.516 11.5 1 98.94 246 PRO B C 1
ATOM 5848 O O . PRO B 1 246 ? 8.164 20.031 10.477 1 98.94 246 PRO B O 1
ATOM 5851 N N . MET B 1 247 ? 8.5 20.047 12.664 1 99 247 MET B N 1
ATOM 5852 C CA . MET B 1 247 ? 8.016 21.391 13 1 99 247 MET B CA 1
ATOM 5853 C C . MET B 1 247 ? 9.016 22.109 13.891 1 99 247 MET B C 1
ATOM 5855 O O . MET B 1 247 ? 9.398 21.609 14.945 1 99 247 MET B O 1
ATOM 5859 N N . THR B 1 248 ? 9.492 23.25 13.453 1 98.94 248 THR B N 1
ATOM 5860 C CA . THR B 1 248 ? 10.539 23.984 14.164 1 98.94 248 THR B CA 1
ATOM 5861 C C . THR B 1 248 ? 10.32 25.5 14.031 1 98.94 248 THR B C 1
ATOM 5863 O O . THR B 1 248 ? 9.375 25.938 13.375 1 98.94 248 THR B O 1
ATOM 5866 N N . ARG B 1 249 ? 11.234 26.281 14.688 1 98.81 249 ARG B N 1
ATOM 5867 C CA . ARG B 1 249 ? 11.102 27.734 14.641 1 98.81 249 ARG B CA 1
ATOM 5868 C C . ARG B 1 249 ? 11.828 28.312 13.43 1 98.81 249 ARG B C 1
ATOM 5870 O O . ARG B 1 249 ? 11.477 29.391 12.938 1 98.81 249 ARG B O 1
ATOM 5877 N N . THR B 1 250 ? 12.852 27.609 12.961 1 98.81 250 THR B N 1
ATOM 5878 C CA . THR B 1 250 ? 13.609 28.094 11.812 1 98.81 250 THR B CA 1
ATOM 5879 C C . THR B 1 250 ? 13.719 27.016 10.742 1 98.81 250 THR B C 1
ATOM 5881 O O . THR B 1 250 ? 13.547 25.828 11.023 1 98.81 250 THR B O 1
ATOM 5884 N N . VAL B 1 251 ? 14.023 27.469 9.539 1 98.94 251 VAL B N 1
ATOM 5885 C CA . VAL B 1 251 ? 14.156 26.578 8.398 1 98.94 251 VAL B CA 1
ATOM 5886 C C . VAL B 1 251 ? 15.359 25.656 8.602 1 98.94 251 VAL B C 1
ATOM 5888 O O . VAL B 1 251 ? 15.289 24.453 8.32 1 98.94 251 VAL B O 1
ATOM 5891 N N . LEU B 1 252 ? 16.484 26.203 9.094 1 98.88 252 LEU B N 1
ATOM 5892 C CA . LEU B 1 252 ? 17.688 25.391 9.297 1 98.88 252 LEU B CA 1
ATOM 5893 C C . LEU B 1 252 ? 17.438 24.297 10.32 1 98.88 252 LEU B C 1
ATOM 5895 O O . LEU B 1 252 ? 17.859 23.156 10.125 1 98.88 252 LEU B O 1
ATOM 5899 N N . GLU B 1 253 ? 16.797 24.609 11.453 1 98.81 253 GLU B N 1
ATOM 5900 C CA . GLU B 1 253 ? 16.484 23.594 12.461 1 98.81 253 GLU B CA 1
ATOM 5901 C C . GLU B 1 253 ? 15.578 22.5 11.875 1 98.81 253 GLU B C 1
ATOM 5903 O O . GLU B 1 253 ? 15.695 21.344 12.25 1 98.81 253 GLU B O 1
ATOM 5908 N N . ASN B 1 254 ? 14.695 22.953 11.016 1 98.94 254 ASN B N 1
ATOM 5909 C CA . ASN B 1 254 ? 13.82 21.984 10.344 1 98.94 254 ASN B CA 1
ATOM 5910 C C . ASN B 1 254 ? 14.609 21.016 9.477 1 98.94 254 ASN B C 1
ATOM 5912 O O . ASN B 1 254 ? 14.367 19.812 9.523 1 98.94 254 ASN B O 1
ATOM 5916 N N . ALA B 1 255 ? 15.531 21.547 8.719 1 98.94 255 ALA B N 1
ATOM 5917 C CA . ALA B 1 255 ? 16.406 20.734 7.863 1 98.94 255 ALA B CA 1
ATOM 5918 C C . ALA B 1 255 ? 17.203 19.734 8.688 1 98.94 255 ALA B C 1
ATOM 5920 O O . ALA B 1 255 ? 17.328 18.578 8.312 1 98.94 255 ALA B O 1
ATOM 5921 N N . VAL B 1 256 ? 17.766 20.172 9.812 1 98.88 256 VAL B N 1
ATOM 5922 C CA . VAL B 1 256 ? 18.578 19.312 10.672 1 98.88 256 VAL B CA 1
ATOM 5923 C C . VAL B 1 256 ? 17.719 18.188 11.234 1 98.88 256 VAL B C 1
ATOM 5925 O O . VAL B 1 256 ? 18.141 17.031 11.266 1 98.88 256 VAL B O 1
ATOM 5928 N N . LEU B 1 257 ? 16.531 18.5 11.68 1 98.94 257 LEU B N 1
ATOM 5929 C CA . LEU B 1 257 ? 15.633 17.5 12.227 1 98.94 257 LEU B CA 1
ATOM 5930 C C . LEU B 1 257 ? 15.234 16.484 11.156 1 98.94 257 LEU B C 1
ATOM 5932 O O . LEU B 1 257 ? 15.211 15.281 11.414 1 98.94 257 LEU B O 1
ATOM 5936 N N . LEU B 1 258 ? 14.914 16.969 9.93 1 98.94 258 LEU B N 1
ATOM 5937 C CA . LEU B 1 258 ? 14.594 16.047 8.852 1 98.94 258 LEU B CA 1
ATOM 5938 C C . LEU B 1 258 ? 15.758 15.094 8.586 1 98.94 258 LEU B C 1
ATOM 5940 O O . LEU B 1 258 ? 15.547 13.898 8.375 1 98.94 258 LEU B O 1
ATOM 5944 N N . GLU B 1 259 ? 16.969 15.664 8.523 1 98.75 259 GLU B N 1
ATOM 5945 C CA . GLU B 1 259 ? 18.172 14.875 8.273 1 98.75 259 GLU B CA 1
ATOM 5946 C C . GLU B 1 259 ? 18.281 13.719 9.258 1 98.75 259 GLU B C 1
ATOM 5948 O O . GLU B 1 259 ? 18.766 12.641 8.898 1 98.75 259 GLU B O 1
ATOM 5953 N N . ALA B 1 260 ? 17.875 13.891 10.469 1 98.69 260 ALA B N 1
ATOM 5954 C CA . ALA B 1 260 ? 17.984 12.883 11.523 1 98.69 260 ALA B CA 1
ATOM 5955 C C . ALA B 1 260 ? 16.906 11.812 11.375 1 98.69 260 ALA B C 1
ATOM 5957 O O . ALA B 1 260 ? 17.109 10.656 11.758 1 98.69 260 ALA B O 1
ATOM 5958 N N . ILE B 1 261 ? 15.758 12.094 10.758 1 98.88 261 ILE B N 1
ATOM 5959 C CA . ILE B 1 261 ? 14.625 11.18 10.891 1 98.88 261 ILE B CA 1
ATOM 5960 C C . ILE B 1 261 ? 14.297 10.562 9.531 1 98.88 261 ILE B C 1
ATOM 5962 O O . ILE B 1 261 ? 13.531 9.602 9.445 1 98.88 261 ILE B O 1
ATOM 5966 N N . ALA B 1 262 ? 14.875 11.039 8.445 1 98.88 262 ALA B N 1
ATOM 5967 C CA . ALA B 1 262 ? 14.523 10.625 7.094 1 98.88 262 ALA B CA 1
ATOM 5968 C C . ALA B 1 262 ? 15.195 9.305 6.727 1 98.88 262 ALA B C 1
ATOM 5970 O O . ALA B 1 262 ? 16.172 8.906 7.352 1 98.88 262 ALA B O 1
ATOM 5971 N N . GLY B 1 263 ? 14.617 8.617 5.711 1 98.81 263 GLY B N 1
ATOM 5972 C CA . GLY B 1 263 ? 15.164 7.395 5.148 1 98.81 263 GLY B CA 1
ATOM 5973 C C . GLY B 1 263 ? 14.336 6.168 5.469 1 98.81 263 GLY B C 1
ATOM 5974 O O . GLY B 1 263 ? 13.594 6.156 6.457 1 98.81 263 GLY B O 1
ATOM 5975 N N . THR B 1 264 ? 14.445 5.098 4.641 1 98.5 264 THR B N 1
ATOM 5976 C CA . THR B 1 264 ? 13.68 3.867 4.812 1 98.5 264 THR B CA 1
ATOM 5977 C C . THR B 1 264 ? 14.047 3.184 6.129 1 98.5 264 THR B C 1
ATOM 5979 O O . THR B 1 264 ? 15.188 3.275 6.582 1 98.5 264 THR B O 1
ATOM 5982 N N . ASP B 1 265 ? 13.078 2.549 6.758 1 98.25 265 ASP B N 1
ATOM 5983 C CA . ASP B 1 265 ? 13.359 1.737 7.938 1 98.25 265 ASP B CA 1
ATOM 5984 C C . ASP B 1 265 ? 13.227 0.248 7.629 1 98.25 265 ASP B C 1
ATOM 5986 O O . ASP B 1 265 ? 13.289 -0.589 8.531 1 98.25 265 ASP B O 1
ATOM 5990 N N . ASN B 1 266 ? 12.898 -0.066 6.332 1 96.81 266 ASN B N 1
ATOM 5991 C CA . ASN B 1 266 ? 12.727 -1.429 5.836 1 96.81 266 ASN B CA 1
ATOM 5992 C C . ASN B 1 266 ? 11.57 -2.137 6.527 1 96.81 266 ASN B C 1
ATOM 5994 O O . ASN B 1 266 ? 11.562 -3.365 6.641 1 96.81 266 ASN B O 1
ATOM 5998 N N . ILE B 1 267 ? 10.602 -1.453 7.082 1 98 267 ILE B N 1
ATOM 5999 C CA . ILE B 1 267 ? 9.391 -1.984 7.691 1 98 267 ILE B CA 1
ATOM 6000 C C . ILE B 1 267 ? 8.164 -1.44 6.961 1 98 267 ILE B C 1
ATOM 6002 O O . ILE B 1 267 ? 7.398 -2.203 6.367 1 98 267 ILE B O 1
ATOM 6006 N N . ASP B 1 268 ? 8.031 -0.153 6.898 1 97.44 268 ASP B N 1
ATOM 6007 C CA . ASP B 1 268 ? 6.938 0.538 6.223 1 97.44 268 ASP B CA 1
ATOM 6008 C C . ASP B 1 268 ? 7.145 0.548 4.711 1 97.44 268 ASP B C 1
ATOM 6010 O O . ASP B 1 268 ? 8.047 1.221 4.207 1 97.44 268 ASP B O 1
ATOM 6014 N N . ASP B 1 269 ? 6.258 -0.169 3.936 1 96.75 269 ASP B N 1
ATOM 6015 C CA . ASP B 1 269 ? 6.508 -0.3 2.502 1 96.75 269 ASP B CA 1
ATOM 6016 C C . ASP B 1 269 ? 6.27 1.024 1.78 1 96.75 269 ASP B C 1
ATOM 6018 O O . ASP B 1 269 ? 6.711 1.205 0.643 1 96.75 269 ASP B O 1
ATOM 6022 N N . ARG B 1 270 ? 5.734 2.094 2.385 1 97.19 270 ARG B N 1
ATOM 6023 C CA . ARG B 1 270 ? 5.695 3.447 1.839 1 97.19 270 ARG B CA 1
ATOM 6024 C C . ARG B 1 270 ? 7.098 4.016 1.676 1 97.19 270 ARG B C 1
ATOM 6026 O O . ARG B 1 270 ? 7.34 4.852 0.802 1 97.19 270 ARG B O 1
ATOM 6033 N N . SER B 1 271 ? 7.992 3.564 2.549 1 97.75 271 SER B N 1
ATOM 6034 C CA . SER B 1 271 ? 9.312 4.176 2.611 1 97.75 271 SER B CA 1
ATOM 6035 C C . SER B 1 271 ? 10.336 3.369 1.822 1 97.75 271 SER B C 1
ATOM 6037 O O . SER B 1 271 ? 11.516 3.738 1.757 1 97.75 271 SER B O 1
ATOM 6039 N N . PHE B 1 272 ? 9.938 2.297 1.109 1 96.31 272 PHE B N 1
ATOM 6040 C CA . PHE B 1 272 ? 10.883 1.41 0.443 1 96.31 272 PHE B CA 1
ATOM 6041 C C . PHE B 1 272 ? 11.695 2.168 -0.603 1 96.31 272 PHE B C 1
ATOM 6043 O O . PHE B 1 272 ? 12.852 1.844 -0.852 1 96.31 272 PHE B O 1
ATOM 6050 N N . ALA B 1 273 ? 11.078 3.201 -1.142 1 96.19 273 ALA B N 1
ATOM 6051 C CA . ALA B 1 273 ? 11.727 3.936 -2.223 1 96.19 273 ALA B CA 1
ATOM 6052 C C . ALA B 1 273 ? 12.703 4.973 -1.671 1 96.19 273 ALA B C 1
ATOM 6054 O O . ALA B 1 273 ? 13.547 5.488 -2.404 1 96.19 273 ALA B O 1
ATOM 6055 N N . ALA B 1 274 ? 12.547 5.332 -0.357 1 98.12 274 ALA B N 1
ATOM 6056 C CA . ALA B 1 274 ? 13.453 6.305 0.253 1 98.12 274 ALA B CA 1
ATOM 6057 C C . ALA B 1 274 ? 14.867 5.742 0.362 1 98.12 274 ALA B C 1
ATOM 6059 O O . ALA B 1 274 ? 15.055 4.527 0.456 1 98.12 274 ALA B O 1
ATOM 6060 N N . PRO B 1 275 ? 15.922 6.617 0.337 1 97.38 275 PRO B N 1
ATOM 6061 C CA . PRO B 1 275 ? 17.281 6.141 0.567 1 97.38 275 PRO B CA 1
ATOM 6062 C C . PRO B 1 275 ? 17.484 5.594 1.978 1 97.38 275 PRO B C 1
ATOM 6064 O O . PRO B 1 275 ? 16.734 5.93 2.891 1 97.38 275 PRO B O 1
ATOM 6067 N N . HIS B 1 276 ? 18.516 4.727 2.053 1 97.62 276 HIS B N 1
ATOM 6068 C CA . HIS B 1 276 ? 18.969 4.371 3.391 1 97.62 276 HIS B CA 1
ATOM 6069 C C . HIS B 1 276 ? 19.344 5.617 4.191 1 97.62 276 HIS B C 1
ATOM 6071 O O . HIS B 1 276 ? 19.859 6.59 3.633 1 97.62 276 HIS B O 1
ATOM 6077 N N . PRO B 1 277 ? 19.125 5.629 5.512 1 97.81 277 PRO B N 1
ATOM 6078 C CA . PRO B 1 277 ? 19.422 6.801 6.328 1 97.81 277 PRO B CA 1
ATOM 6079 C C . PRO B 1 277 ? 20.859 7.309 6.117 1 97.81 277 PRO B C 1
ATOM 6081 O O . PRO B 1 277 ? 21.094 8.516 6.172 1 97.81 277 PRO B O 1
ATOM 6084 N N . SER B 1 278 ? 21.812 6.422 5.812 1 97.5 278 SER B N 1
ATOM 6085 C CA . SER B 1 278 ? 23.203 6.809 5.637 1 97.5 278 SER B CA 1
ATOM 6086 C C . SER B 1 278 ? 23.422 7.5 4.293 1 97.5 278 SER B C 1
ATOM 6088 O O . SER B 1 278 ? 24.484 8.078 4.051 1 97.5 278 SER B O 1
ATOM 6090 N N . LYS B 1 279 ? 22.406 7.504 3.418 1 97.75 279 LYS B N 1
ATOM 6091 C CA . LYS B 1 279 ? 22.562 8.031 2.066 1 97.75 279 LYS B CA 1
ATOM 6092 C C . LYS B 1 279 ? 21.609 9.188 1.812 1 97.75 279 LYS B C 1
ATOM 6094 O O . LYS B 1 279 ? 21.453 9.633 0.672 1 97.75 279 LYS B O 1
ATOM 6099 N N . ILE B 1 280 ? 20.922 9.648 2.805 1 97.88 280 ILE B N 1
ATOM 6100 C CA . ILE B 1 280 ? 20.031 10.797 2.635 1 97.88 280 ILE B CA 1
ATOM 6101 C C . ILE B 1 280 ? 20.859 12.055 2.383 1 97.88 280 ILE B C 1
ATOM 6103 O O . ILE B 1 280 ? 22 12.148 2.828 1 97.88 280 ILE B O 1
ATOM 6107 N N . PRO B 1 281 ? 20.391 13.023 1.655 1 98.06 281 PRO B N 1
ATOM 6108 C CA . PRO B 1 281 ? 21.109 14.289 1.487 1 98.06 281 PRO B CA 1
ATOM 6109 C C . PRO B 1 281 ? 21.406 14.984 2.814 1 98.06 281 PRO B C 1
ATOM 6111 O O . PRO B 1 281 ? 20.625 14.852 3.768 1 98.06 281 PRO B O 1
ATOM 6114 N N . ILE B 1 282 ? 22.484 15.719 2.818 1 98.31 282 ILE B N 1
ATOM 6115 C CA . ILE B 1 282 ? 22.766 16.578 3.965 1 98.31 282 ILE B CA 1
ATOM 6116 C C . ILE B 1 282 ? 21.922 17.844 3.887 1 98.31 282 ILE B C 1
ATOM 6118 O O . ILE B 1 282 ? 22.391 18.891 3.434 1 98.31 282 ILE B O 1
ATOM 6122 N N . TYR B 1 283 ? 20.719 17.766 4.355 1 98.69 283 TYR B N 1
ATOM 6123 C CA . TYR B 1 283 ? 19.766 18.875 4.234 1 98.69 283 TYR B CA 1
ATOM 6124 C C . TYR B 1 283 ? 20.297 20.125 4.918 1 98.69 283 TYR B C 1
ATOM 6126 O O . TYR B 1 283 ? 20.062 21.234 4.457 1 98.69 283 TYR B O 1
ATOM 6134 N N . SER B 1 284 ? 21.031 20.016 5.988 1 98.31 284 SER B N 1
ATOM 6135 C CA . SER B 1 284 ? 21.562 21.141 6.762 1 98.31 284 SER B CA 1
ATOM 6136 C C . SER B 1 284 ? 22.609 21.906 5.973 1 98.31 284 SER B C 1
ATOM 6138 O O . SER B 1 284 ? 23 23.016 6.363 1 98.31 284 SER B O 1
ATOM 6140 N N . SER B 1 285 ? 22.984 21.422 4.836 1 98.31 285 SER B N 1
ATOM 6141 C CA . SER B 1 285 ? 23.969 22.094 3.992 1 98.31 285 SER B CA 1
ATOM 6142 C C . SER B 1 285 ? 23.422 23.406 3.449 1 98.31 285 SER B C 1
ATOM 6144 O O . SER B 1 285 ? 24.172 24.25 2.957 1 98.31 285 SER B O 1
ATOM 6146 N N . ILE B 1 286 ? 22.188 23.609 3.615 1 98.12 286 ILE B N 1
ATOM 6147 C CA . ILE B 1 286 ? 21.562 24.844 3.146 1 98.12 286 ILE B CA 1
ATOM 6148 C C . ILE B 1 286 ? 22.188 26.047 3.871 1 98.12 286 ILE B C 1
ATOM 6150 O O . ILE B 1 286 ? 22.078 27.188 3.41 1 98.12 286 ILE B O 1
ATOM 6154 N N . SER B 1 287 ? 22.781 25.797 5.035 1 97.69 287 SER B N 1
ATOM 6155 C CA . SER B 1 287 ? 23.469 26.844 5.777 1 97.69 287 SER B CA 1
ATOM 6156 C C . SER B 1 287 ? 24.594 27.469 4.945 1 97.69 287 SER B C 1
ATOM 6158 O O . SER B 1 287 ? 25.031 28.578 5.227 1 97.69 287 SER B O 1
ATOM 6160 N N . ASN B 1 288 ? 25 26.781 3.873 1 97.62 288 ASN B N 1
ATOM 6161 C CA . ASN B 1 288 ? 26.094 27.219 3.021 1 97.62 288 ASN B CA 1
ATOM 6162 C C . ASN B 1 288 ? 25.594 28.016 1.823 1 97.62 288 ASN B C 1
ATOM 6164 O O . ASN B 1 288 ? 26.375 28.438 0.971 1 97.62 288 ASN B O 1
ATOM 6168 N N . LEU B 1 289 ? 24.328 28.266 1.724 1 97.06 289 LEU B N 1
ATOM 6169 C CA . LEU B 1 289 ? 23.781 29.047 0.621 1 97.06 289 LEU B CA 1
ATOM 6170 C C . LEU B 1 289 ? 24.422 30.422 0.554 1 97.06 289 LEU B C 1
ATOM 6172 O O . LEU B 1 289 ? 24.625 31.078 1.583 1 97.06 289 LEU B O 1
ATOM 6176 N N . PRO B 1 290 ? 24.719 30.891 -0.645 1 96.75 290 PRO B N 1
ATOM 6177 C CA . PRO B 1 290 ? 25.312 32.219 -0.768 1 96.75 290 PRO B CA 1
ATOM 6178 C C . PRO B 1 290 ? 24.406 33.312 -0.219 1 96.75 290 PRO B C 1
ATOM 6180 O O . PRO B 1 290 ? 23.188 33.188 -0.245 1 96.75 290 PRO B O 1
ATOM 6183 N N . LYS B 1 291 ? 25.094 34.375 0.227 1 94.56 291 LYS B N 1
ATOM 6184 C CA . LYS B 1 291 ? 24.328 35.5 0.775 1 94.56 291 LYS B CA 1
ATOM 6185 C C . LYS B 1 291 ? 23.766 36.375 -0.338 1 94.56 291 LYS B C 1
ATOM 6187 O O . LYS B 1 291 ? 22.656 36.906 -0.227 1 94.56 291 LYS B O 1
ATOM 6192 N N . HIS B 1 292 ? 24.609 36.5 -1.398 1 95.88 292 HIS B N 1
ATOM 6193 C CA . HIS B 1 292 ? 24.172 37.344 -2.512 1 95.88 292 HIS B CA 1
ATOM 6194 C C . HIS B 1 292 ? 23.469 36.531 -3.586 1 95.88 292 HIS B C 1
ATOM 6196 O O . HIS B 1 292 ? 24.078 35.625 -4.18 1 95.88 292 HIS B O 1
ATOM 6202 N N . LYS B 1 293 ? 22.266 36.812 -3.854 1 97.25 293 LYS B N 1
ATOM 6203 C CA . LYS B 1 293 ? 21.422 36.156 -4.859 1 97.25 293 LYS B CA 1
ATOM 6204 C C . LYS B 1 293 ? 21.484 34.656 -4.758 1 97.25 293 LYS B C 1
ATOM 6206 O O . LYS B 1 293 ? 21.812 33.969 -5.734 1 97.25 293 LYS B O 1
ATOM 6211 N N . PRO B 1 294 ? 21.156 34.156 -3.623 1 98 294 PRO B N 1
ATOM 6212 C CA . PRO B 1 294 ? 21.281 32.719 -3.355 1 98 294 PRO B CA 1
ATOM 6213 C C . PRO B 1 294 ? 20.438 31.875 -4.297 1 98 294 PRO B C 1
ATOM 6215 O O . PRO B 1 294 ? 20.688 30.672 -4.434 1 98 294 PRO B O 1
ATOM 6218 N N . LEU B 1 295 ? 19.516 32.5 -5.016 1 98.62 295 LEU B N 1
ATOM 6219 C CA . LEU B 1 295 ? 18.594 31.75 -5.859 1 98.62 295 LEU B CA 1
ATOM 6220 C C . LEU B 1 295 ? 18.766 32.125 -7.328 1 98.62 295 LEU B C 1
ATOM 6222 O O . LEU B 1 295 ? 17.828 32.031 -8.117 1 98.62 295 LEU B O 1
ATOM 6226 N N . GLN B 1 296 ? 19.953 32.625 -7.625 1 98.06 296 GLN B N 1
ATOM 6227 C CA . GLN B 1 296 ? 20.234 33.031 -9 1 98.06 296 GLN B CA 1
ATOM 6228 C C . GLN B 1 296 ? 20 31.859 -9.969 1 98.06 296 GLN B C 1
ATOM 6230 O O . GLN B 1 296 ? 20.5 30.75 -9.75 1 98.06 296 GLN B O 1
ATOM 6235 N N . GLY B 1 297 ? 19.203 32.094 -10.969 1 97.62 297 GLY B N 1
ATOM 6236 C CA . GLY B 1 297 ? 18.969 31.125 -12.023 1 97.62 297 GLY B CA 1
ATOM 6237 C C . GLY B 1 297 ? 17.797 30.203 -11.727 1 97.62 297 GLY B C 1
ATOM 6238 O O . GLY B 1 297 ? 17.406 29.406 -12.57 1 97.62 297 GLY B O 1
ATOM 6239 N N . LYS B 1 298 ? 17.188 30.328 -10.562 1 98.56 298 LYS B N 1
ATOM 6240 C CA . LYS B 1 298 ? 16.047 29.484 -10.203 1 98.56 298 LYS B CA 1
ATOM 6241 C C . LYS B 1 298 ? 14.742 30.078 -10.711 1 98.56 298 LYS B C 1
ATOM 6243 O O . LYS B 1 298 ? 14.586 31.297 -10.75 1 98.56 298 LYS B O 1
ATOM 6248 N N . SER B 1 299 ? 13.844 29.219 -11.141 1 98.81 299 SER B N 1
ATOM 6249 C CA . SER B 1 299 ? 12.523 29.609 -11.625 1 98.81 299 SER B CA 1
ATOM 6250 C C . SER B 1 299 ? 11.422 29.109 -10.695 1 98.81 299 SER B C 1
ATOM 6252 O O . SER B 1 299 ? 11.312 27.906 -10.438 1 98.81 299 SER B O 1
ATOM 6254 N N . PHE B 1 300 ? 10.617 30.062 -10.219 1 98.88 300 PHE B N 1
ATOM 6255 C CA . PHE B 1 300 ? 9.5 29.766 -9.336 1 98.88 300 PHE B CA 1
ATOM 6256 C C . PHE B 1 300 ? 8.172 30.078 -10.016 1 98.88 300 PHE B C 1
ATOM 6258 O O . PHE B 1 300 ? 8.133 30.828 -10.992 1 98.88 300 PHE B O 1
ATOM 6265 N N . ALA B 1 301 ? 7.09 29.406 -9.531 1 98.94 301 ALA B N 1
ATOM 6266 C CA . ALA B 1 301 ? 5.777 29.672 -10.117 1 98.94 301 ALA B CA 1
ATOM 6267 C C . ALA B 1 301 ? 4.695 29.719 -9.039 1 98.94 301 ALA B C 1
ATOM 6269 O O . ALA B 1 301 ? 4.711 28.906 -8.102 1 98.94 301 ALA B O 1
ATOM 6270 N N . ILE B 1 302 ? 3.787 30.688 -9.172 1 98.88 302 ILE B N 1
ATOM 6271 C CA . ILE B 1 302 ? 2.555 30.734 -8.391 1 98.88 302 ILE B CA 1
ATOM 6272 C C . ILE B 1 302 ? 1.46 29.953 -9.109 1 98.88 302 ILE B C 1
ATOM 6274 O O . ILE B 1 302 ? 1.25 30.125 -10.312 1 98.88 302 ILE B O 1
ATOM 6278 N N . ILE B 1 303 ? 0.79 29.016 -8.414 1 98.88 303 ILE B N 1
ATOM 6279 C CA . ILE B 1 303 ? -0.368 28.344 -8.984 1 98.88 303 ILE B CA 1
ATOM 6280 C C . ILE B 1 303 ? -1.571 29.281 -8.977 1 98.88 303 ILE B C 1
ATOM 6282 O O . ILE B 1 303 ? -2.104 29.609 -7.914 1 98.88 303 ILE B O 1
ATOM 6286 N N . THR B 1 304 ? -2.09 29.625 -10.109 1 98.56 304 THR B N 1
ATOM 6287 C CA . THR B 1 304 ? -3.18 30.578 -10.242 1 98.56 304 THR B CA 1
ATOM 6288 C C . THR B 1 304 ? -4.414 30.109 -9.484 1 98.56 304 THR B C 1
ATOM 6290 O O . THR B 1 304 ? -5.059 30.891 -8.789 1 98.56 304 THR B O 1
ATOM 6293 N N . GLU B 1 305 ? -4.754 28.828 -9.578 1 98.25 305 GLU B N 1
ATOM 6294 C CA . GLU B 1 305 ? -5.961 28.266 -8.984 1 98.25 305 GLU B CA 1
ATOM 6295 C C . GLU B 1 305 ? -5.895 28.281 -7.465 1 98.25 305 GLU B C 1
ATOM 6297 O O . GLU B 1 305 ? -6.918 28.156 -6.789 1 98.25 305 GLU B O 1
ATOM 6302 N N . SER B 1 306 ? -4.715 28.422 -6.914 1 98.25 306 SER B N 1
ATOM 6303 C CA . SER B 1 306 ? -4.57 28.469 -5.461 1 98.25 306 SER B CA 1
ATOM 6304 C C . SER B 1 306 ? -5.047 29.812 -4.91 1 98.25 306 SER B C 1
ATOM 6306 O O . SER B 1 306 ? -5.27 29.953 -3.703 1 98.25 306 SER B O 1
ATOM 6308 N N . LEU B 1 307 ? -5.277 30.812 -5.734 1 98.06 307 LEU B N 1
ATOM 6309 C CA . LEU B 1 307 ? -5.66 32.156 -5.332 1 98.06 307 LEU B CA 1
ATOM 6310 C C . LEU B 1 307 ? -7.148 32.406 -5.57 1 98.06 307 LEU B C 1
ATOM 6312 O O . LEU B 1 307 ? -7.637 33.5 -5.402 1 98.06 307 LEU B O 1
ATOM 6316 N N . SER B 1 308 ? -7.883 31.375 -5.949 1 91.81 308 SER B N 1
ATOM 6317 C CA . SER B 1 308 ? -9.281 31.562 -6.32 1 91.81 308 SER B CA 1
ATOM 6318 C C . SER B 1 308 ? -10.195 30.656 -5.492 1 91.81 308 SER B C 1
ATOM 6320 O O . SER B 1 308 ? -11.367 30.469 -5.844 1 91.81 308 SER B O 1
ATOM 6322 N N . THR B 1 309 ? -9.852 30.25 -4.398 1 86.31 309 THR B N 1
ATOM 6323 C CA . THR B 1 309 ? -10.719 29.438 -3.566 1 86.31 309 THR B CA 1
ATOM 6324 C C . THR B 1 309 ? -11.805 30.281 -2.914 1 86.31 309 THR B C 1
ATOM 6326 O O . THR B 1 309 ? -11.562 31.438 -2.557 1 86.31 309 THR B O 1
ATOM 6329 N N . PRO B 1 310 ? -13.008 29.812 -2.746 1 82.19 310 PRO B N 1
ATOM 6330 C CA . PRO B 1 310 ? -14.141 30.609 -2.25 1 82.19 310 PRO B CA 1
ATOM 6331 C C . PRO B 1 310 ? -13.875 31.203 -0.871 1 82.19 310 PRO B C 1
ATOM 6333 O O . PRO B 1 310 ? -14.352 32.312 -0.572 1 82.19 310 PRO B O 1
ATOM 6336 N N . ALA B 1 311 ? -13.164 30.641 -0.082 1 85.12 311 ALA B N 1
ATOM 6337 C CA . ALA B 1 311 ? -12.969 31.078 1.301 1 85.12 311 ALA B CA 1
ATOM 6338 C C . ALA B 1 311 ? -11.781 32.031 1.415 1 85.12 311 ALA B C 1
ATOM 6340 O O . ALA B 1 311 ? -11.516 32.562 2.488 1 85.12 311 ALA B O 1
ATOM 6341 N N . LEU B 1 312 ? -11.203 32.375 0.388 1 91.88 312 LEU B N 1
ATOM 6342 C CA . LEU B 1 312 ? -9.914 33.031 0.448 1 91.88 312 LEU B CA 1
ATOM 6343 C C . LEU B 1 312 ? -10.078 34.5 0.791 1 91.88 312 LEU B C 1
ATOM 6345 O O . LEU B 1 312 ? -10.844 35.219 0.141 1 91.88 312 LEU B O 1
ATOM 6349 N N . ASP B 1 313 ? -9.352 34.969 1.828 1 95.88 313 ASP B N 1
ATOM 6350 C CA . ASP B 1 313 ? -9.227 36.344 2.285 1 95.88 313 ASP B CA 1
ATOM 6351 C C . ASP B 1 313 ? -8.289 37.156 1.376 1 95.88 313 ASP B C 1
ATOM 6353 O O . ASP B 1 313 ? -7.129 36.781 1.197 1 95.88 313 ASP B O 1
ATOM 6357 N N . SER B 1 314 ? -8.734 38.281 0.813 1 97.38 314 SER B N 1
ATOM 6358 C CA . SER B 1 314 ? -7.945 39.094 -0.11 1 97.38 314 SER B CA 1
ATOM 6359 C C . SER B 1 314 ? -6.684 39.625 0.561 1 97.38 314 SER B C 1
ATOM 6361 O O . SER B 1 314 ? -5.664 39.812 -0.099 1 97.38 314 SER B O 1
ATOM 6363 N N . ARG B 1 315 ? -6.758 39.812 1.825 1 97.88 315 ARG B N 1
ATOM 6364 C CA . ARG B 1 315 ? -5.574 40.281 2.549 1 97.88 315 ARG B CA 1
ATOM 6365 C C . ARG B 1 315 ? -4.484 39.219 2.545 1 97.88 315 ARG B C 1
ATOM 6367 O O . ARG B 1 315 ? -3.295 39.531 2.482 1 97.88 315 ARG B O 1
ATOM 6374 N N . VAL B 1 316 ? -4.887 37.969 2.672 1 98.06 316 VAL B N 1
ATOM 6375 C CA . VAL B 1 316 ? -3.938 36.875 2.611 1 98.06 316 VAL B CA 1
ATOM 6376 C C . VAL B 1 316 ? -3.264 36.844 1.24 1 98.06 316 VAL B C 1
ATOM 6378 O O . VAL B 1 316 ? -2.049 36.656 1.143 1 98.06 316 VAL B O 1
ATOM 6381 N N . ILE B 1 317 ? -4.027 37.094 0.141 1 98.06 317 ILE B N 1
ATOM 6382 C CA . ILE B 1 317 ? -3.488 37.094 -1.215 1 98.06 317 ILE B CA 1
ATOM 6383 C C . ILE B 1 317 ? -2.447 38.219 -1.339 1 98.06 317 ILE B C 1
ATOM 6385 O O . ILE B 1 317 ? -1.366 38 -1.894 1 98.06 317 ILE B O 1
ATOM 6389 N N . GLN B 1 318 ? -2.771 39.375 -0.863 1 98.06 318 GLN B N 1
ATOM 6390 C CA . GLN B 1 318 ? -1.864 40.5 -0.958 1 98.06 318 GLN B CA 1
ATOM 6391 C C . GLN B 1 318 ? -0.577 40.25 -0.178 1 98.06 318 GLN B C 1
ATOM 6393 O O . GLN B 1 318 ? 0.517 40.562 -0.658 1 98.06 318 GLN B O 1
ATOM 6398 N N . THR B 1 319 ? -0.739 39.781 1.073 1 98.31 319 THR B N 1
ATOM 6399 C CA . THR B 1 319 ? 0.427 39.438 1.881 1 98.31 319 THR B CA 1
ATOM 6400 C C . THR B 1 319 ? 1.296 38.406 1.167 1 98.31 319 THR B C 1
ATOM 6402 O O . THR B 1 319 ? 2.523 38.531 1.146 1 98.31 319 THR B O 1
ATOM 6405 N N . PHE B 1 320 ? 0.667 37.438 0.54 1 98.56 320 PHE B N 1
ATOM 6406 C CA . PHE B 1 320 ? 1.343 36.375 -0.212 1 98.56 320 PHE B CA 1
ATOM 6407 C C . PHE B 1 320 ? 2.107 36.969 -1.394 1 98.56 320 PHE B C 1
ATOM 6409 O O . PHE B 1 320 ? 3.287 36.656 -1.585 1 98.56 320 PHE B O 1
ATOM 6416 N N . ARG B 1 321 ? 1.508 37.781 -2.146 1 98.12 321 ARG B N 1
ATOM 6417 C CA . ARG B 1 321 ? 2.148 38.406 -3.305 1 98.12 321 ARG B CA 1
ATOM 6418 C C . ARG B 1 321 ? 3.338 39.25 -2.887 1 98.12 321 ARG B C 1
ATOM 6420 O O . ARG B 1 321 ? 4.375 39.25 -3.551 1 98.12 321 ARG B O 1
ATOM 6427 N N . THR B 1 322 ? 3.18 39.969 -1.824 1 98.19 322 THR B N 1
ATOM 6428 C CA . THR B 1 322 ? 4.281 40.75 -1.3 1 98.19 322 THR B CA 1
ATOM 6429 C C . THR B 1 322 ? 5.457 39.875 -0.907 1 98.19 322 THR B C 1
ATOM 6431 O O . THR B 1 322 ? 6.605 40.156 -1.247 1 98.19 322 THR B O 1
ATOM 6434 N N . ALA B 1 323 ? 5.121 38.844 -0.199 1 98.62 323 ALA B N 1
ATOM 6435 C CA . ALA B 1 323 ? 6.168 37.906 0.216 1 98.62 323 ALA B CA 1
ATOM 6436 C C . ALA B 1 323 ? 6.859 37.281 -0.994 1 98.62 323 ALA B C 1
ATOM 6438 O O . ALA B 1 323 ? 8.086 37.156 -1.015 1 98.62 323 ALA B O 1
ATOM 6439 N N . VAL B 1 324 ? 6.102 36.875 -2.01 1 98.62 324 VAL B N 1
ATOM 6440 C CA . VAL B 1 324 ? 6.621 36.188 -3.199 1 98.62 324 VAL B CA 1
ATOM 6441 C C . VAL B 1 324 ? 7.52 37.156 -3.977 1 98.62 324 VAL B C 1
ATOM 6443 O O . VAL B 1 324 ? 8.523 36.75 -4.566 1 98.62 324 VAL B O 1
ATOM 6446 N N . SER B 1 325 ? 7.191 38.406 -3.98 1 98.06 325 SER B N 1
ATOM 6447 C CA . SER B 1 325 ? 7.973 39.406 -4.719 1 98.06 325 SER B CA 1
ATOM 6448 C C . SER B 1 325 ? 9.398 39.469 -4.188 1 98.06 325 SER B C 1
ATOM 6450 O O . SER B 1 325 ? 10.32 39.875 -4.918 1 98.06 325 SER B O 1
ATOM 6452 N N . LYS B 1 326 ? 9.609 39.125 -2.943 1 98 326 LYS B N 1
ATOM 6453 C CA . LYS B 1 326 ? 10.938 39.156 -2.332 1 98 326 LYS B CA 1
ATOM 6454 C C . LYS B 1 326 ? 11.875 38.156 -2.975 1 98 326 LYS B C 1
ATOM 6456 O O . LYS B 1 326 ? 13.094 38.281 -2.9 1 98 326 LYS B O 1
ATOM 6461 N N . TYR B 1 327 ? 11.367 37.094 -3.629 1 98.5 327 TYR B N 1
ATOM 6462 C CA . TYR B 1 327 ? 12.195 36.094 -4.273 1 98.5 327 TYR B CA 1
ATOM 6463 C C . TYR B 1 327 ? 12.953 36.688 -5.457 1 98.5 327 TYR B C 1
ATOM 6465 O O . TYR B 1 327 ? 14.047 36.219 -5.797 1 98.5 327 TYR B O 1
ATOM 6473 N N . THR B 1 328 ? 12.375 37.719 -6.082 1 97.75 328 THR B N 1
ATOM 6474 C CA . THR B 1 328 ? 13.062 38.375 -7.191 1 97.75 328 THR B CA 1
ATOM 6475 C C . THR B 1 328 ? 14.344 39.031 -6.711 1 97.75 328 THR B C 1
ATOM 6477 O O . THR B 1 328 ? 15.367 39 -7.395 1 97.75 328 THR B O 1
ATOM 6480 N N . ASP B 1 329 ? 14.297 39.625 -5.559 1 96.75 329 ASP B N 1
ATOM 6481 C CA . ASP B 1 329 ? 15.477 40.25 -4.965 1 96.75 329 ASP B CA 1
ATOM 6482 C C . ASP B 1 329 ? 16.547 39.188 -4.641 1 96.75 329 ASP B C 1
ATOM 6484 O O . ASP B 1 329 ? 17.734 39.5 -4.605 1 96.75 329 ASP B O 1
ATOM 6488 N N . LEU B 1 330 ? 16.109 38.031 -4.438 1 98.06 330 LEU B N 1
ATOM 6489 C CA . LEU B 1 330 ? 17.016 36.969 -4.055 1 98.06 330 LEU B CA 1
ATOM 6490 C C . LEU B 1 330 ? 17.578 36.281 -5.289 1 98.06 330 LEU B C 1
ATOM 6492 O O . LEU B 1 330 ? 18.406 35.344 -5.172 1 98.06 330 LEU B O 1
ATOM 6496 N N . GLY B 1 331 ? 17.109 36.656 -6.457 1 98.25 331 GLY B N 1
ATOM 6497 C CA . GLY B 1 331 ? 17.703 36.156 -7.695 1 98.25 331 GLY B CA 1
ATOM 6498 C C . GLY B 1 331 ? 16.797 35.25 -8.492 1 98.25 331 GLY B C 1
ATOM 6499 O O . GLY B 1 331 ? 17.062 34.969 -9.656 1 98.25 331 GLY B O 1
ATOM 6500 N N . ALA B 1 332 ? 15.695 34.875 -7.945 1 98.69 332 ALA B N 1
ATOM 6501 C CA . ALA B 1 332 ? 14.789 33.969 -8.641 1 98.69 332 ALA B CA 1
ATOM 6502 C C . ALA B 1 332 ? 13.867 34.719 -9.594 1 98.69 332 ALA B C 1
ATOM 6504 O O . ALA B 1 332 ? 13.672 35.938 -9.438 1 98.69 332 ALA B O 1
ATOM 6505 N N . THR B 1 333 ? 13.406 34.031 -10.617 1 98.62 333 THR B N 1
ATOM 6506 C CA . THR B 1 333 ? 12.273 34.5 -11.398 1 98.62 333 THR B CA 1
ATOM 6507 C C . THR B 1 333 ? 10.977 33.875 -10.914 1 98.62 333 THR B C 1
ATOM 6509 O O . THR B 1 333 ? 10.969 32.719 -10.5 1 98.62 333 THR B O 1
ATOM 6512 N N . VAL B 1 334 ? 9.922 34.656 -10.922 1 98.56 334 VAL B N 1
ATOM 6513 C CA . VAL B 1 334 ? 8.625 34.156 -10.477 1 98.56 334 VAL B CA 1
ATOM 6514 C C . VAL B 1 334 ? 7.57 34.406 -11.555 1 98.56 334 VAL B C 1
ATOM 6516 O O . VAL B 1 334 ? 7.445 35.531 -12.047 1 98.56 334 VAL B O 1
ATOM 6519 N N . THR B 1 335 ? 6.879 33.344 -11.953 1 98.25 335 THR B N 1
ATOM 6520 C CA . THR B 1 335 ? 5.789 33.438 -12.922 1 98.25 335 THR B CA 1
ATOM 6521 C C . THR B 1 335 ? 4.504 32.844 -12.328 1 98.25 335 THR B C 1
ATOM 6523 O O . THR B 1 335 ? 4.551 32.094 -11.359 1 98.25 335 THR B O 1
ATOM 6526 N N . GLU B 1 336 ? 3.383 33.375 -12.742 1 98.38 336 GLU B N 1
ATOM 6527 C CA . GLU B 1 336 ? 2.107 32.75 -12.398 1 98.38 336 GLU B CA 1
ATOM 6528 C C . GLU B 1 336 ? 1.644 31.812 -13.492 1 98.38 336 GLU B C 1
ATOM 6530 O O . GLU B 1 336 ? 1.61 32.188 -14.672 1 98.38 336 GLU B O 1
ATOM 6535 N N . ILE B 1 337 ? 1.359 30.609 -13.125 1 98.81 337 ILE B N 1
ATOM 6536 C CA . ILE B 1 337 ? 0.96 29.609 -14.102 1 98.81 337 ILE B CA 1
ATOM 6537 C C . ILE B 1 337 ? -0.365 28.969 -13.688 1 98.81 337 ILE B C 1
ATOM 6539 O O . ILE B 1 337 ? -0.751 29.047 -12.516 1 98.81 337 ILE B O 1
ATOM 6543 N N . SER B 1 338 ? -1.029 28.375 -14.703 1 98.62 338 SER B N 1
ATOM 6544 C CA . SER B 1 338 ? -2.285 27.672 -14.453 1 98.62 338 SER B CA 1
ATOM 6545 C C . SER B 1 338 ? -2.064 26.172 -14.336 1 98.62 338 SER B C 1
ATOM 6547 O O . SER B 1 338 ? -1.408 25.562 -15.188 1 98.62 338 SER B O 1
ATOM 6549 N N . ILE B 1 339 ? -2.492 25.578 -13.273 1 98.69 339 ILE B N 1
ATOM 6550 C CA . ILE B 1 339 ? -2.674 24.141 -13.078 1 98.69 339 ILE B CA 1
ATOM 6551 C C . ILE B 1 339 ? -4.125 23.844 -12.703 1 98.69 339 ILE B C 1
ATOM 6553 O O . ILE B 1 339 ? -4.445 23.656 -11.523 1 98.69 339 ILE B O 1
ATOM 6557 N N . PRO B 1 340 ? -4.973 23.734 -13.633 1 98 340 PRO B N 1
ATOM 6558 C CA . PRO B 1 340 ? -6.418 23.734 -13.406 1 98 340 PRO B CA 1
ATOM 6559 C C . PRO B 1 340 ? -6.855 22.656 -12.422 1 98 340 PRO B C 1
ATOM 6561 O O . PRO B 1 340 ? -7.773 22.875 -11.625 1 98 340 PRO B O 1
ATOM 6564 N N . LEU B 1 341 ? -6.188 21.531 -12.414 1 98.06 341 LEU B N 1
ATOM 6565 C CA . LEU B 1 341 ? -6.605 20.406 -11.57 1 98.06 341 LEU B CA 1
ATOM 6566 C C . LEU B 1 341 ? -6.395 20.734 -10.094 1 98.06 341 LEU B C 1
ATOM 6568 O O . LEU B 1 341 ? -6.961 20.078 -9.219 1 98.06 341 LEU B O 1
ATOM 6572 N N . HIS B 1 342 ? -5.598 21.703 -9.766 1 98.31 342 HIS B N 1
ATOM 6573 C CA . HIS B 1 342 ? -5.395 22.109 -8.375 1 98.31 342 HIS B CA 1
ATOM 6574 C C . HIS B 1 342 ? -6.719 22.438 -7.699 1 98.31 342 HIS B C 1
ATOM 6576 O O . HIS B 1 342 ? -6.914 22.141 -6.52 1 98.31 342 HIS B O 1
ATOM 6582 N N . SER B 1 343 ? -7.668 23 -8.438 1 96.12 343 SER B N 1
ATOM 6583 C CA . SER B 1 343 ? -8.953 23.422 -7.883 1 96.12 343 SER B CA 1
ATOM 6584 C C . SER B 1 343 ? -9.805 22.219 -7.492 1 96.12 343 SER B C 1
ATOM 6586 O O . SER B 1 343 ? -10.766 22.359 -6.734 1 96.12 343 SER B O 1
ATOM 6588 N N . LYS B 1 344 ? -9.453 21.031 -7.984 1 96 344 LYS B N 1
ATOM 6589 C CA . LYS B 1 344 ? -10.203 19.812 -7.688 1 96 344 LYS B CA 1
ATOM 6590 C C . LYS B 1 344 ? -9.477 18.969 -6.641 1 96 344 LYS B C 1
ATOM 6592 O O . LYS B 1 344 ? -10.008 17.953 -6.195 1 96 344 LYS B O 1
ATOM 6597 N N . GLY B 1 345 ? -8.289 19.406 -6.262 1 96.62 345 GLY B N 1
ATOM 6598 C CA . GLY B 1 345 ? -7.426 18.609 -5.406 1 96.62 345 GLY B CA 1
ATOM 6599 C C . GLY B 1 345 ? -8.062 18.25 -4.078 1 96.62 345 GLY B C 1
ATOM 6600 O O . GLY B 1 345 ? -7.945 17.125 -3.607 1 96.62 345 GLY B O 1
ATOM 6601 N N . ALA B 1 346 ? -8.734 19.172 -3.451 1 95.12 346 ALA B N 1
ATOM 6602 C CA . ALA B 1 346 ? -9.375 18.938 -2.158 1 95.12 346 ALA B CA 1
ATOM 6603 C C . ALA B 1 346 ? -10.5 17.922 -2.281 1 95.12 346 ALA B C 1
ATOM 6605 O O . ALA B 1 346 ? -10.695 17.094 -1.392 1 95.12 346 ALA B O 1
ATOM 6606 N N . ALA B 1 347 ? -11.266 18.031 -3.33 1 94.81 347 ALA B N 1
ATOM 6607 C CA . ALA B 1 347 ? -12.344 17.078 -3.568 1 94.81 347 ALA B CA 1
ATOM 6608 C C . ALA B 1 347 ? -11.797 15.672 -3.797 1 94.81 347 ALA B C 1
ATOM 6610 O O . ALA B 1 347 ? -12.352 14.688 -3.293 1 94.81 347 ALA B O 1
ATOM 6611 N N . ILE B 1 348 ? -10.734 15.57 -4.613 1 97.31 348 ILE B N 1
ATOM 6612 C CA . ILE B 1 348 ? -10.078 14.297 -4.871 1 97.31 348 ILE B CA 1
ATOM 6613 C C . ILE B 1 348 ? -9.602 13.688 -3.555 1 97.31 348 ILE B C 1
ATOM 6615 O O . ILE B 1 348 ? -9.867 12.516 -3.273 1 97.31 348 ILE B O 1
ATOM 6619 N N . TRP B 1 349 ? -8.984 14.492 -2.771 1 97.31 349 TRP B N 1
ATOM 6620 C CA . TRP B 1 349 ? -8.531 14.07 -1.45 1 97.31 349 TRP B CA 1
ATOM 6621 C C . TRP B 1 349 ? -9.695 13.562 -0.609 1 97.31 349 TRP B C 1
ATOM 6623 O O . TRP B 1 349 ? -9.57 12.547 0.086 1 97.31 349 TRP B O 1
ATOM 6633 N N . THR B 1 350 ? -10.812 14.188 -0.619 1 96.31 350 THR B N 1
ATOM 6634 C CA . THR B 1 350 ? -11.984 13.828 0.17 1 96.31 350 THR B CA 1
ATOM 6635 C C . THR B 1 350 ? -12.477 12.43 -0.209 1 96.31 350 THR B C 1
ATOM 6637 O O . THR B 1 350 ? -12.844 11.641 0.661 1 96.31 350 THR B O 1
ATOM 6640 N N . GLY B 1 351 ? -12.484 12.18 -1.515 1 95.88 351 GLY B N 1
ATOM 6641 C CA . GLY B 1 351 ? -12.883 10.852 -1.966 1 95.88 351 GLY B CA 1
ATOM 6642 C C . GLY B 1 351 ? -12.047 9.742 -1.367 1 95.88 351 GLY B C 1
ATOM 6643 O O . GLY B 1 351 ? -12.578 8.703 -0.975 1 95.88 351 GLY B O 1
ATOM 6644 N N . VAL B 1 352 ? -10.766 9.961 -1.231 1 96 352 VAL B N 1
ATOM 6645 C CA . VAL B 1 352 ? -9.844 8.969 -0.686 1 96 352 VAL B CA 1
ATOM 6646 C C . VAL B 1 352 ? -9.961 8.945 0.837 1 96 352 VAL B C 1
ATOM 6648 O O . VAL B 1 352 ? -10.117 7.875 1.436 1 96 352 VAL B O 1
ATOM 6651 N N . SER B 1 353 ? -9.977 10.07 1.452 1 95.5 353 SER B N 1
ATOM 6652 C CA . SER B 1 353 ? -9.883 10.203 2.902 1 95.5 353 SER B CA 1
ATOM 6653 C C . SER B 1 353 ? -11.133 9.672 3.59 1 95.5 353 SER B C 1
ATOM 6655 O O . SER B 1 353 ? -11.047 9.016 4.633 1 95.5 353 SER B O 1
ATOM 6657 N N . LYS B 1 354 ? -12.359 9.953 3.051 1 96.06 354 LYS B N 1
ATOM 6658 C CA . LYS B 1 354 ? -13.594 9.539 3.703 1 96.06 354 LYS B CA 1
ATOM 6659 C C . LYS B 1 354 ? -13.789 8.031 3.596 1 96.06 354 LYS B C 1
ATOM 6661 O O . LYS B 1 354 ? -14.062 7.359 4.598 1 96.06 354 LYS B O 1
ATOM 6666 N N . VAL B 1 355 ? -13.594 7.52 2.398 1 95.19 355 VAL B N 1
ATOM 6667 C CA . VAL B 1 355 ? -13.797 6.086 2.209 1 95.19 355 VAL B CA 1
ATOM 6668 C C . VAL B 1 355 ? -12.68 5.305 2.895 1 95.19 355 VAL B C 1
ATOM 6670 O O . VAL B 1 355 ? -12.945 4.387 3.674 1 95.19 355 VAL B O 1
ATOM 6673 N N . GLY B 1 356 ? -11.438 5.711 2.623 1 94.44 356 GLY B N 1
ATOM 6674 C CA . GLY B 1 356 ? -10.297 5.039 3.23 1 94.44 356 GLY B CA 1
ATOM 6675 C C . GLY B 1 356 ? -10.258 5.184 4.738 1 94.44 356 GLY B C 1
ATOM 6676 O O . GLY B 1 356 ? -9.852 4.262 5.449 1 94.44 356 GLY B O 1
ATOM 6677 N N . GLY B 1 357 ? -10.602 6.371 5.254 1 94.31 357 GLY B N 1
ATOM 6678 C CA . GLY B 1 357 ? -10.656 6.578 6.691 1 94.31 357 GLY B CA 1
ATOM 6679 C C . GLY B 1 357 ? -11.648 5.656 7.383 1 94.31 357 GLY B C 1
ATOM 6680 O O . GLY B 1 357 ? -11.344 5.086 8.43 1 94.31 357 GLY B O 1
ATOM 6681 N N . PHE B 1 358 ? -12.859 5.484 6.785 1 95.38 358 PHE B N 1
ATOM 6682 C CA . PHE B 1 358 ? -13.875 4.578 7.297 1 95.38 358 PHE B CA 1
ATOM 6683 C C . PHE B 1 358 ? -13.367 3.141 7.312 1 95.38 358 PHE B C 1
ATOM 6685 O O . PHE B 1 358 ? -13.477 2.449 8.328 1 95.38 358 PHE B O 1
ATOM 6692 N N . LEU B 1 359 ? -12.766 2.715 6.215 1 93.44 359 LEU B N 1
ATOM 6693 C CA . LEU B 1 359 ? -12.297 1.343 6.082 1 93.44 359 LEU B CA 1
ATOM 6694 C C . LEU B 1 359 ? -11.148 1.064 7.051 1 93.44 359 LEU B C 1
ATOM 6696 O O . LEU B 1 359 ? -11.125 0.015 7.699 1 93.44 359 LEU B O 1
ATOM 6700 N N . ALA B 1 360 ? -10.234 1.959 7.199 1 93 360 ALA B N 1
ATOM 6701 C CA . ALA B 1 360 ? -9.117 1.797 8.125 1 93 360 ALA B CA 1
ATOM 6702 C C . ALA B 1 360 ? -9.609 1.624 9.555 1 93 360 ALA B C 1
ATOM 6704 O O . ALA B 1 360 ? -9.016 0.871 10.336 1 93 360 ALA B O 1
ATOM 6705 N N . LYS B 1 361 ? -10.672 2.293 9.914 1 93.25 361 LYS B N 1
ATOM 6706 C CA . LYS B 1 361 ? -11.156 2.285 11.289 1 93.25 361 LYS B CA 1
ATOM 6707 C C . LYS B 1 361 ? -12.039 1.064 11.555 1 93.25 361 LYS B C 1
ATOM 6709 O O . LYS B 1 361 ? -12.195 0.643 12.703 1 93.25 361 LYS B O 1
ATOM 6714 N N . THR B 1 362 ? -12.602 0.475 10.5 1 91.19 362 THR B N 1
ATOM 6715 C CA . THR B 1 362 ? -13.602 -0.566 10.719 1 91.19 362 THR B CA 1
ATOM 6716 C C . THR B 1 362 ? -13.047 -1.935 10.328 1 91.19 362 THR B C 1
ATOM 6718 O O . THR B 1 362 ? -13.398 -2.947 10.938 1 91.19 362 THR B O 1
ATOM 6721 N N . THR B 1 363 ? -12.203 -2.039 9.32 1 87.81 363 THR B N 1
ATOM 6722 C CA . THR B 1 363 ? -11.664 -3.316 8.867 1 87.81 363 THR B CA 1
ATOM 6723 C C . THR B 1 363 ? -10.156 -3.383 9.102 1 87.81 363 THR B C 1
ATOM 6725 O O . THR B 1 363 ? -9.562 -4.457 9.016 1 87.81 363 THR B O 1
ATOM 6728 N N . GLY B 1 364 ? -9.578 -2.238 9.484 1 87.19 364 GLY B N 1
ATOM 6729 C CA . GLY B 1 364 ? -8.133 -2.164 9.539 1 87.19 364 GLY B CA 1
ATOM 6730 C C . GLY B 1 364 ? -7.492 -1.851 8.203 1 87.19 364 GLY B C 1
ATOM 6731 O O . GLY B 1 364 ? -8.133 -1.981 7.156 1 87.19 364 GLY B O 1
ATOM 6732 N N . SER B 1 365 ? -6.242 -1.455 8.273 1 85.38 365 SER B N 1
ATOM 6733 C CA . SER B 1 365 ? -5.496 -1.136 7.062 1 85.38 365 SER B CA 1
ATOM 6734 C C . SER B 1 365 ? -5.168 -2.396 6.266 1 85.38 365 SER B C 1
ATOM 6736 O O . SER B 1 365 ? -4.695 -3.387 6.828 1 85.38 365 SER B O 1
ATOM 6738 N N . PHE B 1 366 ? -5.531 -2.434 5.004 1 85.19 366 PHE B N 1
ATOM 6739 C CA . PHE B 1 366 ? -5.234 -3.562 4.129 1 85.19 366 PHE B CA 1
ATOM 6740 C C . PHE B 1 366 ? -4.465 -3.105 2.898 1 85.19 366 PHE B C 1
ATOM 6742 O O . PHE B 1 366 ? -4.559 -1.943 2.494 1 85.19 366 PHE B O 1
ATOM 6749 N N . GLY B 1 367 ? -3.672 -4.012 2.377 1 90.38 367 GLY B N 1
ATOM 6750 C CA . GLY B 1 367 ? -2.977 -3.795 1.12 1 90.38 367 GLY B CA 1
ATOM 6751 C C . GLY B 1 367 ? -1.575 -3.24 1.302 1 90.38 367 GLY B C 1
ATOM 6752 O O . GLY B 1 367 ? -0.917 -2.869 0.328 1 90.38 367 GLY B O 1
ATOM 6753 N N . ARG B 1 368 ? -1.166 -3.186 2.629 1 95.38 368 ARG B N 1
ATOM 6754 C CA . ARG B 1 368 ? 0.16 -2.646 2.914 1 95.38 368 ARG B CA 1
ATOM 6755 C C . ARG B 1 368 ? 1.02 -3.668 3.65 1 95.38 368 ARG B C 1
ATOM 6757 O O . ARG B 1 368 ? 0.504 -4.484 4.418 1 95.38 368 ARG B O 1
ATOM 6764 N N . ARG B 1 369 ? 2.332 -3.641 3.369 1 96.38 369 ARG B N 1
ATOM 6765 C CA . ARG B 1 369 ? 3.316 -4.355 4.176 1 96.38 369 ARG B CA 1
ATOM 6766 C C . ARG B 1 369 ? 3.895 -3.453 5.258 1 96.38 369 ARG B C 1
ATOM 6768 O O . ARG B 1 369 ? 4.082 -2.256 5.043 1 96.38 369 ARG B O 1
ATOM 6775 N N . GLY B 1 370 ? 4.137 -3.992 6.445 1 95.5 370 GLY B N 1
ATOM 6776 C CA . GLY B 1 370 ? 4.695 -3.195 7.527 1 95.5 370 GLY B CA 1
ATOM 6777 C C . GLY B 1 370 ? 4.27 -3.676 8.898 1 95.5 370 GLY B C 1
ATOM 6778 O O . GLY B 1 370 ? 4.113 -4.879 9.125 1 95.5 370 GLY B O 1
ATOM 6779 N N . HIS B 1 371 ? 4.188 -2.715 9.844 1 97.5 371 HIS B N 1
ATOM 6780 C CA . HIS B 1 371 ? 3.785 -3.006 11.219 1 97.5 371 HIS B CA 1
ATOM 6781 C C . HIS B 1 371 ? 2.391 -2.461 11.508 1 97.5 371 HIS B C 1
ATOM 6783 O O . HIS B 1 371 ? 2.121 -1.28 11.281 1 97.5 371 HIS B O 1
ATOM 6789 N N . GLN B 1 372 ? 1.572 -3.33 11.953 1 97.12 372 GLN B N 1
ATOM 6790 C CA . GLN B 1 372 ? 0.246 -2.953 12.43 1 97.12 372 GLN B CA 1
ATOM 6791 C C . GLN B 1 372 ? 0.215 -2.869 13.953 1 97.12 372 GLN B C 1
ATOM 6793 O O . GLN B 1 372 ? 0.746 -3.744 14.641 1 97.12 372 GLN B O 1
ATOM 6798 N N . MET B 1 373 ? -0.332 -1.785 14.414 1 96.75 373 MET B N 1
ATOM 6799 C CA . MET B 1 373 ? -0.467 -1.608 15.852 1 96.75 373 MET B CA 1
ATOM 6800 C C . MET B 1 373 ? -1.693 -2.346 16.375 1 96.75 373 MET B C 1
ATOM 6802 O O . MET B 1 373 ? -2.738 -1.733 16.609 1 96.75 373 MET B O 1
ATOM 6806 N N . LEU B 1 374 ? -1.508 -3.617 16.656 1 95.56 374 LEU B N 1
ATOM 6807 C CA . LEU B 1 374 ? -2.584 -4.555 16.953 1 95.56 374 LEU B CA 1
ATOM 6808 C C . LEU B 1 374 ? -3.379 -4.098 18.172 1 95.56 374 LEU B C 1
ATOM 6810 O O . LEU B 1 374 ? -4.609 -4.148 18.172 1 95.56 374 LEU B O 1
ATOM 6814 N N . ASP B 1 375 ? -2.734 -3.643 19.172 1 94.69 375 ASP B N 1
ATOM 6815 C CA . ASP B 1 375 ? -3.41 -3.225 20.406 1 94.69 375 ASP B CA 1
ATOM 6816 C C . ASP B 1 375 ? -4.266 -1.983 20.156 1 94.69 375 ASP B C 1
ATOM 6818 O O . ASP B 1 375 ? -5.379 -1.879 20.688 1 94.69 375 ASP B O 1
ATOM 6822 N N . LEU B 1 376 ? -3.705 -1.063 19.438 1 96.38 376 LEU B N 1
ATOM 6823 C CA . LEU B 1 376 ? -4.477 0.132 19.125 1 96.38 376 LEU B CA 1
ATOM 6824 C C . LEU B 1 376 ? -5.707 -0.223 18.297 1 96.38 376 LEU B C 1
ATOM 6826 O O . LEU B 1 376 ? -6.809 0.251 18.578 1 96.38 376 LEU B O 1
ATOM 6830 N N . ASN B 1 377 ? -5.508 -1.058 17.266 1 95.25 377 ASN B N 1
ATOM 6831 C CA . ASN B 1 377 ? -6.605 -1.495 16.406 1 95.25 377 ASN B CA 1
ATOM 6832 C C . ASN B 1 377 ? -7.719 -2.148 17.219 1 95.25 377 ASN B C 1
ATOM 6834 O O . ASN B 1 377 ? -8.898 -1.967 16.922 1 95.25 377 ASN B O 1
ATOM 6838 N N . SER B 1 378 ? -7.352 -2.896 18.234 1 94 378 SER B N 1
ATOM 6839 C CA . SER B 1 378 ? -8.312 -3.635 19.047 1 94 378 SER B CA 1
ATOM 6840 C C . SER B 1 378 ? -9.188 -2.691 19.859 1 94 378 SER B C 1
ATOM 6842 O O . SER B 1 378 ? -10.281 -3.066 20.281 1 94 378 SER B O 1
ATOM 6844 N N . LEU B 1 379 ? -8.688 -1.472 20.078 1 94.81 379 LEU B N 1
ATOM 6845 C CA . LEU B 1 379 ? -9.453 -0.484 20.828 1 94.81 379 LEU B CA 1
ATOM 6846 C C . LEU B 1 379 ? -10.359 0.322 19.891 1 94.81 379 LEU B C 1
ATOM 6848 O O . LEU B 1 379 ? -11.367 0.875 20.328 1 94.81 379 LEU B O 1
ATOM 6852 N N . LEU B 1 380 ? -10.016 0.394 18.641 1 94.38 380 LEU B N 1
ATOM 6853 C CA . LEU B 1 380 ? -10.758 1.206 17.688 1 94.38 380 LEU B CA 1
ATOM 6854 C C . LEU B 1 380 ? -11.992 0.469 17.188 1 94.38 380 LEU B C 1
ATOM 6856 O O . LEU B 1 380 ? -13.039 1.084 16.953 1 94.38 380 LEU B O 1
ATOM 6860 N N . HIS B 1 381 ? -11.891 -0.778 16.984 1 92.31 381 HIS B N 1
ATOM 6861 C CA . HIS B 1 381 ? -12.969 -1.596 16.438 1 92.31 381 HIS B CA 1
ATOM 6862 C C . HIS B 1 381 ? -13.008 -2.969 17.109 1 92.31 381 HIS B C 1
ATOM 6864 O O . HIS B 1 381 ? -11.961 -3.568 17.359 1 92.31 381 HIS B O 1
ATOM 6870 N N . PRO B 1 382 ? -14.188 -3.555 17.359 1 91.62 382 PRO B N 1
ATOM 6871 C CA . PRO B 1 382 ? -15.492 -2.932 17.156 1 91.62 382 PRO B CA 1
ATOM 6872 C C . PRO B 1 382 ? -15.781 -1.811 18.141 1 91.62 382 PRO B C 1
ATOM 6874 O O . PRO B 1 382 ? -15.312 -1.853 19.281 1 91.62 382 PRO B O 1
ATOM 6877 N N . MET B 1 383 ? -16.531 -0.787 17.609 1 91.88 383 MET B N 1
ATOM 6878 C CA . MET B 1 383 ? -16.922 0.324 18.469 1 91.88 383 MET B CA 1
ATOM 6879 C C . MET B 1 383 ? -18.328 0.103 19.031 1 91.88 383 MET B C 1
ATOM 6881 O O . MET B 1 383 ? -19.141 -0.604 18.438 1 91.88 383 MET B O 1
ATOM 6885 N N . GLY B 1 384 ? -18.609 0.698 20.25 1 93.94 384 GLY B N 1
ATOM 6886 C CA . GLY B 1 384 ? -19.938 0.729 20.844 1 93.94 384 GLY B CA 1
ATOM 6887 C C . GLY B 1 384 ? -20.5 2.131 20.938 1 93.94 384 GLY B C 1
ATOM 6888 O O . GLY B 1 384 ? -19.891 3.094 20.484 1 93.94 384 GLY B O 1
ATOM 6889 N N . GLN B 1 385 ? -21.703 2.17 21.438 1 96.56 385 GLN B N 1
ATOM 6890 C CA . GLN B 1 385 ? -22.375 3.449 21.609 1 96.56 385 GLN B CA 1
ATOM 6891 C C . GLN B 1 385 ? -21.547 4.395 22.484 1 96.56 385 GLN B C 1
ATOM 6893 O O . GLN B 1 385 ? -21.531 5.605 22.25 1 96.56 385 GLN B O 1
ATOM 6898 N N . GLU B 1 386 ? -20.891 3.848 23.438 1 95.69 386 GLU B N 1
ATOM 6899 C CA . GLU B 1 386 ? -20.094 4.668 24.344 1 95.69 386 GLU B CA 1
ATOM 6900 C C . GLU B 1 386 ? -18.938 5.34 23.609 1 95.69 386 GLU B C 1
ATOM 6902 O O . GLU B 1 386 ? -18.594 6.488 23.906 1 95.69 386 GLU B O 1
ATOM 6907 N N . ASN B 1 387 ? -18.25 4.578 22.719 1 96.19 387 ASN B N 1
ATOM 6908 C CA . ASN B 1 387 ? -17.234 5.184 21.859 1 96.19 387 ASN B CA 1
ATOM 6909 C C . ASN B 1 387 ? -17.828 6.301 21 1 96.19 387 ASN B C 1
ATOM 6911 O O . ASN B 1 387 ? -17.297 7.414 20.984 1 96.19 387 ASN B O 1
ATOM 6915 N N . TRP B 1 388 ? -18.938 5.977 20.406 1 96.56 388 TRP B N 1
ATOM 6916 C CA . TRP B 1 388 ? -19.609 6.883 19.484 1 96.56 388 TRP B CA 1
ATOM 6917 C C . TRP B 1 388 ? -20.016 8.18 20.172 1 96.56 388 TRP B C 1
ATOM 6919 O O . TRP B 1 388 ? -19.875 9.266 19.609 1 96.56 388 TRP B O 1
ATOM 6929 N N . ASN B 1 389 ? -20.438 8.055 21.391 1 95.81 389 ASN B N 1
ATOM 6930 C CA . ASN B 1 389 ? -20.875 9.227 22.156 1 95.81 389 ASN B CA 1
ATOM 6931 C C . ASN B 1 389 ? -19.719 10.188 22.406 1 95.81 389 ASN B C 1
ATOM 6933 O O . ASN B 1 389 ? -19.938 11.398 22.547 1 95.81 389 ASN B O 1
ATOM 6937 N N . GLU B 1 390 ? -18.578 9.672 22.406 1 94.56 390 GLU B N 1
ATOM 6938 C CA . GLU B 1 390 ? -17.406 10.492 22.703 1 94.56 390 GLU B CA 1
ATOM 6939 C C . GLU B 1 390 ? -16.703 10.961 21.438 1 94.56 390 GLU B C 1
ATOM 6941 O O . GLU B 1 390 ? -15.727 11.703 21.5 1 94.56 390 GLU B O 1
ATOM 6946 N N . ALA B 1 391 ? -17.203 10.602 20.344 1 94.69 391 ALA B N 1
ATOM 6947 C CA . ALA B 1 391 ? -16.578 10.969 19.062 1 94.69 391 ALA B CA 1
ATOM 6948 C C . ALA B 1 391 ? -16.828 12.438 18.75 1 94.69 391 ALA B C 1
ATOM 6950 O O . ALA B 1 391 ? -17.938 12.953 18.969 1 94.69 391 ALA B O 1
ATOM 6951 N N . TYR B 1 392 ? -15.773 13.078 18.281 1 94.5 392 TYR B N 1
ATOM 6952 C CA . TYR B 1 392 ? -15.922 14.422 17.734 1 94.5 392 TYR B CA 1
ATOM 6953 C C . TYR B 1 392 ? -16.719 14.383 16.422 1 94.5 392 TYR B C 1
ATOM 6955 O O . TYR B 1 392 ? -16.828 13.336 15.789 1 94.5 392 TYR B O 1
ATOM 6963 N N . ALA B 1 393 ? -17.281 15.516 16.047 1 94.25 393 ALA B N 1
ATOM 6964 C CA . ALA B 1 393 ? -18.172 15.617 14.898 1 94.25 393 ALA B CA 1
ATOM 6965 C C . ALA B 1 393 ? -17.484 15.125 13.625 1 94.25 393 ALA B C 1
ATOM 6967 O O . ALA B 1 393 ? -18.109 14.438 12.805 1 94.25 393 ALA B O 1
ATOM 6968 N N . SER B 1 394 ? -16.266 15.43 13.453 1 94.19 394 SER B N 1
ATOM 6969 C CA . SER B 1 394 ? -15.547 15.031 12.25 1 94.19 394 SER B CA 1
ATOM 6970 C C . SER B 1 394 ? -15.375 13.516 12.18 1 94.19 394 SER B C 1
ATOM 6972 O O . SER B 1 394 ? -15.367 12.938 11.094 1 94.19 394 SER B O 1
ATOM 6974 N N . THR B 1 395 ? -15.18 12.852 13.328 1 94.81 395 THR B N 1
ATOM 6975 C CA . THR B 1 395 ? -15.062 11.398 13.375 1 94.81 395 THR B CA 1
ATOM 6976 C C . THR B 1 395 ? -16.391 10.742 12.984 1 94.81 395 THR B C 1
ATOM 6978 O O . THR B 1 395 ? -16.406 9.812 12.172 1 94.81 395 THR B O 1
ATOM 6981 N N . LYS B 1 396 ? -17.484 11.258 13.562 1 96 396 LYS B N 1
ATOM 6982 C CA . LYS B 1 396 ? -18.797 10.75 13.172 1 96 396 LYS B CA 1
ATOM 6983 C C . LYS B 1 396 ? -19.031 10.93 11.68 1 96 396 LYS B C 1
ATOM 6985 O O . LYS B 1 396 ? -19.594 10.047 11.023 1 96 396 LYS B O 1
ATOM 6990 N N . ASN B 1 397 ? -18.609 12.078 11.25 1 95.44 397 ASN B N 1
ATOM 6991 C CA . ASN B 1 397 ? -18.75 12.383 9.828 1 95.44 397 ASN B CA 1
ATOM 6992 C C . ASN B 1 397 ? -18 11.375 8.961 1 95.44 397 ASN B C 1
ATOM 6994 O O . ASN B 1 397 ? -18.469 11 7.887 1 95.44 397 ASN B O 1
ATOM 6998 N N . ILE B 1 398 ? -16.828 10.906 9.359 1 95.88 398 ILE B N 1
ATOM 6999 C CA . ILE B 1 398 ? -16.047 9.922 8.625 1 95.88 398 ILE B CA 1
ATOM 7000 C C . ILE B 1 398 ? -16.781 8.594 8.57 1 95.88 398 ILE B C 1
ATOM 7002 O O . ILE B 1 398 ? -16.906 7.984 7.508 1 95.88 398 ILE B O 1
ATOM 7006 N N . TYR B 1 399 ? -17.328 8.141 9.672 1 96.5 399 TYR B N 1
ATOM 7007 C CA . TYR B 1 399 ? -18.062 6.883 9.727 1 96.5 399 TYR B CA 1
ATOM 7008 C C . TYR B 1 399 ? -19.281 6.926 8.828 1 96.5 399 TYR B C 1
ATOM 7010 O O . TYR B 1 399 ? -19.531 6.004 8.047 1 96.5 399 TYR B O 1
ATOM 7018 N N . LEU B 1 400 ? -20.016 8.039 8.898 1 97 400 LEU B N 1
ATOM 7019 C CA . LEU B 1 400 ? -21.266 8.156 8.156 1 97 400 LEU B CA 1
ATOM 7020 C C . LEU B 1 400 ? -20.984 8.297 6.66 1 97 400 LEU B C 1
ATOM 7022 O O . LEU B 1 400 ? -21.578 7.582 5.848 1 97 400 LEU B O 1
ATOM 7026 N N . ASN B 1 401 ? -20.078 9.242 6.285 1 97.38 401 ASN B N 1
ATOM 7027 C CA . ASN B 1 401 ? -19.734 9.453 4.883 1 97.38 401 ASN B CA 1
ATOM 7028 C C . ASN B 1 401 ? -19.094 8.211 4.262 1 97.38 401 ASN B C 1
ATOM 7030 O O . ASN B 1 401 ? -19.422 7.844 3.131 1 97.38 401 ASN B O 1
ATOM 7034 N N . GLY B 1 402 ? -18.172 7.602 5.008 1 96.31 402 GLY B N 1
ATOM 7035 C CA . GLY B 1 402 ? -17.5 6.414 4.5 1 96.31 402 GLY B CA 1
ATOM 7036 C C . GLY B 1 402 ? -18.438 5.258 4.238 1 96.31 402 GLY B C 1
ATOM 7037 O O . GLY B 1 402 ? -18.406 4.652 3.164 1 96.31 402 GLY B O 1
ATOM 7038 N N . LEU B 1 403 ? -19.281 4.914 5.211 1 96.19 403 LEU B N 1
ATOM 7039 C CA . LEU B 1 403 ? -20.25 3.836 5.051 1 96.19 403 LEU B CA 1
ATOM 7040 C C . LEU B 1 403 ? -21.203 4.129 3.895 1 96.19 403 LEU B C 1
ATOM 7042 O O . LEU B 1 403 ? -21.484 3.248 3.084 1 96.19 403 LEU B O 1
ATOM 7046 N N . TYR B 1 404 ? -21.672 5.375 3.814 1 96.69 404 TYR B N 1
ATOM 7047 C CA . TYR B 1 404 ? -22.531 5.805 2.725 1 96.69 404 TYR B CA 1
ATOM 7048 C C . TYR B 1 404 ? -21.875 5.566 1.373 1 96.69 404 TYR B C 1
ATOM 7050 O O . TYR B 1 404 ? -22.5 5.039 0.452 1 96.69 404 TYR B O 1
ATOM 7058 N N . ALA B 1 405 ? -20.656 5.969 1.241 1 95.56 405 ALA B N 1
ATOM 7059 C CA . ALA B 1 405 ? -19.938 5.883 -0.03 1 95.56 405 ALA B CA 1
ATOM 7060 C C . ALA B 1 405 ? -19.766 4.43 -0.463 1 95.56 405 ALA B C 1
ATOM 7062 O O . ALA B 1 405 ? -19.859 4.113 -1.651 1 95.56 405 ALA B O 1
ATOM 7063 N N . THR B 1 406 ? -19.453 3.506 0.455 1 93.31 406 THR B N 1
ATOM 7064 C CA . THR B 1 406 ? -19.281 2.104 0.099 1 93.31 406 THR B CA 1
ATOM 7065 C C . THR B 1 406 ? -20.547 1.528 -0.518 1 93.31 406 THR B C 1
ATOM 7067 O O . THR B 1 406 ? -20.484 0.564 -1.284 1 93.31 406 THR B O 1
ATOM 7070 N N . GLN B 1 407 ? -21.703 2.148 -0.238 1 93.06 407 GLN B N 1
ATOM 7071 C CA . GLN B 1 407 ? -23 1.63 -0.697 1 93.06 407 GLN B CA 1
ATOM 7072 C C . GLN B 1 407 ? -23.484 2.377 -1.937 1 93.06 407 GLN B C 1
ATOM 7074 O O . GLN B 1 407 ? -23.938 1.76 -2.9 1 93.06 407 GLN B O 1
ATOM 7079 N N . LYS B 1 408 ? -23.312 3.705 -1.923 1 94.56 408 LYS B N 1
ATOM 7080 C CA . LYS B 1 408 ? -23.938 4.527 -2.959 1 94.56 408 LYS B CA 1
ATOM 7081 C C . LYS B 1 408 ? -22.922 4.906 -4.035 1 94.56 408 LYS B C 1
ATOM 7083 O O . LYS B 1 408 ? -23.297 5.227 -5.164 1 94.56 408 LYS B O 1
ATOM 7088 N N . PHE B 1 409 ? -21.672 4.891 -3.729 1 95.12 409 PHE B N 1
ATOM 7089 C CA . PHE B 1 409 ? -20.578 5.207 -4.652 1 95.12 409 PHE B CA 1
ATOM 7090 C C . PHE B 1 409 ? -19.469 4.172 -4.551 1 95.12 409 PHE B C 1
ATOM 7092 O O . PHE B 1 409 ? -18.328 4.516 -4.254 1 95.12 409 PHE B O 1
ATOM 7099 N N . PRO B 1 410 ? -19.734 2.896 -4.941 1 93.31 410 PRO B N 1
ATOM 7100 C CA . PRO B 1 410 ? -18.766 1.828 -4.703 1 93.31 410 PRO B CA 1
ATOM 7101 C C . PRO B 1 410 ? -17.469 2.031 -5.48 1 93.31 410 PRO B C 1
ATOM 7103 O O . PRO B 1 410 ? -16.438 1.434 -5.141 1 93.31 410 PRO B O 1
ATOM 7106 N N . ASN B 1 411 ? -17.422 2.883 -6.504 1 94.69 411 ASN B N 1
ATOM 7107 C CA . ASN B 1 411 ? -16.219 3.084 -7.309 1 94.69 411 ASN B CA 1
ATOM 7108 C C . ASN B 1 411 ? -15.539 4.41 -6.98 1 94.69 411 ASN B C 1
ATOM 7110 O O . ASN B 1 411 ? -14.602 4.816 -7.664 1 94.69 411 ASN B O 1
ATOM 7114 N N . LEU B 1 412 ? -16.016 5.109 -5.953 1 96.12 412 LEU B N 1
ATOM 7115 C CA . LEU B 1 412 ? -15.516 6.438 -5.629 1 96.12 412 LEU B CA 1
ATOM 7116 C C . LEU B 1 412 ? -14.031 6.387 -5.273 1 96.12 412 LEU B C 1
ATOM 7118 O O . LEU B 1 412 ? -13.25 7.219 -5.742 1 96.12 412 LEU B O 1
ATOM 7122 N N . LEU B 1 413 ? -13.703 5.441 -4.445 1 95.5 413 LEU B N 1
ATOM 7123 C CA . LEU B 1 413 ? -12.312 5.312 -4.035 1 95.5 413 LEU B CA 1
ATOM 7124 C C . LEU B 1 413 ? -11.406 5.074 -5.238 1 95.5 413 LEU B C 1
ATOM 7126 O O . LEU B 1 413 ? -10.344 5.691 -5.359 1 95.5 413 LEU B O 1
ATOM 7130 N N . ALA B 1 414 ? -11.789 4.199 -6.152 1 96.5 414 ALA B N 1
ATOM 7131 C CA . ALA B 1 414 ? -11.023 3.902 -7.355 1 96.5 414 ALA B CA 1
ATOM 7132 C C . ALA B 1 414 ? -10.859 5.148 -8.219 1 96.5 414 ALA B C 1
ATOM 7134 O O . ALA B 1 414 ? -9.75 5.465 -8.672 1 96.5 414 ALA B O 1
ATOM 7135 N N . LYS B 1 415 ? -11.992 5.848 -8.453 1 97.38 415 LYS B N 1
ATOM 7136 C CA . LYS B 1 415 ? -11.977 7.086 -9.227 1 97.38 415 LYS B CA 1
ATOM 7137 C C . LYS B 1 415 ? -11.031 8.109 -8.602 1 97.38 415 LYS B C 1
ATOM 7139 O O . LYS B 1 415 ? -10.195 8.695 -9.289 1 97.38 415 LYS B O 1
ATOM 7144 N N . ALA B 1 416 ? -11.172 8.32 -7.32 1 97.5 416 ALA B N 1
ATOM 7145 C CA . ALA B 1 416 ? -10.359 9.297 -6.613 1 97.5 416 ALA B CA 1
ATOM 7146 C C . ALA B 1 416 ? -8.883 8.914 -6.66 1 97.5 416 ALA B C 1
ATOM 7148 O O . ALA B 1 416 ? -8.008 9.789 -6.73 1 97.5 416 ALA B O 1
ATOM 7149 N N . THR B 1 417 ? -8.57 7.637 -6.59 1 97.44 417 THR B N 1
ATOM 7150 C CA . THR B 1 417 ? -7.195 7.164 -6.672 1 97.44 417 THR B CA 1
ATOM 7151 C C . THR B 1 417 ? -6.59 7.496 -8.031 1 97.44 417 THR B C 1
ATOM 7153 O O . THR B 1 417 ? -5.469 8 -8.109 1 97.44 417 THR B O 1
ATOM 7156 N N . ASN B 1 418 ? -7.285 7.211 -9.102 1 98.19 418 ASN B N 1
ATOM 7157 C CA . ASN B 1 418 ? -6.812 7.551 -10.438 1 98.19 418 ASN B CA 1
ATOM 7158 C C . ASN B 1 418 ? -6.602 9.055 -10.594 1 98.19 418 ASN B C 1
ATOM 7160 O O . ASN B 1 418 ? -5.602 9.492 -11.164 1 98.19 418 ASN B O 1
ATOM 7164 N N . LEU B 1 419 ? -7.52 9.789 -10.039 1 98.44 419 LEU B N 1
ATOM 7165 C CA . LEU B 1 419 ? -7.426 11.242 -10.133 1 98.44 419 LEU B CA 1
ATOM 7166 C C . LEU B 1 419 ? -6.289 11.773 -9.266 1 98.44 419 LEU B C 1
ATOM 7168 O O . LEU B 1 419 ? -5.68 12.797 -9.594 1 98.44 419 LEU B O 1
ATOM 7172 N N . SER B 1 420 ? -5.98 11.125 -8.18 1 98.19 420 SER B N 1
ATOM 7173 C CA . SER B 1 420 ? -4.816 11.484 -7.371 1 98.19 420 SER B CA 1
ATOM 7174 C C . SER B 1 420 ? -3.527 11.359 -8.18 1 98.19 420 SER B C 1
ATOM 7176 O O . SER B 1 420 ? -2.637 12.203 -8.07 1 98.19 420 SER B O 1
ATOM 7178 N N . ARG B 1 421 ? -3.389 10.32 -8.953 1 98.25 421 ARG B N 1
ATOM 7179 C CA . ARG B 1 421 ? -2.24 10.172 -9.844 1 98.25 421 ARG B CA 1
ATOM 7180 C C . ARG B 1 421 ? -2.195 11.297 -10.867 1 98.25 421 ARG B C 1
ATOM 7182 O O . ARG B 1 421 ? -1.119 11.805 -11.195 1 98.25 421 ARG B O 1
ATOM 7189 N N . GLN B 1 422 ? -3.35 11.68 -11.383 1 98.62 422 GLN B N 1
ATOM 7190 C CA . GLN B 1 422 ? -3.422 12.797 -12.328 1 98.62 422 GLN B CA 1
ATOM 7191 C C . GLN B 1 422 ? -2.91 14.086 -11.695 1 98.62 422 GLN B C 1
ATOM 7193 O O . GLN B 1 422 ? -2.223 14.875 -12.344 1 98.62 422 GLN B O 1
ATOM 7198 N N . LEU B 1 423 ? -3.289 14.258 -10.477 1 98.56 423 LEU B N 1
ATOM 7199 C CA . LEU B 1 423 ? -2.828 15.422 -9.727 1 98.56 423 LEU B CA 1
ATOM 7200 C C . LEU B 1 423 ? -1.307 15.438 -9.633 1 98.56 423 LEU B C 1
ATOM 7202 O O . LEU B 1 423 ? -0.678 16.469 -9.867 1 98.56 423 LEU B O 1
ATOM 7206 N N . ARG B 1 424 ? -0.706 14.344 -9.266 1 98.56 424 ARG B N 1
ATOM 7207 C CA . ARG B 1 424 ? 0.749 14.25 -9.195 1 98.56 424 ARG B CA 1
ATOM 7208 C C . ARG B 1 424 ? 1.39 14.57 -10.539 1 98.56 424 ARG B C 1
ATOM 7210 O O . ARG B 1 424 ? 2.338 15.359 -10.609 1 98.56 424 ARG B O 1
ATOM 7217 N N . ASP B 1 425 ? 0.837 14 -11.594 1 98.38 425 ASP B N 1
ATOM 7218 C CA . ASP B 1 425 ? 1.379 14.211 -12.938 1 98.38 425 ASP B CA 1
ATOM 7219 C C . ASP B 1 425 ? 1.297 15.688 -13.328 1 98.38 425 ASP B C 1
ATOM 7221 O O . ASP B 1 425 ? 2.195 16.203 -13.992 1 98.38 425 ASP B O 1
ATOM 7225 N N . ALA B 1 426 ? 0.223 16.328 -12.938 1 98.81 426 ALA B N 1
ATOM 7226 C CA . ALA B 1 426 ? 0.048 17.75 -13.25 1 98.81 426 ALA B CA 1
ATOM 7227 C C . ALA B 1 426 ? 1.127 18.594 -12.586 1 98.81 426 ALA B C 1
ATOM 7229 O O . ALA B 1 426 ? 1.713 19.484 -13.227 1 98.81 426 ALA B O 1
ATOM 7230 N N . TYR B 1 427 ? 1.38 18.375 -11.344 1 98.94 427 TYR B N 1
ATOM 7231 C CA . TYR B 1 427 ? 2.422 19.109 -10.641 1 98.94 427 TYR B CA 1
ATOM 7232 C C . TYR B 1 427 ? 3.803 18.75 -11.18 1 98.94 427 TYR B C 1
ATOM 7234 O O . TYR B 1 427 ? 4.672 19.625 -11.297 1 98.94 427 TYR B O 1
ATOM 7242 N N . ASP B 1 428 ? 4.043 17.484 -11.461 1 98.69 428 ASP B N 1
ATOM 7243 C CA . ASP B 1 428 ? 5.316 17.062 -12.047 1 98.69 428 ASP B CA 1
ATOM 7244 C C . ASP B 1 428 ? 5.594 17.797 -13.352 1 98.69 428 ASP B C 1
ATOM 7246 O O . ASP B 1 428 ? 6.727 18.203 -13.617 1 98.69 428 ASP B O 1
ATOM 7250 N N . THR B 1 429 ? 4.562 17.922 -14.172 1 98.69 429 THR B N 1
ATOM 7251 C CA . THR B 1 429 ? 4.707 18.625 -15.438 1 98.69 429 THR B CA 1
ATOM 7252 C C . THR B 1 429 ? 5.152 20.078 -15.203 1 98.69 429 THR B C 1
ATOM 7254 O O . THR B 1 429 ? 6.062 20.562 -15.875 1 98.69 429 THR B O 1
ATOM 7257 N N . ALA B 1 430 ? 4.566 20.719 -14.25 1 98.88 430 ALA B N 1
ATOM 7258 C CA . ALA B 1 430 ? 4.945 22.078 -13.914 1 98.88 430 ALA B CA 1
ATOM 7259 C C . ALA B 1 430 ? 6.367 22.125 -13.359 1 98.88 430 ALA B C 1
ATOM 7261 O O . ALA B 1 430 ? 7.148 23.016 -13.711 1 98.88 430 ALA B O 1
ATOM 7262 N N . LEU B 1 431 ? 6.762 21.203 -12.578 1 98.81 431 LEU B N 1
ATOM 7263 C CA . LEU B 1 431 ? 8.039 21.203 -11.875 1 98.81 431 LEU B CA 1
ATOM 7264 C C . LEU B 1 431 ? 9.164 20.734 -12.789 1 98.81 431 LEU B C 1
ATOM 7266 O O . LEU B 1 431 ? 10.336 20.766 -12.406 1 98.81 431 LEU B O 1
ATOM 7270 N N . GLN B 1 432 ? 8.812 20.297 -13.945 1 98.31 432 GLN B N 1
ATOM 7271 C CA . GLN B 1 432 ? 9.82 20.094 -14.977 1 98.31 432 GLN B CA 1
ATOM 7272 C C . GLN B 1 432 ? 10.328 21.438 -15.508 1 98.31 432 GLN B C 1
ATOM 7274 O O . GLN B 1 432 ? 11.477 21.547 -15.945 1 98.31 432 GLN B O 1
ATOM 7279 N N . GLN B 1 433 ? 9.477 22.422 -15.438 1 98.25 433 GLN B N 1
ATOM 7280 C CA . GLN B 1 433 ? 9.789 23.75 -15.984 1 98.25 433 GLN B CA 1
ATOM 7281 C C . GLN B 1 433 ? 10.219 24.703 -14.883 1 98.25 433 GLN B C 1
ATOM 7283 O O . GLN B 1 433 ? 11 25.625 -15.125 1 98.25 433 GLN B O 1
ATOM 7288 N N . TYR B 1 434 ? 9.719 24.516 -13.719 1 98.88 434 TYR B N 1
ATOM 7289 C CA . TYR B 1 434 ? 9.984 25.391 -12.586 1 98.88 434 TYR B CA 1
ATOM 7290 C C . TYR B 1 434 ? 10.648 24.625 -11.445 1 98.88 434 TYR B C 1
ATOM 7292 O O . TYR B 1 434 ? 10.391 23.422 -11.266 1 98.88 434 TYR B O 1
ATOM 7300 N N . ASP B 1 435 ? 11.445 25.266 -10.68 1 98.88 435 ASP B N 1
ATOM 7301 C CA . ASP B 1 435 ? 12.141 24.625 -9.57 1 98.88 435 ASP B CA 1
ATOM 7302 C C . ASP B 1 435 ? 11.219 24.484 -8.359 1 98.88 435 ASP B C 1
ATOM 7304 O O . ASP B 1 435 ? 11.344 23.531 -7.582 1 98.88 435 ASP B O 1
ATOM 7308 N N . ILE B 1 436 ? 10.367 25.469 -8.172 1 98.88 436 ILE B N 1
ATOM 7309 C CA . ILE B 1 436 ? 9.516 25.578 -6.992 1 98.88 436 ILE B CA 1
ATOM 7310 C C . ILE B 1 436 ? 8.133 26.109 -7.391 1 98.88 436 ILE B C 1
ATOM 7312 O O . ILE B 1 436 ? 8.023 26.984 -8.25 1 98.88 436 ILE B O 1
ATOM 7316 N N . LEU B 1 437 ? 7.094 25.531 -6.77 1 98.94 437 LEU B N 1
ATOM 7317 C CA . LEU B 1 437 ? 5.762 26.125 -6.801 1 98.94 437 LEU B CA 1
ATOM 7318 C C . LEU B 1 437 ? 5.441 26.828 -5.48 1 98.94 437 LEU B C 1
ATOM 7320 O O . LEU B 1 437 ? 5.961 26.438 -4.43 1 98.94 437 LEU B O 1
ATOM 7324 N N . LEU B 1 438 ? 4.609 27.875 -5.566 1 98.94 438 LEU B N 1
ATOM 7325 C CA . LEU B 1 438 ? 4.242 28.656 -4.398 1 98.94 438 LEU B CA 1
ATOM 7326 C C . LEU B 1 438 ? 2.73 28.828 -4.309 1 98.94 438 LEU B C 1
ATOM 7328 O O . LEU B 1 438 ? 2.062 29.047 -5.324 1 98.94 438 LEU B O 1
ATOM 7332 N N . THR B 1 439 ? 2.18 28.656 -3.115 1 98.94 439 THR B N 1
ATOM 7333 C CA . THR B 1 439 ? 0.78 28.922 -2.805 1 98.94 439 THR B CA 1
ATOM 7334 C C . THR B 1 439 ? 0.645 29.531 -1.405 1 98.94 439 THR B C 1
ATOM 7336 O O . THR B 1 439 ? 1.53 29.359 -0.565 1 98.94 439 THR B O 1
ATOM 7339 N N . PRO B 1 440 ? -0.503 30.328 -1.162 1 98.75 440 PRO B N 1
ATOM 7340 C CA . PRO B 1 440 ? -0.825 30.516 0.256 1 98.75 440 PRO B CA 1
ATOM 7341 C C . PRO B 1 440 ? -1.032 29.188 0.986 1 98.75 440 PRO B C 1
ATOM 7343 O O . PRO B 1 440 ? -1.509 28.219 0.39 1 98.75 440 PRO B O 1
ATOM 7346 N N . THR B 1 441 ? -0.646 29.109 2.223 1 98.62 441 THR B N 1
ATOM 7347 C CA . THR B 1 441 ? -0.917 27.891 2.975 1 98.62 441 THR B CA 1
ATOM 7348 C C . THR B 1 441 ? -2.404 27.766 3.289 1 98.62 441 THR B C 1
ATOM 7350 O O . THR B 1 441 ? -3.025 26.734 2.988 1 98.62 441 THR B O 1
ATOM 7353 N N . LEU B 1 442 ? -2.941 28.797 3.918 1 98.06 442 LEU B N 1
ATOM 7354 C CA . LEU B 1 442 ? -4.332 28.812 4.352 1 98.06 442 LEU B CA 1
ATOM 7355 C C . LEU B 1 442 ? -5.086 29.984 3.721 1 98.06 442 LEU B C 1
ATOM 7357 O O . LEU B 1 442 ? -4.48 31 3.375 1 98.06 442 LEU B O 1
ATOM 7361 N N . PRO B 1 443 ? -6.379 29.859 3.566 1 96.69 443 PRO B N 1
ATOM 7362 C CA . PRO B 1 443 ? -7.145 30.891 2.873 1 96.69 443 PRO B CA 1
ATOM 7363 C C . PRO B 1 443 ? -7.434 32.094 3.758 1 96.69 443 PRO B C 1
ATOM 7365 O O . PRO B 1 443 ? -7.766 33.188 3.252 1 96.69 443 PRO B O 1
ATOM 7368 N N . TYR B 1 444 ? -7.328 31.953 5.062 1 96.44 444 TYR B N 1
ATOM 7369 C CA . TYR B 1 444 ? -7.633 33.031 6.016 1 96.44 444 TYR B CA 1
ATOM 7370 C C . TYR B 1 444 ? -6.852 32.844 7.312 1 96.44 444 TYR B C 1
ATOM 7372 O O . TYR B 1 444 ? -6.223 31.797 7.516 1 96.44 444 TYR B O 1
ATOM 7380 N N . VAL B 1 445 ? -6.832 33.906 8.148 1 96.69 445 VAL B N 1
ATOM 7381 C CA . VAL B 1 445 ? -6.137 33.812 9.43 1 96.69 445 VAL B CA 1
ATOM 7382 C C . VAL B 1 445 ? -6.906 32.906 10.383 1 96.69 445 VAL B C 1
ATOM 7384 O O . VAL B 1 445 ? -8.086 32.625 10.156 1 96.69 445 VAL B O 1
ATOM 7387 N N . ALA B 1 446 ? -6.246 32.438 11.438 1 97.94 446 ALA B N 1
ATOM 7388 C CA . ALA B 1 446 ? -6.828 31.5 12.391 1 97.94 446 ALA B CA 1
ATOM 7389 C C . ALA B 1 446 ? -8.195 31.984 12.875 1 97.94 446 ALA B C 1
ATOM 7391 O O . ALA B 1 446 ? -8.367 33.188 13.164 1 97.94 446 ALA B O 1
ATOM 7392 N N . THR B 1 447 ? -9.172 31.109 12.969 1 96.38 447 THR B N 1
ATOM 7393 C CA . THR B 1 447 ? -10.5 31.422 13.477 1 96.38 447 THR B CA 1
ATOM 7394 C C . THR B 1 447 ? -10.547 31.281 15 1 96.38 447 THR B C 1
ATOM 7396 O O . THR B 1 447 ? -9.68 30.656 15.594 1 96.38 447 THR B O 1
ATOM 7399 N N . SER B 1 448 ? -11.562 31.953 15.562 1 97.62 448 SER B N 1
ATOM 7400 C CA . SER B 1 448 ? -11.82 31.719 16.984 1 97.62 448 SER B CA 1
ATOM 7401 C C . SER B 1 448 ? -12.32 30.297 17.219 1 97.62 448 SER B C 1
ATOM 7403 O O . SER B 1 448 ? -12.742 29.609 16.281 1 97.62 448 SER B O 1
ATOM 7405 N N . HIS B 1 449 ? -12.188 29.766 18.438 1 97.56 449 HIS B N 1
ATOM 7406 C CA . HIS B 1 449 ? -12.688 28.453 18.781 1 97.56 449 HIS B CA 1
ATOM 7407 C C . HIS B 1 449 ? -14.211 28.391 18.672 1 97.56 449 HIS B C 1
ATOM 7409 O O . HIS B 1 449 ? -14.891 29.391 18.891 1 97.56 449 HIS B O 1
ATOM 7415 N N . ALA B 1 450 ? -14.688 27.203 18.312 1 95 450 ALA B N 1
ATOM 7416 C CA . ALA B 1 450 ? -16.125 26.984 18.422 1 95 450 ALA B CA 1
ATOM 7417 C C . ALA B 1 450 ? -16.594 27.047 19.875 1 95 450 ALA B C 1
ATOM 7419 O O . ALA B 1 450 ? -15.859 26.656 20.781 1 95 450 ALA B O 1
ATOM 7420 N N . GLY B 1 451 ? -17.797 27.547 20.031 1 92 451 GLY B N 1
ATOM 7421 C CA . GLY B 1 451 ? -18.359 27.594 21.375 1 92 451 GLY B CA 1
ATOM 7422 C C . GLY B 1 451 ? -18.562 26.219 21.984 1 92 451 GLY B C 1
ATOM 7423 O O . GLY B 1 451 ? -18.656 25.219 21.266 1 92 451 GLY B O 1
ATOM 7424 N N . VAL B 1 452 ? -18.641 26.172 23.281 1 88.25 452 VAL B N 1
ATOM 7425 C CA . VAL B 1 452 ? -18.766 24.922 24.031 1 88.25 452 VAL B CA 1
ATOM 7426 C C . VAL B 1 452 ? -20.062 24.219 23.641 1 88.25 452 VAL B C 1
ATOM 7428 O O . VAL B 1 452 ? -20.109 22.984 23.594 1 88.25 452 VAL B O 1
ATOM 7431 N N . ASP B 1 453 ? -21.047 24.953 23.234 1 92 453 ASP B N 1
ATOM 7432 C CA . ASP B 1 453 ? -22.359 24.375 22.891 1 92 453 ASP B CA 1
ATOM 7433 C C . ASP B 1 453 ? -22.562 24.328 21.391 1 92 453 ASP B C 1
ATOM 7435 O O . ASP B 1 453 ? -23.688 24.203 20.906 1 92 453 ASP B O 1
ATOM 7439 N N . ALA B 1 454 ? -21.438 24.5 20.734 1 95.19 454 ALA B N 1
ATOM 7440 C CA . ALA B 1 454 ? -21.547 24.531 19.281 1 95.19 454 ALA B CA 1
ATOM 7441 C C . ALA B 1 454 ? -22.094 23.203 18.75 1 95.19 454 ALA B C 1
ATOM 7443 O O . ALA B 1 454 ? -21.75 22.141 19.25 1 95.19 454 ALA B O 1
ATOM 7444 N N . THR B 1 455 ? -23.047 23.234 17.719 1 95.06 455 THR B N 1
ATOM 7445 C CA . THR B 1 455 ? -23.547 22.062 17.016 1 95.06 455 THR B CA 1
ATOM 7446 C C . THR B 1 455 ? -22.469 21.469 16.125 1 95.06 455 THR B C 1
ATOM 7448 O O . THR B 1 455 ? -21.438 22.094 15.883 1 95.06 455 THR B O 1
ATOM 7451 N N . PRO B 1 456 ? -22.719 20.203 15.664 1 94 456 PRO B N 1
ATOM 7452 C CA . PRO B 1 456 ? -21.75 19.609 14.727 1 94 456 PRO B CA 1
ATOM 7453 C C . PRO B 1 456 ? -21.484 20.5 13.516 1 94 456 PRO B C 1
ATOM 7455 O O . PRO B 1 456 ? -20.344 20.672 13.102 1 94 456 PRO B O 1
ATOM 7458 N N . LEU B 1 457 ? -22.469 21.109 12.969 1 93.38 457 LEU B N 1
ATOM 7459 C CA . LEU B 1 457 ? -22.312 21.969 11.805 1 93.38 457 LEU B CA 1
ATOM 7460 C C . LEU B 1 457 ? -21.5 23.219 12.141 1 93.38 457 LEU B C 1
ATOM 7462 O O . LEU B 1 457 ? -20.688 23.672 11.336 1 93.38 457 LEU B O 1
ATOM 7466 N N . GLU B 1 458 ? -21.766 23.781 13.305 1 94.06 458 GLU B N 1
ATOM 7467 C CA . GLU B 1 458 ? -21.016 24.953 13.75 1 94.06 458 GLU B CA 1
ATOM 7468 C C . GLU B 1 458 ? -19.547 24.625 13.977 1 94.06 458 GLU B C 1
ATOM 7470 O O . GLU B 1 458 ? -18.672 25.438 13.672 1 94.06 458 GLU B O 1
ATOM 7475 N N . GLN B 1 459 ? -19.266 23.484 14.562 1 94.25 459 GLN B N 1
ATOM 7476 C CA . GLN B 1 459 ? -17.891 23.016 14.773 1 94.25 459 GLN B CA 1
ATOM 7477 C C . GLN B 1 459 ? -17.156 22.859 13.453 1 94.25 459 GLN B C 1
ATOM 7479 O O . GLN B 1 459 ? -16.016 23.344 13.312 1 94.25 459 GLN B O 1
ATOM 7484 N N . ILE B 1 460 ? -17.797 22.281 12.484 1 92.44 460 ILE B N 1
ATOM 7485 C CA . ILE B 1 460 ? -17.188 22 11.188 1 92.44 460 ILE B CA 1
ATOM 7486 C C . ILE B 1 460 ? -17.047 23.297 10.398 1 92.44 460 ILE B C 1
ATOM 7488 O O . ILE B 1 460 ? -16.062 23.484 9.68 1 92.44 460 ILE B O 1
ATOM 7492 N N . ALA B 1 461 ? -17.922 24.25 10.586 1 91.69 461 ALA B N 1
ATOM 7493 C CA . ALA B 1 461 ? -17.922 25.531 9.867 1 91.69 461 ALA B CA 1
ATOM 7494 C C . ALA B 1 461 ? -16.641 26.312 10.164 1 91.69 461 ALA B C 1
ATOM 7496 O O . ALA B 1 461 ? -16.203 27.109 9.328 1 91.69 461 ALA B O 1
ATOM 7497 N N . LYS B 1 462 ? -16.016 26.062 11.281 1 92.88 462 LYS B N 1
ATOM 7498 C CA . LYS B 1 462 ? -14.812 26.781 11.68 1 92.88 462 LYS B CA 1
ATOM 7499 C C . LYS B 1 462 ? -13.641 26.438 10.766 1 92.88 462 LYS B C 1
ATOM 7501 O O . LYS B 1 462 ? -12.633 27.156 10.758 1 92.88 462 LYS B O 1
ATOM 7506 N N . GLN B 1 463 ? -13.773 25.391 9.953 1 93 463 GLN B N 1
ATOM 7507 C CA . GLN B 1 463 ? -12.641 24.969 9.141 1 93 463 GLN B CA 1
ATOM 7508 C C . GLN B 1 463 ? -13.031 24.828 7.672 1 93 463 GLN B C 1
ATOM 7510 O O . GLN B 1 463 ? -12.352 24.141 6.91 1 93 463 GLN B O 1
ATOM 7515 N N . ILE B 1 464 ? -14.125 25.422 7.258 1 90.75 464 ILE B N 1
ATOM 7516 C CA . ILE B 1 464 ? -14.562 25.297 5.871 1 90.75 464 ILE B CA 1
ATOM 7517 C C . ILE B 1 464 ? -13.516 25.891 4.938 1 90.75 464 ILE B C 1
ATOM 7519 O O . ILE B 1 464 ? -13.109 27.047 5.117 1 90.75 464 ILE B O 1
ATOM 7523 N N . GLY B 1 465 ? -13.031 25.078 3.994 1 92.44 465 GLY B N 1
ATOM 7524 C CA . GLY B 1 465 ? -12.102 25.531 2.973 1 92.44 465 GLY B CA 1
ATOM 7525 C C . GLY B 1 465 ? -10.672 25.656 3.479 1 92.44 465 GLY B C 1
ATOM 7526 O O . GLY B 1 465 ? -9.766 25.969 2.709 1 92.44 465 GLY B O 1
ATOM 7527 N N . LEU B 1 466 ? -10.477 25.344 4.711 1 95.5 466 LEU B N 1
ATOM 7528 C CA . LEU B 1 466 ? -9.203 25.594 5.379 1 95.5 466 LEU B CA 1
ATOM 7529 C C . LEU B 1 466 ? -8.062 24.875 4.676 1 95.5 466 LEU B C 1
ATOM 7531 O O . LEU B 1 466 ? -6.961 25.422 4.547 1 95.5 466 LEU B O 1
ATOM 7535 N N . THR B 1 467 ? -8.289 23.609 4.203 1 96.31 467 THR B N 1
ATOM 7536 C CA . THR B 1 467 ? -7.215 22.781 3.682 1 96.31 467 THR B CA 1
ATOM 7537 C C . THR B 1 467 ? -7.273 22.703 2.158 1 96.31 467 THR B C 1
ATOM 7539 O O . THR B 1 467 ? -6.758 21.766 1.555 1 96.31 467 THR B O 1
ATOM 7542 N N . SER B 1 468 ? -7.883 23.703 1.517 1 95.88 468 SER B N 1
ATOM 7543 C CA . SER B 1 468 ? -8.07 23.703 0.069 1 95.88 468 SER B CA 1
ATOM 7544 C C . SER B 1 468 ? -6.727 23.688 -0.659 1 95.88 468 SER B C 1
ATOM 7546 O O . SER B 1 468 ? -6.59 23.062 -1.713 1 95.88 468 SER B O 1
ATOM 7548 N N . ASN B 1 469 ? -5.715 24.359 -0.088 1 97.75 469 ASN B N 1
ATOM 7549 C CA . ASN B 1 469 ? -4.414 24.438 -0.747 1 97.75 469 ASN B CA 1
ATOM 7550 C C . ASN B 1 469 ? -3.43 23.422 -0.186 1 97.75 469 ASN B C 1
ATOM 7552 O O . ASN B 1 469 ? -2.357 23.203 -0.754 1 97.75 469 ASN B O 1
ATOM 7556 N N . THR B 1 470 ? -3.754 22.75 0.906 1 98.38 470 THR B N 1
ATOM 7557 C CA . THR B 1 470 ? -2.805 21.828 1.51 1 98.38 470 THR B CA 1
ATOM 7558 C C . THR B 1 470 ? -3.133 20.391 1.124 1 98.38 470 THR B C 1
ATOM 7560 O O . THR B 1 470 ? -2.248 19.625 0.727 1 98.38 470 THR B O 1
ATOM 7563 N N . ALA B 1 471 ? -4.418 20 1.062 1 97.75 471 ALA B N 1
ATOM 7564 C CA . ALA B 1 471 ? -4.883 18.625 0.893 1 97.75 471 ALA B CA 1
ATOM 7565 C C . ALA B 1 471 ? -4.414 18.047 -0.44 1 97.75 471 ALA B C 1
ATOM 7567 O O . ALA B 1 471 ? -4.039 16.875 -0.519 1 97.75 471 ALA B O 1
ATOM 7568 N N . PRO B 1 472 ? -4.375 18.922 -1.531 1 97.94 472 PRO B N 1
ATOM 7569 C CA . PRO B 1 472 ? -3.973 18.359 -2.824 1 97.94 472 PRO B CA 1
ATOM 7570 C C . PRO B 1 472 ? -2.584 17.719 -2.791 1 97.94 472 PRO B C 1
ATOM 7572 O O . PRO B 1 472 ? -2.35 16.703 -3.441 1 97.94 472 PRO B O 1
ATOM 7575 N N . PHE B 1 473 ? -1.704 18.266 -2 1 98.81 473 PHE B N 1
ATOM 7576 C CA . PHE B 1 473 ? -0.312 17.828 -2.021 1 98.81 473 PHE B CA 1
ATOM 7577 C C . PHE B 1 473 ? -0.128 16.562 -1.188 1 98.81 473 PHE B C 1
ATOM 7579 O O . PHE B 1 473 ? 0.893 15.883 -1.3 1 98.81 473 PHE B O 1
ATOM 7586 N N . ASN B 1 474 ? -1.114 16.219 -0.299 1 98.5 474 ASN B N 1
ATOM 7587 C CA . ASN B 1 474 ? -1.079 14.914 0.362 1 98.5 474 ASN B CA 1
ATOM 7588 C C . ASN B 1 474 ? -1.359 13.781 -0.62 1 98.5 474 ASN B C 1
ATOM 7590 O O . ASN B 1 474 ? -0.759 12.703 -0.524 1 98.5 474 ASN B O 1
ATOM 7594 N N . GLN B 1 475 ? -2.217 14.023 -1.589 1 96.94 475 GLN B N 1
ATOM 7595 C CA . GLN B 1 475 ? -2.506 13.016 -2.605 1 96.94 475 GLN B CA 1
ATOM 7596 C C . GLN B 1 475 ? -1.386 12.938 -3.637 1 96.94 475 GLN B C 1
ATOM 7598 O O . GLN B 1 475 ? -1.059 11.852 -4.125 1 96.94 475 GLN B O 1
ATOM 7603 N N . SER B 1 476 ? -0.831 14.141 -3.939 1 98.38 476 SER B N 1
ATOM 7604 C CA . SER B 1 476 ? 0.212 14.117 -4.957 1 98.38 476 SER B CA 1
ATOM 7605 C C . SER B 1 476 ? 1.537 13.625 -4.387 1 98.38 476 SER B C 1
ATOM 7607 O O . SER B 1 476 ? 2.408 13.164 -5.125 1 98.38 476 SER B O 1
ATOM 7609 N N . GLY B 1 477 ? 1.782 13.789 -3.07 1 98.56 477 GLY B N 1
ATOM 7610 C CA . GLY B 1 477 ? 2.941 13.242 -2.389 1 98.56 477 GLY B CA 1
ATOM 7611 C C . GLY B 1 477 ? 4.141 14.172 -2.4 1 98.56 477 GLY B C 1
ATOM 7612 O O . GLY B 1 477 ? 5.188 13.852 -1.833 1 98.56 477 GLY B O 1
ATOM 7613 N N . HIS B 1 478 ? 4.043 15.375 -2.947 1 98.94 478 HIS B N 1
ATOM 7614 C CA . HIS B 1 478 ? 5.156 16.312 -3.088 1 98.94 478 HIS B CA 1
ATOM 7615 C C . HIS B 1 478 ? 5.574 16.875 -1.736 1 98.94 478 HIS B C 1
ATOM 7617 O O . HIS B 1 478 ? 4.746 17.016 -0.832 1 98.94 478 HIS B O 1
ATOM 7623 N N . PRO B 1 479 ? 6.852 17.188 -1.578 1 98.94 479 PRO B N 1
ATOM 7624 C CA . PRO B 1 479 ? 7.27 17.891 -0.362 1 98.94 479 PRO B CA 1
ATOM 7625 C C . PRO B 1 479 ? 6.793 19.344 -0.327 1 98.94 479 PRO B C 1
ATOM 7627 O O . PRO B 1 479 ? 6.879 20.047 -1.336 1 98.94 479 PRO B O 1
ATOM 7630 N N . VAL B 1 480 ? 6.289 19.734 0.825 1 98.94 480 VAL B N 1
ATOM 7631 C CA . VAL B 1 480 ? 5.734 21.078 0.976 1 98.94 480 VAL B CA 1
ATOM 7632 C C . VAL B 1 480 ? 6.121 21.641 2.338 1 98.94 480 VAL B C 1
ATOM 7634 O O . VAL B 1 480 ? 5.836 21.047 3.375 1 98.94 480 VAL B O 1
ATOM 7637 N N . LEU B 1 481 ? 6.742 22.797 2.299 1 99 481 LEU B N 1
ATOM 7638 C CA . LEU B 1 481 ? 7.098 23.516 3.521 1 99 481 LEU B CA 1
ATOM 7639 C C . LEU B 1 481 ? 6.211 24.734 3.711 1 99 481 LEU B C 1
ATOM 7641 O O . LEU B 1 481 ? 5.988 25.5 2.77 1 99 481 LEU B O 1
ATOM 7645 N N . ALA B 1 482 ? 5.625 24.844 4.91 1 98.94 482 ALA B N 1
ATOM 7646 C CA . ALA B 1 482 ? 4.898 26.047 5.301 1 98.94 482 ALA B CA 1
ATOM 7647 C C . ALA B 1 482 ? 5.773 26.969 6.141 1 98.94 482 ALA B C 1
ATOM 7649 O O . ALA B 1 482 ? 6.445 26.531 7.074 1 98.94 482 ALA B O 1
ATOM 7650 N N . MET B 1 483 ? 5.793 28.25 5.805 1 98.88 483 MET B N 1
ATOM 7651 C CA . MET B 1 483 ? 6.578 29.219 6.566 1 98.88 483 MET B CA 1
ATOM 7652 C C . MET B 1 483 ? 5.812 30.531 6.738 1 98.88 483 MET B C 1
ATOM 7654 O O . MET B 1 483 ? 5.047 30.922 5.855 1 98.88 483 MET B O 1
ATOM 7658 N N . PRO B 1 484 ? 5.969 31.203 7.855 1 98.88 484 PRO B N 1
ATOM 7659 C CA . PRO B 1 484 ? 5.27 32.469 8.078 1 98.88 484 PRO B CA 1
ATOM 7660 C C . PRO B 1 484 ? 5.809 33.594 7.203 1 98.88 484 PRO B C 1
ATOM 7662 O O . PRO B 1 484 ? 7.016 33.688 6.973 1 98.88 484 PRO B O 1
ATOM 7665 N N . ILE B 1 485 ? 4.871 34.5 6.766 1 98.81 485 ILE B N 1
ATOM 7666 C CA . ILE B 1 485 ? 5.297 35.5 5.812 1 98.81 485 ILE B CA 1
ATOM 7667 C C . ILE B 1 485 ? 4.703 36.875 6.199 1 98.81 485 ILE B C 1
ATOM 7669 O O . ILE B 1 485 ? 4.898 37.875 5.5 1 98.81 485 ILE B O 1
ATOM 7673 N N . GLY B 1 486 ? 3.943 36.844 7.219 1 98.56 486 GLY B N 1
ATOM 7674 C CA . GLY B 1 486 ? 3.336 38.094 7.664 1 98.56 486 GLY B CA 1
ATOM 7675 C C . GLY B 1 486 ? 2.301 37.906 8.758 1 98.56 486 GLY B C 1
ATOM 7676 O O . GLY B 1 486 ? 2.139 36.812 9.273 1 98.56 486 GLY B O 1
ATOM 7677 N N . MET B 1 487 ? 1.704 39.031 9.18 1 98.25 487 MET B N 1
ATOM 7678 C CA . MET B 1 487 ? 0.633 39.031 10.172 1 98.25 487 MET B CA 1
ATOM 7679 C C . MET B 1 487 ? -0.548 39.875 9.703 1 98.25 487 MET B C 1
ATOM 7681 O O . MET B 1 487 ? -0.362 40.906 9.062 1 98.25 487 MET B O 1
ATOM 7685 N N . LEU B 1 488 ? -1.718 39.438 9.992 1 98.38 488 LEU B N 1
ATOM 7686 C CA . LEU B 1 488 ? -2.932 40.188 9.648 1 98.38 488 LEU B CA 1
ATOM 7687 C C . LEU B 1 488 ? -3.879 40.25 10.836 1 98.38 488 LEU B C 1
ATOM 7689 O O . LEU B 1 488 ? -3.939 39.344 11.656 1 98.38 488 LEU B O 1
ATOM 7693 N N . PRO B 1 489 ? -4.664 41.344 10.969 1 97.69 489 PRO B N 1
ATOM 7694 C CA . PRO B 1 489 ? -5.656 41.438 12.039 1 97.69 489 PRO B CA 1
ATOM 7695 C C . PRO B 1 489 ? -6.77 40.375 11.906 1 97.69 489 PRO B C 1
ATOM 7697 O O . PRO B 1 489 ? -7.184 40.062 10.789 1 97.69 489 PRO B O 1
ATOM 7700 N N . VAL B 1 490 ? -7.199 39.938 13.047 1 97.56 490 VAL B N 1
ATOM 7701 C CA . VAL B 1 490 ? -8.328 39 13.055 1 97.56 490 VAL B CA 1
ATOM 7702 C C . VAL B 1 490 ? -9.617 39.75 12.703 1 97.56 490 VAL B C 1
ATOM 7704 O O . VAL B 1 490 ? -9.719 40.969 12.93 1 97.56 490 VAL B O 1
ATOM 7707 N N . LEU B 1 491 ? -10.555 38.969 12.133 1 95 491 LEU B N 1
ATOM 7708 C CA . LEU B 1 491 ? -11.812 39.562 11.711 1 95 491 LEU B CA 1
ATOM 7709 C C . LEU B 1 491 ? -12.969 39.094 12.594 1 95 491 LEU B C 1
ATOM 7711 O O . LEU B 1 491 ? -14.086 39.594 12.484 1 95 491 LEU B O 1
ATOM 7715 N N . GLU B 1 492 ? -12.766 38.125 13.43 1 95.5 492 GLU B N 1
ATOM 7716 C CA . GLU B 1 492 ? -13.773 37.562 14.328 1 95.5 492 GLU B CA 1
ATOM 7717 C C . GLU B 1 492 ? -13.156 37.156 15.664 1 95.5 492 GLU B C 1
ATOM 7719 O O . GLU B 1 492 ? -11.938 37.156 15.812 1 95.5 492 GLU B O 1
ATOM 7724 N N . GLY B 1 493 ? -14.078 36.906 16.641 1 95.25 493 GLY B N 1
ATOM 7725 C CA . GLY B 1 493 ? -13.617 36.406 17.922 1 95.25 493 GLY B CA 1
ATOM 7726 C C . GLY B 1 493 ? -13.242 37.5 18.906 1 95.25 493 GLY B C 1
ATOM 7727 O O . GLY B 1 493 ? -13.555 38.688 18.672 1 95.25 493 GLY B O 1
ATOM 7728 N N . PRO B 1 494 ? -12.688 37.156 19.984 1 95.12 494 PRO B N 1
ATOM 7729 C CA . PRO B 1 494 ? -12.531 38.062 21.125 1 95.12 494 PRO B CA 1
ATOM 7730 C C . PRO B 1 494 ? -11.461 39.125 20.891 1 95.12 494 PRO B C 1
ATOM 7732 O O . PRO B 1 494 ? -11.414 40.125 21.609 1 95.12 494 PRO B O 1
ATOM 7735 N N . GLY B 1 495 ? -10.648 39 19.938 1 96.12 495 GLY B N 1
ATOM 7736 C CA . GLY B 1 495 ? -9.516 39.906 19.781 1 96.12 495 GLY B CA 1
ATOM 7737 C C . GLY B 1 495 ? -9.727 40.969 18.719 1 96.12 495 GLY B C 1
ATOM 7738 O O . GLY B 1 495 ? -8.805 41.688 18.359 1 96.12 495 GLY B O 1
ATOM 7739 N N . VAL B 1 496 ? -10.961 41.094 18.156 1 96.94 496 VAL B N 1
ATOM 7740 C CA . VAL B 1 496 ? -11.227 42 17.047 1 96.94 496 VAL B CA 1
ATOM 7741 C C . VAL B 1 496 ? -11.031 43.438 17.5 1 96.94 496 VAL B C 1
ATOM 7743 O O . VAL B 1 496 ? -10.344 44.219 16.844 1 96.94 496 VAL B O 1
ATOM 7746 N N . GLU B 1 497 ? -11.594 43.844 18.594 1 96.69 497 GLU B N 1
ATOM 7747 C CA . GLU B 1 497 ? -11.555 45.219 19.094 1 96.69 497 GLU B CA 1
ATOM 7748 C C . GLU B 1 497 ? -10.133 45.625 19.484 1 96.69 497 GLU B C 1
ATOM 7750 O O . GLU B 1 497 ? -9.758 46.781 19.359 1 96.69 497 GLU B O 1
ATOM 7755 N N . GLU B 1 498 ? -9.383 44.656 19.906 1 96.44 498 GLU B N 1
ATOM 7756 C CA . GLU B 1 498 ? -8.008 44.906 20.344 1 96.44 498 GLU B CA 1
ATOM 7757 C C . GLU B 1 498 ? -7.051 44.938 19.156 1 96.44 498 GLU B C 1
ATOM 7759 O O . GLU B 1 498 ? -5.871 45.25 19.312 1 96.44 498 GLU B O 1
ATOM 7764 N N . GLY B 1 499 ? -7.535 44.594 18.031 1 96.19 499 GLY B N 1
ATOM 7765 C CA . GLY B 1 499 ? -6.695 44.625 16.844 1 96.19 499 GLY B CA 1
ATOM 7766 C C . GLY B 1 499 ? -5.652 43.5 16.844 1 96.19 499 GLY B C 1
ATOM 7767 O O . GLY B 1 499 ? -4.539 43.688 16.344 1 96.19 499 GLY B O 1
ATOM 7768 N N . ILE B 1 500 ? -5.957 42.375 17.422 1 97.12 500 ILE B N 1
ATOM 7769 C CA . ILE B 1 500 ? -5.043 41.25 17.484 1 97.12 500 ILE B CA 1
ATOM 7770 C C . ILE B 1 500 ? -4.664 40.812 16.078 1 97.12 500 ILE B C 1
ATOM 7772 O O . ILE B 1 500 ? -5.52 40.75 15.188 1 97.12 500 ILE B O 1
ATOM 7776 N N . LYS B 1 501 ? -3.373 40.594 15.836 1 98.19 501 LYS B N 1
ATOM 7777 C CA . LYS B 1 501 ? -2.881 40.094 14.555 1 98.19 501 LYS B CA 1
ATOM 7778 C C . LYS B 1 501 ? -2.381 38.656 14.688 1 98.19 501 LYS B C 1
ATOM 7780 O O . LYS B 1 501 ? -1.812 38.281 15.711 1 98.19 501 LYS B O 1
ATOM 7785 N N . LEU B 1 502 ? -2.641 37.875 13.703 1 98.56 502 LEU B N 1
ATOM 7786 C CA . LEU B 1 502 ? -2.209 36.5 13.672 1 98.56 502 LEU B CA 1
ATOM 7787 C C . LEU B 1 502 ? -1.404 36.188 12.406 1 98.56 502 LEU B C 1
ATOM 7789 O O . LEU B 1 502 ? -1.489 36.938 11.43 1 98.56 502 LEU B O 1
ATOM 7793 N N . PRO B 1 503 ? -0.637 35.125 12.414 1 98.75 503 PRO B N 1
ATOM 7794 C CA . PRO B 1 503 ? 0.302 34.844 11.328 1 98.75 503 PRO B CA 1
ATOM 7795 C C . PRO B 1 503 ? -0.398 34.469 10.031 1 98.75 503 PRO B C 1
ATOM 7797 O O . PRO B 1 503 ? -1.484 33.875 10.055 1 98.75 503 PRO B O 1
ATOM 7800 N N . VAL B 1 504 ? 0.254 34.812 8.93 1 98.5 504 VAL B N 1
ATOM 7801 C CA . VAL B 1 504 ? -0.028 34.344 7.578 1 98.5 504 VAL B CA 1
ATOM 7802 C C . VAL B 1 504 ? 1.154 33.531 7.051 1 98.5 504 VAL B C 1
ATOM 7804 O O . VAL B 1 504 ? 2.305 33.812 7.41 1 98.5 504 VAL B O 1
ATOM 7807 N N . SER B 1 505 ? 0.854 32.531 6.223 1 98.81 505 SER B N 1
ATOM 7808 C CA . SER B 1 505 ? 1.87 31.562 5.828 1 98.81 505 SER B CA 1
ATOM 7809 C C . SER B 1 505 ? 1.813 31.281 4.332 1 98.81 505 SER B C 1
ATOM 7811 O O . SER B 1 505 ? 0.761 31.422 3.705 1 98.81 505 SER B O 1
ATOM 7813 N N . MET B 1 506 ? 2.914 30.938 3.736 1 98.88 506 MET B N 1
ATOM 7814 C CA . MET B 1 506 ? 2.949 30.453 2.359 1 98.88 506 MET B CA 1
ATOM 7815 C C . MET B 1 506 ? 3.559 29.047 2.289 1 98.88 506 MET B C 1
ATOM 7817 O O . MET B 1 506 ? 4.297 28.641 3.189 1 98.88 506 MET B O 1
ATOM 7821 N N . GLN B 1 507 ? 3.211 28.312 1.212 1 98.94 507 GLN B N 1
ATOM 7822 C CA . GLN B 1 507 ? 3.762 26.984 0.942 1 98.94 507 GLN B CA 1
ATOM 7823 C C . GLN B 1 507 ? 4.848 27.047 -0.129 1 98.94 507 GLN B C 1
ATOM 7825 O O . GLN B 1 507 ? 4.711 27.766 -1.117 1 98.94 507 GLN B O 1
ATOM 7830 N N . VAL B 1 508 ? 5.945 26.359 0.13 1 99 508 VAL B N 1
ATOM 7831 C CA . VAL B 1 508 ? 7.031 26.125 -0.813 1 99 508 VAL B CA 1
ATOM 7832 C C . VAL B 1 508 ? 7.02 24.656 -1.243 1 99 508 VAL B C 1
ATOM 7834 O O . VAL B 1 508 ? 7.324 23.766 -0.446 1 99 508 VAL B O 1
ATOM 7837 N N . ILE B 1 509 ? 6.652 24.375 -2.535 1 98.94 509 ILE B N 1
ATOM 7838 C CA . ILE B 1 509 ? 6.43 23.016 -3.027 1 98.94 509 ILE B CA 1
ATOM 7839 C C . ILE B 1 509 ? 7.559 22.625 -3.979 1 98.94 509 ILE B C 1
ATOM 7841 O O . ILE B 1 509 ? 7.902 23.375 -4.891 1 98.94 509 ILE B O 1
ATOM 7845 N N . GLY B 1 510 ? 8.195 21.484 -3.756 1 98.94 510 GLY B N 1
ATOM 7846 C CA . GLY B 1 510 ? 9.281 21.016 -4.598 1 98.94 510 GLY B CA 1
ATOM 7847 C C . GLY B 1 510 ? 8.969 19.719 -5.301 1 98.94 510 GLY B C 1
ATOM 7848 O O . GLY B 1 510 ? 7.855 19.203 -5.199 1 98.94 510 GLY B O 1
ATOM 7849 N N . LYS B 1 511 ? 9.984 19.219 -6.133 1 98.69 511 LYS B N 1
ATOM 7850 C CA . LYS B 1 511 ? 9.914 17.922 -6.801 1 98.69 511 LYS B CA 1
ATOM 7851 C C . LYS B 1 511 ? 10.008 16.781 -5.789 1 98.69 511 LYS B C 1
ATOM 7853 O O . LYS B 1 511 ? 10.531 16.953 -4.688 1 98.69 511 LYS B O 1
ATOM 7858 N N . TRP B 1 512 ? 9.406 15.602 -6.195 1 98.31 512 TRP B N 1
ATOM 7859 C CA . TRP B 1 512 ? 9.641 14.406 -5.383 1 98.31 512 TRP B CA 1
ATOM 7860 C C . TRP B 1 512 ? 11.133 14.219 -5.113 1 98.31 512 TRP B C 1
ATOM 7862 O O . TRP B 1 512 ? 11.945 14.281 -6.035 1 98.31 512 TRP B O 1
ATOM 7872 N N . TRP B 1 513 ? 11.461 14.07 -3.732 1 98.06 513 TRP B N 1
ATOM 7873 C CA . TRP B 1 513 ? 12.797 13.742 -3.234 1 98.06 513 TRP B CA 1
ATOM 7874 C C . TRP B 1 513 ? 13.711 14.961 -3.275 1 98.06 513 TRP B C 1
ATOM 7876 O O . TRP B 1 513 ? 14.922 14.844 -3.066 1 98.06 513 TRP B O 1
ATOM 7886 N N . ASP B 1 514 ? 13.156 16.141 -3.574 1 98.38 514 ASP B N 1
ATOM 7887 C CA . ASP B 1 514 ? 13.984 17.344 -3.615 1 98.38 514 ASP B CA 1
ATOM 7888 C C . ASP B 1 514 ? 13.672 18.266 -2.436 1 98.38 514 ASP B C 1
ATOM 7890 O O . ASP B 1 514 ? 13.352 19.438 -2.623 1 98.38 514 ASP B O 1
ATOM 7894 N N . GLU B 1 515 ? 13.805 17.734 -1.274 1 98.88 515 GLU B N 1
ATOM 7895 C CA . GLU B 1 515 ? 13.656 18.547 -0.072 1 98.88 515 GLU B CA 1
ATOM 7896 C C . GLU B 1 515 ? 14.742 19.609 0.005 1 98.88 515 GLU B C 1
ATOM 7898 O O . GLU B 1 515 ? 14.516 20.703 0.531 1 98.88 515 GLU B O 1
ATOM 7903 N N . VAL B 1 516 ? 15.922 19.328 -0.561 1 98.75 516 VAL B N 1
ATOM 7904 C CA . VAL B 1 516 ? 17 20.312 -0.553 1 98.75 516 VAL B CA 1
ATOM 7905 C C . VAL B 1 516 ? 16.547 21.594 -1.245 1 98.75 516 VAL B C 1
ATOM 7907 O O . VAL B 1 516 ? 16.734 22.688 -0.714 1 98.75 516 VAL B O 1
ATOM 7910 N N . GLY B 1 517 ? 15.93 21.438 -2.441 1 98.75 517 GLY B N 1
ATOM 7911 C CA . GLY B 1 517 ? 15.438 22.609 -3.152 1 98.75 517 GLY B CA 1
ATOM 7912 C C . GLY B 1 517 ? 14.391 23.375 -2.371 1 98.75 517 GLY B C 1
ATOM 7913 O O . GLY B 1 517 ? 14.406 24.609 -2.359 1 98.75 517 GLY B O 1
ATOM 7914 N N . VAL B 1 518 ? 13.508 22.703 -1.712 1 98.94 518 VAL B N 1
ATOM 7915 C CA . VAL B 1 518 ? 12.477 23.312 -0.89 1 98.94 518 VAL B CA 1
ATOM 7916 C C . VAL B 1 518 ? 13.117 24.109 0.246 1 98.94 518 VAL B C 1
ATOM 7918 O O . VAL B 1 518 ? 12.766 25.266 0.476 1 98.94 518 VAL B O 1
ATOM 7921 N N . PHE B 1 519 ? 14.07 23.484 0.938 1 98.94 519 PHE B N 1
ATOM 7922 C CA . PHE B 1 519 ? 14.742 24.125 2.066 1 98.94 519 PHE B CA 1
ATOM 7923 C C . PHE B 1 519 ? 15.555 25.328 1.604 1 98.94 519 PHE B C 1
ATOM 7925 O O . PHE B 1 519 ? 15.602 26.359 2.293 1 98.94 519 PHE B O 1
ATOM 7932 N N . GLU B 1 520 ? 16.234 25.234 0.462 1 98.88 520 GLU B N 1
ATOM 7933 C CA . GLU B 1 520 ? 17.016 26.344 -0.051 1 98.88 520 GLU B CA 1
ATOM 7934 C C . GLU B 1 520 ? 16.156 27.578 -0.31 1 98.88 520 GLU B C 1
ATOM 7936 O O . GLU B 1 520 ? 16.5 28.688 0.079 1 98.88 520 GLU B O 1
ATOM 7941 N N . ALA B 1 521 ? 15.023 27.328 -0.957 1 98.88 521 ALA B N 1
ATOM 7942 C CA . ALA B 1 521 ? 14.102 28.422 -1.247 1 98.88 521 ALA B CA 1
ATOM 7943 C C . ALA B 1 521 ? 13.594 29.078 0.04 1 98.88 521 ALA B C 1
ATOM 7945 O O . ALA B 1 521 ? 13.578 30.297 0.159 1 98.88 521 ALA B O 1
ATOM 7946 N N . ALA B 1 522 ? 13.18 28.281 0.986 1 98.94 522 ALA B N 1
ATOM 7947 C CA . ALA B 1 522 ? 12.625 28.781 2.244 1 98.94 522 ALA B CA 1
ATOM 7948 C C . ALA B 1 522 ? 13.695 29.5 3.068 1 98.94 522 ALA B C 1
ATOM 7950 O O . ALA B 1 522 ? 13.438 30.562 3.635 1 98.94 522 ALA B O 1
ATOM 7951 N N . PHE B 1 523 ? 14.875 28.922 3.152 1 98.88 523 PHE B N 1
ATOM 7952 C CA . PHE B 1 523 ? 15.961 29.453 3.959 1 98.88 523 PHE B CA 1
ATOM 7953 C C . PHE B 1 523 ? 16.422 30.812 3.422 1 98.88 523 PHE B C 1
ATOM 7955 O O . PHE B 1 523 ? 16.641 31.734 4.191 1 98.88 523 PHE B O 1
ATOM 7962 N N . ALA B 1 524 ? 16.594 30.891 2.107 1 98.81 524 ALA B N 1
ATOM 7963 C CA . ALA B 1 524 ? 16.984 32.156 1.485 1 98.81 524 ALA B CA 1
ATOM 7964 C C . ALA B 1 524 ? 16 33.25 1.854 1 98.81 524 ALA B C 1
ATOM 7966 O O . ALA B 1 524 ? 16.406 34.375 2.146 1 98.81 524 ALA B O 1
ATOM 7967 N N . TRP B 1 525 ? 14.727 32.969 1.803 1 98.75 525 TRP B N 1
ATOM 7968 C CA . TRP B 1 525 ? 13.695 33.938 2.135 1 98.75 525 TRP B CA 1
ATOM 7969 C C . TRP B 1 525 ? 13.766 34.312 3.607 1 98.75 525 TRP B C 1
ATOM 7971 O O . TRP B 1 525 ? 13.742 35.5 3.945 1 98.75 525 TRP B O 1
ATOM 7981 N N . GLU B 1 526 ? 13.797 33.312 4.5 1 98.44 526 GLU B N 1
ATOM 7982 C CA . GLU B 1 526 ? 13.781 33.531 5.945 1 98.44 526 GLU B CA 1
ATOM 7983 C C . GLU B 1 526 ? 14.945 34.406 6.395 1 98.44 526 GLU B C 1
ATOM 7985 O O . GLU B 1 526 ? 14.789 35.25 7.281 1 98.44 526 GLU B O 1
ATOM 7990 N N . ARG B 1 527 ? 16.062 34.219 5.773 1 97.19 527 ARG B N 1
ATOM 7991 C CA . ARG B 1 527 ? 17.266 34.938 6.168 1 97.19 527 ARG B CA 1
ATOM 7992 C C . ARG B 1 527 ? 17.141 36.438 5.895 1 97.19 527 ARG B C 1
ATOM 7994 O O . ARG B 1 527 ? 17.719 37.25 6.613 1 97.19 527 ARG B O 1
ATOM 8001 N N . GLU B 1 528 ? 16.391 36.844 4.973 1 96.44 528 GLU B N 1
ATOM 8002 C CA . GLU B 1 528 ? 16.422 38.219 4.488 1 96.44 528 GLU B CA 1
ATOM 8003 C C . GLU B 1 528 ? 15.141 38.969 4.871 1 96.44 528 GLU B C 1
ATOM 8005 O O . GLU B 1 528 ? 15.047 40.188 4.68 1 96.44 528 GLU B O 1
ATOM 8010 N N . ASN B 1 529 ? 14.195 38.188 5.422 1 96.75 529 ASN B N 1
ATOM 8011 C CA . ASN B 1 529 ? 12.906 38.844 5.656 1 96.75 529 ASN B CA 1
ATOM 8012 C C . ASN B 1 529 ? 12.414 38.594 7.082 1 96.75 529 ASN B C 1
ATOM 8014 O O . ASN B 1 529 ? 12.523 37.5 7.602 1 96.75 529 ASN B O 1
ATOM 8018 N N . ASP B 1 530 ? 11.922 39.656 7.723 1 96.5 530 ASP B N 1
ATOM 8019 C CA . ASP B 1 530 ? 11.234 39.594 9.008 1 96.5 530 ASP B CA 1
ATOM 8020 C C . ASP B 1 530 ? 9.719 39.562 8.828 1 96.5 530 ASP B C 1
ATOM 8022 O O . ASP B 1 530 ? 9.102 40.625 8.734 1 96.5 530 ASP B O 1
ATOM 8026 N N . TRP B 1 531 ? 9.164 38.438 8.906 1 96.56 531 TRP B N 1
ATOM 8027 C CA . TRP B 1 531 ? 7.758 38.281 8.57 1 96.56 531 TRP B CA 1
ATOM 8028 C C . TRP B 1 531 ? 6.867 38.938 9.609 1 96.56 531 TRP B C 1
ATOM 8030 O O . TRP B 1 531 ? 5.75 39.375 9.305 1 96.56 531 TRP B O 1
ATOM 8040 N N . ARG B 1 532 ? 7.293 39.094 10.852 1 94.88 532 ARG B N 1
ATOM 8041 C CA . ARG B 1 532 ? 6.473 39.688 11.906 1 94.88 532 ARG B CA 1
ATOM 8042 C C . ARG B 1 532 ? 6.188 41.156 11.617 1 94.88 532 ARG B C 1
ATOM 8044 O O . ARG B 1 532 ? 5.168 41.688 12.062 1 94.88 532 ARG B O 1
ATOM 8051 N N . GLY B 1 533 ? 7.141 41.719 10.859 1 91.81 533 GLY B N 1
ATOM 8052 C CA . GLY B 1 533 ? 6.977 43.125 10.516 1 91.81 533 GLY B CA 1
ATOM 8053 C C . GLY B 1 533 ? 6.234 43.312 9.203 1 91.81 533 GLY B C 1
ATOM 8054 O O . GLY B 1 533 ? 5.914 44.469 8.844 1 91.81 533 GLY B O 1
ATOM 8055 N N . MET B 1 534 ? 5.949 42.344 8.57 1 88.5 534 MET B N 1
ATOM 8056 C CA . MET B 1 534 ? 5.293 42.406 7.27 1 88.5 534 MET B CA 1
ATOM 8057 C C . MET B 1 534 ? 3.775 42.375 7.418 1 88.5 534 MET B C 1
ATOM 8059 O O . MET B 1 534 ? 3.254 41.594 8.227 1 88.5 534 MET B O 1
#

Sequence (1068 aa):
MSVFSLDASHGNPVTKETLEALCSQLGVNIDDKEKEDYRRLLAVFHDASEQLMAMDDYVPIVDKERFSRENIYFPEKSDNAHGAWAWKCNIVDKKAKGNGKLHGKTFALKDNVAVKDVPMLLGTNFIKGYVPDVDATVTTRILEAGGQILGKAVCENMCHSATSHSSGTGVVENPFAKGYSAGGSSSGSGVLVALGEVDGAIGADQGGSIRVPAANCGIIGLKPTFGLVPYTGCGSNEPTNDHVGPMTRTVLENAVLLEAIAGTDNIDDRSFAAPHPSKIPIYSSISNLPKHKPLQGKSFAIITESLSTPALDSRVIQTFRTAVSKYTDLGATVTEISIPLHSKGAAIWTGVSKVGGFLAKTTGSFGRRGHQMLDLNSLLHPMGQENWNEAYASTKNIYLNGLYATQKFPNLLAKATNLSRQLRDAYDTALQQYDILLTPTLPYVATSHAGVDATPLEQIAKQIGLTSNTAPFNQSGHPVLAMPIGMLPVLEGPGVEEGIKLPVSMQVIGKWWDEVGVFEAAFAWERENDWRGMMSVFSLDASHGNPVTKETLEALCSQLGVNIDDKEKEDYRRLLAVFHDASEQLMAMDDYVPIVDKERFSRENIYFPEKSDNAHGAWAWKCNIVDKKAKGNGKLHGKTFALKDNVAVKDVPMLLGTNFIKGYVPDVDATVTTRILEAGGQILGKAVCENMCHSATSHSSGTGVVENPFAKGYSAGGSSSGSGVLVALGEVDGAIGADQGGSIRVPAANCGIIGLKPTFGLVPYTGCGSNEPTNDHVGPMTRTVLENAVLLEAIAGTDNIDDRSFAAPHPSKIPIYSSISNLPKHKPLQGKSFAIITESLSTPALDSRVIQTFRTAVSKYTDLGATVTEISIPLHSKGAAIWTGVSKVGGFLAKTTGSFGRRGHQMLDLNSLLHPMGQENWNEAYASTKNIYLNGLYATQKFPNLLAKATNLSRQLRDAYDTALQQYDILLTPTLPYVATSHAGVDATPLEQIAKQIGLTSNTAPFNQSGHPVLAMPIGMLPVLEGPGVEEGIKLPVSMQVIGKWWDEVGVFEAAFAWERENDWRGM

Organism: Alternaria alternata (NCBI:txid5599)

pLDDT: mean 96.51, std 3.7, range [59.94, 99.0]

Solvent-accessible surface area (backbone atoms only — not comparable to full-atom values): 52291 Å² total; per-residue (Å²): 92,76,47,73,64,81,73,54,62,89,83,55,84,62,39,69,65,55,49,50,52,53,30,56,76,66,62,40,83,75,56,78,90,46,45,63,42,54,33,44,56,44,25,24,48,51,52,53,51,51,55,58,70,68,47,80,83,58,72,70,86,68,63,53,81,47,46,39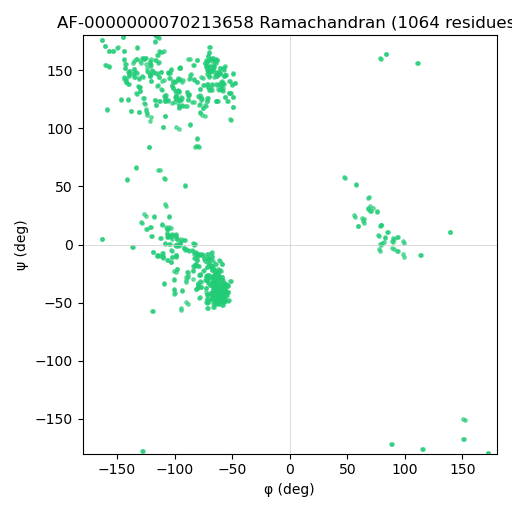,84,36,76,73,46,72,74,53,64,87,80,30,82,41,40,23,64,54,29,34,28,43,32,43,39,74,75,56,85,76,74,33,92,32,44,93,38,39,28,32,32,19,24,45,49,26,39,49,78,41,72,40,57,32,18,32,56,40,49,79,88,44,54,36,84,30,51,8,53,50,52,52,30,39,27,72,25,31,18,31,40,45,29,28,10,22,21,11,32,71,55,31,29,52,41,22,60,53,21,60,89,42,53,25,35,14,75,86,44,76,64,24,22,11,14,7,16,14,19,12,24,24,32,35,26,59,70,60,77,25,62,25,18,34,23,43,28,60,37,30,10,27,34,38,2,10,20,37,33,52,18,24,9,34,42,50,26,62,20,32,33,42,61,39,46,39,71,78,57,34,64,59,27,57,39,46,30,36,29,14,72,41,57,62,59,28,28,46,50,40,52,53,39,37,18,30,76,84,44,30,54,66,5,53,55,28,46,53,53,92,64,52,70,72,42,49,56,52,79,70,57,54,86,74,40,61,35,57,86,40,36,34,29,34,45,51,46,62,76,65,51,91,64,48,36,68,66,50,53,52,48,45,53,57,50,55,54,52,42,47,76,32,34,26,46,78,44,76,42,82,48,76,65,54,67,46,21,36,61,36,37,45,35,39,46,29,42,37,30,27,41,30,53,65,62,41,81,48,54,65,56,33,70,55,64,55,71,59,51,59,56,55,30,83,66,50,51,69,28,57,71,43,43,48,58,55,53,52,46,28,49,54,46,10,56,47,33,58,70,78,38,56,55,42,47,39,52,22,39,16,45,26,50,47,49,29,51,53,52,50,59,52,48,72,76,22,64,32,40,37,38,52,38,47,32,57,64,61,43,43,57,64,58,94,82,49,51,59,53,54,52,54,57,68,43,49,35,43,38,46,61,32,15,32,39,26,52,39,26,35,19,36,34,21,35,49,44,19,50,45,64,46,88,56,59,91,41,37,89,74,57,39,58,40,31,34,27,33,30,37,33,24,49,78,83,30,59,56,61,32,50,42,58,50,38,59,48,55,74,76,48,66,27,85,80,66,93,76,43,74,64,83,72,54,62,89,84,56,84,62,39,68,66,55,48,50,52,52,31,54,74,66,61,40,84,75,59,78,88,46,46,64,43,54,30,44,55,44,26,25,49,50,51,52,51,52,55,58,69,68,48,84,82,60,72,70,86,69,62,53,82,46,47,39,83,36,77,74,44,70,73,52,64,88,79,30,81,40,39,22,65,53,29,36,30,44,34,42,38,75,77,57,85,74,75,34,91,33,42,90,38,37,27,30,33,21,24,43,49,26,38,50,79,41,72,41,57,31,18,32,56,41,49,78,89,46,56,38,86,31,50,8,54,49,52,54,29,39,26,74,23,30,18,31,39,45,28,27,10,24,21,10,32,72,54,29,29,53,42,20,59,54,20,60,89,40,52,25,34,15,76,87,43,76,64,23,23,11,14,7,16,16,19,11,25,23,32,35,26,60,70,58,77,25,62,26,19,34,24,44,27,58,36,31,10,27,36,38,1,10,20,36,33,52,17,24,9,34,42,51,27,62,19,32,32,44,60,38,46,39,72,79,57,36,66,59,26,56,40,46,28,34,31,13,72,40,57,61,59,29,28,44,50,40,53,54,40,36,18,29,76,86,44,31,54,66,5,53,54,31,46,52,55,94,64,50,71,70,42,50,55,54,79,69,55,55,88,75,40,60,35,59,85,40,38,33,28,34,45,50,46,61,77,64,51,91,64,48,37,67,66,52,52,52,50,45,52,56,51,56,56,51,42,48,75,32,34,25,46,79,44,79,42,83,47,76,65,55,68,45,22,36,59,36,37,43,37,38,48,28,40,36,31,26,42,32,52,64,60,41,83,48,54,65,57,32,70,53,62,56,71,60,50,58,54,54,30,85,65,51,52,70,27,57,71,41,43,48,58,54,53,53,47,28,49,52,46,10,56,47,33,56,70,78,37,56,58,42,47,38,51,20,38,15,44,27,48,48,50,29,51,52,51,51,58,51,48,72,76,23,63,31,41,38,38,52,38,48,33,57,63,59,43,41,57,64,58,94,82,49,48,60,54,54,50,52,57,68,43,49,37,42,37,47,62,32,16,32,40,27,52,38,26,35,21,36,35,22,36,48,44,20,48,45,65,46,88,55,59,93,41,35,89,76,58,40,58,40,31,34,27,33,30,38,32,24,48,77,83,30,59,57,60,32,49,42,57,50,37,60,49,56,75,77,48,66,28,84,80,66

InterPro domains:
  IPR000120 Amidase [PTHR11895] (53-527)
  IPR020556 Amidase, conserved site [PS00571] (183-214)
  IPR023631 Amidase signature domain [PF01425] (93-517)
  IPR036928 Amidase signature (AS) superfamily [G3DSA:3.90.1300.10] (69-534)
  IPR036928 Amidase signature (AS) superfamily [SSF75304] (84-532)